Protein AF-A0A925XHB1-F1 (afdb_monomer)

Mean predicted aligned error: 20.45 Å

Secondary structure (DSSP, 8-state):
---PPPPPPPEEEEEE--BHHHHHHHHHHHHHHHHHT--EEEEEE-SSSSSBTT--EEEETTEEEESS---EETTSHHHHHHHHHHT-GGGEEEPPSTT---EEEETTEEEEPPTTEETTEES-HHHHHH-SSS-HHHHHHHHGGGGSPP----PPS----------PPPPPP-BHHHHHHHHH-HHHIIIIIHHHHHHHH-S-TTTSBHHHH-HHHHHHHHHHSSHHHHHHS--TTSSS----TT-----PPPPTT------S--SS-GGGEEEETT-THHHHHHHHHHHHHHSEEETT------------------------S-----SS-----------S-TTS------------SS--------HHHHHHHHS-GGG--HHHHHHHHHHHHHHHHHHHHHHSPPP-------SS---BTTB---SSPPP-EEEGGG-TTSEEEE--SB--TT-TTS-SB---S-TT-HHHHHHHHHHHHT-TT-HHHHHHHHHHHHHHHHSS-SSSSTT--STTSPPPSSHHHHHHHHHHHHHTTT-HHHHHHHHHTSTTTT--S--SHHHHGGGSSPPPTT--S-------GGGT-TT-TT-SSPPPEEPPHHHHHHHHHHHTT--B---SSSPB--SEEE--SSSSPEEESTTS-TTSSTT-B-GGGB--BTTB--HHHHHTTPPPTTS--SS------HHHHHHHHH-HHHHHHHHHHHHHHHHHHHHH-TT---HHHHHHHHHHHHHHHHHSSPPPHHHHHHHHHHHHHH-HHHHHHHHHTSHHHHEE-

Solvent-accessible surface area (backbone atoms only — not comparable to full-atom values): 48829 Å² total; per-residue (Å²): 132,87,83,77,79,79,82,79,78,54,52,76,43,79,41,81,44,36,23,65,69,37,39,51,48,50,42,50,51,51,51,52,28,63,77,67,73,51,68,66,43,45,37,38,26,18,57,46,91,63,75,28,62,70,46,32,50,46,80,56,96,91,42,80,43,50,75,48,57,60,58,46,59,60,88,44,61,67,63,56,51,47,30,49,77,67,71,50,51,90,41,56,36,70,57,74,78,90,75,73,62,39,68,40,80,52,95,91,36,82,39,72,49,37,42,23,35,46,70,88,39,66,70,30,66,67,38,55,70,70,37,86,84,48,52,78,65,41,38,52,39,41,64,45,21,64,74,36,75,47,87,66,70,76,79,68,82,87,82,88,91,84,81,92,80,93,76,88,78,84,68,79,85,44,28,40,42,60,51,36,34,68,44,32,27,63,60,44,30,70,64,50,29,48,63,59,49,31,74,74,66,74,53,60,44,73,77,35,50,27,64,84,73,46,47,66,58,56,50,30,27,71,77,49,37,11,59,55,44,35,60,78,58,65,66,88,83,71,86,76,75,79,88,61,98,75,81,72,82,88,80,74,81,82,69,94,77,80,75,85,80,93,77,76,63,14,40,72,67,50,95,38,32,34,32,37,78,74,31,44,34,49,60,44,52,52,40,48,58,52,28,64,75,72,31,52,74,35,63,63,36,63,83,87,76,86,86,86,92,90,90,93,92,92,91,91,92,93,93,92,92,89,82,89,83,83,84,77,95,59,103,64,87,85,84,88,86,86,83,89,81,83,90,65,69,97,86,73,72,89,85,79,86,84,87,87,88,77,88,52,86,73,70,70,77,67,66,79,64,52,71,66,60,52,56,56,66,72,45,56,80,92,76,51,50,71,70,56,50,51,53,53,49,52,52,50,51,49,54,50,51,53,51,55,56,68,69,46,73,78,77,79,85,70,94,68,89,70,65,73,58,83,66,56,90,91,50,63,50,62,98,55,66,75,91,45,48,44,38,57,90,69,37,86,91,41,63,56,61,73,57,69,74,57,56,65,70,85,49,77,83,49,80,32,57,67,92,63,98,49,87,72,39,56,67,58,52,50,51,53,50,49,50,56,53,71,32,92,74,33,66,62,50,38,41,41,54,45,31,50,58,44,17,76,74,56,80,51,28,51,32,71,38,66,86,33,89,56,94,90,27,51,72,52,71,48,57,68,59,48,52,50,50,16,48,49,38,65,74,64,73,61,42,65,66,57,53,51,50,57,49,63,70,31,70,67,62,64,38,55,48,79,82,67,64,80,77,58,64,65,70,78,61,77,81,71,93,81,66,90,67,77,86,68,84,76,67,61,61,58,82,80,41,68,83,48,76,81,56,86,48,32,60,72,41,70,58,49,30,54,52,50,53,40,48,51,37,44,56,31,72,55,52,41,84,79,78,77,82,83,54,38,70,59,41,45,80,40,90,37,100,56,94,63,62,43,77,36,58,84,73,38,61,86,83,47,80,62,69,27,51,50,56,88,42,49,56,76,52,45,91,55,76,54,70,74,40,45,59,47,48,41,78,60,66,76,56,92,72,82,71,85,64,86,82,90,50,70,66,39,51,48,43,46,55,68,32,67,69,45,52,54,37,17,47,40,30,32,56,48,44,54,54,52,50,48,72,76,47,82,78,70,86,48,74,67,63,51,46,44,52,46,45,35,49,50,33,33,61,64,60,72,40,81,53,49,76,67,53,39,52,55,50,41,55,47,26,76,77,61,36,55,32,52,48,44,38,54,51,65,50,31,66,70,51,44,38,48,108

Radius of gyration: 37.14 Å; Cα contacts (8 Å, |Δi|>4): 838; chains: 1; bounding box: 84×113×108 Å

Foldseek 3Di:
DDDDDDDDDAAEAEQEAQAPVSLVVLLVVLVVCVVVVHRHAYEYEHQAQDGHPQWDWDQDPNDIDIRHDFWDFQQDPPVCVLCVVLVQNVQKDFFDPPDFFDWFQDPNDTFTQFWCAELQFRLDLVSLCVGPLADPVLNVLQVCLLVQFQDPLDDDPDDDDDDDDDDDDDRDWAQQLRVSCSRRRDSCCVRPNVVLVCVVPVDDSRPHTCCVPPVVVVVLCVVQVGSNRCSVDPDPPPPDDDDDPPPDDDDDDDDPPPDDDPRTGGGDSSRRIIAGNNTPVVSSVSSVVSSVVRHHYHHSGRPQDDDDDDDDDDDDDDDDDDDDDDDDDDPDDDDDDDDDDDDDDDPDDPPDDDDDDDPDVVRDPCPPPPPLLVVLVVDDPVPHDPVSVVVNVVVVVVVVVVVVVVPPDDPPDDDDDDLDDDDDVPDHRPPWDDFDFDADSPDPVRGDHTDFQFADVVLVQDGRHDDFPDRRHPVRSVVRVVCVLLPPSRPCNLLLVLQLLVCVLQVAGLWNQSVDPDPVTRDGLCVVVSSVLSNCCSVVPVDPVVSNVVVCPDPLSVFAPDDDDVVVVVPPDDDPPPDPDPPPPPPPVCVVPVPCSVSPGGDKDFDALLRLLLLLLVLLVLADADDDDAAFEQWDWDPDPDPDTDTNNPPGDLVDNGPNYRPVRHDDDQQDDDPLNVLQQNDRSVDDPSRTDGDDDPSNLVSLQDPPNNLVSLVSSQVVLLVVLCVVCVPPPDPLVSLLSSQQSLCCSQLVDGDDPVSSVVLSVVCVVPNRSVSNSVSSSDPSNGIDD

pLDDT: mean 78.83, std 19.11, range [23.98, 98.38]

Nearest PDB structures (foldseek):
  2ivd-assembly2_B  TM=8.814E-01  e=1.967E-14  Myxococcus xanthus
  2ivd-assembly1_A  TM=8.766E-01  e=2.672E-14  Myxococcus xanthus
  2ive-assembly1_A  TM=8.630E-01  e=2.672E-14  Myxococcus xanthus
  3i6d-assembly2_B  TM=8.770E-01  e=3.211E-10  Bacillus subtilis
  3i6d-assembly1_A  TM=8.764E-01  e=8.916E-10  Bacillus subtilis

Sequence (789 aa):
MSTIPPPLTPQRIAIIGGGLAGLAAAHRLSELAQERGTNIAVTLFESGPRLGGVIGTERIGGCLIDTGADSFLTNKPAAVNLCRRLGIEDRLIPTSERHRGALVLFNGRPCLVPEGFQLMSPTAIWPMLTTPILSLWGKLRLLMEYFVPPREAAPAPCSFPQPSTFNPQPIADESLASFVRRRFGREALERLVQPLVGGIYTSDPEKLSLAATMPRFLEMERDHGSLLRATLFPNKKADGQQPTADGSPSGSLPDPSGTATDTKSSGARYGLFAGLAGGMEDLLSALRSRVEATCEVKLNAPVARIVRASTPESKAPHTQTLSPEDGGEGTKPLALKFALKQLHGRQHLIGRMRLSVTEAAPPVRLDAVPERIAALLATPREQRSETQRVELTAFQQLEEVERELALLPQPTMIYAAAADFEPDGGLRPPPGPRPIHVLHRGDIRHPRESALPGALACVKELPSRFELSNTTNEAVRRAALAKWLTDTQNSLTWRSIVNRVWHHHFGRGLVGTLNDFGHMGETPSHPELLDWLAVEFRDGGQSLKQLHRMIVMSETYRQSAERGARSAERKDQPPDSNSSAPRSEFRVPSLIDADNRLLWRMNRTRLDAECVRDAVVAVSGRLDLRMGGPSDRQFDLQPGIHVTPKIDYAKFDLNSDLGRRRSVYRFLFRTLPDPFMETLDCPSGDQITPARTNSVTVQQALALWNDAFIARHCEFIAARIEKEVLSRQPSAVESISLVNAHIDLAVRLILCRPATDPESRDLSEYASKHGLANVCRLLLNSNEFLFVN

Structure (mmCIF, N/CA/C/O backbone):
data_AF-A0A925XHB1-F1
#
_entry.id   AF-A0A925XHB1-F1
#
loop_
_atom_site.group_PDB
_atom_site.id
_atom_site.type_symbol
_atom_site.label_atom_id
_atom_site.label_alt_id
_atom_site.label_comp_id
_atom_site.label_asym_id
_atom_site.label_entity_id
_atom_site.label_seq_id
_atom_site.pdbx_PDB_ins_code
_atom_site.Cartn_x
_atom_site.Cartn_y
_atom_site.Cartn_z
_atom_site.occupancy
_atom_site.B_iso_or_equiv
_atom_site.auth_seq_id
_atom_site.auth_comp_id
_atom_site.auth_asym_id
_atom_site.auth_atom_id
_atom_site.pdbx_PDB_model_num
ATOM 1 N N . MET A 1 1 ? 48.708 37.293 32.678 1.00 36.91 1 MET A N 1
ATOM 2 C CA . MET A 1 1 ? 48.488 36.577 31.404 1.00 36.91 1 MET A CA 1
ATOM 3 C C . MET A 1 1 ? 46.992 36.390 31.234 1.00 36.91 1 MET A C 1
ATOM 5 O O . MET A 1 1 ? 46.382 35.722 32.055 1.00 36.91 1 MET A O 1
ATOM 9 N N . SER A 1 2 ? 46.411 37.083 30.253 1.00 36.00 2 SER A N 1
ATOM 10 C CA . SER A 1 2 ? 44.988 37.014 29.907 1.00 36.00 2 SER A CA 1
ATOM 11 C C . SER A 1 2 ? 44.685 35.634 29.320 1.00 36.00 2 SER A C 1
ATOM 13 O O . SER A 1 2 ? 45.295 35.247 28.324 1.00 36.00 2 SER A O 1
ATOM 15 N N . THR A 1 3 ? 43.814 34.861 29.964 1.00 38.06 3 THR A N 1
ATOM 16 C CA . THR A 1 3 ? 43.379 33.550 29.475 1.00 38.06 3 THR A CA 1
ATOM 17 C C . THR A 1 3 ? 42.372 33.744 28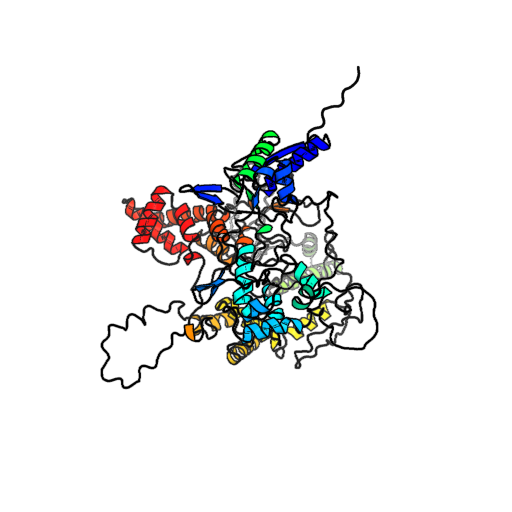.350 1.00 38.06 3 THR A C 1
ATOM 19 O O . THR A 1 3 ? 41.224 34.120 28.584 1.00 38.06 3 THR A O 1
ATOM 22 N N . ILE A 1 4 ? 42.827 33.498 27.126 1.00 41.16 4 ILE A N 1
ATOM 23 C CA . ILE A 1 4 ? 42.005 33.408 25.920 1.00 41.16 4 ILE A CA 1
ATOM 24 C C . ILE A 1 4 ? 41.015 32.236 26.101 1.00 41.16 4 ILE A C 1
ATOM 26 O O . ILE A 1 4 ? 41.461 31.134 26.431 1.00 41.16 4 ILE A O 1
ATOM 30 N N . PRO A 1 5 ? 39.694 32.430 25.920 1.00 42.47 5 PRO A N 1
ATOM 31 C CA . PRO A 1 5 ? 38.735 31.331 25.966 1.00 42.47 5 PRO A CA 1
ATOM 32 C C . PRO A 1 5 ? 38.970 30.353 24.797 1.00 42.47 5 PRO A C 1
ATOM 34 O O . PRO A 1 5 ? 39.378 30.779 23.714 1.00 42.47 5 PRO A O 1
ATOM 37 N N . PRO A 1 6 ? 38.727 29.043 24.986 1.00 43.34 6 PRO A N 1
ATOM 38 C CA . PRO A 1 6 ? 38.948 28.042 23.946 1.00 43.34 6 PRO A CA 1
ATOM 39 C C . PRO A 1 6 ? 38.026 28.293 22.738 1.00 43.34 6 PRO A C 1
ATOM 41 O O . PRO A 1 6 ? 36.905 28.778 22.919 1.00 43.34 6 PRO A O 1
ATOM 44 N N . PRO A 1 7 ? 38.452 27.958 21.505 1.00 44.94 7 PRO A N 1
ATOM 45 C CA . PRO A 1 7 ? 37.627 28.164 20.322 1.00 44.94 7 PRO A CA 1
ATOM 46 C C . PRO A 1 7 ? 36.349 27.318 20.409 1.00 44.94 7 PRO A C 1
ATOM 48 O O . PRO A 1 7 ? 36.398 26.106 20.629 1.00 44.94 7 PRO A O 1
ATOM 51 N N . LEU A 1 8 ? 35.197 27.971 20.232 1.00 54.09 8 LEU A N 1
ATOM 52 C CA . LEU A 1 8 ? 33.887 27.327 20.141 1.00 54.09 8 LEU A CA 1
ATOM 53 C C . LEU A 1 8 ? 33.904 26.315 18.991 1.00 54.09 8 LEU A C 1
ATOM 55 O O . LEU A 1 8 ? 34.117 26.681 17.832 1.00 54.09 8 LEU A O 1
ATOM 59 N N . THR A 1 9 ? 33.679 25.041 19.311 1.00 61.47 9 THR A N 1
ATOM 60 C CA . THR A 1 9 ? 33.548 23.990 18.301 1.00 61.47 9 THR A CA 1
ATOM 61 C C . THR A 1 9 ? 32.335 24.291 17.415 1.00 61.47 9 THR A C 1
ATOM 63 O O . THR A 1 9 ? 31.253 24.561 17.943 1.00 61.47 9 THR A O 1
ATOM 66 N N . PRO A 1 10 ? 32.490 24.285 16.078 1.00 71.00 10 PRO A N 1
ATOM 67 C CA . PRO A 1 10 ? 31.418 24.684 15.180 1.00 71.00 10 PRO A CA 1
ATOM 68 C C . PRO A 1 10 ? 30.238 23.723 15.293 1.00 71.00 10 PRO A C 1
ATOM 70 O O . PRO A 1 10 ? 30.410 22.497 15.349 1.00 71.00 10 PRO A O 1
ATOM 73 N N . GLN A 1 11 ? 29.026 24.277 15.285 1.00 82.06 11 GLN A N 1
ATOM 74 C CA . GLN A 1 11 ? 27.825 23.461 15.161 1.00 82.06 11 GLN A CA 1
ATOM 75 C C . GLN A 1 11 ? 27.803 22.838 13.767 1.00 82.06 11 GLN A C 1
ATOM 77 O O . GLN A 1 11 ? 27.832 23.539 12.757 1.00 82.06 11 GLN A O 1
ATOM 82 N N . ARG A 1 12 ? 27.789 21.505 13.718 1.00 87.94 12 ARG A N 1
ATOM 83 C CA . ARG A 1 12 ? 27.805 20.742 12.470 1.00 87.94 12 ARG A CA 1
ATOM 84 C C . ARG A 1 12 ? 26.379 20.498 11.992 1.00 87.94 12 ARG A C 1
ATOM 86 O O . ARG A 1 12 ? 25.597 19.864 12.698 1.00 87.94 12 ARG A O 1
ATOM 93 N N . ILE A 1 13 ? 26.060 20.992 10.801 1.00 91.56 13 ILE A N 1
ATOM 94 C CA . ILE A 1 13 ? 24.754 20.862 10.155 1.00 91.56 13 ILE A CA 1
ATOM 95 C C . ILE A 1 13 ? 24.931 20.006 8.904 1.00 91.56 13 ILE A C 1
ATOM 97 O O . ILE A 1 13 ? 25.754 20.311 8.047 1.00 91.56 13 ILE A O 1
ATOM 101 N N . ALA A 1 14 ? 24.144 18.940 8.794 1.00 92.75 14 ALA A N 1
ATOM 102 C CA . ALA A 1 14 ? 24.087 18.115 7.596 1.00 92.75 14 ALA A CA 1
ATOM 103 C C . ALA A 1 14 ? 22.842 18.478 6.775 1.00 92.75 14 ALA A C 1
ATOM 105 O O . ALA A 1 14 ? 21.737 18.492 7.316 1.00 92.75 14 ALA A O 1
ATOM 106 N N . ILE A 1 15 ? 23.015 18.741 5.480 1.00 95.88 15 ILE A N 1
ATOM 107 C CA . ILE A 1 15 ? 21.928 18.913 4.506 1.00 95.88 15 ILE A CA 1
ATOM 108 C C . ILE A 1 15 ? 21.900 17.669 3.626 1.00 95.88 15 ILE A C 1
ATOM 110 O O . ILE A 1 15 ? 22.932 17.275 3.093 1.00 95.88 15 ILE A O 1
ATOM 114 N N . ILE A 1 16 ? 20.736 17.041 3.480 1.00 95.56 16 ILE A N 1
ATOM 115 C CA . ILE A 1 16 ? 20.582 15.796 2.721 1.00 95.56 16 ILE A CA 1
ATOM 116 C C . ILE A 1 16 ? 19.748 16.095 1.476 1.00 95.56 16 ILE A C 1
ATOM 118 O O . ILE A 1 16 ? 18.583 16.472 1.592 1.00 95.56 16 ILE A O 1
ATOM 122 N N . GLY A 1 17 ? 20.355 15.933 0.301 1.00 94.69 17 GLY A N 1
ATOM 123 C CA . GLY A 1 17 ? 19.800 16.275 -1.006 1.00 94.69 17 GLY A CA 1
ATOM 124 C C . GLY A 1 17 ? 20.355 17.593 -1.555 1.00 94.69 17 GLY A C 1
ATOM 125 O O . GLY A 1 17 ? 20.276 18.639 -0.916 1.00 94.69 17 GLY A O 1
ATOM 126 N N . GLY A 1 18 ? 20.888 17.548 -2.772 1.00 94.19 18 GLY A N 1
ATOM 127 C CA . GLY A 1 18 ? 21.513 18.641 -3.518 1.00 94.19 18 GLY A CA 1
ATOM 128 C C . GLY A 1 18 ? 20.663 19.189 -4.667 1.00 94.19 18 GLY A C 1
ATOM 129 O O . GLY A 1 18 ? 21.203 19.755 -5.617 1.00 94.19 18 GLY A O 1
ATOM 130 N N . GLY A 1 19 ? 19.338 19.026 -4.607 1.00 94.00 19 GLY A N 1
ATOM 131 C CA . GLY A 1 19 ? 18.392 19.724 -5.486 1.00 94.00 19 GLY A CA 1
ATOM 132 C C . GLY A 1 19 ? 18.194 21.198 -5.101 1.00 94.00 19 GLY A C 1
ATOM 133 O O . GLY A 1 19 ? 18.776 21.676 -4.128 1.00 94.00 19 GLY A O 1
ATOM 134 N N . LEU A 1 20 ? 17.320 21.917 -5.819 1.00 93.38 20 LEU A N 1
ATOM 135 C CA . LEU A 1 20 ? 17.060 23.352 -5.593 1.00 93.38 20 LEU A CA 1
ATOM 136 C C . LEU A 1 20 ? 16.777 23.699 -4.120 1.00 93.38 20 LEU A C 1
ATOM 138 O O . LEU A 1 20 ? 17.317 24.677 -3.613 1.00 93.38 20 LEU A O 1
ATOM 142 N N . ALA A 1 21 ? 15.978 22.887 -3.418 1.00 94.31 21 ALA A N 1
ATOM 143 C CA . ALA A 1 21 ? 15.660 23.113 -2.007 1.00 94.31 21 ALA A CA 1
ATOM 144 C C . ALA A 1 21 ? 16.897 23.013 -1.096 1.00 94.31 21 ALA A C 1
ATOM 146 O O . ALA A 1 21 ? 17.118 23.892 -0.265 1.00 94.31 21 ALA A O 1
ATOM 147 N N . GLY A 1 22 ? 17.720 21.975 -1.272 1.00 94.94 22 GLY A N 1
ATOM 148 C CA . GLY A 1 22 ? 18.939 21.775 -0.487 1.00 94.94 22 GLY A CA 1
ATOM 149 C C . GLY A 1 22 ? 20.003 22.831 -0.776 1.00 94.94 22 GLY A C 1
ATOM 150 O O . GLY A 1 22 ? 20.605 23.364 0.153 1.00 94.94 22 GLY A O 1
ATOM 151 N N . LEU A 1 23 ? 20.170 23.210 -2.047 1.00 95.25 23 LEU A N 1
ATOM 152 C CA . LEU A 1 23 ? 21.081 24.280 -2.456 1.00 95.25 23 LEU A CA 1
ATOM 153 C C . LEU A 1 23 ? 20.640 25.649 -1.927 1.00 95.25 23 LEU A C 1
ATOM 155 O O . LEU A 1 23 ? 21.457 26.393 -1.390 1.00 95.25 23 LEU A O 1
ATOM 159 N N . ALA A 1 24 ? 19.349 25.975 -2.025 1.00 94.62 24 ALA A N 1
ATOM 160 C CA . ALA A 1 24 ? 18.810 27.217 -1.480 1.00 94.62 24 ALA A CA 1
ATOM 161 C C . ALA A 1 24 ? 18.934 27.266 0.051 1.00 94.62 24 ALA A C 1
ATOM 163 O O . ALA A 1 24 ? 19.271 28.314 0.601 1.00 94.62 24 ALA A O 1
ATOM 164 N N . ALA A 1 25 ? 18.713 26.139 0.738 1.00 95.44 25 ALA A N 1
ATOM 165 C CA . ALA A 1 25 ? 18.898 26.032 2.183 1.00 95.44 25 ALA A CA 1
ATOM 166 C C . ALA A 1 25 ? 20.370 26.208 2.584 1.00 95.44 25 ALA A C 1
ATOM 168 O O . ALA A 1 25 ? 20.655 26.989 3.489 1.00 95.44 25 ALA A O 1
ATOM 169 N N . ALA A 1 26 ? 21.300 25.542 1.894 1.00 94.81 26 ALA A N 1
ATOM 170 C CA . ALA A 1 26 ? 22.737 25.676 2.130 1.00 94.81 26 ALA A CA 1
ATOM 171 C C . ALA A 1 26 ? 23.207 27.123 1.929 1.00 94.81 26 ALA A C 1
ATOM 173 O O . ALA A 1 26 ? 23.860 27.693 2.804 1.00 94.81 26 ALA A O 1
ATOM 174 N N . HIS A 1 27 ? 22.795 27.744 0.820 1.00 94.31 27 HIS A N 1
ATOM 175 C CA . HIS A 1 27 ? 23.104 29.139 0.526 1.00 94.31 27 HIS A CA 1
ATOM 176 C C . HIS A 1 27 ? 22.540 30.084 1.598 1.00 94.31 27 HIS A C 1
ATOM 178 O O . HIS A 1 27 ? 23.281 30.908 2.133 1.00 94.31 27 HIS A O 1
ATOM 184 N N . ARG A 1 28 ? 21.265 29.916 1.988 1.00 94.00 28 ARG A N 1
ATOM 185 C CA . ARG A 1 28 ? 20.631 30.779 2.995 1.00 94.00 28 ARG A CA 1
ATOM 186 C C . ARG A 1 28 ? 21.217 30.598 4.392 1.00 94.00 28 ARG A C 1
ATOM 188 O O . ARG A 1 28 ? 21.343 31.578 5.120 1.00 94.00 28 ARG A O 1
ATOM 195 N N . LEU A 1 29 ? 21.591 29.375 4.769 1.00 93.06 29 LEU A N 1
ATOM 196 C CA . LEU A 1 29 ? 22.283 29.107 6.032 1.00 93.06 29 LEU A CA 1
ATOM 197 C C . LEU A 1 29 ? 23.643 29.805 6.081 1.00 93.06 29 LEU A C 1
ATOM 199 O O . LEU A 1 29 ? 23.993 30.356 7.121 1.00 93.06 29 LEU A O 1
ATOM 203 N N . SER A 1 30 ? 24.375 29.823 4.965 1.00 89.50 30 SER A N 1
ATOM 204 C CA . SER A 1 30 ? 25.650 30.534 4.879 1.00 89.50 30 SER A CA 1
ATOM 205 C C . SER A 1 30 ? 25.483 32.051 5.026 1.00 89.50 30 SER A C 1
ATOM 207 O O . SER A 1 30 ? 26.167 32.655 5.852 1.00 89.50 30 SER A O 1
ATOM 209 N N . GLU A 1 31 ? 24.531 32.662 4.311 1.00 91.06 31 GLU A N 1
ATOM 210 C CA . GLU A 1 31 ? 24.247 34.101 4.439 1.00 91.06 31 GLU A CA 1
ATOM 211 C C . GLU A 1 31 ? 23.842 34.468 5.869 1.00 91.06 31 GLU A C 1
ATOM 213 O O . GLU A 1 31 ? 24.408 35.381 6.461 1.00 91.06 31 GLU A O 1
ATOM 218 N N . LEU A 1 32 ? 22.912 33.713 6.465 1.00 91.00 32 LEU A N 1
ATOM 219 C CA . LEU A 1 32 ? 22.456 33.959 7.834 1.00 91.00 32 LEU A CA 1
ATOM 220 C C . LEU A 1 32 ? 23.583 33.785 8.856 1.00 91.00 32 LEU A C 1
ATOM 222 O O . LEU A 1 32 ? 23.620 34.510 9.850 1.00 91.00 32 LEU A O 1
ATOM 226 N N . ALA A 1 33 ? 24.500 32.840 8.634 1.00 88.69 33 ALA A N 1
ATOM 227 C CA . ALA A 1 33 ? 25.649 32.653 9.508 1.00 88.69 33 ALA A CA 1
ATOM 228 C C . ALA A 1 33 ? 26.633 33.827 9.435 1.00 88.69 33 ALA A C 1
ATOM 230 O O . ALA A 1 33 ? 27.166 34.225 10.471 1.00 88.69 33 ALA A O 1
ATOM 231 N N . GLN A 1 34 ? 26.825 34.406 8.246 1.00 86.19 34 GLN A N 1
ATOM 232 C CA . GLN A 1 34 ? 27.634 35.611 8.044 1.00 86.19 34 GLN A CA 1
ATOM 233 C C . GLN A 1 34 ? 26.964 36.850 8.649 1.00 86.19 34 GLN A C 1
ATOM 235 O O . GLN A 1 34 ? 27.608 37.578 9.400 1.00 86.19 34 GLN A O 1
ATOM 240 N N . GLU A 1 35 ? 25.665 37.049 8.400 1.00 87.75 35 GLU A N 1
ATOM 241 C CA . GLU A 1 35 ? 24.870 38.152 8.961 1.00 87.75 35 GLU A CA 1
ATOM 242 C C . GLU A 1 35 ? 24.870 38.138 10.502 1.00 87.75 35 GLU A C 1
ATOM 244 O O . GLU A 1 35 ? 24.886 39.191 11.137 1.00 87.75 35 GLU A O 1
ATOM 249 N N . ARG A 1 36 ? 24.855 36.945 11.117 1.00 87.88 36 ARG A N 1
ATOM 250 C CA . ARG A 1 36 ? 24.748 36.762 12.578 1.00 87.88 36 ARG A CA 1
ATOM 251 C C . ARG A 1 36 ? 26.075 36.475 13.286 1.00 87.88 36 ARG A C 1
ATOM 253 O O . ARG A 1 36 ? 26.081 36.359 14.509 1.00 87.88 36 ARG A O 1
ATOM 260 N N . GLY A 1 37 ? 27.178 36.316 12.553 1.00 82.44 37 GLY A N 1
ATOM 261 C CA . GLY A 1 37 ? 28.492 35.980 13.116 1.00 82.44 37 GLY A CA 1
ATOM 262 C C . GLY A 1 37 ? 28.564 34.609 13.810 1.00 82.44 37 GLY A C 1
ATOM 263 O O . GLY A 1 37 ? 29.336 34.437 14.753 1.00 82.44 37 GLY A O 1
ATOM 264 N N . THR A 1 38 ? 27.752 33.629 13.398 1.00 84.56 38 THR A N 1
ATOM 265 C CA . THR A 1 38 ? 27.689 32.299 14.039 1.00 84.56 38 THR A CA 1
ATOM 266 C C . THR A 1 38 ? 28.621 31.282 13.378 1.00 84.56 38 THR A C 1
ATOM 268 O O . THR A 1 38 ? 28.588 31.115 12.161 1.00 84.56 38 THR A O 1
ATOM 271 N N . ASN A 1 39 ? 29.388 30.531 14.180 1.00 83.75 39 ASN A N 1
ATOM 272 C CA . ASN A 1 39 ? 30.309 29.498 13.689 1.00 83.75 39 ASN A CA 1
ATOM 273 C C . ASN A 1 39 ? 29.586 28.161 13.416 1.00 83.75 39 ASN A C 1
ATOM 275 O O . ASN A 1 39 ? 29.413 27.338 14.324 1.00 83.75 39 ASN A O 1
ATOM 279 N N . ILE A 1 40 ? 29.160 27.950 12.167 1.00 89.38 40 ILE A N 1
ATOM 280 C CA . ILE A 1 40 ? 28.543 26.699 11.700 1.00 89.38 40 ILE A CA 1
ATOM 281 C C . ILE A 1 40 ? 29.416 26.012 10.647 1.00 89.38 40 ILE A C 1
ATOM 283 O O . ILE A 1 40 ? 30.045 26.664 9.821 1.00 89.38 40 ILE A O 1
ATOM 287 N N . ALA A 1 41 ? 29.415 24.681 10.658 1.00 89.12 41 ALA A N 1
ATOM 288 C CA . ALA A 1 41 ? 30.021 23.854 9.623 1.00 89.12 41 ALA A CA 1
ATOM 289 C C . ALA A 1 41 ? 28.909 23.087 8.904 1.00 89.12 41 ALA A C 1
ATOM 291 O O . ALA A 1 41 ? 28.264 22.223 9.503 1.00 89.12 41 ALA A O 1
ATOM 292 N N . VAL A 1 42 ? 28.659 23.431 7.641 1.00 93.69 42 VAL A N 1
ATOM 293 C CA . VAL A 1 42 ? 27.597 22.825 6.831 1.00 93.69 42 VAL A CA 1
ATOM 294 C C . VAL A 1 42 ? 28.204 21.802 5.878 1.00 93.69 42 VAL A C 1
ATOM 296 O O . VAL A 1 42 ? 29.073 22.148 5.077 1.00 93.69 42 VAL A O 1
ATOM 299 N N . THR A 1 43 ? 27.707 20.568 5.936 1.00 95.81 43 THR A N 1
ATOM 300 C CA . THR A 1 43 ? 28.035 19.511 4.973 1.00 95.81 43 THR A CA 1
ATOM 301 C C . THR A 1 43 ? 26.769 19.128 4.204 1.00 95.81 43 THR A C 1
ATOM 303 O O . THR A 1 43 ? 25.789 18.683 4.804 1.00 95.81 43 THR A O 1
ATOM 306 N N . LEU A 1 44 ? 26.771 19.302 2.883 1.00 97.25 44 LEU A N 1
ATOM 307 C CA . LEU A 1 44 ? 25.700 18.876 1.984 1.00 97.25 44 LEU A CA 1
ATOM 308 C C . LEU A 1 44 ? 26.037 17.510 1.390 1.00 97.25 44 LEU A C 1
ATOM 310 O O . LEU A 1 44 ? 27.117 17.312 0.844 1.00 97.25 44 LEU A O 1
ATOM 314 N N . PHE A 1 45 ? 25.093 16.583 1.463 1.00 95.81 45 PHE A N 1
ATOM 315 C CA . PHE A 1 45 ? 25.212 15.232 0.937 1.00 95.81 45 PHE A CA 1
ATOM 316 C C . PHE A 1 45 ? 24.235 15.046 -0.224 1.00 95.81 45 PHE A C 1
ATOM 318 O O . PHE A 1 45 ? 23.022 15.129 -0.035 1.00 95.81 45 PHE A O 1
ATOM 325 N N . GLU A 1 46 ? 24.755 14.785 -1.418 1.00 95.88 46 GLU A N 1
ATOM 326 C CA . GLU A 1 46 ? 23.985 14.452 -2.613 1.00 95.88 46 GLU A CA 1
ATOM 327 C C . GLU A 1 46 ? 24.241 12.993 -2.992 1.00 95.88 46 GLU A C 1
ATOM 329 O O . GLU A 1 46 ? 25.380 12.530 -3.054 1.00 95.88 46 GLU A O 1
ATOM 334 N N . SER A 1 47 ? 23.155 12.265 -3.235 1.00 93.88 47 SER A N 1
ATOM 335 C CA . SER A 1 47 ? 23.170 10.861 -3.637 1.00 93.88 47 SER A CA 1
ATOM 336 C C . SER A 1 47 ? 23.757 10.633 -5.031 1.00 93.88 47 SER A C 1
ATOM 338 O O . SER A 1 47 ? 24.419 9.623 -5.251 1.00 93.88 47 SER A O 1
ATOM 340 N N . GLY A 1 48 ? 23.518 11.557 -5.960 1.00 90.12 48 GLY A N 1
ATOM 341 C CA . GLY A 1 48 ? 23.956 11.478 -7.344 1.00 90.12 48 GLY A CA 1
ATOM 342 C C . GLY A 1 48 ? 25.317 12.130 -7.612 1.00 90.12 48 GLY A C 1
ATOM 343 O O . GLY A 1 48 ? 25.936 12.727 -6.726 1.00 90.12 48 GLY A O 1
ATOM 344 N N . PRO A 1 49 ? 25.774 12.063 -8.874 1.00 92.88 49 PRO A N 1
ATOM 345 C CA . PRO A 1 49 ? 27.062 12.609 -9.288 1.00 92.88 49 PRO A CA 1
ATOM 346 C C . PRO A 1 49 ? 27.031 14.122 -9.552 1.00 92.88 49 PRO A C 1
ATOM 348 O O . PRO A 1 49 ? 28.069 14.695 -9.870 1.00 92.88 49 PRO A O 1
ATOM 351 N N . ARG A 1 50 ? 25.865 14.778 -9.466 1.00 90.25 50 ARG A N 1
ATOM 352 C CA . ARG A 1 50 ? 25.705 16.218 -9.722 1.00 90.25 50 ARG A CA 1
ATOM 353 C C . ARG A 1 50 ? 24.682 16.854 -8.788 1.00 90.25 50 ARG A C 1
ATOM 355 O O . ARG A 1 50 ? 23.697 16.221 -8.419 1.00 90.25 50 ARG A O 1
ATOM 362 N N . LEU A 1 51 ? 24.881 18.135 -8.492 1.00 91.56 51 LEU A N 1
ATOM 363 C CA . LEU A 1 51 ? 23.880 18.989 -7.848 1.00 91.56 51 LEU A CA 1
ATOM 364 C C . LEU A 1 51 ? 22.845 19.474 -8.874 1.00 91.56 51 LEU A C 1
ATOM 366 O O . LEU A 1 51 ? 23.166 19.634 -10.052 1.00 91.56 51 LEU A O 1
ATOM 370 N N . GLY A 1 52 ? 21.627 19.768 -8.422 1.00 86.31 52 GLY A N 1
ATOM 371 C CA . GLY A 1 52 ? 20.550 20.325 -9.251 1.00 86.31 52 GLY A CA 1
ATOM 372 C C . GLY A 1 52 ? 19.237 19.547 -9.197 1.00 86.31 52 GLY A C 1
ATOM 373 O O . GLY A 1 52 ? 18.166 20.119 -9.402 1.00 86.31 52 GLY A O 1
ATOM 374 N N . GLY A 1 53 ? 19.289 18.267 -8.821 1.00 89.44 53 GLY A N 1
ATOM 375 C CA . GLY A 1 53 ? 18.107 17.408 -8.757 1.00 89.44 53 GLY A CA 1
ATOM 376 C C . GLY A 1 53 ? 17.425 17.271 -10.124 1.00 89.44 53 GLY A C 1
ATOM 377 O O . GLY A 1 53 ? 18.082 16.990 -11.124 1.00 89.44 53 GLY A O 1
ATOM 378 N N . VAL A 1 54 ? 16.104 17.475 -10.155 1.00 86.25 54 VAL A N 1
ATOM 379 C CA . VAL A 1 54 ? 15.263 17.340 -11.364 1.00 86.25 54 VAL A CA 1
ATOM 380 C C . VAL A 1 54 ? 15.315 18.548 -12.306 1.00 86.25 54 VAL A C 1
ATOM 382 O O . VAL A 1 54 ? 14.700 18.510 -13.363 1.00 86.25 54 VAL A O 1
ATOM 385 N N . ILE A 1 55 ? 15.998 19.631 -11.924 1.00 89.25 55 ILE A N 1
ATOM 386 C CA . ILE A 1 55 ? 16.161 20.817 -12.773 1.00 89.25 55 ILE A CA 1
ATOM 387 C C . ILE A 1 55 ? 17.483 20.686 -13.539 1.00 89.25 55 ILE A C 1
ATOM 389 O O . ILE A 1 55 ? 18.491 20.218 -12.996 1.00 89.25 55 ILE A O 1
ATOM 393 N N . GLY A 1 56 ? 17.461 21.088 -14.805 1.00 87.44 56 GLY A N 1
ATOM 394 C CA . GLY A 1 56 ? 18.639 21.173 -15.657 1.00 87.44 56 GLY A CA 1
ATOM 395 C C . GLY A 1 56 ? 18.270 21.617 -17.064 1.00 87.44 56 GLY A C 1
ATOM 396 O O . GLY A 1 56 ? 17.121 21.452 -17.473 1.00 87.44 56 GLY A O 1
ATOM 397 N N . THR A 1 57 ? 19.247 22.134 -17.798 1.00 92.44 57 THR A N 1
ATOM 398 C CA . THR A 1 57 ? 19.072 22.641 -19.163 1.00 92.44 57 THR A CA 1
ATOM 399 C C . THR A 1 57 ? 20.085 21.992 -20.097 1.00 92.44 57 THR A C 1
ATOM 401 O O . THR A 1 57 ? 21.278 21.953 -19.800 1.00 92.44 57 THR A O 1
ATOM 404 N N . GLU A 1 58 ? 19.626 21.525 -21.253 1.00 91.06 58 GLU A N 1
ATOM 405 C CA . GLU A 1 58 ? 20.457 20.930 -22.295 1.00 91.06 58 GLU A CA 1
ATOM 406 C C . GLU A 1 58 ? 20.382 21.733 -23.596 1.00 91.06 58 GLU A C 1
ATOM 408 O O . GLU A 1 58 ? 19.372 22.364 -23.916 1.00 91.06 58 GLU A O 1
ATOM 413 N N . ARG A 1 59 ? 21.467 21.702 -24.377 1.00 91.69 59 ARG A N 1
ATOM 414 C CA . ARG A 1 59 ? 21.508 22.307 -25.710 1.00 91.69 59 ARG A CA 1
ATOM 415 C C . ARG A 1 59 ? 21.472 21.214 -26.768 1.00 91.69 59 ARG A C 1
ATOM 417 O O . ARG A 1 59 ? 22.455 20.505 -26.958 1.00 91.69 59 ARG A O 1
ATOM 424 N N . ILE A 1 60 ? 20.356 21.113 -27.483 1.00 91.31 60 ILE A N 1
ATOM 425 C CA . ILE A 1 60 ? 20.115 20.074 -28.490 1.00 91.31 60 ILE A CA 1
ATOM 426 C C . ILE A 1 60 ? 19.722 20.755 -29.801 1.00 91.31 60 ILE A C 1
ATOM 428 O O . ILE A 1 60 ? 18.760 21.514 -29.847 1.00 91.31 60 ILE A O 1
ATOM 432 N N . GLY A 1 61 ? 20.477 20.515 -30.879 1.00 87.12 61 GLY A N 1
ATOM 433 C CA . GLY A 1 61 ? 20.130 21.013 -32.219 1.00 87.12 61 GLY A CA 1
ATOM 434 C C . GLY A 1 61 ? 20.031 22.542 -32.340 1.00 87.12 61 GLY A C 1
ATOM 435 O O . GLY A 1 61 ? 19.230 23.040 -33.120 1.00 87.12 61 GLY A O 1
ATOM 436 N N . GLY A 1 62 ? 20.800 23.295 -31.543 1.00 89.94 62 GLY A N 1
ATOM 437 C CA . GLY A 1 62 ? 20.722 24.763 -31.476 1.00 89.94 62 GLY A CA 1
ATOM 438 C C . GLY A 1 62 ? 19.609 25.298 -30.566 1.00 89.94 62 GLY A C 1
ATOM 439 O O . GLY A 1 62 ? 19.619 26.484 -30.238 1.00 89.94 62 GLY A O 1
ATOM 440 N N . CYS A 1 63 ? 18.710 24.434 -30.092 1.00 89.75 63 CYS A N 1
ATOM 441 C CA . CYS A 1 63 ? 17.687 24.757 -29.106 1.00 89.75 63 CYS A CA 1
ATOM 442 C C . CYS A 1 63 ? 18.224 24.600 -27.681 1.00 89.75 63 CYS A C 1
ATOM 444 O O . CYS A 1 63 ? 19.132 23.808 -27.422 1.00 89.75 63 CYS A O 1
ATOM 446 N N . LEU A 1 64 ? 17.636 25.360 -26.764 1.00 92.12 64 LEU A N 1
ATOM 447 C CA . LEU A 1 64 ? 17.866 25.260 -25.331 1.00 92.12 64 LEU A CA 1
ATOM 448 C C . LEU A 1 64 ? 16.621 24.632 -24.702 1.00 92.12 64 LEU A C 1
ATOM 450 O O . LEU A 1 64 ? 15.520 25.129 -24.931 1.00 92.12 64 LEU A O 1
ATOM 454 N N . ILE A 1 65 ? 16.790 23.519 -23.994 1.00 93.38 65 ILE A N 1
ATOM 455 C CA . ILE A 1 65 ? 15.687 22.679 -23.521 1.00 93.38 65 ILE A CA 1
ATOM 456 C C . ILE A 1 65 ? 15.868 22.417 -22.031 1.00 93.38 65 ILE A C 1
ATOM 458 O O . ILE A 1 65 ? 16.863 21.824 -21.620 1.00 93.38 65 ILE A O 1
ATOM 462 N N . ASP A 1 66 ? 14.895 22.829 -21.224 1.00 92.44 66 ASP A N 1
ATOM 463 C CA . ASP A 1 66 ? 14.841 22.459 -19.814 1.00 92.44 66 ASP A CA 1
ATOM 464 C C . ASP A 1 66 ? 14.313 21.026 -19.652 1.00 92.44 66 ASP A C 1
ATOM 466 O O . ASP A 1 66 ? 13.325 20.619 -20.258 1.00 92.44 66 ASP A O 1
ATOM 470 N N . THR A 1 67 ? 15.001 20.244 -18.825 1.00 87.81 67 THR A N 1
ATOM 471 C CA . THR A 1 67 ? 14.745 18.810 -18.585 1.00 87.81 67 THR A CA 1
ATOM 472 C C . THR A 1 67 ? 13.708 18.555 -17.486 1.00 87.81 67 THR A C 1
ATOM 474 O O . THR A 1 67 ? 13.297 17.415 -17.269 1.00 87.81 67 THR A O 1
ATOM 477 N N . GLY A 1 68 ? 13.279 19.612 -16.793 1.00 86.88 68 GLY A N 1
ATOM 478 C CA . GLY A 1 68 ? 12.327 19.561 -15.688 1.00 86.88 68 GLY A CA 1
ATOM 479 C C . GLY A 1 68 ? 11.492 20.833 -15.623 1.00 86.88 68 GLY A C 1
ATOM 480 O O . GLY A 1 68 ? 10.647 21.062 -16.481 1.00 86.88 68 GLY A O 1
ATOM 481 N N . ALA A 1 69 ? 11.711 21.661 -14.599 1.00 87.75 69 ALA A N 1
ATOM 482 C CA . ALA A 1 69 ? 11.081 22.979 -14.549 1.00 87.75 69 ALA A CA 1
ATOM 483 C C . ALA A 1 69 ? 11.699 23.899 -15.612 1.00 87.75 69 ALA A C 1
ATOM 485 O O . ALA A 1 69 ? 12.922 23.980 -15.695 1.00 87.75 69 ALA A O 1
ATOM 486 N N . ASP A 1 70 ? 10.855 24.599 -16.365 1.00 88.69 70 ASP A N 1
ATOM 487 C CA . ASP A 1 70 ? 11.221 25.532 -17.441 1.00 88.69 70 ASP A CA 1
ATOM 488 C C . ASP A 1 70 ? 11.050 27.009 -17.035 1.00 88.69 70 ASP A C 1
ATOM 490 O O . ASP A 1 70 ? 11.625 27.924 -17.624 1.00 88.69 70 ASP A O 1
ATOM 494 N N . SER A 1 71 ? 10.234 27.260 -16.014 1.00 89.31 71 SER A N 1
ATOM 495 C CA . SER A 1 71 ? 9.843 28.596 -15.589 1.00 89.31 71 SER A CA 1
ATOM 496 C C . SER A 1 71 ? 9.320 28.600 -14.153 1.00 89.31 71 SER A C 1
ATOM 498 O O . SER A 1 71 ? 9.025 27.562 -13.553 1.00 89.31 71 SER A O 1
ATOM 500 N N . PHE A 1 72 ? 9.187 29.791 -13.573 1.00 88.94 72 PHE A N 1
ATOM 501 C CA . PHE A 1 72 ? 8.540 29.981 -12.279 1.00 88.94 72 PHE A CA 1
ATOM 502 C C . PHE A 1 72 ? 7.631 31.208 -12.270 1.00 88.94 72 PHE A C 1
ATOM 504 O O . PHE A 1 72 ? 7.756 32.126 -13.079 1.00 88.94 72 PHE A O 1
ATOM 511 N N . LEU A 1 73 ? 6.703 31.219 -11.311 1.00 82.81 73 LEU A N 1
ATOM 512 C CA . LEU A 1 73 ? 5.752 32.307 -11.128 1.00 82.81 73 LEU A CA 1
ATOM 513 C C . LEU A 1 73 ? 6.413 33.537 -10.488 1.00 82.81 73 LEU A C 1
ATOM 515 O O . LEU A 1 73 ? 6.917 33.462 -9.366 1.00 82.81 73 LEU A O 1
ATOM 519 N N . THR A 1 74 ? 6.335 34.687 -11.153 1.00 80.94 74 THR A N 1
ATOM 520 C CA . THR A 1 74 ? 6.913 35.967 -10.707 1.00 80.94 74 THR A CA 1
ATOM 521 C C . THR A 1 74 ? 6.099 36.652 -9.612 1.00 80.94 74 THR A C 1
ATOM 523 O O . THR A 1 74 ? 6.631 37.462 -8.858 1.00 80.94 74 THR A O 1
ATOM 526 N N . ASN A 1 75 ? 4.822 36.295 -9.453 1.00 74.12 75 ASN A N 1
ATOM 527 C CA . ASN A 1 75 ? 3.981 36.810 -8.368 1.00 74.12 75 ASN A CA 1
ATOM 528 C C . ASN A 1 75 ? 4.304 36.193 -6.993 1.00 74.12 75 ASN A C 1
ATOM 530 O O . ASN A 1 75 ? 3.758 36.636 -5.983 1.00 74.12 75 ASN A O 1
ATOM 534 N N . LYS A 1 76 ? 5.179 35.179 -6.937 1.00 76.94 76 LYS A N 1
ATOM 535 C CA . LYS A 1 76 ? 5.758 34.665 -5.694 1.00 76.94 76 LYS A CA 1
ATOM 536 C C . LYS A 1 76 ? 7.158 35.265 -5.522 1.00 76.94 76 LYS A C 1
ATOM 538 O O . LYS A 1 76 ? 8.056 34.932 -6.295 1.00 76.94 76 LYS A O 1
ATOM 543 N N . PRO A 1 77 ? 7.402 36.082 -4.483 1.00 80.06 77 PRO A N 1
ATOM 544 C CA . PRO A 1 77 ? 8.639 36.857 -4.391 1.00 80.06 77 PRO A CA 1
ATOM 545 C C . PRO A 1 77 ? 9.887 35.997 -4.154 1.00 80.06 77 PRO A C 1
ATOM 547 O O . PRO A 1 77 ? 10.989 36.432 -4.459 1.00 80.06 77 PRO A O 1
ATOM 550 N N . ALA A 1 78 ? 9.752 34.775 -3.627 1.00 86.06 78 ALA A N 1
ATOM 551 C CA . ALA A 1 78 ? 10.890 33.962 -3.194 1.00 86.06 78 ALA A CA 1
ATOM 552 C C . ALA A 1 78 ? 11.891 33.634 -4.319 1.00 86.06 78 ALA A C 1
ATOM 554 O O . ALA A 1 78 ? 13.096 33.768 -4.112 1.00 86.06 78 ALA A O 1
ATOM 555 N N . ALA A 1 79 ? 11.409 33.239 -5.502 1.00 87.50 79 ALA A N 1
ATOM 556 C CA . ALA A 1 79 ? 12.271 32.862 -6.625 1.00 87.50 79 ALA A CA 1
ATOM 557 C C . ALA A 1 79 ? 12.946 34.086 -7.265 1.00 87.50 79 ALA A C 1
ATOM 559 O O . ALA A 1 79 ? 14.152 34.073 -7.505 1.00 87.50 79 ALA A O 1
ATOM 560 N N . VAL A 1 80 ? 12.195 35.178 -7.445 1.00 89.25 80 VAL A N 1
ATOM 561 C CA . VAL A 1 80 ? 12.731 36.457 -7.943 1.00 89.25 80 VAL A CA 1
ATOM 562 C C . VAL A 1 80 ? 13.768 37.021 -6.967 1.00 89.25 80 VAL A C 1
ATOM 564 O O . VAL A 1 80 ? 14.868 37.389 -7.368 1.00 89.25 80 VAL A O 1
ATOM 567 N N . ASN A 1 81 ? 13.473 37.014 -5.665 1.00 89.88 81 ASN A N 1
ATOM 568 C CA . ASN A 1 81 ? 14.406 37.467 -4.633 1.00 89.88 81 ASN A CA 1
ATOM 569 C C . ASN A 1 81 ? 15.657 36.589 -4.566 1.00 89.88 81 ASN A C 1
ATOM 571 O O . ASN A 1 81 ? 16.739 37.096 -4.289 1.00 89.88 81 ASN A O 1
ATOM 575 N N . LEU A 1 82 ? 15.537 35.281 -4.806 1.00 92.38 82 LEU A N 1
ATOM 576 C CA . LEU A 1 82 ? 16.698 34.405 -4.919 1.00 92.38 82 LEU A CA 1
ATOM 577 C C . LEU A 1 82 ? 17.560 34.791 -6.130 1.00 92.38 82 LEU A C 1
ATOM 579 O O . LEU A 1 82 ? 18.763 34.957 -5.963 1.00 92.38 82 LEU A O 1
ATOM 583 N N . CYS A 1 83 ? 16.961 35.028 -7.301 1.00 92.12 83 CYS A N 1
ATOM 584 C CA . CYS A 1 83 ? 17.687 35.498 -8.488 1.00 92.12 83 CYS A CA 1
ATOM 585 C C . CYS A 1 83 ? 18.395 36.838 -8.234 1.00 92.12 83 CYS A C 1
ATOM 587 O O . CYS A 1 83 ? 19.562 36.992 -8.587 1.00 92.12 83 CYS A O 1
ATOM 589 N N . ARG A 1 84 ? 17.731 37.774 -7.542 1.00 91.81 84 ARG A N 1
ATOM 590 C CA . ARG A 1 84 ? 18.318 39.059 -7.136 1.00 91.81 84 ARG A CA 1
ATOM 591 C C . ARG A 1 84 ? 19.518 38.886 -6.212 1.00 91.81 84 ARG A C 1
ATOM 593 O O . ARG A 1 84 ? 20.565 39.473 -6.456 1.00 91.81 84 ARG A O 1
ATOM 600 N N . ARG A 1 85 ? 19.397 38.049 -5.176 1.00 90.00 85 ARG A N 1
ATOM 601 C CA . ARG A 1 85 ? 20.499 37.770 -4.234 1.00 90.00 85 ARG A CA 1
ATOM 602 C C . ARG A 1 85 ? 21.671 37.047 -4.895 1.00 90.00 85 ARG A C 1
ATOM 604 O O . ARG A 1 85 ? 22.816 37.256 -4.511 1.00 90.00 85 ARG A O 1
ATOM 611 N N . LEU A 1 86 ? 21.397 36.242 -5.919 1.00 92.44 86 LEU A N 1
ATOM 612 C CA . LEU A 1 86 ? 22.419 35.582 -6.728 1.00 92.44 86 LEU A CA 1
ATOM 613 C C . LEU A 1 86 ? 23.026 36.495 -7.806 1.00 92.44 86 LEU A C 1
ATOM 615 O O . LEU A 1 86 ? 24.061 36.136 -8.364 1.00 92.44 86 LEU A O 1
ATOM 619 N N . GLY A 1 87 ? 22.430 37.664 -8.070 1.00 92.56 87 GLY A N 1
ATOM 620 C CA . GLY A 1 87 ? 22.889 38.615 -9.084 1.00 92.56 87 GLY A CA 1
ATOM 621 C C . GLY A 1 87 ? 22.593 38.183 -10.524 1.00 92.56 87 GLY A C 1
ATOM 622 O O . GLY A 1 87 ? 23.376 38.495 -11.410 1.00 92.56 87 GLY A O 1
ATOM 623 N N . ILE A 1 88 ? 21.506 37.435 -10.743 1.00 93.94 88 ILE A N 1
ATOM 624 C CA . ILE A 1 88 ? 21.083 36.924 -12.065 1.00 93.94 88 ILE A CA 1
ATOM 625 C C . ILE A 1 88 ? 19.682 37.411 -12.471 1.00 93.94 88 ILE A C 1
ATOM 627 O O . ILE A 1 88 ? 19.045 36.839 -13.352 1.00 93.94 88 ILE A O 1
ATOM 631 N N . GLU A 1 89 ? 19.159 38.434 -11.791 1.00 91.31 89 GLU A N 1
ATOM 632 C CA . GLU A 1 89 ? 17.827 38.999 -12.058 1.00 91.31 89 GLU A CA 1
ATOM 633 C C . GLU A 1 89 ? 17.711 39.599 -13.469 1.00 91.31 89 GLU A C 1
ATOM 635 O O . GLU A 1 89 ? 16.660 39.497 -14.095 1.00 91.31 89 GLU A O 1
ATOM 640 N N . ASP A 1 90 ? 18.799 40.153 -13.999 1.00 90.81 90 ASP A N 1
ATOM 641 C CA . ASP A 1 90 ? 18.913 40.725 -15.346 1.00 90.81 90 ASP A CA 1
ATOM 642 C C . ASP A 1 90 ? 18.756 39.690 -16.472 1.00 90.81 90 ASP A C 1
ATOM 644 O O . ASP A 1 90 ? 18.493 40.050 -17.619 1.00 90.81 90 ASP A O 1
ATOM 648 N N . ARG A 1 91 ? 18.883 38.398 -16.149 1.00 92.56 91 ARG A N 1
ATOM 649 C CA . ARG A 1 91 ? 18.732 37.286 -17.098 1.00 92.56 91 ARG A CA 1
ATOM 650 C C . ARG A 1 91 ? 17.315 36.735 -17.170 1.00 92.56 91 ARG A C 1
ATOM 652 O O . ARG A 1 91 ? 17.078 35.795 -17.934 1.00 92.56 91 ARG A O 1
ATOM 659 N N . LEU A 1 92 ? 16.396 37.256 -16.357 1.00 90.94 92 LEU A N 1
ATOM 660 C CA . LEU A 1 92 ? 15.008 36.815 -16.362 1.00 90.94 92 LEU A CA 1
ATOM 661 C C . LEU A 1 92 ? 14.341 37.210 -17.675 1.00 90.94 92 LEU A C 1
ATOM 663 O O . LEU A 1 92 ? 14.323 38.379 -18.055 1.00 90.94 92 LEU A O 1
ATOM 667 N N . ILE A 1 93 ? 13.763 36.220 -18.349 1.00 90.50 93 ILE A N 1
ATOM 668 C CA . ILE A 1 93 ? 13.032 36.414 -19.598 1.00 90.50 93 ILE A CA 1
ATOM 669 C C . ILE A 1 93 ? 11.550 36.079 -19.395 1.00 90.50 93 ILE A C 1
ATOM 671 O O . ILE A 1 93 ? 11.233 35.038 -18.809 1.00 90.50 93 ILE A O 1
ATOM 675 N N . PRO A 1 94 ? 10.622 36.936 -19.857 1.00 84.62 94 PRO A N 1
ATOM 676 C CA . PRO A 1 94 ? 9.201 36.625 -19.829 1.00 84.62 94 PRO A CA 1
ATOM 677 C C . PRO A 1 94 ? 8.848 35.624 -20.933 1.00 84.62 94 PRO A C 1
ATOM 679 O O . PRO A 1 94 ? 9.586 35.430 -21.902 1.00 84.62 94 PRO A O 1
ATOM 682 N N . THR A 1 95 ? 7.673 35.012 -20.824 1.00 81.25 95 THR A N 1
ATOM 683 C CA . THR A 1 95 ? 7.142 34.183 -21.912 1.00 81.25 95 THR A CA 1
ATOM 684 C C . THR A 1 95 ? 6.784 35.022 -23.146 1.00 81.25 95 THR A C 1
ATOM 686 O O . THR A 1 95 ? 6.332 36.166 -23.047 1.00 81.25 95 THR A O 1
ATOM 689 N N . SER A 1 96 ? 6.968 34.441 -24.337 1.00 79.38 96 SER A N 1
ATOM 690 C CA . SER A 1 96 ? 6.680 35.119 -25.606 1.00 79.38 96 SER A CA 1
ATOM 691 C C . SER A 1 96 ? 5.198 35.472 -25.748 1.00 79.38 96 SER A C 1
ATOM 693 O O . SER A 1 96 ? 4.313 34.646 -25.523 1.00 79.38 96 SER A O 1
ATOM 695 N N . GLU A 1 97 ? 4.917 36.690 -26.209 1.00 70.69 97 GLU A N 1
ATOM 696 C CA . GLU A 1 97 ? 3.543 37.154 -26.433 1.00 70.69 97 GLU A CA 1
ATOM 697 C C . GLU A 1 97 ? 2.945 36.663 -27.762 1.00 70.69 97 GLU A C 1
ATOM 699 O O . GLU A 1 97 ? 1.732 36.703 -27.953 1.00 70.69 97 GLU A O 1
ATOM 704 N N . ARG A 1 98 ? 3.786 36.163 -28.680 1.00 70.44 98 ARG A N 1
ATOM 705 C CA . ARG A 1 98 ? 3.431 35.917 -30.089 1.00 70.44 98 ARG A CA 1
ATOM 706 C C . ARG A 1 98 ? 2.418 34.782 -30.297 1.00 70.44 98 ARG A C 1
ATOM 708 O O . ARG A 1 98 ? 1.705 34.792 -31.296 1.00 70.44 98 ARG A O 1
ATOM 715 N N . HIS A 1 99 ? 2.351 33.816 -29.378 1.00 66.94 99 HIS A N 1
ATOM 716 C CA . HIS A 1 99 ? 1.513 32.611 -29.493 1.00 66.94 99 HIS A CA 1
ATOM 717 C C . HIS A 1 99 ? 0.837 32.231 -28.162 1.00 66.94 99 HIS A C 1
ATOM 719 O O . HIS A 1 99 ? 0.843 31.069 -27.762 1.00 66.94 99 HIS A O 1
ATOM 725 N N . ARG A 1 100 ? 0.277 33.215 -27.445 1.00 70.50 100 ARG A N 1
ATOM 726 C CA . ARG A 1 100 ? -0.405 32.981 -26.159 1.00 70.50 100 ARG A CA 1
ATOM 727 C C . ARG A 1 100 ? -1.703 32.186 -26.337 1.00 70.50 100 ARG A C 1
ATOM 729 O O . ARG A 1 100 ? -2.498 32.479 -27.224 1.00 70.50 100 ARG A O 1
ATOM 736 N N . GLY A 1 101 ? -1.939 31.235 -25.435 1.00 70.75 101 GLY A N 1
ATOM 737 C CA . GLY A 1 101 ? -3.183 30.469 -25.354 1.00 70.75 101 GLY A CA 1
ATOM 738 C C . GLY A 1 101 ? -2.935 28.994 -25.059 1.00 70.75 101 GLY A C 1
ATOM 739 O O . GLY A 1 101 ? -2.082 28.358 -25.673 1.00 70.75 101 GLY A O 1
ATOM 740 N N . ALA A 1 102 ? -3.694 28.440 -24.116 1.00 80.31 102 ALA A N 1
ATOM 741 C CA . ALA A 1 102 ? -3.681 27.008 -23.852 1.00 80.31 102 ALA A CA 1
ATOM 742 C C . ALA A 1 102 ? -4.576 26.271 -24.861 1.00 80.31 102 ALA A C 1
ATOM 744 O O . ALA A 1 102 ? -5.664 26.738 -25.205 1.00 80.31 102 ALA A O 1
ATOM 745 N N . LEU A 1 103 ? -4.131 25.096 -25.303 1.00 86.88 103 LEU A N 1
ATOM 746 C CA . LEU A 1 103 ? -4.899 24.188 -26.152 1.00 86.88 103 LEU A CA 1
ATOM 747 C C . LEU A 1 103 ? -5.272 22.947 -25.342 1.00 86.88 103 LEU A C 1
ATOM 749 O O . LEU A 1 103 ? -4.440 22.398 -24.624 1.00 86.88 103 LEU A O 1
ATOM 753 N N . VAL A 1 104 ? -6.506 22.477 -25.494 1.00 88.69 104 VAL A N 1
ATOM 754 C CA . VAL A 1 104 ? -6.940 21.161 -25.013 1.00 88.69 104 VAL A CA 1
ATOM 755 C C . VAL A 1 104 ? -7.249 20.265 -26.201 1.00 88.69 104 VAL A C 1
ATOM 757 O O . VAL A 1 104 ? -7.789 20.714 -27.214 1.00 88.69 104 VAL A O 1
ATOM 760 N N . LEU A 1 105 ? -6.896 18.986 -26.099 1.00 88.56 105 LEU A N 1
ATOM 761 C CA . LEU A 1 105 ? -7.206 18.012 -27.138 1.00 88.56 105 LEU A CA 1
ATOM 762 C C . LEU A 1 105 ? -8.652 17.537 -26.966 1.00 88.56 105 LEU A C 1
ATOM 764 O O . LEU A 1 105 ? -8.972 16.842 -26.005 1.00 88.56 105 LEU A O 1
ATOM 768 N N . PHE A 1 106 ? -9.525 17.891 -27.907 1.00 86.38 106 PHE A N 1
ATOM 769 C CA . PHE A 1 106 ? -10.933 17.503 -27.894 1.00 86.38 106 PHE A CA 1
ATOM 770 C C . PHE A 1 106 ? -11.293 16.790 -29.200 1.00 86.38 106 PHE A C 1
ATOM 772 O O . PHE A 1 106 ? -11.071 17.323 -30.286 1.00 86.38 106 PHE A O 1
ATOM 779 N N . ASN A 1 107 ? -11.808 15.556 -29.107 1.00 84.62 107 ASN A N 1
ATOM 780 C CA . ASN A 1 107 ? -12.098 14.687 -30.260 1.00 84.62 107 ASN A CA 1
ATOM 781 C C . ASN A 1 107 ? -10.929 14.589 -31.262 1.00 84.62 107 ASN A C 1
ATOM 783 O O . ASN A 1 107 ? -11.112 14.692 -32.474 1.00 84.62 107 ASN A O 1
ATOM 787 N N . GLY A 1 108 ? -9.707 14.437 -30.739 1.00 85.12 108 GLY A N 1
ATOM 788 C CA . GLY A 1 108 ? -8.490 14.320 -31.547 1.00 85.12 108 GLY A CA 1
ATOM 789 C C . GLY A 1 108 ? -8.029 15.619 -32.219 1.00 85.12 108 GLY A C 1
ATOM 790 O O . GLY A 1 108 ? -7.109 15.573 -33.030 1.00 85.12 108 GLY A O 1
ATOM 791 N N . ARG A 1 109 ? -8.633 16.775 -31.903 1.00 88.31 109 ARG A N 1
ATOM 792 C CA . ARG A 1 109 ? -8.248 18.085 -32.454 1.00 88.31 109 ARG A CA 1
ATOM 793 C C . ARG A 1 109 ? -7.839 19.060 -31.343 1.00 88.31 109 ARG A C 1
ATOM 795 O O . ARG A 1 109 ? -8.553 19.158 -30.344 1.00 88.31 109 ARG A O 1
ATOM 802 N N . PRO A 1 110 ? -6.725 19.800 -31.489 1.00 89.56 110 PRO A N 1
ATOM 803 C CA . PRO A 1 110 ? -6.361 20.846 -30.541 1.00 89.56 110 PRO A CA 1
ATOM 804 C C . PRO A 1 110 ? -7.365 22.000 -30.643 1.00 89.56 110 PRO A C 1
ATOM 806 O O . PRO A 1 110 ? -7.581 22.562 -31.715 1.00 89.56 110 PRO A O 1
ATOM 809 N N . CYS A 1 111 ? -8.003 22.331 -29.526 1.00 88.88 111 CYS A N 1
ATOM 810 C CA . CYS A 1 111 ? -8.993 23.395 -29.409 1.00 88.88 111 CYS A CA 1
ATOM 811 C C . CYS A 1 111 ? -8.504 24.430 -28.398 1.00 88.88 111 CYS A C 1
ATOM 813 O O . CYS A 1 111 ? -8.036 24.067 -27.319 1.00 88.88 111 CYS A O 1
ATOM 815 N N . LEU A 1 112 ? -8.626 25.717 -28.728 1.00 86.88 112 LEU A N 1
ATOM 816 C CA . LEU A 1 112 ? -8.256 26.796 -27.812 1.00 86.88 112 LEU A CA 1
ATOM 817 C C . LEU A 1 112 ? -9.158 26.784 -26.582 1.00 86.88 112 LEU A C 1
ATOM 819 O O . LEU A 1 112 ? -10.388 26.764 -26.695 1.00 86.88 112 LEU A O 1
ATOM 823 N N . VAL A 1 113 ? -8.530 26.825 -25.409 1.00 86.19 113 VAL A N 1
ATOM 824 C CA . VAL A 1 113 ? -9.224 27.120 -24.160 1.00 86.19 113 VAL A CA 1
ATOM 825 C C . VAL A 1 113 ? -9.851 28.506 -24.314 1.00 86.19 113 VAL A C 1
ATOM 827 O O . VAL A 1 113 ? -9.168 29.435 -24.739 1.00 86.19 113 VAL A O 1
ATOM 830 N N . PRO A 1 114 ? -11.148 28.669 -24.026 1.00 82.44 114 PRO A N 1
ATOM 831 C CA . PRO A 1 114 ? -11.818 29.920 -24.322 1.00 82.44 114 PRO A CA 1
ATOM 832 C C . PRO A 1 114 ? -11.289 31.069 -23.448 1.00 82.44 114 PRO A C 1
ATOM 834 O O . PRO A 1 114 ? -10.936 30.885 -22.278 1.00 82.44 114 PRO A O 1
ATOM 837 N N . GLU A 1 115 ? -11.215 32.264 -24.040 1.00 71.69 115 GLU A N 1
ATOM 838 C CA . GLU A 1 115 ? -10.721 33.477 -23.378 1.00 71.69 115 GLU A CA 1
ATOM 839 C C . GLU A 1 115 ? -11.476 33.762 -22.078 1.00 71.69 115 GLU A C 1
ATOM 841 O O . GLU A 1 115 ? -12.692 33.603 -21.984 1.00 71.69 115 GLU A O 1
ATOM 846 N N . GLY A 1 116 ? -10.734 34.142 -21.038 1.00 66.81 116 GLY A N 1
ATOM 847 C CA . GLY A 1 116 ? -11.296 34.346 -19.710 1.00 66.81 116 GLY A CA 1
ATOM 848 C C . GLY A 1 116 ? -11.640 33.065 -18.945 1.00 66.81 116 GLY A C 1
ATOM 849 O O . GLY A 1 116 ? -12.220 33.168 -17.876 1.00 66.81 116 GLY A O 1
ATOM 850 N N . PHE A 1 117 ? -11.284 31.859 -19.399 1.00 71.31 117 PHE A N 1
ATOM 851 C CA . PHE A 1 117 ? -11.274 30.689 -18.509 1.00 71.31 117 PHE A CA 1
ATOM 852 C C . PHE A 1 117 ? -9.927 30.590 -17.785 1.00 71.31 117 PHE A C 1
ATOM 854 O O . PHE A 1 117 ? -8.922 30.158 -18.356 1.00 71.31 117 PHE A O 1
ATOM 861 N N . GLN A 1 118 ? -9.893 31.017 -16.521 1.00 68.25 118 GLN A N 1
ATOM 862 C CA . GLN A 1 118 ? -8.703 30.971 -15.671 1.00 68.25 118 GLN A CA 1
ATOM 863 C C . GLN A 1 118 ? -8.759 29.749 -14.759 1.00 68.25 118 GLN A C 1
ATOM 865 O O . GLN A 1 118 ? -9.348 29.821 -13.680 1.00 68.25 118 GLN A O 1
ATOM 870 N N . LEU A 1 119 ? -8.122 28.651 -15.183 1.00 71.00 119 LEU A N 1
ATOM 871 C CA . LEU A 1 119 ? -8.011 27.360 -14.484 1.00 71.00 119 LEU A CA 1
ATOM 872 C C . LEU A 1 119 ? -9.365 26.680 -14.197 1.00 71.00 119 LEU A C 1
ATOM 874 O O . LEU A 1 119 ? -9.645 25.613 -14.729 1.00 71.00 119 LEU A O 1
ATOM 878 N N . MET A 1 120 ? -10.204 27.310 -13.378 1.00 73.94 120 MET A N 1
ATOM 879 C CA . MET A 1 120 ? -11.549 26.881 -12.985 1.00 73.94 120 MET A CA 1
ATOM 880 C C . MET A 1 120 ? -12.549 28.043 -12.927 1.00 73.94 120 MET A C 1
ATOM 882 O O . MET A 1 120 ? -13.697 27.845 -12.553 1.00 73.94 120 MET A O 1
ATOM 886 N N . SER A 1 121 ? -12.120 29.262 -13.251 1.00 71.88 121 SER A N 1
ATOM 887 C CA . SER A 1 121 ? -12.910 30.478 -13.097 1.00 71.88 121 SER A CA 1
ATOM 888 C C . SER A 1 121 ? -13.219 31.101 -14.458 1.00 71.88 121 SER A C 1
ATOM 890 O O . SER A 1 121 ? -12.296 31.582 -15.121 1.00 71.88 121 SER A O 1
ATOM 892 N N . PRO A 1 122 ? -14.485 31.108 -14.900 1.00 68.94 122 PRO A N 1
ATOM 893 C CA . PRO A 1 122 ? -14.896 31.811 -16.106 1.00 68.94 122 PRO A CA 1
ATOM 894 C C . PRO A 1 122 ? -15.045 33.313 -15.815 1.00 68.94 122 PRO A C 1
ATOM 896 O O . PRO A 1 122 ? -16.075 33.771 -15.335 1.00 68.94 122 PRO A O 1
ATOM 899 N N . THR A 1 123 ? -14.006 34.090 -16.112 1.00 69.31 123 THR A N 1
ATOM 900 C CA . THR A 1 123 ? -13.964 35.555 -15.999 1.00 69.31 123 THR A CA 1
ATOM 901 C C . THR A 1 123 ? -14.597 36.271 -17.195 1.00 69.31 123 THR A C 1
ATOM 903 O O . THR A 1 123 ? -14.890 37.458 -17.098 1.00 69.31 123 THR A O 1
ATOM 906 N N . ALA A 1 124 ? -14.821 35.579 -18.319 1.00 74.38 124 ALA A N 1
ATOM 907 C CA . ALA A 1 124 ? -15.534 36.113 -19.479 1.00 74.38 124 ALA A CA 1
ATOM 908 C C . ALA A 1 124 ? -16.600 35.121 -19.959 1.00 74.38 124 ALA A C 1
ATOM 910 O O . ALA A 1 124 ? -16.291 34.009 -20.375 1.00 74.38 124 ALA A O 1
ATOM 911 N N . ILE A 1 125 ? -17.871 35.526 -19.918 1.00 72.31 125 ILE A N 1
ATOM 912 C CA . ILE A 1 125 ? -19.001 34.635 -20.229 1.00 72.31 125 ILE A CA 1
ATOM 913 C C . ILE A 1 125 ? -19.145 34.412 -21.743 1.00 72.31 125 ILE A C 1
ATOM 915 O O . ILE A 1 125 ? -19.442 33.301 -22.177 1.00 72.31 125 ILE A O 1
ATOM 919 N N . TRP A 1 126 ? -18.899 35.436 -22.565 1.00 77.88 126 TRP A N 1
ATOM 920 C CA . TRP A 1 126 ? -19.103 35.346 -24.015 1.00 77.88 126 TRP A CA 1
ATOM 921 C C . TRP A 1 126 ? -18.218 34.283 -24.700 1.00 77.88 126 TRP A C 1
ATOM 923 O O . TRP A 1 126 ? -18.771 33.441 -25.411 1.00 77.88 126 TRP A O 1
ATOM 933 N N . PRO A 1 127 ? -16.898 34.198 -24.430 1.00 80.06 127 PRO A N 1
ATOM 934 C CA . PRO A 1 127 ? -16.063 33.127 -24.981 1.00 80.06 127 PRO A CA 1
ATOM 935 C C . PRO A 1 127 ? -16.446 31.722 -24.480 1.00 80.06 127 PRO A C 1
ATOM 937 O O . PRO A 1 127 ? -16.262 30.737 -25.198 1.00 80.06 127 PRO A O 1
ATOM 940 N N . MET A 1 128 ? -17.031 31.602 -23.278 1.00 79.62 128 MET A N 1
ATOM 941 C CA . MET A 1 128 ? -17.544 30.314 -22.777 1.00 79.62 128 MET A CA 1
ATOM 942 C C . MET A 1 128 ? -18.769 29.841 -23.560 1.00 79.62 128 MET A C 1
ATOM 944 O O . MET A 1 128 ? -18.988 28.640 -23.705 1.00 79.62 128 MET A O 1
ATOM 948 N N . LEU A 1 129 ? -19.580 30.765 -24.079 1.00 78.62 129 LEU A N 1
ATOM 949 C CA . LEU A 1 129 ? -20.779 30.430 -24.847 1.00 78.62 129 LE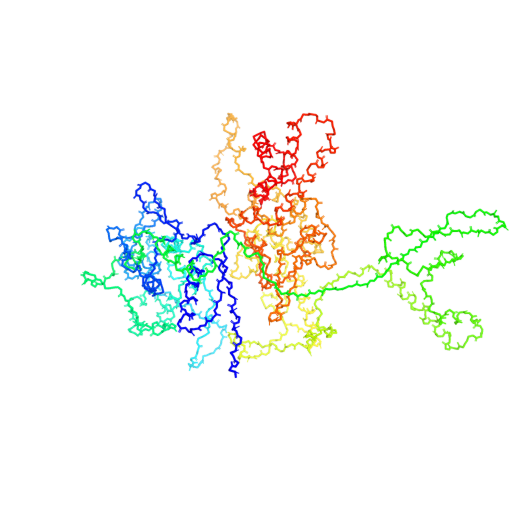U A CA 1
ATOM 950 C C . LEU A 1 129 ? -20.470 30.091 -26.305 1.00 78.62 129 LEU A C 1
ATOM 952 O O . LEU A 1 129 ? -21.193 29.300 -26.916 1.00 78.62 129 LEU A O 1
ATOM 956 N N . THR A 1 130 ? -19.375 30.612 -26.854 1.00 83.38 130 THR A N 1
ATOM 957 C CA . THR A 1 130 ? -18.969 30.369 -28.246 1.00 83.38 130 THR A CA 1
ATOM 958 C C . THR A 1 130 ? -18.010 29.187 -28.411 1.00 83.38 130 THR A C 1
ATOM 960 O O . THR A 1 130 ? -17.861 28.689 -29.524 1.00 83.38 130 THR A O 1
ATOM 963 N N . THR A 1 131 ? -17.416 28.667 -27.329 1.00 85.94 131 THR A N 1
ATOM 964 C CA . THR A 1 131 ? -16.463 27.545 -27.410 1.00 85.94 131 THR A CA 1
ATOM 965 C C . THR A 1 131 ? -17.079 26.258 -27.990 1.00 85.94 131 THR A C 1
ATOM 967 O O . THR A 1 131 ? -18.213 25.911 -27.640 1.00 85.94 131 THR A O 1
ATOM 970 N N . PRO A 1 132 ? -16.352 25.506 -28.838 1.00 86.62 132 PRO A N 1
ATOM 971 C CA . PRO A 1 132 ? -16.779 24.186 -29.307 1.00 86.62 132 PRO A CA 1
ATOM 972 C C . PRO A 1 132 ? -16.493 23.055 -28.301 1.00 86.62 132 PRO A C 1
ATOM 974 O O . PRO A 1 132 ? -16.941 21.933 -28.513 1.00 86.62 132 PRO A O 1
ATOM 977 N N . ILE A 1 133 ? -15.744 23.326 -27.222 1.00 89.38 133 ILE A N 1
ATOM 978 C CA . ILE A 1 133 ? -15.300 22.308 -26.248 1.00 89.38 133 ILE A CA 1
ATOM 979 C C . ILE A 1 133 ? -16.471 21.790 -25.395 1.00 89.38 133 ILE A C 1
ATOM 981 O O . ILE A 1 133 ? -16.519 20.615 -25.016 1.00 89.38 133 ILE A O 1
ATOM 985 N N . LEU A 1 134 ? -17.433 22.670 -25.109 1.00 89.44 134 LEU A N 1
ATOM 986 C CA . LEU A 1 134 ? -18.632 22.360 -24.338 1.00 89.44 134 LEU A CA 1
ATOM 987 C C . LEU A 1 134 ? -19.848 22.234 -25.259 1.00 89.44 134 LEU A C 1
ATOM 989 O O . LEU A 1 134 ? -20.075 23.057 -26.147 1.00 89.44 134 LEU A O 1
ATOM 993 N N . SER A 1 135 ? -20.668 21.224 -24.996 1.00 91.19 135 SER A N 1
ATOM 994 C CA . SER A 1 135 ? -21.986 21.038 -25.588 1.00 91.19 135 SER A CA 1
ATOM 995 C C . SER A 1 135 ? -22.939 22.157 -25.160 1.00 91.19 135 SER A C 1
ATOM 997 O O . SER A 1 135 ? -22.670 22.905 -24.216 1.00 91.19 135 SER A O 1
ATOM 999 N N . LEU A 1 136 ? -24.097 22.259 -25.820 1.00 89.75 136 LEU A N 1
ATOM 1000 C CA . LEU A 1 136 ? -25.141 23.208 -25.416 1.00 89.75 136 LEU A CA 1
ATOM 1001 C C . LEU A 1 136 ? -25.553 23.005 -23.944 1.00 89.75 136 LEU A C 1
ATOM 1003 O O . LEU A 1 136 ? -25.721 23.975 -23.205 1.00 89.75 136 LEU A O 1
ATOM 1007 N N . TRP A 1 137 ? -25.625 21.748 -23.499 1.00 90.00 137 TRP A N 1
ATOM 1008 C CA . TRP A 1 137 ? -25.927 21.385 -22.114 1.00 90.00 137 TRP A CA 1
ATOM 1009 C C . TRP A 1 137 ? -24.774 21.693 -21.159 1.00 90.00 137 TRP A C 1
ATOM 1011 O O . TRP A 1 137 ? -25.016 22.187 -20.061 1.00 90.00 137 TRP A O 1
ATOM 1021 N N . GLY A 1 138 ? -23.527 21.479 -21.581 1.00 88.38 138 GLY A N 1
ATOM 1022 C CA . GLY A 1 138 ? -22.338 21.846 -20.812 1.00 88.38 138 GLY A CA 1
ATOM 1023 C C . GLY A 1 138 ? -22.241 23.349 -20.573 1.00 88.38 138 GLY A C 1
ATOM 1024 O O . GLY A 1 138 ? -21.956 23.783 -19.460 1.00 88.38 138 GLY A O 1
ATOM 1025 N N . LYS A 1 139 ? -22.560 24.155 -21.592 1.00 89.69 139 LYS A N 1
ATOM 1026 C CA . LYS A 1 139 ? -22.625 25.621 -21.494 1.00 89.69 139 LYS A CA 1
ATOM 1027 C C . LYS A 1 139 ? -23.713 26.073 -20.529 1.00 89.69 139 LYS A C 1
ATOM 1029 O O . LYS A 1 139 ? -23.447 26.882 -19.642 1.00 89.69 139 LYS A O 1
ATOM 1034 N N . LEU A 1 140 ? -24.919 25.517 -20.666 1.00 89.25 140 LEU A N 1
ATOM 1035 C CA . LEU A 1 140 ? -26.022 25.801 -19.750 1.00 89.25 140 LEU A CA 1
ATOM 1036 C C . LEU A 1 140 ? -25.649 25.420 -18.309 1.00 89.25 140 LEU A C 1
ATOM 1038 O O . LEU A 1 140 ? -25.852 26.207 -17.388 1.00 89.25 140 LEU A O 1
ATOM 1042 N N . ARG A 1 141 ? -25.030 24.251 -18.117 1.00 90.69 141 ARG A N 1
ATOM 1043 C CA . ARG A 1 141 ? -24.585 23.768 -16.806 1.00 90.69 141 ARG A CA 1
ATOM 1044 C C . ARG A 1 141 ? -23.491 24.640 -16.187 1.00 90.69 141 ARG A C 1
ATOM 1046 O O . ARG A 1 141 ? -23.496 24.809 -14.967 1.00 90.69 141 ARG A O 1
ATOM 1053 N N . LEU A 1 142 ? -22.587 25.188 -16.998 1.00 86.69 142 LEU A N 1
ATOM 1054 C CA . LEU A 1 142 ? -21.552 26.126 -16.562 1.00 86.69 142 LEU A CA 1
ATOM 1055 C C . LEU A 1 142 ? -22.172 27.454 -16.106 1.00 86.69 142 LEU A C 1
ATOM 1057 O O . LEU A 1 142 ? -21.827 27.938 -15.032 1.00 86.69 142 LEU A O 1
ATOM 1061 N N . LEU A 1 143 ? -23.132 28.005 -16.860 1.00 86.12 143 LEU A N 1
ATOM 1062 C CA . LEU A 1 143 ? -23.874 29.211 -16.460 1.00 86.12 143 LEU A CA 1
ATOM 1063 C C . LEU A 1 143 ? -24.680 29.006 -15.170 1.00 86.12 143 LEU A C 1
ATOM 1065 O O . LEU A 1 143 ? -24.799 29.919 -14.354 1.00 86.12 143 LEU A O 1
ATOM 1069 N N . MET A 1 144 ? -25.207 27.797 -14.967 1.00 88.00 144 MET A N 1
ATOM 1070 C CA . MET A 1 144 ? -25.941 27.437 -13.756 1.00 88.00 144 MET A CA 1
ATOM 1071 C C . MET A 1 144 ? -25.074 27.443 -12.488 1.00 88.00 144 MET A C 1
ATOM 1073 O O . MET A 1 144 ? -25.647 27.414 -11.402 1.00 88.00 144 MET A O 1
ATOM 1077 N N . GLU A 1 145 ? -23.736 27.544 -12.576 1.00 89.88 145 GLU A N 1
ATOM 1078 C CA . GLU A 1 145 ? -22.861 27.669 -11.393 1.00 89.88 145 GLU A CA 1
ATOM 1079 C C . GLU A 1 145 ? -23.256 28.851 -10.502 1.00 89.88 145 GLU A C 1
ATOM 1081 O O . GLU A 1 145 ? -23.188 28.739 -9.280 1.00 89.88 145 GLU A O 1
ATOM 1086 N N . TYR A 1 146 ? -23.777 29.931 -11.092 1.00 87.25 146 TYR A N 1
ATOM 1087 C CA . TYR A 1 146 ? -24.276 31.100 -10.366 1.00 87.25 146 TYR A CA 1
ATOM 1088 C C . TYR A 1 146 ? -25.364 30.757 -9.331 1.00 87.25 146 TYR A C 1
ATOM 1090 O O . TYR A 1 146 ? -25.534 31.466 -8.335 1.00 87.25 146 TYR A O 1
ATOM 1098 N N . PHE A 1 147 ? -26.114 29.681 -9.582 1.00 88.56 147 PHE A N 1
ATOM 1099 C CA . PHE A 1 147 ? -27.206 29.192 -8.744 1.00 88.56 147 PHE A CA 1
ATOM 1100 C C . PHE A 1 147 ? -26.825 27.945 -7.938 1.00 88.56 147 PHE A C 1
ATOM 1102 O O . PHE A 1 147 ? -27.632 27.479 -7.136 1.00 88.56 147 PHE A O 1
ATOM 1109 N N . VAL A 1 148 ? -25.617 27.397 -8.126 1.00 87.38 148 VAL A N 1
ATOM 1110 C CA . VAL A 1 148 ? -25.142 26.263 -7.329 1.00 87.38 148 VAL A CA 1
ATOM 1111 C C . VAL A 1 148 ? -24.852 26.762 -5.910 1.00 87.38 148 VAL A C 1
ATOM 1113 O O . VAL A 1 148 ? -24.053 27.690 -5.741 1.00 87.38 148 VAL A O 1
ATOM 1116 N N . PRO A 1 149 ? -25.472 26.171 -4.876 1.00 82.88 149 PRO A N 1
ATOM 1117 C CA . PRO A 1 149 ? -25.262 26.622 -3.509 1.00 82.88 149 PRO A CA 1
ATOM 1118 C C . PRO A 1 149 ? -23.809 26.376 -3.053 1.00 82.88 149 PRO A C 1
ATOM 1120 O O . PRO A 1 149 ? -23.212 25.365 -3.450 1.00 82.88 149 PRO A O 1
ATOM 1123 N N . PRO A 1 150 ? -23.227 27.273 -2.217 1.00 82.00 150 PRO A N 1
ATOM 1124 C CA . PRO A 1 150 ? -22.021 26.969 -1.440 1.00 82.00 150 PRO A CA 1
ATOM 1125 C C . PRO A 1 150 ? -22.166 25.628 -0.755 1.00 82.00 150 PRO A C 1
ATOM 1127 O O . PRO A 1 150 ? -23.259 25.248 -0.337 1.00 82.00 150 PRO A O 1
ATOM 1130 N N . ARG A 1 151 ? -21.051 24.902 -0.646 1.00 76.94 151 ARG A N 1
ATOM 1131 C CA . ARG A 1 151 ? -21.022 23.735 0.220 1.00 76.94 151 ARG A CA 1
ATOM 1132 C C . ARG A 1 151 ? -21.334 24.211 1.631 1.00 76.94 151 ARG A C 1
ATOM 1134 O O . ARG A 1 151 ? -20.506 24.844 2.283 1.00 76.94 151 ARG A O 1
ATOM 1141 N N . GLU A 1 152 ? -22.545 23.930 2.086 1.00 60.06 152 GLU A N 1
ATOM 1142 C CA . GLU A 1 152 ? -22.894 24.125 3.479 1.00 60.06 152 GLU A CA 1
ATOM 1143 C C . GLU A 1 152 ? -21.996 23.201 4.307 1.00 60.06 152 GLU A C 1
ATOM 1145 O O . GLU A 1 152 ? -21.790 22.031 3.961 1.00 60.06 152 GLU A O 1
ATOM 1150 N N . ALA A 1 153 ? -21.441 23.712 5.409 1.00 52.22 153 ALA A N 1
ATOM 1151 C CA . ALA A 1 153 ? -21.008 22.822 6.476 1.00 52.22 153 ALA A CA 1
ATOM 1152 C C . ALA A 1 153 ? -22.226 21.955 6.803 1.00 52.22 153 ALA A C 1
ATOM 1154 O O . ALA A 1 153 ? -23.270 22.517 7.131 1.00 52.22 153 ALA A O 1
ATOM 1155 N N . ALA A 1 154 ? -22.114 20.637 6.608 1.00 38.56 154 ALA A N 1
ATOM 1156 C CA . ALA A 1 154 ? -23.249 19.720 6.630 1.00 38.56 154 ALA A CA 1
ATOM 1157 C C . ALA A 1 154 ? -24.251 20.098 7.740 1.00 38.56 154 ALA A C 1
ATOM 1159 O O . ALA A 1 154 ? -23.836 20.232 8.901 1.00 38.56 154 ALA A O 1
ATOM 1160 N N . PRO A 1 155 ? -25.546 20.299 7.427 1.00 31.09 155 PRO A N 1
ATOM 1161 C CA . PRO A 1 155 ? -26.528 20.488 8.471 1.00 31.09 155 PRO A CA 1
ATOM 1162 C C . PRO A 1 155 ? -26.522 19.236 9.345 1.00 31.09 155 PRO A C 1
ATOM 1164 O O . PRO A 1 155 ? -26.623 18.110 8.856 1.00 31.09 155 PRO A O 1
ATOM 1167 N N . ALA A 1 156 ? -26.408 19.430 10.658 1.00 35.12 156 ALA A N 1
ATOM 1168 C CA . ALA A 1 156 ? -26.852 18.402 11.584 1.00 35.12 156 ALA A CA 1
ATOM 1169 C C . ALA A 1 156 ? -28.335 18.084 11.284 1.00 35.12 156 ALA A C 1
ATOM 1171 O O . ALA A 1 156 ? -29.075 19.004 10.911 1.00 35.12 156 ALA A O 1
ATOM 1172 N N . PRO A 1 157 ? -28.782 16.824 11.445 1.00 32.50 157 PRO A N 1
ATOM 1173 C CA . PRO A 1 157 ? -30.190 16.466 11.302 1.00 32.50 157 PRO A CA 1
ATOM 1174 C C . PRO A 1 157 ? -31.055 17.387 12.177 1.00 32.50 157 PRO A C 1
ATOM 1176 O O . PRO A 1 157 ? -30.657 17.753 13.284 1.00 32.50 157 PRO A O 1
ATOM 1179 N N . CYS A 1 158 ? -32.188 17.819 11.619 1.00 28.23 158 CYS A N 1
ATOM 1180 C CA . CYS A 1 158 ? -33.056 18.892 12.105 1.00 28.23 158 CYS A CA 1
ATOM 1181 C C . CYS A 1 158 ? -33.241 18.929 13.631 1.00 28.23 158 CYS A C 1
ATOM 1183 O O . CYS A 1 158 ? -33.503 17.891 14.235 1.00 28.23 158 CYS A O 1
ATOM 1185 N N . SER A 1 159 ? -33.242 20.134 14.223 1.00 32.72 159 SER A N 1
ATOM 1186 C CA . SER A 1 159 ? -34.392 20.687 14.973 1.00 32.72 159 SER A CA 1
ATOM 1187 C C . SER A 1 159 ? -34.083 22.063 15.598 1.00 32.72 159 SER A C 1
ATOM 1189 O O . SER A 1 159 ? -33.091 22.224 16.301 1.00 32.72 159 SER A O 1
ATOM 1191 N N . PHE A 1 160 ? -35.020 22.990 15.371 1.00 28.36 160 PHE A N 1
ATOM 1192 C CA . PHE A 1 160 ? -35.270 24.318 15.965 1.00 28.36 160 PHE A CA 1
ATOM 1193 C C . PHE A 1 160 ? -34.347 25.527 15.657 1.00 28.36 160 PHE A C 1
ATOM 1195 O O . PHE A 1 160 ? -33.123 25.406 15.673 1.00 28.36 160 PHE A O 1
ATOM 1202 N N . PRO A 1 161 ? -34.935 26.720 15.383 1.00 46.75 161 PRO A N 1
ATOM 1203 C CA . PRO A 1 161 ? -34.203 27.925 14.983 1.00 46.75 161 PRO A CA 1
ATOM 1204 C C . PRO A 1 161 ? -33.942 28.896 16.155 1.00 46.75 161 PRO A C 1
ATOM 1206 O O . PRO A 1 161 ? -34.859 29.119 16.937 1.00 46.75 161 PRO A O 1
ATOM 1209 N N . GLN A 1 162 ? -32.735 29.497 16.231 1.00 34.25 162 GLN A N 1
ATOM 1210 C CA . GLN A 1 162 ? -32.387 30.880 16.682 1.00 34.25 162 GLN A CA 1
ATOM 1211 C C . GLN A 1 162 ? -30.868 31.029 17.028 1.00 34.25 162 GLN A C 1
ATOM 1213 O O . GLN A 1 162 ? -30.141 30.043 16.934 1.00 34.25 162 GLN A O 1
ATOM 1218 N N . PRO A 1 163 ? -30.336 32.235 17.351 1.00 36.78 163 PRO A N 1
ATOM 1219 C CA . PRO A 1 163 ? -29.841 33.258 16.434 1.00 36.78 163 PRO A CA 1
ATOM 1220 C C . PRO A 1 163 ? -28.299 33.398 16.464 1.00 36.78 163 PRO A C 1
ATOM 1222 O O . PRO A 1 163 ? -27.592 32.859 17.307 1.00 36.78 163 PRO A O 1
ATOM 1225 N N . SER A 1 164 ? -27.791 34.151 15.492 1.00 47.12 164 SER A N 1
ATOM 1226 C CA . SER A 1 164 ? -26.389 34.465 15.192 1.00 47.12 164 SER A CA 1
ATOM 1227 C C . SER A 1 164 ? -25.445 34.701 16.384 1.00 47.12 164 SER A C 1
ATOM 1229 O O . SER A 1 164 ? -25.678 35.611 17.174 1.00 47.12 164 SER A O 1
ATOM 1231 N N . THR A 1 165 ? -24.295 34.009 16.407 1.00 32.41 165 THR A N 1
ATOM 1232 C CA . THR A 1 165 ? -22.949 34.619 16.561 1.00 32.41 165 THR A CA 1
ATOM 1233 C C . THR A 1 165 ? -21.805 33.630 16.234 1.00 32.41 165 THR A C 1
ATOM 1235 O O . THR A 1 165 ? -21.596 32.627 16.903 1.00 32.41 165 THR A O 1
ATOM 1238 N N . PHE A 1 166 ? -21.095 33.941 15.143 1.00 36.91 166 PHE A N 1
ATOM 1239 C CA . PHE A 1 166 ? -19.640 33.884 14.905 1.00 36.91 166 PHE A CA 1
ATOM 1240 C C . PHE A 1 166 ? -18.768 32.737 15.479 1.00 36.91 166 PHE A C 1
ATOM 1242 O O . PHE A 1 166 ? -18.039 32.928 16.447 1.00 36.91 166 PHE A O 1
ATOM 1249 N N . ASN A 1 167 ? -18.712 31.596 14.772 1.00 30.05 167 ASN A N 1
ATOM 1250 C CA . ASN A 1 167 ? -17.453 31.043 14.221 1.00 30.05 167 ASN A CA 1
ATOM 1251 C C . ASN A 1 167 ? -17.724 29.826 13.294 1.00 30.05 167 ASN A C 1
ATOM 1253 O O . ASN A 1 167 ? -18.381 28.880 13.736 1.00 30.05 167 ASN A O 1
ATOM 1257 N N . PRO A 1 168 ? -17.251 29.796 12.028 1.00 37.09 168 PRO A N 1
ATOM 1258 C CA . PRO A 1 168 ? -17.475 28.658 11.125 1.00 37.09 168 PRO A CA 1
ATOM 1259 C C . PRO A 1 168 ? -16.592 27.441 11.474 1.00 37.09 168 PRO A C 1
ATOM 1261 O O . PRO A 1 168 ? -15.385 27.579 11.654 1.00 37.09 168 PRO A O 1
ATOM 1264 N N . GLN A 1 169 ? -17.190 26.245 11.532 1.00 42.41 169 GLN A N 1
ATOM 1265 C CA . GLN A 1 169 ? -16.496 24.943 11.590 1.00 42.41 169 GLN A CA 1
ATOM 1266 C C . GLN A 1 169 ? -15.684 24.689 10.297 1.00 42.41 169 GLN A C 1
ATOM 1268 O O . GLN A 1 169 ? -16.144 25.099 9.227 1.00 42.41 169 GLN A O 1
ATOM 1273 N N . PRO A 1 170 ? -14.524 23.998 10.345 1.00 46.50 170 PRO A N 1
ATOM 1274 C CA . PRO A 1 170 ? -13.755 23.667 9.147 1.00 46.50 170 PRO A CA 1
ATOM 1275 C C . PRO A 1 170 ? -14.487 22.618 8.295 1.00 46.50 170 PRO A C 1
ATOM 1277 O O . PRO A 1 170 ? -14.869 21.550 8.771 1.00 46.50 170 PRO A O 1
ATOM 1280 N N . ILE A 1 171 ? -14.697 22.945 7.021 1.00 58.06 171 ILE A N 1
ATOM 1281 C CA . ILE A 1 171 ? -15.287 22.056 6.014 1.00 58.06 171 ILE A CA 1
ATOM 1282 C C . ILE A 1 171 ? -14.283 20.925 5.734 1.00 58.06 171 ILE A C 1
ATOM 1284 O O . ILE A 1 171 ? -13.099 21.197 5.542 1.00 58.06 171 ILE A O 1
ATOM 1288 N N . ALA A 1 172 ? -14.739 19.667 5.730 1.00 63.69 172 ALA A N 1
ATOM 1289 C CA . ALA A 1 172 ? -13.908 18.525 5.342 1.00 63.69 172 ALA A CA 1
ATOM 1290 C C . ALA A 1 172 ? -13.335 18.738 3.932 1.00 63.69 172 ALA A C 1
ATOM 1292 O O . ALA A 1 172 ? -14.075 19.148 3.034 1.00 63.69 172 ALA A O 1
ATOM 1293 N N . ASP A 1 173 ? -12.038 18.467 3.761 1.00 81.38 173 ASP A N 1
ATOM 1294 C CA . ASP A 1 173 ? -11.334 18.700 2.500 1.00 81.38 173 ASP A CA 1
ATOM 1295 C C . ASP A 1 173 ? -12.014 17.954 1.340 1.00 81.38 173 ASP A C 1
ATOM 1297 O O . ASP A 1 173 ? -12.463 16.813 1.477 1.00 81.38 173 ASP A O 1
ATOM 1301 N N . GLU A 1 174 ? -12.148 18.636 0.207 1.00 87.56 174 GLU A N 1
ATOM 1302 C CA . GLU A 1 174 ? -12.840 18.147 -0.984 1.00 87.56 174 GLU A CA 1
ATOM 1303 C C . GLU A 1 174 ? -11.804 17.879 -2.074 1.00 87.56 174 GLU A C 1
ATOM 1305 O O . GLU A 1 174 ? -10.859 18.654 -2.240 1.00 87.56 174 GLU A O 1
ATOM 1310 N N . SER A 1 175 ? -11.977 16.804 -2.849 1.00 91.88 175 SER A N 1
ATOM 1311 C CA . SER A 1 175 ? -11.142 16.624 -4.033 1.00 91.88 175 SER A CA 1
ATOM 1312 C C . SER A 1 175 ? -11.438 17.713 -5.059 1.00 91.88 175 SER A C 1
ATOM 1314 O O . SER A 1 175 ? -12.575 18.177 -5.210 1.00 91.88 175 SER A O 1
ATOM 1316 N N . LEU A 1 176 ? -10.420 18.101 -5.817 1.00 90.38 176 LEU A N 1
ATOM 1317 C CA . LEU A 1 176 ? -10.559 19.063 -6.898 1.00 90.38 176 LEU A CA 1
ATOM 1318 C C . LEU A 1 176 ? -11.678 18.650 -7.866 1.00 90.38 176 LEU A C 1
ATOM 1320 O O . LEU A 1 176 ? -12.528 19.462 -8.227 1.00 90.38 176 LEU A O 1
ATOM 1324 N N . ALA A 1 177 ? -11.720 17.375 -8.248 1.00 90.69 177 ALA A N 1
ATOM 1325 C CA . ALA A 1 177 ? -12.724 16.856 -9.162 1.00 90.69 177 ALA A CA 1
ATOM 1326 C C . ALA A 1 177 ? -14.150 16.920 -8.598 1.00 90.69 177 ALA A C 1
ATOM 1328 O O . ALA A 1 177 ? -15.067 17.330 -9.316 1.00 90.69 177 ALA A O 1
ATOM 1329 N N . SER A 1 178 ? -14.343 16.566 -7.321 1.00 91.62 178 SER A N 1
ATOM 1330 C CA . SER A 1 178 ? -15.641 16.688 -6.644 1.00 91.62 178 SER A CA 1
ATOM 1331 C C . SER A 1 178 ? -16.140 18.131 -6.690 1.00 91.62 178 SER A C 1
ATOM 1333 O O . SER A 1 178 ? -17.264 18.392 -7.135 1.00 91.62 178 SER A O 1
ATOM 1335 N N . PHE A 1 179 ? -15.265 19.078 -6.349 1.00 91.69 179 PHE A N 1
ATOM 1336 C CA . PHE A 1 179 ? -15.601 20.495 -6.350 1.00 91.69 179 PHE A CA 1
ATOM 1337 C C . PHE A 1 179 ? -15.993 20.987 -7.747 1.00 91.69 179 PHE A C 1
ATOM 1339 O O . PHE A 1 179 ? -17.031 21.632 -7.913 1.00 91.69 179 PHE A O 1
ATOM 1346 N N . VAL A 1 180 ? -15.216 20.636 -8.779 1.00 91.75 180 VAL A N 1
ATOM 1347 C CA . VAL A 1 180 ? -15.496 21.047 -10.165 1.00 91.75 180 VAL A CA 1
ATOM 1348 C C . VAL A 1 180 ? -16.811 20.455 -10.658 1.00 91.75 180 VAL A C 1
ATOM 1350 O O . VAL A 1 180 ? -17.620 21.178 -11.236 1.00 91.75 180 VAL A O 1
ATOM 1353 N N . ARG A 1 181 ? -17.066 19.160 -10.429 1.00 93.38 181 ARG A N 1
ATOM 1354 C CA . ARG A 1 181 ? -18.321 18.518 -10.858 1.00 93.38 181 ARG A CA 1
ATOM 1355 C C . ARG A 1 181 ? -19.527 19.164 -10.212 1.00 93.38 181 ARG A C 1
ATOM 1357 O O . ARG A 1 181 ? -20.525 19.409 -10.891 1.00 93.38 181 ARG A O 1
ATOM 1364 N N . ARG A 1 182 ? -19.436 19.451 -8.915 1.00 91.25 18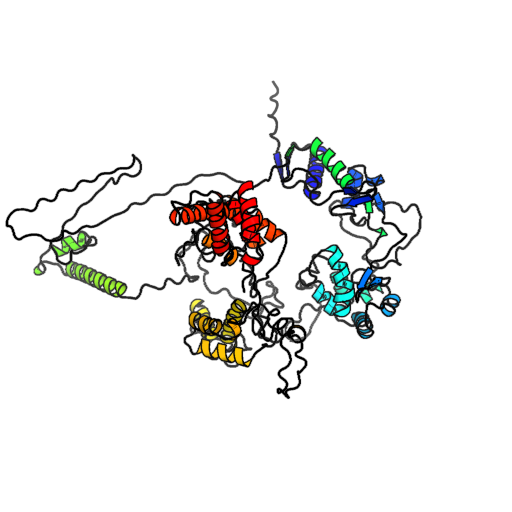2 ARG A N 1
ATOM 1365 C CA . ARG A 1 182 ? -20.502 20.116 -8.169 1.00 91.25 182 ARG A CA 1
ATOM 1366 C C . ARG A 1 182 ? -20.743 21.525 -8.697 1.00 91.25 182 ARG A C 1
ATOM 1368 O O . ARG A 1 182 ? -21.890 21.902 -8.921 1.00 91.25 182 ARG A O 1
ATOM 1375 N N . ARG A 1 183 ? -19.683 22.286 -8.960 1.00 89.75 183 ARG A N 1
ATOM 1376 C CA . ARG A 1 183 ? -19.771 23.686 -9.391 1.00 89.75 183 ARG A CA 1
ATOM 1377 C C . ARG A 1 183 ? -20.136 23.841 -10.862 1.00 89.75 183 ARG A C 1
ATOM 1379 O O . ARG A 1 183 ? -21.162 24.434 -11.179 1.00 89.75 183 ARG A O 1
ATOM 1386 N N . PHE A 1 184 ? -19.366 23.233 -11.751 1.00 89.69 184 PHE A N 1
ATOM 1387 C CA . PHE A 1 184 ? -19.421 23.451 -13.200 1.00 89.69 184 PHE A CA 1
ATOM 1388 C C . PHE A 1 184 ? -19.932 22.247 -13.998 1.00 89.69 184 PHE A C 1
ATOM 1390 O O . PHE A 1 184 ? -20.213 22.373 -15.188 1.00 89.69 184 PHE A O 1
ATOM 1397 N N . GLY A 1 185 ? -20.091 21.087 -13.358 1.00 90.19 185 GLY A N 1
ATOM 1398 C CA . GLY A 1 185 ? -20.546 19.862 -14.008 1.00 90.19 185 GLY A CA 1
ATOM 1399 C C . GLY A 1 185 ? -19.413 18.992 -14.551 1.00 90.19 185 GLY A C 1
ATOM 1400 O O . GLY A 1 185 ? -18.250 19.388 -14.632 1.00 90.19 185 GLY A O 1
ATOM 1401 N N . ARG A 1 186 ? -19.780 17.765 -14.929 1.00 92.69 186 ARG A N 1
ATOM 1402 C CA . ARG A 1 186 ? -18.855 16.732 -15.414 1.00 92.69 186 ARG A CA 1
ATOM 1403 C C . ARG A 1 186 ? -18.114 17.150 -16.685 1.00 92.69 186 ARG A C 1
ATOM 1405 O O . ARG A 1 186 ? -16.913 16.944 -16.786 1.00 92.69 186 ARG A O 1
ATOM 1412 N N . GLU A 1 187 ? -18.817 17.782 -17.619 1.00 91.62 187 GLU A N 1
ATOM 1413 C CA . GLU A 1 187 ? -18.253 18.165 -18.915 1.00 91.62 187 GLU A CA 1
ATOM 1414 C C . GLU A 1 187 ? -17.152 19.231 -18.787 1.00 91.62 187 GLU A C 1
ATOM 1416 O O . GLU A 1 187 ? -16.122 19.136 -19.449 1.00 91.62 187 GLU A O 1
ATOM 1421 N N . ALA A 1 188 ? -17.329 20.206 -17.888 1.00 89.88 188 ALA A N 1
ATOM 1422 C CA . ALA A 1 188 ? -16.315 21.217 -17.596 1.00 89.88 188 ALA A CA 1
ATOM 1423 C C . ALA A 1 188 ? -15.089 20.618 -16.890 1.00 89.88 188 ALA A C 1
ATOM 1425 O O . ALA A 1 188 ? -13.961 21.016 -17.184 1.00 89.88 188 ALA A O 1
ATOM 1426 N N . LEU A 1 189 ? -15.296 19.638 -16.000 1.00 91.38 189 LEU A N 1
ATOM 1427 C CA . LEU A 1 189 ? -14.190 18.888 -15.410 1.00 91.38 189 LEU A CA 1
ATOM 1428 C C . LEU A 1 189 ? -13.394 18.158 -16.493 1.00 91.38 189 LEU A C 1
ATOM 1430 O O . LEU A 1 189 ? -12.214 18.437 -16.652 1.00 91.38 189 LEU A O 1
ATOM 1434 N N . GLU A 1 190 ? -14.034 17.262 -17.240 1.00 90.50 190 GLU A N 1
ATOM 1435 C CA . GLU A 1 190 ? -13.343 16.346 -18.154 1.00 90.50 190 GLU A CA 1
ATOM 1436 C C . GLU A 1 190 ? -12.672 17.074 -19.326 1.00 90.50 190 GLU A C 1
ATOM 1438 O O . GLU A 1 190 ? -11.601 16.669 -19.772 1.00 90.50 190 GLU A O 1
ATOM 1443 N N . ARG A 1 191 ? -13.285 18.151 -19.836 1.00 90.31 191 ARG A N 1
ATOM 1444 C CA . ARG A 1 191 ? -12.863 18.776 -21.102 1.00 90.31 191 ARG A CA 1
ATOM 1445 C C . ARG A 1 191 ? -12.077 20.072 -20.953 1.00 90.31 191 ARG A C 1
ATOM 1447 O O . ARG A 1 191 ? -11.454 20.499 -21.920 1.00 90.31 191 ARG A O 1
ATOM 1454 N N . LEU A 1 192 ? -12.110 20.710 -19.782 1.00 87.12 192 LEU A N 1
ATOM 1455 C CA . LEU A 1 192 ? -11.420 21.984 -19.544 1.00 87.12 192 LEU A CA 1
ATOM 1456 C C . LEU A 1 192 ? -10.517 21.927 -18.313 1.00 87.12 192 LEU A C 1
ATOM 1458 O O . LEU A 1 192 ? -9.319 22.165 -18.431 1.00 87.12 192 LEU A O 1
ATOM 1462 N N . VAL A 1 193 ? -11.060 21.598 -17.139 1.00 88.56 193 VAL A N 1
ATOM 1463 C CA . VAL A 1 193 ? -10.301 21.721 -15.886 1.00 88.56 193 VAL A CA 1
ATOM 1464 C C . VAL A 1 193 ? -9.269 20.609 -15.723 1.00 88.56 193 VAL A C 1
ATOM 1466 O O . VAL A 1 193 ? -8.106 20.894 -15.454 1.00 88.56 193 VAL A O 1
ATOM 1469 N N . GLN A 1 194 ? -9.660 19.347 -15.894 1.00 88.81 194 GLN A N 1
ATOM 1470 C CA . GLN A 1 194 ? -8.765 18.204 -15.711 1.00 88.81 194 GLN A CA 1
ATOM 1471 C C . GLN A 1 194 ? -7.520 18.277 -16.614 1.00 88.81 194 GLN A C 1
ATOM 1473 O O . GLN A 1 194 ? -6.427 18.096 -16.079 1.00 88.81 194 GLN A O 1
ATOM 1478 N N . PRO A 1 195 ? -7.616 18.610 -17.918 1.00 86.88 195 PRO A N 1
ATOM 1479 C CA . PRO A 1 195 ? -6.434 18.800 -18.761 1.00 86.88 195 PRO A CA 1
ATOM 1480 C C . PRO A 1 195 ? -5.497 19.917 -18.276 1.00 86.88 195 PRO A C 1
ATOM 1482 O O . PRO A 1 195 ? -4.282 19.739 -18.267 1.00 86.88 195 PRO A O 1
ATOM 1485 N N . LEU A 1 196 ? -6.047 21.056 -17.837 1.00 83.69 196 LEU A N 1
ATOM 1486 C CA . LEU A 1 196 ? -5.253 22.199 -17.368 1.00 83.69 196 LEU A CA 1
ATOM 1487 C C . LEU A 1 196 ? -4.535 21.901 -16.049 1.00 83.69 196 LEU A C 1
ATOM 1489 O O . LEU A 1 196 ? -3.369 22.240 -15.873 1.00 83.69 196 LEU A O 1
ATOM 1493 N N . VAL A 1 197 ? -5.233 21.255 -15.121 1.00 83.31 197 VAL A N 1
ATOM 1494 C CA . VAL A 1 197 ? -4.701 20.912 -13.798 1.00 83.31 197 VAL A CA 1
ATOM 1495 C C . VAL A 1 197 ? -3.724 19.749 -13.889 1.00 83.31 197 VAL A C 1
ATOM 1497 O O . VAL A 1 197 ? -2.693 19.766 -13.212 1.00 83.31 197 VAL A O 1
ATOM 1500 N N . GLY A 1 198 ? -4.012 18.774 -14.752 1.00 79.00 198 GLY A N 1
ATOM 1501 C CA . GLY A 1 198 ? -3.103 17.676 -15.058 1.00 79.00 198 GLY A CA 1
ATOM 1502 C C . GLY A 1 198 ? -1.732 18.185 -15.503 1.00 79.00 198 GLY A C 1
ATOM 1503 O O . GLY A 1 198 ? -0.728 17.639 -15.065 1.00 79.00 198 GLY A O 1
ATOM 1504 N N . GLY A 1 199 ? -1.676 19.288 -16.257 1.00 75.25 199 GLY A N 1
ATOM 1505 C CA . GLY A 1 199 ? -0.417 19.932 -16.647 1.00 75.25 199 GLY A CA 1
ATOM 1506 C C . GLY A 1 199 ? 0.368 20.598 -15.506 1.00 75.25 199 GLY A C 1
ATOM 1507 O O . GLY A 1 199 ? 1.565 20.807 -15.650 1.00 75.25 199 GLY A O 1
ATOM 1508 N N . ILE A 1 200 ? -0.268 20.920 -14.372 1.00 79.69 200 ILE A N 1
ATOM 1509 C CA . ILE A 1 200 ? 0.395 21.558 -13.218 1.00 79.69 200 ILE A CA 1
ATOM 1510 C C . ILE A 1 200 ? 0.890 20.505 -12.224 1.00 79.69 200 ILE A C 1
ATOM 1512 O O . ILE A 1 200 ? 2.017 20.582 -11.742 1.00 79.69 200 ILE A O 1
ATOM 1516 N N . TYR A 1 201 ? 0.034 19.536 -11.891 1.00 80.31 201 TYR A N 1
ATOM 1517 C CA . TYR A 1 201 ? 0.294 18.586 -10.804 1.00 80.31 201 TYR A CA 1
ATOM 1518 C C . TYR A 1 201 ? 0.639 17.174 -11.281 1.00 80.31 201 TYR A C 1
ATOM 1520 O O . TYR A 1 201 ? 1.052 16.363 -10.459 1.00 80.31 201 TYR A O 1
ATOM 1528 N N . THR A 1 202 ? 0.455 16.858 -12.570 1.00 81.88 202 THR A N 1
ATOM 1529 C CA . THR A 1 202 ? 0.634 15.505 -13.142 1.00 81.88 202 THR A CA 1
ATOM 1530 C C . THR A 1 202 ? -0.032 14.423 -12.280 1.00 81.88 202 THR A C 1
ATOM 1532 O O . THR A 1 202 ? 0.543 13.382 -11.977 1.00 81.88 202 THR A O 1
ATOM 1535 N N . SER A 1 203 ? -1.245 14.707 -11.804 1.00 80.62 203 SER A N 1
ATOM 1536 C CA . SER A 1 203 ? -1.951 13.881 -10.825 1.00 80.62 203 SER A CA 1
ATOM 1537 C C . SER A 1 203 ? -3.441 13.822 -11.138 1.00 80.62 203 SER A C 1
ATOM 1539 O O . SER A 1 203 ? -3.978 14.678 -11.844 1.00 80.62 203 SER A O 1
ATOM 1541 N N . ASP A 1 204 ? -4.095 12.795 -10.606 1.00 84.06 204 ASP A N 1
ATOM 1542 C CA . ASP A 1 204 ? -5.527 12.565 -10.735 1.00 84.06 204 ASP A CA 1
ATOM 1543 C C . ASP A 1 204 ? -6.318 13.603 -9.909 1.00 84.06 204 ASP A C 1
ATOM 1545 O O . ASP A 1 204 ? -6.198 13.623 -8.677 1.00 84.06 204 ASP A O 1
ATOM 1549 N N . PRO A 1 205 ? -7.160 14.447 -10.543 1.00 86.81 205 PRO A N 1
ATOM 1550 C CA . PRO A 1 205 ? -8.022 15.407 -9.851 1.00 86.81 205 PRO A CA 1
ATOM 1551 C C . PRO A 1 205 ? -8.930 14.806 -8.771 1.00 86.81 205 PRO A C 1
ATOM 1553 O O . PRO A 1 205 ? -9.384 15.540 -7.892 1.00 86.81 205 PRO A O 1
ATOM 1556 N N . GLU A 1 206 ? -9.204 13.500 -8.813 1.00 90.50 206 GLU A N 1
ATOM 1557 C CA . GLU A 1 206 ? -9.973 12.799 -7.777 1.00 90.50 206 GLU A CA 1
ATOM 1558 C C . GLU A 1 206 ? -9.224 12.666 -6.453 1.00 90.50 206 GLU A C 1
ATOM 1560 O O . GLU A 1 206 ? -9.848 12.579 -5.397 1.00 90.50 206 GLU A O 1
ATOM 1565 N N . LYS A 1 207 ? -7.890 12.665 -6.504 1.00 88.69 207 LYS A N 1
ATOM 1566 C CA . LYS A 1 207 ? -7.006 12.502 -5.342 1.00 88.69 207 LYS A CA 1
ATOM 1567 C C . LYS A 1 207 ? -6.372 13.821 -4.899 1.00 88.69 207 LYS A C 1
ATOM 1569 O O . LYS A 1 207 ? -5.792 13.893 -3.819 1.00 88.69 207 LYS A O 1
ATOM 1574 N N . LEU A 1 208 ? -6.462 14.866 -5.724 1.00 86.00 208 LEU A N 1
ATOM 1575 C CA . LEU A 1 208 ? -5.917 16.184 -5.415 1.00 86.00 208 LEU A CA 1
ATOM 1576 C C . LEU A 1 208 ? -6.799 16.917 -4.400 1.00 86.00 208 LEU A C 1
ATOM 1578 O O . LEU A 1 208 ? -7.940 17.262 -4.700 1.00 86.00 208 LEU A O 1
ATOM 1582 N N . SER A 1 209 ? -6.235 17.205 -3.226 1.00 89.06 209 SER A N 1
ATOM 1583 C CA . SER A 1 209 ? -6.833 18.084 -2.213 1.00 89.06 209 SER A CA 1
ATOM 1584 C C . SER A 1 209 ? -7.049 19.483 -2.790 1.00 89.06 209 SER A C 1
ATOM 1586 O O . SER A 1 209 ? -6.092 20.123 -3.239 1.00 89.06 209 SER A O 1
ATOM 1588 N N . LEU A 1 210 ? -8.283 19.989 -2.760 1.00 87.19 210 LEU A N 1
ATOM 1589 C CA . LEU A 1 210 ? -8.576 21.359 -3.174 1.00 87.19 210 LEU A CA 1
ATOM 1590 C C . LEU A 1 210 ? -7.969 22.377 -2.200 1.00 87.19 210 LEU A C 1
ATOM 1592 O O . LEU A 1 210 ? -7.470 23.412 -2.643 1.00 87.19 210 LEU A O 1
ATOM 1596 N N . ALA A 1 211 ? -7.965 22.085 -0.896 1.00 86.56 211 ALA A N 1
ATOM 1597 C CA . ALA A 1 211 ? -7.410 22.987 0.111 1.00 86.56 211 ALA A CA 1
ATOM 1598 C C . ALA A 1 211 ? -5.890 23.167 -0.030 1.00 86.56 211 ALA A C 1
ATOM 1600 O O . ALA A 1 211 ? -5.389 24.284 0.097 1.00 86.56 211 ALA A O 1
ATOM 1601 N N . ALA A 1 212 ? -5.155 22.092 -0.329 1.00 84.19 212 ALA A N 1
ATOM 1602 C CA . ALA A 1 212 ? -3.703 22.146 -0.486 1.00 84.19 212 ALA A CA 1
ATOM 1603 C C . ALA A 1 212 ? -3.273 22.760 -1.826 1.00 84.19 212 ALA A C 1
ATOM 1605 O O . ALA A 1 212 ? -2.220 23.393 -1.914 1.00 84.19 212 ALA A O 1
ATOM 1606 N N . THR A 1 213 ? -4.070 22.559 -2.881 1.00 83.38 213 THR A N 1
ATOM 1607 C CA . THR A 1 213 ? -3.696 22.962 -4.244 1.00 83.38 213 THR A CA 1
ATOM 1608 C C . THR A 1 213 ? -4.240 24.335 -4.620 1.00 83.38 213 THR A C 1
ATOM 1610 O O . THR A 1 213 ? -3.510 25.147 -5.190 1.00 83.38 213 THR A O 1
ATOM 1613 N N . MET A 1 214 ? -5.503 24.627 -4.293 1.00 86.06 214 MET A N 1
ATOM 1614 C CA . MET A 1 214 ? -6.205 25.826 -4.757 1.00 86.06 214 MET A CA 1
ATOM 1615 C C . MET A 1 214 ? -7.107 26.470 -3.684 1.00 86.06 214 MET A C 1
ATOM 1617 O O . MET A 1 214 ? -8.303 26.681 -3.919 1.00 86.06 214 MET A O 1
ATOM 1621 N N . PRO A 1 215 ? -6.549 26.876 -2.527 1.00 81.69 215 PRO A N 1
ATOM 1622 C CA . PRO A 1 215 ? -7.324 27.414 -1.401 1.00 81.69 215 PRO A CA 1
ATOM 1623 C C . PRO A 1 215 ? -8.147 28.662 -1.758 1.00 81.69 215 PRO A C 1
ATOM 1625 O O . PRO A 1 215 ? -9.229 28.875 -1.219 1.00 81.69 215 PRO A O 1
ATOM 1628 N N . ARG A 1 216 ? -7.701 29.453 -2.741 1.00 81.06 216 ARG A N 1
ATOM 1629 C CA . ARG A 1 216 ? -8.413 30.650 -3.210 1.00 81.06 216 ARG A CA 1
ATOM 1630 C C . ARG A 1 216 ? -9.829 30.356 -3.726 1.00 81.06 216 ARG A C 1
ATOM 1632 O O . ARG A 1 216 ? -10.713 31.191 -3.568 1.00 81.06 216 ARG A O 1
ATOM 1639 N N . PHE A 1 217 ? -10.079 29.200 -4.347 1.00 86.75 217 PHE A N 1
ATOM 1640 C CA . PHE A 1 217 ? -11.431 28.880 -4.827 1.00 86.75 217 PHE A CA 1
ATOM 1641 C C . PHE A 1 217 ? -12.381 28.519 -3.681 1.00 86.75 217 PHE A C 1
ATOM 1643 O O . PHE A 1 217 ? -13.569 28.824 -3.773 1.00 86.75 217 PHE A O 1
ATOM 1650 N N . LEU A 1 218 ? -11.856 27.964 -2.583 1.00 84.44 218 LEU A N 1
ATOM 1651 C CA . LEU A 1 218 ? -12.616 27.788 -1.344 1.00 84.44 218 LEU A CA 1
ATOM 1652 C C . LEU A 1 218 ? -12.972 29.142 -0.723 1.00 84.44 218 LEU A C 1
ATOM 1654 O O . LEU A 1 218 ? -14.103 29.334 -0.290 1.00 84.44 218 LEU A O 1
ATOM 1658 N N . GLU A 1 219 ? -12.043 30.100 -0.725 1.00 81.31 219 GLU A N 1
ATOM 1659 C CA . GLU A 1 219 ? -12.305 31.470 -0.260 1.00 81.31 219 GLU A CA 1
ATOM 1660 C C . GLU A 1 219 ? -13.367 32.164 -1.122 1.00 81.31 219 GLU A C 1
ATOM 1662 O O . GLU A 1 219 ? -14.315 32.738 -0.595 1.00 81.31 219 GLU A O 1
ATOM 1667 N N . MET A 1 220 ? -13.268 32.053 -2.451 1.00 85.19 220 MET A N 1
ATOM 1668 C CA . MET A 1 220 ? -14.258 32.618 -3.374 1.00 85.19 220 MET A CA 1
ATOM 1669 C C . MET A 1 220 ? -15.653 32.010 -3.167 1.00 85.19 220 MET A C 1
ATOM 1671 O O . MET A 1 220 ? -16.634 32.753 -3.112 1.00 85.19 220 MET A O 1
ATOM 1675 N N . GLU A 1 221 ? -15.750 30.683 -3.023 1.00 86.81 221 GLU A N 1
ATOM 1676 C CA . GLU A 1 221 ? -17.005 29.994 -2.699 1.00 86.81 221 GLU A CA 1
ATOM 1677 C C . GLU A 1 221 ? -17.557 30.441 -1.339 1.00 86.81 221 GLU A C 1
ATOM 1679 O O . GLU A 1 221 ? -18.750 30.723 -1.233 1.00 86.81 221 GLU A O 1
ATOM 1684 N N . ARG A 1 222 ? -16.708 30.532 -0.310 1.00 83.19 222 ARG A N 1
ATOM 1685 C CA . ARG A 1 222 ? -17.106 30.933 1.046 1.00 83.19 222 ARG A CA 1
ATOM 1686 C C . ARG A 1 222 ? -17.620 32.370 1.088 1.00 83.19 222 ARG A C 1
ATOM 1688 O O . ARG A 1 222 ? -18.637 32.633 1.721 1.00 83.19 222 ARG A O 1
ATOM 1695 N N . ASP A 1 223 ? -16.921 33.283 0.423 1.00 82.56 223 ASP A N 1
ATOM 1696 C CA . ASP A 1 223 ? -17.165 34.718 0.554 1.00 82.56 223 ASP A CA 1
ATOM 1697 C C . ASP A 1 223 ? -18.280 35.208 -0.391 1.00 82.56 223 ASP A C 1
ATOM 1699 O O . ASP A 1 223 ? -18.979 36.165 -0.065 1.00 82.56 223 ASP A O 1
ATOM 1703 N N . HIS A 1 224 ? -18.481 34.557 -1.547 1.00 83.25 224 HIS A N 1
ATOM 1704 C CA . HIS A 1 224 ? -19.445 34.999 -2.573 1.00 83.25 224 HIS A CA 1
ATOM 1705 C C . HIS A 1 224 ? -20.509 33.947 -2.931 1.00 83.25 224 HIS A C 1
ATOM 1707 O O . HIS A 1 224 ? -21.404 34.220 -3.737 1.00 83.25 224 HIS A O 1
ATOM 1713 N N . GLY A 1 225 ? -20.423 32.730 -2.385 1.00 85.00 225 GLY A N 1
ATOM 1714 C CA . GLY A 1 225 ? -21.334 31.610 -2.659 1.00 85.00 225 GLY A CA 1
ATOM 1715 C C . GLY A 1 225 ? -21.161 30.949 -4.033 1.00 85.00 225 GLY A C 1
ATOM 1716 O O . GLY A 1 225 ? -21.536 29.788 -4.203 1.00 85.00 225 GLY A O 1
ATOM 1717 N N . SER A 1 226 ? -20.587 31.668 -5.002 1.00 85.88 226 SER A N 1
ATOM 1718 C CA . SER A 1 226 ? -20.351 31.247 -6.386 1.00 85.88 226 SER A CA 1
ATOM 1719 C C . SER A 1 226 ? -19.062 31.873 -6.920 1.00 85.88 226 SER A C 1
ATOM 1721 O O . SER A 1 226 ? -18.731 33.025 -6.615 1.00 85.88 226 SER A O 1
ATOM 1723 N N . LEU A 1 227 ? -18.354 31.123 -7.764 1.00 86.62 227 LEU A N 1
ATOM 1724 C CA . LEU A 1 227 ? -17.134 31.595 -8.421 1.00 86.62 227 LEU A CA 1
ATOM 1725 C C . LEU A 1 227 ? -17.437 32.623 -9.523 1.00 86.62 227 LEU A C 1
ATOM 1727 O O . LEU A 1 227 ? -16.693 33.596 -9.677 1.00 86.62 227 LEU A O 1
ATOM 1731 N N . LEU A 1 228 ? -18.560 32.470 -10.235 1.00 84.25 228 LEU A N 1
ATOM 1732 C CA . LEU A 1 228 ? -19.069 33.486 -11.163 1.00 84.25 228 LEU A CA 1
ATOM 1733 C C . LEU A 1 228 ? -19.414 34.802 -10.444 1.00 84.25 228 LEU A C 1
ATOM 1735 O O . LEU A 1 228 ? -19.131 35.883 -10.952 1.00 84.25 228 LEU A O 1
ATOM 1739 N N . ARG A 1 229 ? -19.982 34.749 -9.233 1.00 83.38 229 ARG A N 1
ATOM 1740 C CA . ARG A 1 229 ? -20.245 35.969 -8.442 1.00 83.38 229 ARG A CA 1
ATOM 1741 C C . ARG A 1 229 ? -18.963 36.641 -7.972 1.00 83.38 229 ARG A C 1
ATOM 1743 O O . ARG A 1 229 ? -18.839 37.854 -8.111 1.00 83.38 229 ARG A O 1
ATOM 1750 N N . ALA A 1 230 ? -18.012 35.857 -7.465 1.00 82.44 230 ALA A N 1
ATOM 1751 C CA . ALA A 1 230 ? -16.717 36.358 -7.006 1.00 82.44 230 ALA A CA 1
ATOM 1752 C C . ALA A 1 230 ? -15.910 37.052 -8.117 1.00 82.44 230 ALA A C 1
ATOM 1754 O O . ALA A 1 230 ? -15.127 37.959 -7.842 1.00 82.44 230 ALA A O 1
ATOM 1755 N N . THR A 1 231 ? -16.092 36.634 -9.371 1.00 79.44 231 THR A N 1
ATOM 1756 C CA . THR A 1 231 ? -15.436 37.253 -10.532 1.00 79.44 231 THR A CA 1
ATOM 1757 C C . THR A 1 231 ? -16.151 38.499 -11.042 1.00 79.44 231 THR A C 1
ATOM 1759 O O . THR A 1 231 ? -15.478 39.449 -11.431 1.00 79.44 231 THR A O 1
ATOM 1762 N N . LEU A 1 232 ? -17.487 38.523 -11.023 1.00 77.12 232 LEU A N 1
ATOM 1763 C CA . LEU A 1 232 ? -18.283 39.679 -11.453 1.00 77.12 232 LEU A CA 1
ATOM 1764 C C . LEU A 1 232 ? -18.295 40.821 -10.422 1.00 77.12 232 LEU A C 1
ATOM 1766 O O . LEU A 1 232 ? -18.411 41.984 -10.803 1.00 77.12 232 LEU A O 1
ATOM 1770 N N . PHE A 1 233 ? -18.153 40.505 -9.130 1.00 75.62 233 PHE A N 1
ATOM 1771 C CA . PHE A 1 233 ? -18.191 41.470 -8.026 1.00 75.62 233 PHE A CA 1
ATOM 1772 C C . PHE A 1 233 ? -16.995 41.296 -7.070 1.00 75.62 233 PHE A C 1
ATOM 1774 O O . PHE A 1 233 ? -17.178 40.886 -5.924 1.00 75.62 233 PHE A O 1
ATOM 1781 N N . PRO A 1 234 ? -15.759 41.591 -7.512 1.00 64.94 234 PRO A N 1
ATOM 1782 C CA . PRO A 1 234 ? -14.574 41.441 -6.675 1.00 64.94 234 PRO A CA 1
ATOM 1783 C C . PRO A 1 234 ? -14.591 42.416 -5.485 1.00 64.94 234 PRO A C 1
ATOM 1785 O O . PRO A 1 234 ? -14.848 43.614 -5.624 1.00 64.94 234 PRO A O 1
ATOM 1788 N N . ASN A 1 235 ? -14.286 41.905 -4.292 1.00 52.34 235 ASN A N 1
ATOM 1789 C CA . ASN A 1 235 ? -14.294 42.677 -3.051 1.00 52.34 235 ASN A CA 1
ATOM 1790 C C . ASN A 1 235 ? -13.047 43.589 -2.960 1.00 52.34 235 ASN A C 1
ATOM 1792 O O . ASN A 1 235 ? -11.921 43.097 -2.897 1.00 52.34 235 ASN A O 1
ATOM 1796 N N . LYS A 1 236 ? -13.221 44.922 -2.896 1.00 44.97 236 LYS A N 1
ATOM 1797 C CA . LYS A 1 236 ? -12.115 45.918 -2.900 1.00 44.97 236 LYS A CA 1
ATOM 1798 C C . LYS A 1 236 ? -11.110 45.803 -1.735 1.00 44.97 236 LYS A C 1
ATOM 1800 O O . LYS A 1 236 ? -10.061 46.431 -1.788 1.00 44.97 236 LYS A O 1
ATOM 1805 N N . LYS A 1 237 ? -11.410 45.033 -0.680 1.00 41.03 237 LYS A N 1
ATOM 1806 C CA . LYS A 1 237 ? -10.548 44.870 0.510 1.00 41.03 237 LYS A CA 1
ATOM 1807 C C . LYS A 1 237 ? -9.480 43.768 0.395 1.00 41.03 237 LYS A C 1
ATOM 1809 O O . LYS A 1 237 ? -8.645 43.680 1.286 1.00 41.03 237 LYS A O 1
ATOM 1814 N N . ALA A 1 238 ? -9.488 42.941 -0.654 1.00 40.41 238 ALA A N 1
ATOM 1815 C CA . ALA A 1 238 ? -8.621 41.757 -0.743 1.00 40.41 238 ALA A CA 1
ATOM 1816 C C . ALA A 1 238 ? -7.295 41.964 -1.508 1.00 40.41 238 ALA A C 1
ATOM 1818 O O . ALA A 1 238 ? -6.448 41.077 -1.489 1.00 40.41 238 ALA A O 1
ATOM 1819 N N . ASP A 1 239 ? -7.085 43.114 -2.155 1.00 32.94 239 ASP A N 1
ATOM 1820 C CA . ASP A 1 239 ? -5.944 43.322 -3.070 1.00 32.94 239 ASP A CA 1
ATOM 1821 C C . ASP A 1 239 ? -4.704 43.952 -2.403 1.00 32.94 239 ASP A C 1
ATOM 1823 O O . ASP A 1 239 ? -3.805 44.456 -3.069 1.00 32.94 239 ASP A O 1
ATOM 1827 N N . GLY A 1 240 ? -4.638 43.944 -1.068 1.00 33.53 240 GLY A N 1
ATOM 1828 C CA . GLY A 1 240 ? -3.613 44.686 -0.334 1.00 33.53 240 GLY A CA 1
ATOM 1829 C C . GLY A 1 240 ? -3.252 44.113 1.027 1.00 33.53 240 GLY A C 1
ATOM 1830 O O . GLY A 1 240 ? -3.247 44.870 1.985 1.00 33.53 240 GLY A O 1
ATOM 1831 N N . GLN A 1 241 ? -2.977 42.809 1.137 1.00 27.62 241 GLN A N 1
ATOM 1832 C CA . GLN A 1 241 ? -2.157 42.233 2.221 1.00 27.62 241 GLN A CA 1
ATOM 1833 C C . GLN A 1 241 ? -1.989 40.720 2.025 1.00 27.62 241 GLN A C 1
ATOM 1835 O O . GLN A 1 241 ? -2.789 39.916 2.493 1.00 27.62 241 GLN A O 1
ATOM 1840 N N . GLN A 1 242 ? -0.904 40.315 1.366 1.00 29.72 242 GLN A N 1
ATOM 1841 C CA . GLN A 1 242 ? -0.264 39.049 1.720 1.00 29.72 242 GLN A CA 1
ATOM 1842 C C . GLN A 1 242 ? 0.661 39.336 2.909 1.00 29.72 242 GLN A C 1
ATOM 1844 O O . GLN A 1 242 ? 1.536 40.193 2.776 1.00 29.72 242 GLN A O 1
ATOM 1849 N N . PRO A 1 243 ? 0.519 38.662 4.062 1.00 23.98 243 PRO A N 1
ATOM 1850 C CA . PRO A 1 243 ? 1.562 38.705 5.071 1.00 23.98 243 PRO A CA 1
ATOM 1851 C C . PRO A 1 243 ? 2.777 37.947 4.518 1.00 23.98 243 PRO A C 1
ATOM 1853 O O . PRO A 1 243 ? 2.737 36.733 4.325 1.00 23.98 243 PRO A O 1
ATOM 1856 N N . THR A 1 244 ? 3.857 38.667 4.218 1.00 30.64 244 THR A N 1
ATOM 1857 C CA . THR A 1 244 ? 5.177 38.055 4.047 1.00 30.64 244 THR A CA 1
ATOM 1858 C C . THR A 1 244 ? 5.724 37.723 5.433 1.00 30.64 244 THR A C 1
ATOM 1860 O O . THR A 1 244 ? 5.570 38.509 6.366 1.00 30.64 244 THR A O 1
ATOM 1863 N N . ALA A 1 245 ? 6.368 36.564 5.587 1.00 33.38 245 ALA A N 1
ATOM 1864 C CA . ALA A 1 245 ? 6.963 36.163 6.865 1.00 33.38 245 ALA A CA 1
ATOM 1865 C C . ALA A 1 245 ? 8.093 37.107 7.339 1.00 33.38 245 ALA A C 1
ATOM 1867 O O . ALA A 1 245 ? 8.399 37.103 8.523 1.00 33.38 245 ALA A O 1
ATOM 1868 N N . ASP A 1 246 ? 8.641 37.957 6.454 1.00 28.62 246 ASP A N 1
ATOM 1869 C CA . ASP A 1 246 ? 9.833 38.782 6.724 1.00 28.62 246 ASP A CA 1
ATOM 1870 C C . ASP A 1 246 ? 9.694 40.282 6.343 1.00 28.62 246 ASP A C 1
ATOM 1872 O O . ASP A 1 246 ? 10.690 40.964 6.111 1.00 28.62 246 ASP A O 1
ATOM 1876 N N . GLY A 1 247 ? 8.481 40.843 6.245 1.00 27.80 247 GLY A N 1
ATOM 1877 C CA . GLY A 1 247 ? 8.279 42.309 6.254 1.00 27.80 247 GLY A CA 1
ATOM 1878 C C . GLY A 1 247 ? 8.927 43.145 5.128 1.00 27.80 247 GLY A C 1
ATOM 1879 O O . GLY A 1 247 ? 9.061 44.357 5.277 1.00 27.80 247 GLY A O 1
ATOM 1880 N N . SER A 1 248 ? 9.324 42.549 4.001 1.00 26.66 248 SER A N 1
ATOM 1881 C CA . SER A 1 248 ? 9.949 43.272 2.874 1.00 26.66 248 SER A CA 1
ATOM 1882 C C . SER A 1 248 ? 8.922 43.679 1.796 1.00 26.66 248 SER A C 1
ATOM 1884 O O . SER A 1 248 ? 8.008 42.891 1.529 1.00 26.66 248 SER A O 1
ATOM 1886 N N . PRO A 1 249 ? 9.049 44.858 1.143 1.00 23.98 249 PRO A N 1
ATOM 1887 C CA . PRO A 1 249 ? 8.091 45.330 0.138 1.00 23.98 249 PRO A CA 1
ATOM 1888 C C . PRO A 1 249 ? 8.138 44.507 -1.162 1.00 23.98 249 PRO A C 1
ATOM 1890 O O . PRO A 1 249 ? 9.189 44.019 -1.581 1.00 23.98 249 PRO A O 1
ATOM 1893 N N . SER A 1 250 ? 6.981 44.357 -1.816 1.00 27.56 250 SER A N 1
ATOM 1894 C CA . SER A 1 250 ? 6.816 43.618 -3.072 1.00 27.56 250 SER A CA 1
ATOM 1895 C C . SER A 1 250 ? 7.421 44.380 -4.258 1.00 27.56 250 SER A C 1
ATOM 1897 O O . SER A 1 250 ? 6.799 45.295 -4.796 1.00 27.56 250 SER A O 1
ATOM 1899 N N . GLY A 1 251 ? 8.625 44.000 -4.687 1.00 28.50 251 GLY A N 1
ATOM 1900 C CA . GLY A 1 251 ? 9.195 44.454 -5.956 1.00 28.50 251 GLY A CA 1
ATOM 1901 C C . GLY A 1 251 ? 8.618 43.653 -7.122 1.00 28.50 251 GLY A C 1
ATOM 1902 O O . GLY A 1 251 ? 8.989 42.496 -7.307 1.00 28.50 251 GLY A O 1
ATOM 1903 N N . SER A 1 252 ? 7.711 44.253 -7.894 1.00 30.22 252 SER A N 1
ATOM 1904 C CA . SER A 1 252 ? 7.459 43.827 -9.275 1.00 30.22 252 SER A CA 1
ATOM 1905 C C . SER A 1 252 ? 8.569 44.397 -10.163 1.00 30.22 252 SER A C 1
ATOM 1907 O O . SER A 1 252 ? 9.021 45.520 -9.940 1.00 30.22 252 SER A O 1
ATOM 1909 N N . LEU A 1 253 ? 9.047 43.617 -11.135 1.00 33.94 253 LEU A N 1
ATOM 1910 C CA . LEU A 1 253 ? 9.937 44.133 -12.179 1.00 33.94 253 LEU A CA 1
ATOM 1911 C C . LEU A 1 253 ? 9.184 45.217 -12.978 1.00 33.94 253 LEU A C 1
ATOM 1913 O O . LEU A 1 253 ? 8.003 45.010 -13.272 1.00 33.94 253 LEU A O 1
ATOM 1917 N N . PRO A 1 254 ? 9.814 46.355 -13.326 1.00 27.61 254 PRO A N 1
ATOM 1918 C CA . PRO A 1 254 ? 9.162 47.378 -14.133 1.00 27.61 254 PRO A CA 1
ATOM 1919 C C . PRO A 1 254 ? 8.874 46.841 -15.536 1.00 27.61 254 PRO A C 1
ATOM 1921 O O . PRO A 1 254 ? 9.763 46.297 -16.188 1.00 27.61 254 PRO A O 1
ATOM 1924 N N . ASP A 1 255 ? 7.642 47.029 -16.000 1.00 32.09 255 ASP A N 1
ATOM 1925 C CA . ASP A 1 255 ? 7.255 46.857 -17.398 1.00 32.09 255 ASP A CA 1
ATOM 1926 C C . ASP A 1 255 ? 7.918 47.966 -18.245 1.00 32.09 255 ASP A C 1
ATOM 1928 O O . ASP A 1 255 ? 7.607 49.143 -18.037 1.00 32.09 255 ASP A O 1
ATOM 1932 N N . PRO A 1 256 ? 8.818 47.650 -19.196 1.00 29.67 256 PRO A N 1
ATOM 1933 C CA . PRO A 1 256 ? 9.424 48.660 -20.061 1.00 29.67 256 PRO A CA 1
ATOM 1934 C C . PRO A 1 256 ? 8.458 49.199 -21.134 1.00 29.67 256 PRO A C 1
ATOM 1936 O O . PRO A 1 256 ? 8.835 50.103 -21.877 1.00 29.67 256 PRO A O 1
ATOM 1939 N N . SER A 1 257 ? 7.226 48.678 -21.232 1.00 33.28 257 SER A N 1
ATOM 1940 C CA . SER A 1 257 ? 6.239 49.064 -22.252 1.00 33.28 257 SER A CA 1
ATOM 1941 C C . SER A 1 257 ? 5.061 49.905 -21.743 1.00 33.28 257 SER A C 1
ATOM 1943 O O . SER A 1 257 ? 4.326 50.466 -22.554 1.00 33.28 257 SER A O 1
ATOM 1945 N N . GLY A 1 258 ? 4.884 50.054 -20.426 1.00 26.48 258 GLY A N 1
ATOM 1946 C CA . GLY A 1 258 ? 3.867 50.937 -19.845 1.00 26.48 258 GLY A CA 1
ATOM 1947 C C . GLY A 1 258 ? 2.424 50.620 -20.259 1.00 26.48 258 GLY A C 1
ATOM 1948 O O . GLY A 1 258 ? 1.607 51.541 -20.330 1.00 26.48 258 GLY A O 1
ATOM 1949 N N . THR A 1 259 ? 2.077 49.355 -20.527 1.00 28.53 259 THR A N 1
ATOM 1950 C CA . THR A 1 259 ? 0.704 48.988 -20.918 1.00 28.53 259 THR A CA 1
ATOM 1951 C C . THR A 1 259 ? 0.004 48.162 -19.843 1.00 28.53 259 THR A C 1
ATOM 1953 O O . THR A 1 259 ? 0.331 47.020 -19.540 1.00 28.53 259 THR A O 1
ATOM 1956 N N . ALA A 1 260 ? -1.005 48.781 -19.234 1.00 28.42 260 ALA A N 1
ATOM 1957 C CA . ALA A 1 260 ? -1.852 48.168 -18.226 1.00 28.42 260 ALA A CA 1
ATOM 1958 C C . ALA A 1 260 ? -2.723 47.026 -18.800 1.00 28.42 260 ALA A C 1
ATOM 1960 O O . ALA A 1 260 ? -3.241 47.117 -19.911 1.00 28.42 260 ALA A O 1
ATOM 1961 N N . THR A 1 261 ? -3.007 46.034 -17.946 1.00 33.75 261 THR A N 1
ATOM 1962 C CA . THR A 1 261 ? -4.107 45.040 -18.005 1.00 33.75 261 THR A CA 1
ATOM 1963 C C . THR A 1 261 ? -3.969 43.825 -18.944 1.00 33.75 261 THR A C 1
ATOM 1965 O O . THR A 1 261 ? -4.488 43.793 -20.054 1.00 33.75 261 THR A O 1
ATOM 1968 N N . ASP A 1 262 ? -3.410 42.730 -18.414 1.00 40.41 262 ASP A N 1
ATOM 1969 C CA . ASP A 1 262 ? -3.416 41.385 -19.021 1.00 40.41 262 ASP A CA 1
ATOM 1970 C C . ASP A 1 262 ? -4.760 40.653 -18.752 1.00 40.41 262 ASP A C 1
ATOM 1972 O O . ASP A 1 262 ? -4.828 39.613 -18.096 1.00 40.41 262 ASP A O 1
ATOM 1976 N N . THR A 1 263 ? -5.881 41.250 -19.180 1.00 40.66 263 THR A N 1
ATOM 1977 C CA . THR A 1 263 ? -7.253 40.724 -18.972 1.00 40.66 263 THR A CA 1
ATOM 1978 C C . THR A 1 263 ? -7.782 39.874 -20.136 1.00 40.66 263 THR A C 1
ATOM 1980 O O . THR A 1 263 ? -8.911 39.391 -20.065 1.00 40.66 263 THR A O 1
ATOM 1983 N N . LYS A 1 264 ? -6.983 39.656 -21.194 1.00 41.12 264 LYS A N 1
ATOM 1984 C CA . LYS A 1 264 ? -7.417 39.014 -22.454 1.00 41.12 264 LYS A CA 1
ATOM 1985 C C . LYS A 1 264 ? -6.837 37.614 -22.739 1.00 41.12 264 LYS A C 1
ATOM 1987 O O . LYS A 1 264 ? -7.071 37.091 -23.819 1.00 41.12 264 LYS A O 1
ATOM 1992 N N . SER A 1 265 ? -6.105 36.974 -21.821 1.00 46.75 265 SER A N 1
ATOM 1993 C CA . SER A 1 265 ? -5.499 35.647 -22.067 1.00 46.75 265 SER A CA 1
ATOM 1994 C C . SER A 1 265 ? -6.296 34.471 -21.460 1.00 46.75 265 SER A C 1
ATOM 1996 O O . SER A 1 265 ? -6.834 34.558 -20.354 1.00 46.75 265 SER A O 1
ATOM 1998 N N . SER A 1 266 ? -6.404 33.354 -22.197 1.00 46.50 266 SER A N 1
ATOM 1999 C CA . SER A 1 266 ? -6.986 32.070 -21.750 1.00 46.50 266 SER A CA 1
ATOM 2000 C C . SER A 1 266 ? -5.924 31.139 -21.146 1.00 46.50 266 SER A C 1
ATOM 2002 O O . SER A 1 266 ? -4.868 30.955 -21.758 1.00 46.50 266 SER A O 1
ATOM 2004 N N . GLY A 1 267 ? -6.222 30.456 -20.034 1.00 55.03 267 GLY A N 1
ATOM 2005 C CA . GLY A 1 267 ? -5.323 29.454 -19.441 1.00 55.03 267 GLY A CA 1
ATOM 2006 C C . GLY A 1 267 ? -4.340 30.023 -18.408 1.00 55.03 267 GLY A C 1
ATOM 2007 O O . GLY A 1 267 ? -4.756 30.683 -17.454 1.00 55.03 267 GLY A O 1
ATOM 2008 N N . ALA A 1 268 ? -3.045 29.711 -18.547 1.00 50.62 268 ALA A N 1
ATOM 2009 C CA . ALA A 1 268 ? -1.992 30.194 -17.652 1.00 50.62 268 ALA A CA 1
ATOM 2010 C C . ALA A 1 268 ? -1.768 31.709 -17.832 1.00 50.62 268 ALA A C 1
ATOM 2012 O O . ALA A 1 268 ? -1.841 32.227 -18.942 1.00 50.62 268 ALA A O 1
ATOM 2013 N N . ARG A 1 269 ? -1.482 32.445 -16.749 1.00 56.12 269 ARG A N 1
ATOM 2014 C CA . ARG A 1 269 ? -1.134 33.875 -16.837 1.00 56.12 269 ARG A CA 1
ATOM 2015 C C . ARG A 1 269 ? 0.300 34.012 -17.345 1.00 56.12 269 ARG A C 1
ATOM 2017 O O . ARG A 1 269 ? 1.219 34.111 -16.544 1.00 56.12 269 ARG A O 1
ATOM 2024 N N . TYR A 1 270 ? 0.490 33.963 -18.658 1.00 51.34 270 TYR A N 1
ATOM 2025 C CA . TYR A 1 270 ? 1.805 33.932 -19.309 1.00 51.34 270 TYR A CA 1
ATOM 2026 C C . TYR A 1 270 ? 2.712 35.117 -18.912 1.00 51.34 270 TYR A C 1
ATOM 2028 O O . TYR A 1 270 ? 3.901 34.908 -18.676 1.00 51.34 270 TYR A O 1
ATOM 2036 N N . GLY A 1 271 ? 2.156 36.314 -18.680 1.00 59.06 271 GLY A N 1
ATOM 2037 C CA . GLY A 1 271 ? 2.900 37.459 -18.126 1.00 59.06 271 GLY A CA 1
ATOM 2038 C C . GLY A 1 271 ? 3.416 37.280 -16.686 1.00 59.06 271 GLY A C 1
ATOM 2039 O O . GLY A 1 271 ? 4.168 38.114 -16.192 1.00 59.06 271 GLY A O 1
ATOM 2040 N N . LEU A 1 272 ? 3.033 36.197 -15.997 1.00 69.81 272 LEU A N 1
ATOM 2041 C CA . LEU A 1 272 ? 3.493 35.849 -14.649 1.00 69.81 272 LEU A CA 1
ATOM 2042 C C . LEU A 1 272 ? 4.525 34.720 -14.626 1.00 69.81 272 LEU A C 1
ATOM 2044 O O . LEU A 1 272 ? 4.943 34.343 -13.537 1.00 69.81 272 LEU A O 1
ATOM 2048 N N . PHE A 1 273 ? 4.920 34.162 -15.769 1.00 82.25 273 PHE A N 1
ATOM 2049 C CA . PHE A 1 273 ? 5.980 33.157 -15.831 1.00 82.25 273 PHE A CA 1
ATOM 2050 C C . PHE A 1 273 ? 7.258 33.790 -16.363 1.00 82.25 273 PHE A C 1
ATOM 2052 O O . PHE A 1 273 ? 7.239 34.479 -17.386 1.00 82.25 273 PHE A O 1
ATOM 2059 N N . ALA A 1 274 ? 8.360 33.530 -15.669 1.00 88.06 274 ALA A N 1
ATOM 2060 C CA . ALA A 1 274 ? 9.691 33.886 -16.125 1.00 88.06 274 ALA A CA 1
ATOM 2061 C C . ALA A 1 274 ? 10.589 32.650 -16.129 1.00 88.06 274 ALA A C 1
ATOM 2063 O O . ALA A 1 274 ? 10.531 31.825 -15.212 1.00 88.06 274 ALA A O 1
ATOM 2064 N N . GLY A 1 275 ? 11.401 32.546 -17.174 1.00 90.75 275 GLY A N 1
ATOM 2065 C CA . GLY A 1 275 ? 12.553 31.654 -17.240 1.00 90.75 275 GLY A CA 1
ATOM 2066 C C . GLY A 1 275 ? 13.846 32.464 -17.174 1.00 90.75 275 GLY A C 1
ATOM 2067 O O . GLY A 1 275 ? 13.831 33.670 -16.920 1.00 90.75 275 GLY A O 1
ATOM 2068 N N . LEU A 1 276 ? 14.971 31.811 -17.443 1.00 92.50 276 LEU A N 1
ATOM 2069 C CA . LEU A 1 276 ? 16.282 32.452 -17.557 1.00 92.50 276 LEU A CA 1
ATOM 2070 C C . LEU A 1 276 ? 16.801 32.313 -18.988 1.00 92.50 276 LEU A C 1
ATOM 2072 O O . LEU A 1 276 ? 16.572 31.295 -19.636 1.00 92.50 276 LEU A O 1
ATOM 2076 N N . ALA A 1 277 ? 17.519 33.321 -19.486 1.00 90.75 277 ALA A N 1
ATOM 2077 C CA . ALA A 1 277 ? 18.056 33.319 -20.850 1.00 90.75 277 ALA A CA 1
ATOM 2078 C C . ALA A 1 277 ? 18.990 32.123 -21.142 1.00 90.75 277 ALA A C 1
ATOM 2080 O O . ALA A 1 277 ? 19.037 31.638 -22.273 1.00 90.75 277 ALA A O 1
ATOM 2081 N N . GLY A 1 278 ? 19.711 31.640 -20.123 1.00 90.50 278 GLY A N 1
ATOM 2082 C CA . GLY A 1 278 ? 20.535 30.427 -20.164 1.00 90.50 278 GLY A CA 1
ATOM 2083 C C . GLY A 1 278 ? 19.800 29.136 -19.782 1.00 90.50 278 GLY A C 1
ATOM 2084 O O . GLY A 1 278 ? 20.437 28.090 -19.687 1.00 90.50 278 GLY A O 1
ATOM 2085 N N . GLY A 1 279 ? 18.473 29.184 -19.620 1.00 92.81 279 GLY A N 1
ATOM 2086 C CA . GLY A 1 279 ? 17.649 28.101 -19.080 1.00 92.81 279 GLY A CA 1
ATOM 2087 C C . GLY A 1 279 ? 17.765 27.994 -17.563 1.00 92.81 279 GLY A C 1
ATOM 2088 O O . GLY A 1 279 ? 18.505 28.741 -16.917 1.00 92.81 279 GLY A O 1
ATOM 2089 N N . MET A 1 280 ? 17.022 27.072 -16.958 1.00 92.75 280 MET A N 1
ATOM 2090 C CA . MET A 1 280 ? 16.981 26.935 -15.501 1.00 92.75 280 MET A CA 1
ATOM 2091 C C . MET A 1 280 ? 18.305 26.451 -14.872 1.00 92.75 280 MET A C 1
ATOM 2093 O O . MET A 1 280 ? 18.502 26.615 -13.663 1.00 92.75 280 MET A O 1
ATOM 2097 N N . GLU A 1 281 ? 19.255 25.945 -15.666 1.00 91.00 281 GLU A N 1
ATOM 2098 C CA . GLU A 1 281 ? 20.629 25.644 -15.233 1.00 91.00 281 GLU A CA 1
ATOM 2099 C C . GLU A 1 281 ? 21.398 26.903 -14.793 1.00 91.00 281 GLU A C 1
ATOM 2101 O O . GLU A 1 281 ? 22.282 26.791 -13.943 1.00 91.00 281 GLU A O 1
ATOM 2106 N N . ASP A 1 282 ? 21.047 28.106 -15.270 1.00 92.00 282 ASP A N 1
ATOM 2107 C CA . ASP A 1 282 ? 21.675 29.360 -14.813 1.00 92.00 282 ASP A CA 1
ATOM 2108 C C . ASP A 1 282 ? 21.452 29.579 -13.306 1.00 92.00 282 ASP A C 1
ATOM 2110 O O . ASP A 1 282 ? 22.379 29.935 -12.570 1.00 92.00 282 ASP A O 1
ATOM 2114 N N . LEU A 1 283 ? 20.235 29.300 -12.820 1.00 92.94 283 LEU A N 1
ATOM 2115 C CA . LEU A 1 283 ? 19.898 29.387 -11.397 1.00 92.94 283 LEU A CA 1
ATOM 2116 C C . LEU A 1 283 ? 20.687 28.361 -10.580 1.00 92.94 283 LEU A C 1
ATOM 2118 O O . LEU A 1 283 ? 21.230 28.682 -9.519 1.00 92.94 283 LEU A O 1
ATOM 2122 N N . LEU A 1 284 ? 20.759 27.124 -11.075 1.00 92.81 284 LEU A N 1
ATOM 2123 C CA . LEU A 1 284 ? 21.479 26.047 -10.403 1.00 92.81 284 LEU A CA 1
ATOM 2124 C C . LEU A 1 284 ? 22.985 26.286 -10.379 1.00 92.81 284 LEU A C 1
ATOM 2126 O O . LEU A 1 284 ? 23.612 26.042 -9.353 1.00 92.81 284 LEU A O 1
ATOM 2130 N N . SER A 1 285 ? 23.559 26.793 -11.466 1.00 91.75 285 SER A N 1
ATOM 2131 C CA . SER A 1 285 ? 24.985 27.102 -11.576 1.00 91.75 285 SER A CA 1
ATOM 2132 C C . SER A 1 285 ? 25.388 28.225 -10.625 1.00 91.75 285 SER A C 1
ATOM 2134 O O . SER A 1 285 ? 26.410 28.117 -9.938 1.00 91.75 285 SER A O 1
ATOM 2136 N N . ALA A 1 286 ? 24.558 29.269 -10.513 1.00 93.50 286 ALA A N 1
ATOM 2137 C CA . ALA A 1 286 ? 24.770 30.347 -9.552 1.00 93.50 286 ALA A CA 1
ATOM 2138 C C . ALA A 1 286 ? 24.711 29.823 -8.106 1.00 93.50 286 ALA A C 1
ATOM 2140 O O . ALA A 1 286 ? 25.596 30.121 -7.304 1.00 93.50 286 ALA A O 1
ATOM 2141 N N . LEU A 1 287 ? 23.719 28.987 -7.781 1.00 94.56 287 LEU A N 1
ATOM 2142 C CA . LEU A 1 287 ? 23.599 28.360 -6.461 1.00 94.56 287 LEU A CA 1
ATOM 2143 C C . LEU A 1 287 ? 24.762 27.418 -6.145 1.00 94.56 287 LEU A C 1
ATOM 2145 O O . LEU A 1 287 ? 25.341 27.514 -5.066 1.00 94.56 287 LEU A O 1
ATOM 2149 N N . ARG A 1 288 ? 25.114 26.528 -7.078 1.00 93.69 288 ARG A N 1
ATOM 2150 C CA . ARG A 1 288 ? 26.217 25.569 -6.951 1.00 93.69 288 ARG A CA 1
ATOM 2151 C C . ARG A 1 288 ? 27.514 26.295 -6.620 1.00 93.69 288 ARG A C 1
ATOM 2153 O O . ARG A 1 288 ? 28.133 25.984 -5.610 1.00 93.69 288 ARG A O 1
ATOM 2160 N N . SER A 1 289 ? 27.832 27.338 -7.387 1.00 93.06 289 SER A N 1
ATOM 2161 C CA . SER A 1 289 ? 29.032 28.154 -7.172 1.00 93.06 289 SER A CA 1
ATOM 2162 C C . SER A 1 289 ? 29.068 28.790 -5.777 1.00 93.06 289 SER A C 1
ATOM 2164 O O . SER A 1 289 ? 30.122 28.842 -5.147 1.00 93.06 289 SER A O 1
ATOM 2166 N N . ARG A 1 290 ? 27.922 29.261 -5.258 1.00 92.38 290 ARG A N 1
ATOM 2167 C CA . ARG A 1 290 ? 27.845 29.834 -3.902 1.00 92.38 290 ARG A CA 1
ATOM 2168 C C . ARG A 1 290 ? 27.996 28.769 -2.821 1.00 92.38 290 ARG A C 1
ATOM 2170 O O . ARG A 1 290 ? 28.729 28.991 -1.867 1.00 92.38 290 ARG A O 1
ATOM 2177 N N . VAL A 1 291 ? 27.316 27.635 -2.970 1.00 93.56 291 VAL A N 1
ATOM 2178 C CA . VAL A 1 291 ? 27.308 26.554 -1.977 1.00 93.56 291 VAL A CA 1
ATOM 2179 C C . VAL A 1 291 ? 28.669 25.872 -1.886 1.00 93.56 291 VAL A C 1
ATOM 2181 O O . VAL A 1 291 ? 29.156 25.673 -0.779 1.00 93.56 291 VAL A O 1
ATOM 2184 N N . GLU A 1 292 ? 29.316 25.575 -3.013 1.00 91.56 292 GLU A N 1
ATOM 2185 C CA . GLU A 1 292 ? 30.657 24.969 -3.041 1.00 91.56 292 GLU A CA 1
ATOM 2186 C C . GLU A 1 292 ? 31.726 25.884 -2.426 1.00 91.56 292 GLU A C 1
ATOM 2188 O O . GLU A 1 292 ? 32.695 25.397 -1.850 1.00 91.56 292 GLU A O 1
ATOM 2193 N N . ALA A 1 293 ? 31.532 27.206 -2.476 1.00 89.56 293 ALA A N 1
ATOM 2194 C CA . ALA A 1 293 ? 32.428 28.163 -1.829 1.00 89.56 293 ALA A CA 1
ATOM 2195 C C . ALA A 1 293 ? 32.262 28.226 -0.298 1.00 89.56 293 ALA A C 1
ATOM 2197 O O . ALA A 1 293 ? 33.171 28.683 0.394 1.00 89.56 293 ALA A O 1
ATOM 2198 N N . THR A 1 294 ? 31.111 27.811 0.244 1.00 88.75 294 THR A N 1
ATOM 2199 C CA . THR A 1 294 ? 30.758 28.039 1.660 1.00 88.75 294 THR A CA 1
ATOM 2200 C C . THR A 1 294 ? 30.446 26.777 2.460 1.00 88.75 294 THR A C 1
ATOM 2202 O O . THR A 1 294 ? 30.304 26.847 3.681 1.00 88.75 294 THR A O 1
ATOM 2205 N N . CYS A 1 295 ? 30.278 25.632 1.803 1.00 91.75 295 CYS A N 1
ATOM 2206 C CA . CYS A 1 295 ? 29.840 24.381 2.414 1.00 91.75 295 CYS A CA 1
ATOM 2207 C C . CYS A 1 295 ? 30.668 23.201 1.894 1.00 91.75 295 CYS A C 1
ATOM 2209 O O . CYS A 1 295 ? 31.090 23.180 0.741 1.00 91.75 295 CYS A O 1
ATOM 2211 N N . GLU A 1 296 ? 30.854 22.176 2.727 1.00 94.56 296 GLU A N 1
ATOM 2212 C CA . GLU A 1 296 ? 31.445 20.912 2.284 1.00 94.56 296 GLU A CA 1
ATOM 2213 C C . GLU A 1 296 ? 30.395 20.140 1.475 1.00 94.56 296 GLU A C 1
ATOM 2215 O O . GLU A 1 296 ? 29.369 19.736 2.018 1.00 94.56 296 GLU A O 1
ATOM 2220 N N . VAL A 1 297 ? 30.629 19.929 0.182 1.00 95.88 297 VAL A N 1
ATOM 2221 C CA . VAL A 1 297 ? 29.717 19.169 -0.685 1.00 95.88 297 VAL A CA 1
ATOM 2222 C C . VAL A 1 297 ? 30.251 17.754 -0.882 1.00 95.88 297 VAL A C 1
ATOM 2224 O O . VAL A 1 297 ? 31.396 17.558 -1.283 1.00 95.88 297 VAL A O 1
ATOM 2227 N N . LYS A 1 298 ? 29.403 16.754 -0.633 1.00 95.12 298 LYS A N 1
ATOM 2228 C CA . LYS A 1 298 ? 29.683 15.337 -0.880 1.00 95.12 298 LYS A CA 1
ATOM 2229 C C . LYS A 1 298 ? 28.723 14.805 -1.928 1.00 95.12 298 LYS A C 1
ATOM 2231 O O . LYS A 1 298 ? 27.553 14.576 -1.638 1.00 95.12 298 LYS A O 1
ATOM 2236 N N . LEU A 1 299 ? 29.234 14.629 -3.140 1.00 94.19 299 LEU A N 1
ATOM 2237 C CA . LEU A 1 299 ? 28.540 13.946 -4.232 1.00 94.19 299 LEU A CA 1
ATOM 2238 C C . LEU A 1 299 ? 28.708 12.435 -4.088 1.00 94.19 299 LEU A C 1
ATOM 2240 O O . LEU A 1 299 ? 29.667 11.978 -3.461 1.00 94.19 299 LEU A O 1
ATOM 2244 N N . ASN A 1 300 ? 27.806 11.660 -4.689 1.00 92.25 300 ASN A N 1
ATOM 2245 C CA . ASN A 1 300 ? 27.775 10.199 -4.556 1.00 92.25 300 ASN A CA 1
ATOM 2246 C C . ASN A 1 300 ? 27.798 9.736 -3.086 1.00 92.25 300 ASN A C 1
ATOM 2248 O O . ASN A 1 300 ? 28.360 8.692 -2.753 1.00 92.25 300 ASN A O 1
ATOM 2252 N N . ALA A 1 301 ? 27.217 10.538 -2.192 1.00 89.31 301 ALA A N 1
ATOM 2253 C CA . ALA A 1 301 ? 27.232 10.328 -0.753 1.00 89.31 301 ALA A CA 1
ATOM 2254 C C . ALA A 1 301 ? 25.798 10.176 -0.229 1.00 89.31 301 ALA A C 1
ATOM 2256 O O . ALA A 1 301 ? 25.299 11.050 0.486 1.00 89.31 301 ALA A O 1
ATOM 2257 N N . PRO A 1 302 ? 25.102 9.078 -0.580 1.00 85.38 302 PRO A N 1
ATOM 2258 C CA . PRO A 1 302 ? 23.761 8.834 -0.080 1.00 85.38 302 PRO A CA 1
ATOM 2259 C C . PRO A 1 302 ? 23.801 8.693 1.445 1.00 85.38 302 PRO A C 1
ATOM 2261 O O . PRO A 1 302 ? 24.472 7.818 1.999 1.00 85.38 302 PRO A O 1
ATOM 2264 N N . VAL A 1 303 ? 23.064 9.556 2.145 1.00 84.00 303 VAL A N 1
ATOM 2265 C CA . VAL A 1 303 ? 22.911 9.434 3.598 1.00 84.00 303 VAL A CA 1
ATOM 2266 C C . VAL A 1 303 ? 21.909 8.324 3.877 1.00 84.00 303 VAL A C 1
ATOM 2268 O O . VAL A 1 303 ? 20.704 8.545 3.902 1.00 84.00 303 VAL A O 1
ATOM 2271 N N . ALA A 1 304 ? 22.426 7.117 4.090 1.00 71.38 304 ALA A N 1
ATOM 2272 C CA . ALA A 1 304 ? 21.611 5.931 4.342 1.00 71.38 304 ALA A CA 1
ATOM 2273 C C . ALA A 1 304 ? 21.035 5.879 5.768 1.00 71.38 304 ALA A C 1
ATOM 2275 O O . ALA A 1 304 ? 20.110 5.117 6.034 1.00 71.38 304 ALA A O 1
ATOM 2276 N N . ARG A 1 305 ? 21.626 6.619 6.722 1.00 55.75 305 ARG A N 1
ATOM 2277 C CA . ARG A 1 305 ? 21.369 6.406 8.154 1.00 55.75 305 ARG A CA 1
ATOM 2278 C C . ARG A 1 305 ? 21.787 7.579 9.040 1.00 55.75 305 ARG A C 1
ATOM 2280 O O . ARG A 1 305 ? 22.860 8.141 8.847 1.00 55.75 305 ARG A O 1
ATOM 2287 N N . ILE A 1 306 ? 21.027 7.849 10.105 1.00 66.88 306 ILE A N 1
ATOM 2288 C CA . ILE A 1 306 ? 21.403 8.756 11.210 1.00 66.88 306 ILE A CA 1
ATOM 2289 C C . ILE A 1 306 ? 21.145 8.018 12.535 1.00 66.88 306 ILE A C 1
ATOM 2291 O O . ILE A 1 306 ? 20.044 7.516 12.745 1.00 66.88 306 ILE A O 1
ATOM 2295 N N . VAL A 1 307 ? 22.143 7.900 13.423 1.00 45.41 307 VAL A N 1
ATOM 2296 C CA . VAL A 1 307 ? 22.095 7.002 14.604 1.00 45.41 307 VAL A CA 1
ATOM 2297 C C . VAL A 1 307 ? 22.568 7.676 15.893 1.00 45.41 307 VAL A C 1
ATOM 2299 O O . VAL A 1 307 ? 23.521 8.447 15.871 1.00 45.41 307 VAL A O 1
ATOM 2302 N N . ARG A 1 308 ? 21.940 7.318 17.025 1.00 40.00 308 ARG A N 1
ATOM 2303 C CA . ARG A 1 308 ? 22.432 7.525 18.408 1.00 40.00 308 ARG A CA 1
ATOM 2304 C C . ARG A 1 308 ? 22.889 6.185 19.032 1.00 40.00 308 ARG A C 1
ATOM 2306 O O . ARG A 1 308 ? 22.322 5.159 18.679 1.00 40.00 308 ARG A O 1
ATOM 2313 N N . ALA A 1 309 ? 23.878 6.161 19.937 1.00 39.31 309 ALA A N 1
ATOM 2314 C CA . ALA A 1 309 ? 24.592 4.928 20.354 1.00 39.31 309 ALA A CA 1
ATOM 2315 C C . ALA A 1 309 ? 24.288 4.393 21.791 1.00 39.31 309 ALA A C 1
ATOM 2317 O O . ALA A 1 309 ? 24.318 5.203 22.715 1.00 39.31 309 ALA A O 1
ATOM 2318 N N . SER A 1 310 ? 24.089 3.059 21.975 1.00 37.16 310 SER A N 1
ATOM 2319 C CA . SER A 1 310 ? 24.326 2.229 23.211 1.00 37.16 310 SER A CA 1
ATOM 2320 C C . SER A 1 310 ? 24.092 0.682 23.027 1.00 37.16 310 SER A C 1
ATOM 2322 O O . SER A 1 310 ? 23.517 0.286 22.015 1.00 37.16 310 SER A O 1
ATOM 2324 N N . THR A 1 311 ? 24.568 -0.176 23.974 1.00 33.84 311 THR A N 1
ATOM 2325 C CA . THR A 1 311 ? 24.816 -1.672 23.956 1.00 33.84 311 THR A CA 1
ATOM 2326 C C . THR A 1 311 ? 23.867 -2.601 24.810 1.00 33.84 311 THR A C 1
ATOM 2328 O O . THR A 1 311 ? 23.148 -2.054 25.642 1.00 33.84 311 THR A O 1
ATOM 2331 N N . PRO A 1 312 ? 23.872 -3.977 24.676 1.00 42.78 312 PRO A N 1
ATOM 2332 C CA . PRO A 1 312 ? 22.876 -4.935 25.276 1.00 42.78 312 PRO A CA 1
ATOM 2333 C C . PRO A 1 312 ? 23.382 -6.238 26.028 1.00 42.78 312 PRO A C 1
ATOM 2335 O O . PRO A 1 312 ? 24.570 -6.544 25.967 1.00 42.78 312 PRO A O 1
ATOM 2338 N N . GLU A 1 313 ? 22.484 -7.052 26.665 1.00 40.38 313 GLU A N 1
ATOM 2339 C CA . GLU A 1 313 ? 22.719 -8.393 27.334 1.00 40.38 313 GLU A CA 1
ATOM 2340 C C . GLU A 1 313 ? 21.465 -9.357 27.412 1.00 40.38 313 GLU A C 1
ATOM 2342 O O . GLU A 1 313 ? 20.346 -8.851 27.339 1.00 40.38 313 GLU A O 1
ATOM 2347 N N . SER A 1 314 ? 21.619 -10.707 27.625 1.00 42.06 314 SER A N 1
ATOM 2348 C CA . SER A 1 314 ? 20.594 -11.702 28.149 1.00 42.06 314 SER A CA 1
ATOM 2349 C C . SER A 1 314 ? 21.105 -13.178 28.421 1.00 42.06 314 SER A C 1
ATOM 2351 O O . SER A 1 314 ? 22.061 -13.598 27.773 1.00 42.06 314 SER A O 1
ATOM 2353 N N . LYS A 1 315 ? 20.473 -13.985 29.337 1.00 40.56 315 LYS A N 1
ATOM 2354 C CA . LYS A 1 315 ? 20.840 -15.356 29.880 1.00 40.56 315 LYS A CA 1
ATOM 2355 C C . LYS A 1 315 ? 19.633 -16.332 30.145 1.00 40.56 315 LYS A C 1
ATOM 2357 O O . LYS A 1 315 ? 18.714 -15.897 30.829 1.00 40.56 315 LYS A O 1
ATOM 2362 N N . ALA A 1 316 ? 19.680 -17.648 29.790 1.00 38.53 316 ALA A N 1
ATOM 2363 C CA . ALA A 1 316 ? 18.900 -18.785 30.409 1.00 38.53 316 ALA A CA 1
ATOM 2364 C C . ALA A 1 316 ? 19.351 -20.247 29.974 1.00 38.53 316 ALA A C 1
ATOM 2366 O O . ALA A 1 316 ? 19.986 -20.340 28.926 1.00 38.53 316 ALA A O 1
ATOM 2367 N N . PRO A 1 317 ? 19.057 -21.374 30.715 1.00 48.28 317 PRO A N 1
ATOM 2368 C CA . PRO A 1 317 ? 19.554 -22.781 30.474 1.00 48.28 317 PRO A CA 1
ATOM 2369 C C . PRO A 1 317 ? 18.525 -23.930 30.081 1.00 48.28 317 PRO A C 1
ATOM 2371 O O . PRO A 1 317 ? 17.326 -23.680 30.098 1.00 48.28 317 PRO A O 1
ATOM 2374 N N . HIS A 1 318 ? 18.968 -25.195 29.768 1.00 49.22 318 HIS A N 1
ATOM 2375 C CA . HIS A 1 318 ? 18.218 -26.347 29.101 1.00 49.22 318 HIS A CA 1
ATOM 2376 C C . HIS A 1 318 ? 18.313 -27.812 29.743 1.00 49.22 318 HIS A C 1
ATOM 2378 O O . HIS A 1 318 ? 19.154 -27.998 30.620 1.00 49.22 318 HIS A O 1
ATOM 2384 N N . THR A 1 319 ? 17.513 -28.872 29.344 1.00 50.59 319 THR A N 1
ATOM 2385 C CA . THR A 1 319 ? 17.387 -30.281 29.969 1.00 50.59 319 THR A CA 1
ATOM 2386 C C . THR A 1 319 ? 16.945 -31.511 29.040 1.00 50.59 319 THR A C 1
ATOM 2388 O O . THR A 1 319 ? 16.308 -31.236 28.027 1.00 50.59 319 THR A O 1
ATOM 2391 N N . GLN A 1 320 ? 17.218 -32.835 29.360 1.00 46.16 320 GLN A N 1
ATOM 2392 C CA . GLN A 1 320 ? 16.871 -34.130 28.609 1.00 46.16 320 GLN A CA 1
ATOM 2393 C C . GLN A 1 320 ? 16.684 -35.464 29.472 1.00 46.16 320 GLN A C 1
ATOM 2395 O O . GLN A 1 320 ? 17.261 -35.538 30.553 1.00 46.16 320 GLN A O 1
ATOM 2400 N N . THR A 1 321 ? 15.962 -36.537 29.009 1.00 55.44 321 THR A N 1
ATOM 2401 C CA . THR A 1 321 ? 15.665 -37.867 29.693 1.00 55.44 321 THR A CA 1
ATOM 2402 C C . THR A 1 321 ? 15.920 -39.139 28.816 1.00 55.44 321 THR A C 1
ATOM 2404 O O . THR A 1 321 ? 15.733 -39.050 27.606 1.00 55.44 321 THR A O 1
ATOM 2407 N N . LEU A 1 322 ? 16.291 -40.314 29.392 1.00 55.56 322 LEU A N 1
ATOM 2408 C CA . LEU A 1 322 ? 16.591 -41.604 28.696 1.00 55.56 322 LEU A CA 1
ATOM 2409 C C . LEU A 1 322 ? 16.024 -42.858 29.427 1.00 55.56 322 LEU A C 1
ATOM 2411 O O . LEU A 1 322 ? 16.012 -42.869 30.657 1.00 55.56 322 LEU A O 1
ATOM 2415 N N . SER A 1 323 ? 15.648 -43.926 28.700 1.00 56.84 323 SER A N 1
ATOM 2416 C CA . SER A 1 323 ? 15.153 -45.216 29.244 1.00 56.84 323 SER A CA 1
ATOM 2417 C C . SER A 1 323 ? 15.813 -46.424 28.545 1.00 56.84 323 SER A C 1
ATOM 2419 O O . SER A 1 323 ? 15.984 -46.363 27.330 1.00 56.84 323 SER A O 1
ATOM 2421 N N . PRO A 1 324 ? 16.205 -47.497 29.262 1.00 58.34 324 PRO A N 1
ATOM 2422 C CA . PRO A 1 324 ? 16.784 -48.694 28.647 1.00 58.34 324 PRO A CA 1
ATOM 2423 C C . PRO A 1 324 ? 15.706 -49.625 28.065 1.00 58.34 324 PRO A C 1
ATOM 2425 O O . PRO A 1 324 ? 14.697 -49.887 28.717 1.00 58.34 324 PRO A O 1
ATOM 2428 N N . GLU A 1 325 ? 15.946 -50.140 26.860 1.00 52.22 325 GLU A N 1
ATOM 2429 C CA . GLU A 1 325 ? 15.161 -51.206 26.228 1.00 52.22 325 GLU A CA 1
ATOM 2430 C C . GLU A 1 325 ? 15.813 -52.559 26.594 1.00 52.22 325 GLU A C 1
ATOM 2432 O O . GLU A 1 325 ? 17.002 -52.751 26.353 1.00 52.22 325 GLU A O 1
ATOM 2437 N N . ASP A 1 326 ? 15.047 -53.454 27.228 1.00 52.19 326 ASP A N 1
ATOM 2438 C CA . ASP A 1 326 ? 15.373 -54.844 27.610 1.00 52.19 326 ASP A CA 1
ATOM 2439 C C . ASP A 1 326 ? 16.447 -55.091 28.698 1.00 52.19 326 ASP A C 1
ATOM 2441 O O . ASP A 1 326 ? 17.657 -55.120 28.466 1.00 52.19 326 ASP A O 1
ATOM 2445 N N . GLY A 1 327 ? 15.984 -55.391 29.920 1.00 48.22 327 GLY A N 1
ATOM 2446 C CA . GLY A 1 327 ? 16.798 -55.966 30.997 1.00 48.22 327 GLY A CA 1
ATOM 2447 C C . GLY A 1 327 ? 16.610 -57.483 31.078 1.00 48.22 327 GLY A C 1
ATOM 2448 O O . GLY A 1 327 ? 15.570 -57.947 31.531 1.00 48.22 327 GLY A O 1
ATOM 2449 N N . GLY A 1 328 ? 17.607 -58.260 30.647 1.00 47.72 328 GLY A N 1
ATOM 2450 C CA . GLY A 1 328 ? 17.601 -59.720 30.788 1.00 47.72 328 GLY A CA 1
ATOM 2451 C C . GLY A 1 328 ? 17.572 -60.173 32.254 1.00 47.72 328 GLY A C 1
ATOM 2452 O O . GLY A 1 328 ? 18.259 -59.600 33.101 1.00 47.72 328 GLY A O 1
ATOM 2453 N N . GLU A 1 329 ? 16.795 -61.219 32.547 1.00 49.38 329 GLU A N 1
ATOM 2454 C CA . GLU A 1 329 ? 16.693 -61.843 33.871 1.00 49.38 329 GLU A CA 1
ATOM 2455 C C . GLU A 1 329 ? 18.046 -62.429 34.308 1.00 49.38 329 GLU A C 1
ATOM 2457 O O . GLU A 1 329 ? 18.465 -63.509 33.892 1.00 49.38 329 GLU A O 1
ATOM 2462 N N . GLY A 1 330 ? 18.755 -61.699 35.166 1.00 51.69 330 GLY A N 1
ATOM 2463 C CA . GLY A 1 330 ? 19.992 -62.152 35.787 1.00 51.69 330 GLY A CA 1
ATOM 2464 C C . GLY A 1 330 ? 20.205 -61.465 37.130 1.00 51.69 330 GLY A C 1
ATOM 2465 O O . GLY A 1 330 ? 20.184 -60.246 37.229 1.00 51.69 330 GLY A O 1
ATOM 2466 N N . THR A 1 331 ? 20.464 -62.245 38.177 1.00 51.81 331 THR A N 1
ATOM 2467 C CA . THR A 1 331 ? 20.654 -61.811 39.576 1.00 51.81 331 THR A CA 1
ATOM 2468 C C . THR A 1 331 ? 21.986 -61.083 39.849 1.00 51.81 331 THR A C 1
ATOM 2470 O O . THR A 1 331 ? 22.475 -61.075 40.978 1.00 51.81 331 THR A O 1
ATOM 2473 N N . LYS A 1 332 ? 22.601 -60.457 38.834 1.00 57.59 332 LYS A N 1
ATOM 2474 C CA . LYS A 1 332 ? 23.834 -59.660 38.976 1.00 57.59 332 LYS A CA 1
ATOM 2475 C C . LYS A 1 332 ? 23.520 -58.157 38.881 1.00 57.59 332 LYS A C 1
ATOM 2477 O O . LYS A 1 332 ? 22.751 -57.770 38.009 1.00 57.59 332 LYS A O 1
ATOM 2482 N N . PRO A 1 333 ? 24.125 -57.297 39.724 1.00 56.97 333 PRO A N 1
ATOM 2483 C CA . PRO A 1 333 ? 23.859 -55.857 39.718 1.00 56.97 333 PRO A CA 1
ATOM 2484 C C . PRO A 1 333 ? 24.245 -55.208 38.378 1.00 56.97 333 PRO A C 1
ATOM 2486 O O . PRO A 1 333 ? 25.363 -55.390 37.889 1.00 56.97 333 PRO A O 1
ATOM 2489 N N . LEU A 1 334 ? 23.322 -54.437 37.796 1.00 61.88 334 LEU A N 1
ATOM 2490 C CA . LEU A 1 334 ? 23.517 -53.710 36.540 1.00 61.88 334 LEU A CA 1
ATOM 2491 C C . LEU A 1 334 ? 24.334 -52.429 36.800 1.00 61.88 334 LEU A C 1
ATOM 2493 O O . LEU A 1 334 ? 23.929 -51.581 37.591 1.00 61.88 334 LEU A O 1
ATOM 2497 N N . ALA A 1 335 ? 25.484 -52.266 36.140 1.00 65.25 335 ALA A N 1
ATOM 2498 C CA . ALA A 1 335 ? 26.329 -51.077 36.279 1.00 65.25 335 ALA A CA 1
ATOM 2499 C C . ALA A 1 335 ? 26.234 -50.184 35.029 1.00 65.25 335 ALA A C 1
ATOM 2501 O O . ALA A 1 335 ? 26.703 -50.564 33.957 1.00 65.25 335 ALA A O 1
ATOM 2502 N N . LEU A 1 336 ? 25.667 -48.980 35.167 1.00 64.25 336 LEU A N 1
ATOM 2503 C CA . LEU A 1 336 ? 25.562 -47.985 34.090 1.00 64.25 336 LEU A CA 1
ATOM 2504 C C . LEU A 1 336 ? 26.714 -46.970 34.168 1.00 64.25 336 LEU A C 1
ATOM 2506 O O . LEU A 1 336 ? 26.968 -46.385 35.221 1.00 64.25 336 LEU A O 1
ATOM 2510 N N . LYS A 1 337 ? 27.404 -46.726 33.047 1.00 66.88 337 LYS A N 1
ATOM 2511 C CA . LYS A 1 337 ? 28.444 -45.688 32.923 1.00 66.88 337 LYS A CA 1
ATOM 2512 C C . LYS A 1 337 ? 27.971 -44.563 32.001 1.00 66.88 337 LYS A C 1
ATOM 2514 O O . LYS A 1 337 ? 27.619 -44.819 30.855 1.00 66.88 337 LYS A O 1
ATOM 2519 N N . PHE A 1 338 ? 28.047 -43.320 32.477 1.00 63.16 338 PHE A N 1
ATOM 2520 C CA . PHE A 1 338 ? 27.755 -42.111 31.699 1.00 63.16 338 PHE A CA 1
ATOM 2521 C C . PHE A 1 338 ? 29.045 -41.336 31.405 1.00 63.16 338 PHE A C 1
ATOM 2523 O O . PHE A 1 338 ? 29.878 -41.163 32.294 1.00 63.16 338 PHE A O 1
ATOM 2530 N N . ALA A 1 339 ? 29.197 -40.831 30.179 1.00 63.91 339 ALA A N 1
ATOM 2531 C CA . ALA A 1 339 ? 30.309 -39.967 29.788 1.00 63.91 339 ALA A CA 1
ATOM 2532 C C . ALA A 1 339 ? 29.775 -38.696 29.109 1.00 63.91 339 ALA A C 1
ATOM 2534 O O . ALA A 1 339 ? 29.190 -38.761 28.031 1.00 63.91 339 ALA A O 1
ATOM 2535 N N . LEU A 1 340 ? 29.982 -37.532 29.734 1.00 64.81 340 LEU A N 1
ATOM 2536 C CA . LEU A 1 340 ? 29.622 -36.229 29.170 1.00 64.81 340 LEU A CA 1
ATOM 2537 C C . LEU A 1 340 ? 30.817 -35.654 28.399 1.00 64.81 340 LEU A C 1
ATOM 2539 O O . LEU A 1 340 ? 31.848 -35.346 28.994 1.00 64.81 340 LEU A O 1
ATOM 2543 N N . LYS A 1 341 ? 30.678 -35.469 27.082 1.00 61.00 341 LYS A N 1
ATOM 2544 C CA . LYS A 1 341 ? 31.725 -34.892 26.224 1.00 61.00 341 LYS A CA 1
ATOM 2545 C C . LYS A 1 341 ? 31.293 -33.508 25.724 1.00 61.00 341 LYS A C 1
ATOM 2547 O O . LYS A 1 341 ? 30.453 -33.405 24.838 1.00 61.00 341 LYS A O 1
ATOM 2552 N N . GLN A 1 342 ? 31.848 -32.439 26.300 1.00 61.06 342 GLN A N 1
ATOM 2553 C CA . GLN A 1 342 ? 31.552 -31.050 25.915 1.00 61.06 342 GLN A CA 1
ATOM 2554 C C . GLN A 1 342 ? 32.552 -30.575 24.857 1.00 61.06 342 GLN A C 1
ATOM 2556 O O . GLN A 1 342 ? 33.717 -30.339 25.157 1.00 61.06 342 GLN A O 1
ATOM 2561 N N . LEU A 1 343 ? 32.103 -30.485 23.604 1.00 54.16 343 LEU A N 1
ATOM 2562 C CA . LEU A 1 343 ? 32.983 -30.307 22.442 1.00 54.16 343 LEU A CA 1
ATOM 2563 C C . LEU A 1 343 ? 33.137 -28.847 21.966 1.00 54.16 343 LEU A C 1
ATOM 2565 O O . LEU A 1 343 ? 33.694 -28.635 20.896 1.00 54.16 343 LEU A O 1
ATOM 2569 N N . HIS A 1 344 ? 32.647 -27.845 22.705 1.00 48.69 344 HIS A N 1
ATOM 2570 C CA . HIS A 1 344 ? 32.725 -26.423 22.323 1.00 48.69 344 HIS A CA 1
ATOM 2571 C C . HIS A 1 344 ? 33.230 -25.543 23.482 1.00 48.69 344 HIS A C 1
ATOM 2573 O O . HIS A 1 344 ? 33.044 -25.881 24.648 1.00 48.69 344 HIS A O 1
ATOM 2579 N N . GLY A 1 345 ? 33.920 -24.445 23.136 1.00 55.81 345 GLY A N 1
ATOM 2580 C CA . GLY A 1 345 ? 34.789 -23.637 24.008 1.00 55.81 345 GLY A CA 1
ATOM 2581 C C . GLY A 1 345 ? 34.170 -23.019 25.276 1.00 55.81 345 GLY A C 1
ATOM 2582 O O . GLY A 1 345 ? 32.978 -23.121 25.544 1.00 55.81 345 GLY A O 1
ATOM 2583 N N . ARG A 1 346 ? 35.028 -22.335 26.056 1.00 51.34 346 ARG A N 1
ATOM 2584 C CA . ARG A 1 346 ? 34.871 -21.934 27.480 1.00 51.34 346 ARG A CA 1
ATOM 2585 C C . ARG A 1 346 ? 33.604 -21.151 27.890 1.00 51.34 346 ARG A C 1
ATOM 2587 O O . ARG A 1 346 ? 33.471 -20.849 29.070 1.00 51.34 346 ARG A O 1
ATOM 2594 N N . GLN A 1 347 ? 32.702 -20.795 26.978 1.00 42.62 347 GLN A N 1
ATOM 2595 C CA . GLN A 1 347 ? 31.580 -19.882 27.249 1.00 42.62 347 GLN A CA 1
ATOM 2596 C C . GLN A 1 347 ? 30.193 -20.552 27.314 1.00 42.62 347 GLN A C 1
ATOM 2598 O O . GLN A 1 347 ? 29.261 -19.926 27.807 1.00 42.62 347 GLN A O 1
ATOM 2603 N N . HIS A 1 348 ? 30.051 -21.828 26.927 1.00 47.00 348 HIS A N 1
ATOM 2604 C CA . HIS A 1 348 ? 28.770 -22.558 26.981 1.00 47.00 348 HIS A CA 1
ATOM 2605 C C . HIS A 1 348 ? 28.928 -23.982 27.542 1.00 4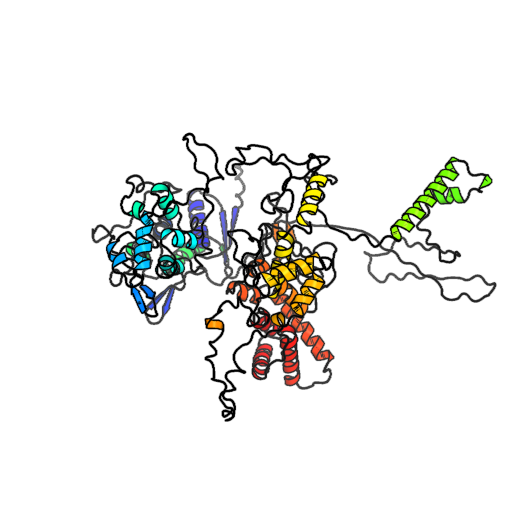7.00 348 HIS A C 1
ATOM 2607 O O . HIS A 1 348 ? 28.603 -24.973 26.891 1.00 47.00 348 HIS A O 1
ATOM 2613 N N . LEU A 1 349 ? 29.452 -24.092 28.766 1.00 55.25 349 LEU A N 1
ATOM 2614 C CA . LEU A 1 349 ? 29.612 -25.374 29.459 1.00 55.25 349 LEU A CA 1
ATOM 2615 C C . LEU A 1 349 ? 28.414 -25.640 30.388 1.00 55.25 349 LEU A C 1
ATOM 2617 O O . LEU A 1 349 ? 28.013 -24.779 31.171 1.00 55.25 349 LEU A O 1
ATOM 2621 N N . ILE A 1 350 ? 27.851 -26.850 30.334 1.00 57.94 350 ILE A N 1
ATOM 2622 C CA . ILE A 1 350 ? 26.846 -27.337 31.295 1.00 57.94 350 ILE A CA 1
ATOM 2623 C C . ILE A 1 350 ? 27.560 -27.541 32.636 1.00 57.94 350 ILE A C 1
ATOM 2625 O O . ILE A 1 350 ? 28.299 -28.509 32.798 1.00 57.94 350 ILE A O 1
ATOM 2629 N N . GLY A 1 351 ? 27.373 -26.611 33.576 1.00 55.72 351 GLY A N 1
ATOM 2630 C CA . GLY A 1 351 ? 28.112 -26.588 34.846 1.00 55.72 351 GLY A CA 1
ATOM 2631 C C . GLY A 1 351 ? 27.504 -27.407 35.992 1.00 55.72 351 GLY A C 1
ATOM 2632 O O . GLY A 1 351 ? 28.181 -27.633 36.990 1.00 55.72 351 GLY A O 1
ATOM 2633 N N . ARG A 1 352 ? 26.234 -27.833 35.897 1.00 60.16 352 ARG A N 1
ATOM 2634 C CA . ARG A 1 352 ? 25.517 -28.553 36.973 1.00 60.16 352 ARG A CA 1
ATOM 2635 C C . ARG A 1 352 ? 24.624 -29.661 36.409 1.00 60.16 352 ARG A C 1
ATOM 2637 O O . ARG A 1 352 ? 23.412 -29.503 36.315 1.00 60.16 352 ARG A O 1
ATOM 2644 N N . MET A 1 353 ? 25.234 -30.770 36.000 1.00 59.56 353 MET A N 1
ATOM 2645 C CA . MET A 1 353 ? 24.517 -31.962 35.531 1.00 59.56 353 MET A CA 1
ATOM 2646 C C . MET A 1 353 ? 23.920 -32.737 36.720 1.00 59.56 353 MET A C 1
ATOM 2648 O O . MET A 1 353 ? 24.600 -32.938 37.724 1.00 59.56 353 MET A O 1
ATOM 2652 N N . ARG A 1 354 ? 22.665 -33.189 36.603 1.00 62.38 354 ARG A N 1
ATOM 2653 C CA . ARG A 1 354 ? 21.984 -34.058 37.579 1.00 62.38 354 ARG A CA 1
ATOM 2654 C C . ARG A 1 354 ? 21.464 -35.313 36.868 1.00 62.38 354 ARG A C 1
ATOM 2656 O O . ARG A 1 354 ? 20.983 -35.210 35.745 1.00 62.38 354 ARG A O 1
ATOM 2663 N N . LEU A 1 355 ? 21.571 -36.470 37.523 1.00 63.91 355 LEU A N 1
ATOM 2664 C CA . LEU A 1 355 ? 21.058 -37.769 37.065 1.00 63.91 355 LEU A CA 1
ATOM 2665 C C . LEU A 1 355 ? 20.107 -38.343 38.129 1.00 63.91 355 LEU A C 1
ATOM 2667 O O . LEU A 1 355 ? 20.377 -38.192 39.320 1.00 63.91 355 LEU A O 1
ATOM 2671 N N . SER A 1 356 ? 19.021 -38.996 37.713 1.00 63.59 356 SER A N 1
ATOM 2672 C CA . SER A 1 356 ? 18.051 -39.687 38.582 1.00 63.59 356 SER A CA 1
ATOM 2673 C C . SER A 1 356 ? 17.577 -41.002 37.939 1.00 63.59 356 SER A C 1
ATOM 2675 O O . SER A 1 356 ? 17.640 -41.142 36.718 1.00 63.59 356 SER A O 1
ATOM 2677 N N . VAL A 1 357 ? 17.136 -41.971 38.756 1.00 67.00 357 VAL A N 1
ATOM 2678 C CA . VAL A 1 357 ? 16.689 -43.322 38.341 1.00 67.00 357 VAL A CA 1
ATOM 2679 C C . VAL A 1 357 ? 15.394 -43.684 39.087 1.00 67.00 357 VAL A C 1
ATOM 2681 O O . VAL A 1 357 ? 15.243 -43.297 40.243 1.00 67.00 357 VAL A O 1
ATOM 2684 N N . THR A 1 358 ? 14.461 -44.395 38.440 1.00 63.50 358 THR A N 1
ATOM 2685 C CA . THR A 1 358 ? 13.180 -44.852 39.022 1.00 63.50 358 THR A CA 1
ATOM 2686 C C . THR A 1 358 ? 12.825 -46.260 38.531 1.00 63.50 358 THR A C 1
ATOM 2688 O O . THR A 1 358 ? 13.117 -46.591 37.384 1.00 63.50 358 THR A O 1
ATOM 2691 N N . GLU A 1 359 ? 12.207 -47.074 39.394 1.00 62.91 359 GLU A N 1
ATOM 2692 C CA . GLU A 1 359 ? 11.734 -48.441 39.091 1.00 62.91 359 GLU A CA 1
ATOM 2693 C C . GLU A 1 359 ? 10.229 -48.499 38.774 1.00 62.91 359 GLU A C 1
ATOM 2695 O O . GLU A 1 359 ? 9.706 -49.545 38.394 1.00 62.91 359 GLU A O 1
ATOM 2700 N N . ALA A 1 360 ? 9.507 -47.387 38.935 1.00 56.69 360 ALA A N 1
ATOM 2701 C CA . ALA A 1 360 ? 8.070 -47.349 38.694 1.00 56.69 360 ALA A CA 1
ATOM 2702 C C . ALA A 1 360 ? 7.751 -47.464 37.191 1.00 56.69 360 ALA A C 1
ATOM 2704 O O . ALA A 1 360 ? 8.407 -46.824 36.370 1.00 56.69 360 ALA A O 1
ATOM 2705 N N . ALA A 1 361 ? 6.729 -48.251 36.840 1.00 53.03 361 ALA A N 1
ATOM 2706 C CA . ALA A 1 361 ? 6.217 -48.391 35.477 1.00 53.03 361 ALA A CA 1
ATOM 2707 C C . ALA A 1 361 ? 4.762 -47.866 35.395 1.00 53.03 361 ALA A C 1
ATOM 2709 O O . ALA A 1 361 ? 3.903 -48.390 36.107 1.00 53.03 361 ALA A O 1
ATOM 2710 N N . PRO A 1 362 ? 4.453 -46.865 34.544 1.00 51.50 362 PRO A N 1
ATOM 2711 C CA . PRO A 1 362 ? 5.392 -46.115 33.707 1.00 51.50 362 PRO A CA 1
ATOM 2712 C C . PRO A 1 362 ? 6.385 -45.311 34.567 1.00 51.50 362 PRO A C 1
ATOM 2714 O O . PRO A 1 362 ? 6.052 -45.013 35.717 1.00 51.50 362 PRO A O 1
ATOM 2717 N N . PRO A 1 363 ? 7.581 -44.963 34.039 1.00 52.03 363 PRO A N 1
ATOM 2718 C CA . PRO A 1 363 ? 8.550 -44.134 34.750 1.00 52.03 363 PRO A CA 1
ATOM 2719 C C . PRO A 1 363 ? 7.835 -42.892 35.247 1.00 52.03 363 PRO A C 1
ATOM 2721 O O . PRO A 1 363 ? 7.419 -42.041 34.458 1.00 52.03 363 PRO A O 1
ATOM 2724 N N . VAL A 1 364 ? 7.637 -42.827 36.564 1.00 48.59 364 VAL A N 1
ATOM 2725 C CA . VAL A 1 364 ? 6.973 -41.688 37.177 1.00 48.59 364 VAL A CA 1
ATOM 2726 C C . VAL A 1 364 ? 7.929 -40.531 36.958 1.00 48.59 364 VAL A C 1
ATOM 2728 O O . VAL A 1 364 ? 8.993 -40.455 37.580 1.00 48.59 364 VAL A O 1
ATOM 2731 N N . ARG A 1 365 ? 7.565 -39.633 36.040 1.00 47.31 365 ARG A N 1
ATOM 2732 C CA . ARG A 1 365 ? 8.005 -38.252 36.150 1.00 47.31 365 ARG A CA 1
ATOM 2733 C C . ARG A 1 365 ? 7.421 -37.767 37.461 1.00 47.31 365 ARG A C 1
ATOM 2735 O O . ARG A 1 365 ? 6.298 -37.292 37.516 1.00 47.31 365 ARG A O 1
ATOM 2742 N N . LEU A 1 366 ? 8.186 -37.947 38.530 1.00 47.84 366 LEU A N 1
ATOM 2743 C CA . LEU A 1 366 ? 8.073 -37.049 39.654 1.00 47.84 366 LEU A CA 1
ATOM 2744 C C . LEU A 1 366 ? 8.665 -35.755 39.114 1.00 47.84 366 LEU A C 1
ATOM 2746 O O . LEU A 1 366 ? 9.854 -35.473 39.283 1.00 47.84 366 LEU A O 1
ATOM 2750 N N . ASP A 1 367 ? 7.831 -34.995 38.406 1.00 50.75 367 ASP A N 1
ATOM 2751 C CA . ASP A 1 367 ? 7.955 -33.552 38.483 1.00 50.75 367 ASP A CA 1
ATOM 2752 C C . ASP A 1 367 ? 8.102 -33.261 39.971 1.00 50.75 367 ASP A C 1
ATOM 2754 O O . ASP A 1 367 ? 7.382 -33.848 40.778 1.00 50.75 367 ASP A O 1
ATOM 2758 N N . ALA A 1 368 ? 9.181 -32.564 40.329 1.00 54.78 368 ALA A N 1
ATOM 2759 C CA . ALA A 1 368 ? 9.730 -32.588 41.676 1.00 54.78 368 ALA A CA 1
ATOM 2760 C C . ALA A 1 368 ? 8.617 -32.446 42.725 1.00 54.78 368 ALA A C 1
ATOM 2762 O O . ALA A 1 368 ? 8.136 -31.338 42.957 1.00 54.78 368 ALA A O 1
ATOM 2763 N N . VAL A 1 369 ? 8.206 -33.566 43.339 1.00 60.78 369 VAL A N 1
ATOM 2764 C CA . VAL A 1 369 ? 7.204 -33.518 44.401 1.00 60.78 369 VAL A CA 1
ATOM 2765 C C . VAL A 1 369 ? 7.832 -32.653 45.477 1.00 60.78 369 VAL A C 1
ATOM 2767 O O . VAL A 1 369 ? 8.970 -32.940 45.874 1.00 60.78 369 VAL A O 1
ATOM 2770 N N . PRO A 1 370 ? 7.169 -31.565 45.901 1.00 76.94 370 PRO A N 1
ATOM 2771 C CA . PRO A 1 370 ? 7.771 -30.639 46.838 1.00 76.94 370 PRO A CA 1
ATOM 2772 C C . PRO A 1 370 ? 8.311 -31.413 48.041 1.00 76.94 370 PRO A C 1
ATOM 2774 O O . PRO A 1 370 ? 7.630 -32.294 48.563 1.00 76.94 370 PRO A O 1
ATOM 2777 N N . GLU A 1 371 ? 9.531 -31.101 48.479 1.00 73.69 371 GLU A N 1
ATOM 2778 C CA . GLU A 1 371 ? 10.244 -31.828 49.547 1.00 73.69 371 GLU A CA 1
ATOM 2779 C C . GLU A 1 371 ? 9.369 -32.033 50.796 1.00 73.69 371 GLU A C 1
ATOM 2781 O O . GLU A 1 371 ? 9.393 -33.076 51.448 1.00 73.69 371 GLU A O 1
ATOM 2786 N N . ARG A 1 372 ? 8.497 -31.057 51.050 1.00 81.00 372 ARG A N 1
ATOM 2787 C CA . ARG A 1 372 ? 7.461 -31.088 52.076 1.00 81.00 372 ARG A CA 1
ATOM 2788 C C . ARG A 1 372 ? 6.437 -32.214 51.882 1.00 81.00 372 ARG A C 1
ATOM 2790 O O . ARG A 1 372 ? 6.202 -32.967 52.817 1.00 81.00 372 ARG A O 1
ATOM 2797 N N . ILE A 1 373 ? 5.866 -32.379 50.691 1.00 83.25 373 ILE A N 1
ATOM 2798 C CA . ILE A 1 373 ? 4.912 -33.457 50.383 1.00 83.25 373 ILE A CA 1
ATOM 2799 C C . ILE A 1 373 ? 5.599 -34.826 50.458 1.00 83.25 373 ILE A C 1
ATOM 2801 O O . ILE A 1 373 ? 5.033 -35.768 51.013 1.00 83.25 373 ILE A O 1
ATOM 2805 N N . ALA A 1 374 ? 6.849 -34.928 49.997 1.00 77.00 374 ALA A N 1
ATOM 2806 C CA . ALA A 1 374 ? 7.639 -36.151 50.122 1.00 77.00 374 ALA A CA 1
ATOM 2807 C C . ALA A 1 374 ? 7.875 -36.542 51.597 1.00 77.00 374 ALA A C 1
ATOM 2809 O O . ALA A 1 374 ? 7.688 -37.703 51.967 1.00 77.00 374 ALA A O 1
ATOM 2810 N N . ALA A 1 375 ? 8.201 -35.573 52.459 1.00 79.81 375 ALA A N 1
ATOM 2811 C CA . ALA A 1 375 ? 8.353 -35.794 53.899 1.00 79.81 375 ALA A CA 1
ATOM 2812 C C . ALA A 1 375 ? 7.038 -36.237 54.573 1.00 79.81 375 ALA A C 1
ATOM 2814 O O . ALA A 1 375 ? 7.044 -37.102 55.451 1.00 79.81 375 ALA A O 1
ATOM 2815 N N . LEU A 1 376 ? 5.895 -35.696 54.138 1.00 85.00 376 LEU A N 1
ATOM 2816 C CA . LEU A 1 376 ? 4.576 -36.111 54.628 1.00 85.00 376 LEU A CA 1
ATOM 2817 C C . LEU A 1 376 ? 4.211 -37.537 54.197 1.00 85.00 376 LEU A C 1
ATOM 2819 O O . LEU A 1 376 ? 3.673 -38.308 54.996 1.00 85.00 376 LEU A O 1
ATOM 2823 N N . LEU A 1 377 ? 4.526 -37.914 52.955 1.00 78.38 377 LEU A N 1
ATOM 2824 C CA . LEU A 1 377 ? 4.299 -39.267 52.442 1.00 78.38 377 LEU A CA 1
ATOM 2825 C C . LEU A 1 377 ? 5.163 -40.316 53.155 1.00 78.38 377 LEU A C 1
ATOM 2827 O O . LEU A 1 377 ? 4.691 -41.436 53.353 1.00 78.38 377 LEU A O 1
ATOM 2831 N N . ALA A 1 378 ? 6.366 -39.941 53.605 1.00 81.38 378 ALA A N 1
ATOM 2832 C CA . ALA A 1 378 ? 7.256 -40.802 54.387 1.00 81.38 378 ALA A CA 1
ATOM 2833 C C . ALA A 1 378 ? 6.714 -41.140 55.791 1.00 81.38 378 ALA A C 1
ATOM 2835 O O . ALA A 1 378 ? 7.125 -42.133 56.388 1.00 81.38 378 ALA A O 1
ATOM 2836 N N . THR A 1 379 ? 5.772 -40.349 56.317 1.00 84.06 379 THR A N 1
ATOM 2837 C CA . THR A 1 379 ? 5.089 -40.662 57.581 1.00 84.06 379 THR A CA 1
ATOM 2838 C C . THR A 1 379 ? 4.003 -41.724 57.333 1.00 84.06 379 THR A C 1
ATOM 2840 O O . THR A 1 379 ? 3.185 -41.526 56.426 1.00 84.06 379 THR A O 1
ATOM 2843 N N . PRO A 1 380 ? 3.930 -42.829 58.107 1.00 83.75 380 PRO A N 1
ATOM 2844 C CA . PRO A 1 380 ? 2.888 -43.851 57.959 1.00 83.75 380 PRO A CA 1
ATOM 2845 C C . PRO A 1 380 ? 1.474 -43.276 58.099 1.00 83.75 380 PRO A C 1
ATOM 2847 O O . PRO A 1 380 ? 1.237 -42.383 58.912 1.00 83.75 380 PRO A O 1
ATOM 2850 N N . ARG A 1 381 ? 0.514 -43.789 57.319 1.00 77.19 381 ARG A N 1
ATOM 2851 C CA . ARG A 1 381 ? -0.851 -43.233 57.211 1.00 77.19 381 ARG A CA 1
ATOM 2852 C C . ARG A 1 381 ? -1.553 -43.105 58.568 1.00 77.19 381 ARG A C 1
ATOM 2854 O O . ARG A 1 381 ? -2.251 -42.113 58.799 1.00 77.19 381 ARG A O 1
ATOM 2861 N N . GLU A 1 382 ? -1.357 -44.071 59.461 1.00 82.12 382 GLU A N 1
ATOM 2862 C CA . GLU A 1 382 ? -1.972 -44.103 60.791 1.00 82.12 382 GLU A CA 1
ATOM 2863 C C . GLU A 1 382 ? -1.426 -43.007 61.718 1.00 82.12 382 GLU A C 1
ATOM 2865 O O . GLU A 1 382 ? -2.131 -42.570 62.622 1.00 82.12 382 GLU A O 1
ATOM 2870 N N . GLN A 1 383 ? -0.207 -42.524 61.460 1.00 85.69 383 GLN A N 1
ATOM 2871 C CA . GLN A 1 383 ? 0.518 -41.563 62.300 1.00 85.69 383 GLN A CA 1
ATOM 2872 C C . GLN A 1 383 ? 0.443 -40.119 61.781 1.00 85.69 383 GLN A C 1
ATOM 2874 O O . GLN A 1 383 ? 0.918 -39.200 62.444 1.00 85.69 383 GLN A O 1
ATOM 2879 N N . ARG A 1 384 ? -0.158 -39.898 60.604 1.00 88.31 384 ARG A N 1
ATOM 2880 C CA . ARG A 1 384 ? -0.325 -38.552 60.035 1.00 88.31 384 ARG A CA 1
ATOM 2881 C C . ARG A 1 384 ? -1.366 -37.755 60.814 1.00 88.31 384 ARG A C 1
ATOM 2883 O O . ARG A 1 384 ? -2.490 -38.237 60.984 1.00 88.31 384 ARG A O 1
ATOM 2890 N N . SER A 1 385 ? -1.027 -36.525 61.198 1.00 90.00 385 SER A N 1
ATOM 2891 C CA . SER A 1 385 ? -1.982 -35.584 61.791 1.00 90.00 385 SER A CA 1
ATOM 2892 C C . SER A 1 385 ? -3.072 -35.188 60.788 1.00 90.00 385 SER A C 1
ATOM 2894 O O . SER A 1 385 ? -2.926 -35.344 59.573 1.00 90.00 385 SER A O 1
ATOM 2896 N N . GLU A 1 386 ? -4.173 -34.631 61.287 1.00 88.00 386 GLU A N 1
ATOM 2897 C CA . GLU A 1 386 ? -5.270 -34.137 60.449 1.00 88.00 386 GLU A CA 1
ATOM 2898 C C . GLU A 1 386 ? -4.796 -33.079 59.440 1.00 88.00 386 GLU A C 1
ATOM 2900 O O . GLU A 1 386 ? -5.102 -33.170 58.253 1.00 88.00 386 GLU A O 1
ATOM 2905 N N . THR A 1 387 ? -3.936 -32.156 59.872 1.00 85.44 387 THR A N 1
ATOM 2906 C CA . THR A 1 387 ? -3.318 -31.141 59.007 1.00 85.44 387 THR A CA 1
ATOM 2907 C C . THR A 1 387 ? -2.479 -31.747 57.881 1.00 85.44 387 THR A C 1
ATOM 2909 O O . THR A 1 387 ? -2.581 -31.308 56.739 1.00 85.44 387 THR A O 1
ATOM 2912 N N . GLN A 1 388 ? -1.707 -32.800 58.160 1.00 87.50 388 GLN A N 1
ATOM 2913 C CA . GLN A 1 388 ? -0.905 -33.492 57.147 1.00 87.50 388 GLN A CA 1
ATOM 2914 C C . GLN A 1 388 ? -1.776 -34.253 56.139 1.00 87.50 388 GLN A C 1
ATOM 2916 O O . GLN A 1 388 ? -1.440 -34.336 54.959 1.00 87.50 388 GLN A O 1
ATOM 2921 N N . ARG A 1 389 ? -2.914 -34.801 56.584 1.00 84.94 389 ARG A N 1
ATOM 2922 C CA . ARG A 1 389 ? -3.884 -35.469 55.703 1.00 84.94 389 ARG A CA 1
ATOM 2923 C C . ARG A 1 389 ? -4.578 -34.474 54.778 1.00 84.94 389 ARG A C 1
ATOM 2925 O O . ARG A 1 389 ? -4.718 -34.767 53.593 1.00 84.94 389 ARG A O 1
ATOM 2932 N N . VAL A 1 390 ? -4.964 -33.306 55.294 1.00 87.31 390 VAL A N 1
ATOM 2933 C CA . VAL A 1 390 ? -5.538 -32.217 54.488 1.00 87.31 390 VAL A CA 1
ATOM 2934 C C . VAL A 1 390 ? -4.533 -31.739 53.441 1.00 87.31 390 VAL A C 1
ATOM 2936 O O . VAL A 1 390 ? -4.895 -31.604 52.278 1.00 87.31 390 VAL A O 1
ATOM 2939 N N . GLU A 1 391 ? -3.264 -31.566 53.814 1.00 85.75 391 GLU A N 1
ATOM 2940 C CA . GLU A 1 391 ? -2.215 -31.102 52.898 1.00 85.75 391 GLU A CA 1
ATOM 2941 C C . GLU A 1 391 ? -1.938 -32.102 51.758 1.00 85.75 391 GLU A C 1
ATOM 2943 O O . GLU A 1 391 ? -1.844 -31.709 50.597 1.00 85.75 391 GLU A O 1
ATOM 2948 N N . LEU A 1 392 ? -1.901 -33.407 52.057 1.00 84.38 392 LEU A N 1
ATOM 2949 C CA . LEU A 1 392 ? -1.777 -34.453 51.033 1.00 84.38 392 LEU A CA 1
ATOM 2950 C C . LEU A 1 392 ? -3.016 -34.552 50.132 1.00 84.38 392 LEU A C 1
ATOM 2952 O O . LEU A 1 392 ? -2.884 -34.787 48.934 1.00 84.38 392 LEU A O 1
ATOM 2956 N N . THR A 1 393 ? -4.210 -34.357 50.696 1.00 85.50 393 THR A N 1
ATOM 2957 C CA . THR A 1 393 ? -5.467 -34.375 49.930 1.00 85.50 393 THR A CA 1
ATOM 2958 C C . THR A 1 393 ? -5.546 -33.174 48.991 1.00 85.50 393 THR A C 1
ATOM 2960 O O . THR A 1 393 ? -5.911 -33.332 47.833 1.00 85.50 393 THR A O 1
ATOM 2963 N N . ALA A 1 394 ? -5.140 -31.989 49.455 1.00 83.88 394 ALA A N 1
ATOM 2964 C CA . ALA A 1 394 ? -5.063 -30.790 48.628 1.00 83.88 394 ALA A CA 1
ATOM 2965 C C . ALA A 1 394 ? -4.049 -30.953 47.485 1.00 83.88 394 ALA A C 1
ATOM 2967 O O . ALA A 1 394 ? -4.332 -30.555 46.359 1.00 83.88 394 ALA A O 1
ATOM 2968 N N . PHE A 1 395 ? -2.899 -31.586 47.749 1.00 83.38 395 PHE A N 1
ATOM 2969 C CA . PHE A 1 395 ? -1.916 -31.906 46.712 1.00 83.38 395 PHE A CA 1
ATOM 2970 C C . PHE A 1 395 ? -2.478 -32.877 45.661 1.00 83.38 395 PHE A C 1
ATOM 2972 O O . PHE A 1 395 ? -2.328 -32.639 44.468 1.00 83.38 395 PHE A O 1
ATOM 2979 N N . GLN A 1 396 ? -3.184 -33.930 46.086 1.00 81.88 396 GLN A N 1
ATOM 2980 C CA . GLN A 1 396 ? -3.837 -34.860 45.160 1.00 81.88 396 GLN A CA 1
ATOM 2981 C C . GLN A 1 396 ? -4.932 -34.174 44.328 1.00 81.88 396 GLN A C 1
ATOM 2983 O O . GLN A 1 396 ? -5.019 -34.405 43.126 1.00 81.88 396 GLN A O 1
ATOM 2988 N N . GLN A 1 397 ? -5.760 -33.333 44.952 1.00 83.12 397 GLN A N 1
ATOM 2989 C CA . GLN A 1 397 ? -6.795 -32.574 44.245 1.00 83.12 397 GLN A CA 1
ATOM 2990 C C . GLN A 1 397 ? -6.189 -31.616 43.218 1.00 83.12 397 GLN A C 1
ATOM 2992 O O . GLN A 1 397 ? -6.737 -31.469 42.131 1.00 83.12 397 GLN A O 1
ATOM 2997 N N . LEU A 1 398 ? -5.059 -30.984 43.543 1.00 80.62 398 LEU A N 1
ATOM 2998 C CA . LEU A 1 398 ? -4.342 -30.123 42.609 1.00 80.62 398 LEU A CA 1
ATOM 2999 C C . LEU A 1 398 ? -3.855 -30.911 41.385 1.00 80.62 398 LEU A C 1
ATOM 3001 O O . LEU A 1 398 ? -4.129 -30.497 40.266 1.00 80.62 398 LEU A O 1
ATOM 3005 N N . GLU A 1 399 ? -3.224 -32.069 41.595 1.00 79.31 399 GLU A N 1
ATOM 3006 C CA . GLU A 1 399 ? -2.797 -32.980 40.518 1.00 79.31 399 GLU A CA 1
ATOM 3007 C C . GLU A 1 399 ? -3.972 -33.436 39.637 1.00 79.31 399 GLU A C 1
ATOM 3009 O O . GLU A 1 399 ? -3.864 -33.501 38.413 1.00 79.31 399 GLU A O 1
ATOM 3014 N N . GLU A 1 400 ? -5.126 -33.734 40.239 1.00 77.44 400 GLU A N 1
ATOM 3015 C CA . GLU A 1 400 ? -6.327 -34.147 39.508 1.00 77.44 400 GLU A CA 1
ATOM 3016 C C . GLU A 1 400 ? -6.895 -33.003 38.656 1.00 77.44 400 GLU A C 1
ATOM 3018 O O . GLU A 1 400 ? -7.167 -33.200 37.471 1.00 77.44 400 GLU A O 1
ATOM 3023 N N . VAL A 1 401 ? -6.962 -31.788 39.207 1.00 78.56 401 VAL A N 1
ATOM 3024 C CA . VAL A 1 401 ? -7.356 -30.578 38.468 1.00 78.56 401 VAL A CA 1
ATOM 3025 C C . VAL A 1 401 ? -6.370 -30.268 37.339 1.00 78.56 401 VAL A C 1
ATOM 3027 O O . VAL A 1 401 ? -6.793 -29.938 36.234 1.00 78.56 401 VAL A O 1
ATOM 3030 N N . GLU A 1 402 ? -5.062 -30.394 37.568 1.00 76.81 402 GLU A N 1
ATOM 3031 C CA . GLU A 1 402 ? -4.038 -30.195 36.535 1.00 76.81 402 GLU A CA 1
ATOM 3032 C C . GLU A 1 402 ? -4.150 -31.236 35.412 1.00 76.81 402 GLU A C 1
ATOM 3034 O O . GLU A 1 402 ? -3.989 -30.907 34.232 1.00 76.81 402 GLU A O 1
ATOM 3039 N N . ARG A 1 403 ? -4.510 -32.479 35.749 1.00 76.19 403 ARG A N 1
ATOM 3040 C CA . ARG A 1 403 ? -4.769 -33.545 34.776 1.00 76.19 403 ARG A CA 1
ATOM 3041 C C . ARG A 1 403 ? -6.028 -33.287 33.954 1.00 76.19 403 ARG A C 1
ATOM 3043 O O . ARG A 1 403 ? -5.998 -33.466 32.738 1.00 76.19 403 ARG A O 1
ATOM 3050 N N . GLU A 1 404 ? -7.116 -32.855 34.587 1.00 79.12 404 GLU A N 1
ATOM 3051 C CA . GLU A 1 404 ? -8.334 -32.430 33.890 1.00 79.12 404 GLU A CA 1
ATOM 3052 C C . GLU A 1 404 ? -8.059 -31.234 32.971 1.00 79.12 404 GLU A C 1
ATOM 3054 O O . GLU A 1 404 ? -8.489 -31.228 31.816 1.00 79.12 404 GLU A O 1
ATOM 3059 N N . LEU A 1 405 ? -7.266 -30.264 33.434 1.00 73.38 405 LEU A N 1
ATOM 3060 C CA . LEU A 1 405 ? -6.835 -29.116 32.638 1.00 73.38 405 LEU A CA 1
ATOM 3061 C C . LEU A 1 405 ? -6.026 -29.552 31.405 1.00 73.38 405 LEU A C 1
ATOM 3063 O O . LEU A 1 405 ? -6.196 -28.981 30.329 1.00 73.38 405 LEU A O 1
ATOM 3067 N N . ALA A 1 406 ? -5.181 -30.579 31.534 1.00 72.44 406 ALA A N 1
ATOM 3068 C CA . ALA A 1 406 ? -4.397 -31.137 30.431 1.00 72.44 406 ALA A CA 1
ATOM 3069 C C . ALA A 1 406 ? -5.242 -31.902 29.392 1.00 72.44 406 ALA A C 1
ATOM 3071 O O . ALA A 1 406 ? -4.804 -32.055 28.249 1.00 72.44 406 ALA A O 1
ATOM 3072 N N . LEU A 1 407 ? -6.437 -32.379 29.767 1.00 80.06 407 LEU A N 1
ATOM 3073 C CA . LEU A 1 407 ? -7.397 -33.014 28.853 1.00 80.06 407 LEU A CA 1
ATOM 3074 C C . LEU A 1 407 ? -8.219 -31.999 28.054 1.00 80.06 407 LEU A C 1
ATOM 3076 O O . LEU A 1 407 ? -8.796 -32.357 27.023 1.00 80.06 407 LEU A O 1
ATOM 3080 N N . LEU A 1 408 ? -8.289 -30.744 28.506 1.00 71.88 408 LEU A N 1
ATOM 3081 C CA . LEU A 1 408 ? -8.934 -29.690 27.736 1.00 71.88 408 LEU A CA 1
ATOM 3082 C C . LEU A 1 408 ? -8.188 -29.500 26.404 1.00 71.88 408 LEU A C 1
ATOM 3084 O O . LEU A 1 408 ? -6.955 -29.573 26.361 1.00 71.88 408 LEU A O 1
ATOM 3088 N N . PRO A 1 409 ? -8.908 -29.250 25.292 1.00 69.56 409 PRO A N 1
ATOM 3089 C CA . PRO A 1 409 ? -8.260 -28.919 24.031 1.00 69.56 409 PRO A CA 1
ATOM 3090 C C . PRO A 1 409 ? -7.322 -27.736 24.257 1.00 69.56 409 PRO A C 1
ATOM 3092 O O . PRO A 1 409 ? -7.659 -26.834 25.029 1.00 69.56 409 PRO A O 1
ATOM 3095 N N . GLN A 1 410 ? -6.159 -27.743 23.586 1.00 64.06 410 GLN A N 1
ATOM 3096 C CA . GLN A 1 410 ? -5.189 -26.664 23.752 1.00 64.06 410 GLN A CA 1
ATOM 3097 C C . GLN A 1 410 ? -5.913 -25.318 23.670 1.00 64.06 410 GLN A C 1
ATOM 3099 O O . GLN A 1 410 ? -6.629 -25.091 22.682 1.00 64.06 410 GLN A O 1
ATOM 3104 N N . PRO A 1 411 ? -5.767 -24.454 24.695 1.00 57.34 411 PRO A N 1
ATOM 3105 C CA . PRO A 1 411 ? -6.432 -23.170 24.710 1.00 57.34 411 PRO A CA 1
ATOM 3106 C C . PRO A 1 411 ? -6.137 -22.486 23.390 1.00 57.34 411 PRO A C 1
ATOM 3108 O O . PRO A 1 411 ? -4.976 -22.302 23.010 1.00 57.34 411 PRO A O 1
ATOM 3111 N N . THR A 1 412 ? -7.189 -22.151 22.649 1.00 53.34 412 THR A N 1
ATOM 3112 C CA . THR A 1 412 ? -6.996 -21.365 21.441 1.00 53.34 412 THR A CA 1
ATOM 3113 C C . THR A 1 412 ? -6.588 -19.987 21.924 1.00 53.34 412 THR A C 1
ATOM 3115 O O . THR A 1 412 ? -7.423 -19.221 22.399 1.00 53.34 412 THR A O 1
ATOM 3118 N N . MET A 1 413 ? -5.285 -19.713 21.890 1.00 52.62 413 MET A N 1
ATOM 3119 C CA . MET A 1 413 ? -4.743 -18.421 22.280 1.00 52.62 413 MET A CA 1
ATOM 3120 C C . MET A 1 413 ? -5.356 -17.359 21.377 1.00 52.62 413 MET A C 1
ATOM 3122 O O . MET A 1 413 ? -4.991 -17.213 20.210 1.00 52.62 413 MET A O 1
ATOM 3126 N N . ILE A 1 414 ? -6.320 -16.634 21.932 1.00 51.59 414 ILE A N 1
ATOM 3127 C CA . ILE A 1 414 ? -6.916 -15.468 21.306 1.00 51.59 414 ILE A CA 1
ATOM 3128 C C . ILE A 1 414 ? -6.213 -14.237 21.864 1.00 51.59 414 ILE A C 1
ATOM 3130 O O . ILE A 1 414 ? -6.227 -13.966 23.062 1.00 51.59 414 ILE A O 1
ATOM 3134 N N . TYR A 1 415 ? -5.568 -13.479 20.985 1.00 52.09 415 TYR A N 1
ATOM 3135 C CA . TYR A 1 415 ? -5.055 -12.166 21.349 1.00 52.09 415 TYR A CA 1
ATOM 3136 C C . TYR A 1 415 ? -6.240 -11.202 21.391 1.00 52.09 415 TYR A C 1
ATOM 3138 O O . TYR A 1 415 ? -6.733 -10.764 20.353 1.00 52.09 415 TYR A O 1
ATOM 3146 N N . ALA A 1 416 ? -6.721 -10.904 22.596 1.00 58.84 416 ALA A N 1
ATOM 3147 C CA . ALA A 1 416 ? -7.767 -9.920 22.831 1.00 58.84 416 ALA A CA 1
ATOM 3148 C C . ALA A 1 416 ? -7.173 -8.675 23.498 1.00 58.84 416 ALA A C 1
ATOM 3150 O O . ALA A 1 416 ? -6.291 -8.767 24.349 1.00 58.84 416 ALA A O 1
ATOM 3151 N N . ALA A 1 417 ? -7.668 -7.496 23.122 1.00 60.22 417 ALA A N 1
ATOM 3152 C CA . ALA A 1 417 ? -7.360 -6.274 23.852 1.00 60.22 417 ALA A CA 1
ATOM 3153 C C . ALA A 1 417 ? -8.115 -6.303 25.189 1.00 60.22 417 ALA A C 1
ATOM 3155 O O . ALA A 1 417 ? -9.339 -6.149 25.211 1.00 60.22 417 ALA A O 1
ATOM 3156 N N . ALA A 1 418 ? -7.395 -6.528 26.287 1.00 67.50 418 ALA A N 1
ATOM 3157 C CA . ALA A 1 418 ? -7.961 -6.468 27.626 1.00 67.50 418 ALA A CA 1
ATOM 3158 C C . ALA A 1 418 ? -8.092 -5.005 28.074 1.00 67.50 418 ALA A C 1
ATOM 3160 O O . ALA A 1 418 ? -7.178 -4.201 27.895 1.00 67.50 418 ALA A O 1
ATOM 3161 N N . ALA A 1 419 ? -9.250 -4.656 28.635 1.00 68.88 419 ALA A N 1
ATOM 3162 C CA . ALA A 1 419 ? -9.452 -3.370 29.304 1.00 68.88 419 ALA A CA 1
ATOM 3163 C C . ALA A 1 419 ? -9.017 -3.415 30.779 1.00 68.88 419 ALA A C 1
ATOM 3165 O O . ALA A 1 419 ? -8.920 -2.373 31.413 1.00 68.88 419 ALA A O 1
ATOM 3166 N N . ASP A 1 420 ? -8.758 -4.611 31.300 1.00 74.69 420 ASP A N 1
ATOM 3167 C CA . ASP A 1 420 ? -8.297 -4.858 32.657 1.00 74.69 420 ASP A CA 1
ATOM 3168 C C . ASP A 1 420 ? -6.987 -5.645 32.574 1.00 74.69 420 ASP A C 1
ATOM 3170 O O . ASP A 1 420 ? -6.940 -6.722 31.977 1.00 74.69 420 ASP A O 1
ATOM 3174 N N . PHE A 1 421 ? -5.905 -5.039 33.046 1.00 79.00 421 PHE A N 1
ATOM 3175 C CA . PHE A 1 421 ? -4.554 -5.585 32.996 1.00 79.00 421 PHE A CA 1
ATOM 3176 C C . PHE A 1 421 ? -3.696 -4.912 34.067 1.00 79.00 421 PHE A C 1
ATOM 3178 O O . PHE A 1 421 ? -3.911 -3.743 34.398 1.00 79.00 421 PHE A O 1
ATOM 3185 N N . GLU A 1 422 ? -2.703 -5.640 34.577 1.00 81.25 422 GLU A N 1
ATOM 3186 C CA . GLU A 1 422 ? -1.725 -5.086 35.512 1.00 81.25 422 GLU A CA 1
ATOM 3187 C C . GLU A 1 422 ? -0.992 -3.900 34.865 1.00 81.25 422 GLU A C 1
ATOM 3189 O O . GLU A 1 422 ? -0.480 -4.042 33.750 1.00 81.25 422 GLU A O 1
ATOM 3194 N N . PRO A 1 423 ? -0.946 -2.723 35.515 1.00 82.12 423 PRO A N 1
ATOM 3195 C CA . PRO A 1 423 ? -0.249 -1.562 34.981 1.00 82.12 423 PRO A CA 1
ATOM 3196 C C . PRO A 1 423 ? 1.202 -1.875 34.587 1.00 82.12 423 PRO A C 1
ATOM 3198 O O . PRO A 1 423 ? 1.983 -2.348 35.409 1.00 82.12 423 PRO A O 1
ATOM 3201 N N . ASP A 1 424 ? 1.583 -1.521 33.359 1.00 72.88 424 ASP A N 1
ATOM 3202 C CA . ASP A 1 424 ? 2.957 -1.645 32.859 1.00 72.88 424 ASP A CA 1
ATOM 3203 C C . ASP A 1 424 ? 3.487 -0.263 32.447 1.00 72.88 424 ASP A C 1
ATOM 3205 O O . ASP A 1 424 ? 3.117 0.322 31.421 1.00 72.88 424 ASP A O 1
ATOM 3209 N N . GLY A 1 425 ? 4.312 0.320 33.318 1.00 79.00 425 GLY A N 1
ATOM 3210 C CA . GLY A 1 425 ? 4.834 1.675 33.163 1.00 79.00 425 GLY A CA 1
ATOM 3211 C C . GLY A 1 425 ? 3.728 2.739 33.072 1.00 79.00 425 GLY A C 1
ATOM 3212 O O . GLY A 1 425 ? 2.992 2.994 34.028 1.00 79.00 425 GLY A O 1
ATOM 3213 N N . GLY A 1 426 ? 3.650 3.421 31.924 1.00 73.62 426 GLY A N 1
ATOM 3214 C CA . GLY A 1 426 ? 2.626 4.436 31.640 1.00 73.62 426 GLY A CA 1
ATOM 3215 C C . GLY A 1 426 ? 1.297 3.867 31.129 1.00 73.62 426 GLY A C 1
ATOM 3216 O O . GLY A 1 426 ? 0.315 4.607 31.048 1.00 73.62 426 GLY A O 1
ATOM 3217 N N . LEU A 1 427 ? 1.252 2.577 30.782 1.00 74.50 427 LEU A N 1
ATOM 3218 C CA . LEU A 1 427 ? 0.053 1.896 30.312 1.00 74.50 427 LEU A CA 1
ATOM 3219 C C . LEU A 1 427 ? -0.742 1.409 31.528 1.00 74.50 427 LEU A C 1
ATOM 3221 O O . LEU A 1 427 ? -0.287 0.548 32.275 1.00 74.50 427 LEU A O 1
ATOM 3225 N N . ARG A 1 428 ? -1.924 1.985 31.750 1.00 80.88 428 ARG A N 1
ATOM 3226 C CA . ARG A 1 428 ? -2.786 1.669 32.898 1.00 80.88 428 ARG A CA 1
ATOM 3227 C C . ARG A 1 428 ? -4.170 1.237 32.419 1.00 80.88 428 ARG A C 1
ATOM 3229 O O . ARG A 1 428 ? -4.637 1.797 31.419 1.00 80.88 428 ARG A O 1
ATOM 3236 N N . PRO A 1 429 ? -4.837 0.304 33.118 1.00 79.88 429 PRO A N 1
ATOM 3237 C CA . PRO A 1 429 ? -6.207 -0.054 32.795 1.00 79.88 429 PRO A CA 1
ATOM 3238 C C . PRO A 1 429 ? -7.109 1.183 32.955 1.00 79.88 429 PRO A C 1
ATOM 3240 O O . PRO A 1 429 ? -6.946 1.953 33.911 1.00 79.88 429 PRO A O 1
ATOM 3243 N N . PRO A 1 430 ? -8.026 1.452 32.009 1.00 77.88 430 PRO A N 1
ATOM 3244 C CA . PRO A 1 430 ? -8.996 2.525 32.161 1.00 77.88 430 PRO A CA 1
ATOM 3245 C C . PRO A 1 430 ? -9.846 2.308 33.427 1.00 77.88 430 PRO A C 1
ATOM 3247 O O . PRO A 1 430 ? -10.317 1.198 33.653 1.00 77.88 430 PRO A O 1
ATOM 3250 N N . PRO A 1 431 ? -10.143 3.363 34.210 1.00 75.62 431 PRO A N 1
ATOM 3251 C CA . PRO A 1 431 ? -10.914 3.260 35.459 1.00 75.62 431 PRO A CA 1
ATOM 3252 C C . PRO A 1 431 ? -12.405 2.915 35.253 1.00 75.62 431 PRO A C 1
ATOM 3254 O O . PRO A 1 431 ? -13.196 2.989 36.187 1.00 75.62 431 PRO A O 1
ATOM 3257 N N . GLY A 1 432 ? -12.806 2.593 34.022 1.00 76.19 432 GLY A N 1
ATOM 3258 C CA . GLY A 1 432 ? -14.179 2.337 33.608 1.00 76.19 432 GLY A CA 1
ATOM 3259 C C . GLY A 1 432 ? -14.493 2.937 32.233 1.00 76.19 432 GLY A C 1
ATOM 3260 O O . GLY A 1 432 ? -13.653 3.618 31.629 1.00 76.19 432 GLY A O 1
ATOM 3261 N N . PRO A 1 433 ? -15.706 2.694 31.710 1.00 78.31 433 PRO A N 1
ATOM 3262 C CA . PRO A 1 433 ? -16.151 3.287 30.461 1.00 78.31 433 PRO A CA 1
ATOM 3263 C C . PRO A 1 433 ? -16.154 4.812 30.553 1.00 78.31 433 PRO A C 1
ATOM 3265 O O . PRO A 1 433 ? -16.813 5.405 31.408 1.00 78.31 433 PRO A O 1
ATOM 3268 N N . ARG A 1 434 ? -15.446 5.461 29.628 1.00 81.19 434 ARG A N 1
ATOM 3269 C CA . ARG A 1 434 ? -15.435 6.922 29.546 1.00 81.19 434 ARG A CA 1
ATOM 3270 C C . ARG A 1 434 ? -16.830 7.412 29.121 1.00 81.19 434 ARG A C 1
ATOM 3272 O O . ARG A 1 434 ? -17.385 6.851 28.171 1.00 81.19 434 ARG A O 1
ATOM 3279 N N . PRO A 1 435 ? -17.406 8.436 29.775 1.00 83.81 435 PRO A N 1
ATOM 3280 C CA . PRO A 1 435 ? -18.659 9.021 29.319 1.00 83.81 435 PRO A CA 1
ATOM 3281 C C . PRO A 1 435 ? -18.448 9.626 27.930 1.00 83.81 435 PRO A C 1
ATOM 3283 O O . PRO A 1 435 ? -17.574 10.472 27.728 1.00 83.81 435 PRO A O 1
ATOM 3286 N N . ILE A 1 436 ? -19.232 9.154 26.965 1.00 88.62 436 ILE A N 1
ATOM 3287 C CA . ILE A 1 436 ? -19.257 9.681 25.603 1.00 88.62 436 ILE A CA 1
ATOM 3288 C C . ILE A 1 436 ? -20.521 10.510 25.485 1.00 88.62 436 ILE A C 1
ATOM 3290 O O . ILE A 1 436 ? -21.586 10.058 25.885 1.00 88.62 436 ILE A O 1
ATOM 3294 N N . HIS A 1 437 ? -20.404 11.712 24.941 1.00 91.12 437 HIS A N 1
ATOM 3295 C CA . HIS A 1 437 ? -21.541 12.591 24.708 1.00 91.12 437 HIS A CA 1
ATOM 3296 C C . HIS A 1 437 ? -21.747 12.754 23.210 1.00 91.12 437 HIS A C 1
ATOM 3298 O O . HIS A 1 437 ? -20.786 12.745 22.435 1.00 91.12 437 HIS A O 1
ATOM 3304 N N . VAL A 1 438 ? -22.999 12.930 22.803 1.00 89.88 438 VAL A N 1
ATOM 3305 C CA . VAL A 1 438 ? -23.315 13.409 21.462 1.00 89.88 438 VAL A CA 1
ATOM 3306 C C . VAL A 1 438 ? -22.753 14.822 21.353 1.00 89.88 438 VAL A C 1
ATOM 3308 O O . VAL A 1 438 ? -23.093 15.700 22.141 1.00 89.88 438 VAL A O 1
ATOM 3311 N N . LEU A 1 439 ? -21.843 15.048 20.412 1.00 92.75 439 LEU A N 1
ATOM 3312 C CA . LEU A 1 439 ? -21.205 16.351 20.259 1.00 92.75 439 LEU A CA 1
ATOM 3313 C C . LEU A 1 439 ? -22.060 17.249 19.371 1.00 92.75 439 LEU A C 1
ATOM 3315 O O . LEU A 1 439 ? -22.467 16.851 18.275 1.00 92.75 439 LEU A O 1
ATOM 3319 N N . HIS A 1 440 ? -22.296 18.486 19.805 1.00 89.94 440 HIS A N 1
ATOM 3320 C CA . HIS A 1 440 ? -22.971 19.478 18.980 1.00 89.94 440 HIS A CA 1
ATOM 3321 C C . HIS A 1 440 ? -22.144 19.748 17.710 1.00 89.94 440 HIS A C 1
ATOM 3323 O O . HIS A 1 440 ? -21.116 20.421 17.767 1.00 89.94 440 HIS A O 1
ATOM 3329 N N . ARG A 1 441 ? -22.593 19.243 16.550 1.00 87.25 441 ARG A N 1
ATOM 3330 C CA . ARG A 1 441 ? -21.866 19.335 15.263 1.00 87.25 441 ARG A CA 1
ATOM 3331 C C . ARG A 1 441 ? -20.425 18.793 15.327 1.00 87.25 441 ARG A C 1
ATOM 3333 O O . ARG A 1 441 ? -19.563 19.270 14.601 1.00 87.25 441 ARG A O 1
ATOM 3340 N N . GLY A 1 442 ? -20.156 17.824 16.206 1.00 84.62 442 GLY A N 1
ATOM 3341 C CA . GLY A 1 442 ? -18.822 17.228 16.344 1.00 84.62 442 GLY A CA 1
ATOM 3342 C C . GLY A 1 442 ? -17.804 18.046 17.154 1.00 84.62 442 GLY A C 1
ATOM 3343 O O . GLY A 1 442 ? -16.672 17.592 17.294 1.00 84.62 442 GLY A O 1
ATOM 3344 N N . ASP A 1 443 ? -18.165 19.209 17.716 1.00 87.44 443 ASP A N 1
ATOM 3345 C CA . ASP A 1 443 ? -17.241 19.987 18.559 1.00 87.44 443 ASP A CA 1
ATOM 3346 C C . ASP A 1 443 ? -17.081 19.335 19.942 1.00 87.44 443 ASP A C 1
ATOM 3348 O O . ASP A 1 443 ? -18.027 19.283 20.730 1.00 87.44 443 ASP A O 1
ATOM 3352 N N . ILE A 1 444 ? -15.864 18.879 20.257 1.00 85.94 444 ILE A N 1
ATOM 3353 C CA . ILE A 1 444 ? -15.523 18.225 21.532 1.00 85.94 444 ILE A CA 1
ATOM 3354 C C . ILE A 1 444 ? -15.748 19.128 22.754 1.00 85.94 444 ILE A C 1
ATOM 3356 O O . ILE A 1 444 ? -15.903 18.631 23.867 1.00 85.94 444 ILE A O 1
ATOM 3360 N N . ARG A 1 445 ? -15.789 20.452 22.555 1.00 92.56 445 ARG A N 1
ATOM 3361 C CA . ARG A 1 445 ? -16.034 21.440 23.617 1.00 92.56 445 ARG A CA 1
ATOM 3362 C C . ARG A 1 445 ? -17.518 21.648 23.910 1.00 92.56 445 ARG A C 1
ATOM 3364 O O . ARG A 1 445 ? -17.842 22.275 24.912 1.00 92.56 445 ARG A O 1
ATOM 3371 N N . HIS A 1 446 ? -18.407 21.126 23.065 1.00 92.94 446 HIS A N 1
ATOM 3372 C CA . HIS A 1 446 ? -19.855 21.278 23.196 1.00 92.94 446 HIS A CA 1
ATOM 3373 C C . HIS A 1 446 ? -20.556 19.908 23.314 1.00 92.94 446 HIS A C 1
ATOM 3375 O O . HIS A 1 446 ? -21.311 19.519 22.412 1.00 92.94 446 HIS A O 1
ATOM 3381 N N . PRO A 1 447 ? -20.308 19.147 24.403 1.00 93.75 447 PRO A N 1
ATOM 3382 C CA . PRO A 1 447 ? -21.020 17.900 24.671 1.00 93.75 447 PRO A CA 1
ATOM 3383 C C . PRO A 1 447 ? -22.509 18.166 24.951 1.00 93.75 447 PRO A C 1
ATOM 3385 O O . PRO A 1 447 ? -22.853 19.100 25.674 1.00 93.75 447 PRO A O 1
ATOM 3388 N N . ARG A 1 448 ? -23.392 17.345 24.372 1.00 93.56 448 ARG A N 1
ATOM 3389 C CA . ARG A 1 448 ? -24.840 17.311 24.646 1.00 93.56 448 ARG A CA 1
ATOM 3390 C C . ARG A 1 448 ? -25.190 16.093 25.505 1.00 93.56 448 ARG A C 1
ATOM 3392 O O . ARG A 1 448 ? -24.442 15.768 26.422 1.00 93.56 448 ARG A O 1
ATOM 3399 N N . GLU A 1 449 ? -26.314 15.421 25.240 1.00 92.06 449 GLU A N 1
ATOM 3400 C CA . GLU A 1 449 ? -26.708 14.218 25.962 1.00 92.06 449 GLU A CA 1
ATOM 3401 C C . GLU A 1 449 ? -25.660 13.100 25.878 1.00 92.06 449 GLU A C 1
ATOM 3403 O O . GLU A 1 449 ? -24.910 12.959 24.907 1.00 92.06 449 GLU A O 1
ATOM 3408 N N . SER A 1 450 ? -25.620 12.282 26.929 1.00 88.00 450 SER A N 1
ATOM 3409 C CA . SER A 1 450 ? -24.774 11.094 26.982 1.00 88.00 450 SER A CA 1
ATOM 3410 C C . SER A 1 450 ? -25.184 10.100 25.892 1.00 88.00 450 SER A C 1
ATOM 3412 O O . SER A 1 450 ? -26.355 9.736 25.758 1.00 88.00 450 SER A O 1
ATOM 3414 N N . ALA A 1 451 ? -24.208 9.645 25.112 1.00 87.50 451 ALA A N 1
ATOM 3415 C CA . ALA A 1 451 ? -24.375 8.594 24.127 1.00 87.50 451 ALA A CA 1
ATOM 3416 C C . ALA A 1 451 ? -24.413 7.240 24.846 1.00 87.50 451 ALA A C 1
ATOM 3418 O O . ALA A 1 451 ? -23.388 6.695 25.270 1.00 87.50 451 ALA A O 1
ATOM 3419 N N . LEU A 1 452 ? -25.622 6.699 24.990 1.00 84.56 452 LEU A N 1
ATOM 3420 C CA . LEU A 1 452 ? -25.833 5.392 25.599 1.00 84.56 452 LEU A CA 1
ATOM 3421 C C . LEU A 1 452 ? -25.362 4.254 24.676 1.00 84.56 452 LEU A C 1
ATOM 3423 O O . LEU A 1 452 ? -25.363 4.410 23.451 1.00 84.56 452 LEU A O 1
ATOM 3427 N N . PRO A 1 453 ? -24.991 3.090 25.241 1.00 85.69 453 PRO A N 1
ATOM 3428 C CA . PRO A 1 453 ? -24.667 1.905 24.455 1.00 85.69 453 PRO A CA 1
ATOM 3429 C C . PRO A 1 453 ? -25.818 1.524 23.516 1.00 85.69 453 PRO A C 1
ATOM 3431 O O . PRO A 1 453 ? -26.978 1.452 23.924 1.00 85.69 453 PRO A O 1
ATOM 3434 N N . GLY A 1 454 ? -25.493 1.258 22.257 1.00 89.12 454 GLY A N 1
ATOM 3435 C CA . GLY A 1 454 ? -26.474 0.894 21.246 1.00 89.12 454 GLY A CA 1
ATOM 3436 C C . GLY A 1 454 ? -25.827 0.581 19.904 1.00 89.12 454 GLY A C 1
ATOM 3437 O O . GLY A 1 454 ? -24.602 0.544 19.781 1.00 89.12 454 GLY A O 1
ATOM 3438 N N . ALA A 1 455 ? -26.674 0.372 18.905 1.00 91.75 455 ALA A N 1
ATOM 3439 C CA . ALA A 1 455 ? -26.307 0.036 17.538 1.00 91.75 455 ALA A CA 1
ATOM 3440 C C . ALA A 1 455 ? -27.019 0.944 16.522 1.00 91.75 455 ALA A C 1
ATOM 3442 O O . ALA A 1 455 ? -27.710 1.904 16.879 1.00 91.75 455 ALA A O 1
ATOM 3443 N N . LEU A 1 456 ? -26.831 0.646 15.237 1.00 88.00 456 LEU A N 1
ATOM 3444 C CA . LEU A 1 456 ? -27.447 1.389 14.145 1.00 88.00 456 LEU A CA 1
ATOM 3445 C C . LEU A 1 456 ? -28.956 1.126 14.094 1.00 88.00 456 LEU A C 1
ATOM 3447 O O . LEU A 1 456 ? -29.390 -0.013 13.961 1.00 88.00 456 LEU A O 1
ATOM 3451 N N . ALA A 1 457 ? -29.755 2.193 14.120 1.00 88.75 457 ALA A N 1
ATOM 3452 C CA . ALA A 1 457 ? -31.213 2.104 13.997 1.00 88.75 457 ALA A CA 1
ATOM 3453 C C . ALA A 1 457 ? -31.705 1.785 12.572 1.00 88.75 457 ALA A C 1
ATOM 3455 O O . ALA A 1 457 ? -32.899 1.590 12.370 1.00 88.75 457 ALA A O 1
ATOM 3456 N N . CYS A 1 458 ? -30.808 1.746 11.580 1.00 85.56 458 CYS A N 1
ATOM 3457 C CA . CYS A 1 458 ? -31.163 1.411 10.201 1.00 85.56 458 CYS A CA 1
ATOM 3458 C C . CYS A 1 458 ? -31.383 -0.092 9.966 1.00 85.56 458 CYS A C 1
ATOM 3460 O O . CYS A 1 458 ? -32.005 -0.443 8.968 1.00 85.56 458 CYS A O 1
ATOM 3462 N N . VAL A 1 459 ? -30.922 -0.963 10.872 1.00 90.00 459 VAL A N 1
ATOM 3463 C CA . VAL A 1 459 ? -31.247 -2.398 10.862 1.00 90.00 459 VAL A CA 1
ATOM 3464 C C . VAL A 1 459 ? -32.522 -2.576 11.676 1.00 90.00 459 VAL A C 1
ATOM 3466 O O . VAL A 1 459 ? -32.482 -2.591 12.903 1.00 90.00 459 VAL A O 1
ATOM 3469 N N . LYS A 1 460 ? -33.669 -2.610 10.995 1.00 87.62 460 LYS A N 1
ATOM 3470 C CA . LYS A 1 460 ? -34.992 -2.537 11.637 1.00 87.62 460 LYS A CA 1
ATOM 3471 C C . LYS A 1 460 ? -35.351 -3.807 12.401 1.00 87.62 460 LYS A C 1
ATOM 3473 O O . LYS A 1 460 ? -36.151 -3.758 13.327 1.00 87.62 460 LYS A O 1
ATOM 3478 N N . GLU A 1 461 ? -34.761 -4.925 12.003 1.00 91.31 461 GLU A N 1
ATOM 3479 C CA . GLU A 1 461 ? -35.016 -6.257 12.540 1.00 91.31 461 GLU A CA 1
ATOM 3480 C C . GLU A 1 461 ? -34.382 -6.460 13.924 1.00 91.31 461 GLU A C 1
ATOM 3482 O O . GLU A 1 461 ? -34.684 -7.443 14.596 1.00 91.31 461 GLU A O 1
ATOM 3487 N N . LEU A 1 462 ? -33.519 -5.536 14.366 1.00 93.06 462 LEU A N 1
ATOM 3488 C CA . LEU A 1 462 ? -32.805 -5.627 15.634 1.00 93.06 462 LEU A CA 1
ATOM 3489 C C . LEU A 1 462 ? -32.946 -4.348 16.467 1.00 93.06 462 LEU A C 1
ATOM 3491 O O . LEU A 1 462 ? -32.922 -3.238 15.931 1.00 93.06 462 LEU A O 1
ATOM 3495 N N . PRO A 1 463 ? -33.017 -4.463 17.803 1.00 91.00 463 PRO A N 1
ATOM 3496 C CA . PRO A 1 463 ? -33.078 -3.298 18.671 1.00 91.00 463 PRO A CA 1
ATOM 3497 C C . PRO A 1 463 ? -31.776 -2.490 18.585 1.00 91.00 463 PRO A C 1
ATOM 3499 O O . PRO A 1 463 ? -30.672 -3.015 18.717 1.00 91.00 463 PRO A O 1
ATOM 3502 N N . SER A 1 464 ? -31.902 -1.175 18.399 1.00 90.62 464 SER A N 1
ATOM 3503 C CA . SER A 1 464 ? -30.761 -0.245 18.331 1.00 90.62 464 SER A CA 1
ATOM 3504 C C . SER A 1 464 ? -30.266 0.224 19.703 1.00 90.62 464 SER A C 1
ATOM 3506 O O . SER A 1 464 ? -29.300 0.986 19.805 1.00 90.62 464 SER A O 1
ATOM 3508 N N . ARG A 1 465 ? -30.930 -0.199 20.778 1.00 90.81 465 ARG A N 1
ATOM 3509 C CA . ARG A 1 465 ? -30.556 0.067 22.168 1.00 90.81 465 ARG A CA 1
ATOM 3510 C C . ARG A 1 465 ? -30.465 -1.255 22.904 1.00 90.81 465 ARG A C 1
ATOM 3512 O O . ARG A 1 465 ? -31.298 -2.130 22.701 1.00 90.81 465 ARG A O 1
ATOM 3519 N N . PHE A 1 466 ? -29.429 -1.393 23.723 1.00 89.06 466 PHE A N 1
ATOM 3520 C CA . PHE A 1 466 ? -29.163 -2.633 24.436 1.00 89.06 466 PHE A CA 1
ATOM 3521 C C . PHE A 1 466 ? -29.758 -2.583 25.839 1.00 89.06 466 PHE A C 1
ATOM 3523 O O . PHE A 1 466 ? -29.527 -1.625 26.579 1.00 89.06 466 PHE A O 1
ATOM 3530 N N . GLU A 1 467 ? -30.458 -3.644 26.224 1.00 84.88 467 GLU A N 1
ATOM 3531 C CA . GLU A 1 467 ? -30.850 -3.883 27.610 1.00 84.88 467 GLU A CA 1
ATOM 3532 C C . GLU A 1 467 ? -29.660 -4.502 28.348 1.00 84.88 467 GLU A C 1
ATOM 3534 O O . GLU A 1 467 ? -29.324 -5.672 28.167 1.00 84.88 467 GLU A O 1
ATOM 3539 N N . LEU A 1 468 ? -28.953 -3.682 29.126 1.00 85.69 468 LEU A N 1
ATOM 3540 C CA . LEU A 1 468 ? -27.750 -4.099 29.841 1.00 85.69 468 LEU A CA 1
ATOM 3541 C C . LEU A 1 468 ? -28.045 -4.234 31.332 1.00 85.69 468 LEU A C 1
ATOM 3543 O O . LEU A 1 468 ? -28.554 -3.300 31.947 1.00 85.69 468 LEU A O 1
ATOM 3547 N N . SER A 1 469 ? -27.635 -5.356 31.926 1.00 81.06 469 SER A N 1
ATOM 3548 C CA . SER A 1 469 ? -27.719 -5.584 33.376 1.00 81.06 469 SER A CA 1
ATOM 3549 C C . SER A 1 469 ? -26.864 -4.603 34.181 1.00 81.06 469 SER A C 1
ATOM 3551 O O . SER A 1 469 ? -27.222 -4.236 35.295 1.00 81.06 469 SER A O 1
ATOM 3553 N N . ASN A 1 470 ? -25.737 -4.161 33.613 1.00 81.75 470 ASN A N 1
ATOM 3554 C CA . ASN A 1 470 ? -24.889 -3.125 34.184 1.00 81.75 470 ASN A CA 1
ATOM 3555 C C . ASN A 1 470 ? -24.272 -2.250 33.079 1.00 81.75 470 ASN A C 1
ATOM 3557 O O . ASN A 1 470 ? -23.389 -2.682 32.336 1.00 81.75 470 ASN A O 1
ATOM 3561 N N . THR A 1 471 ? -24.718 -0.997 32.992 1.00 77.88 471 THR A N 1
ATOM 3562 C CA . THR A 1 471 ? -24.271 -0.021 31.986 1.00 77.88 471 THR A CA 1
ATOM 3563 C C . THR A 1 471 ? -22.874 0.547 32.254 1.00 77.88 471 THR A C 1
ATOM 3565 O O . THR A 1 471 ? -22.261 1.096 31.336 1.00 77.88 471 THR A O 1
ATOM 3568 N N . THR A 1 472 ? -22.336 0.395 33.469 1.00 80.44 472 THR A N 1
ATOM 3569 C CA . THR A 1 472 ? -20.978 0.840 33.827 1.00 80.44 472 THR A CA 1
ATOM 3570 C C . THR A 1 472 ? -19.920 -0.235 33.580 1.00 80.44 472 THR A C 1
ATOM 3572 O O . THR A 1 472 ? -18.728 0.044 33.681 1.00 80.44 472 THR A O 1
ATOM 3575 N N . ASN A 1 473 ? -20.323 -1.447 33.187 1.00 82.75 473 ASN A N 1
ATOM 3576 C CA . ASN A 1 473 ? -19.403 -2.524 32.847 1.00 82.75 473 ASN A CA 1
ATOM 3577 C C . ASN A 1 473 ? -19.103 -2.542 31.334 1.00 82.75 473 ASN A C 1
ATOM 3579 O O . ASN A 1 473 ? -19.955 -2.870 30.506 1.00 82.75 473 ASN A O 1
ATOM 3583 N N . GLU A 1 474 ? -17.863 -2.213 30.969 1.00 81.62 474 GLU A N 1
ATOM 3584 C CA . GLU A 1 474 ? -17.401 -2.159 29.574 1.00 81.62 474 GLU A CA 1
ATOM 3585 C C . GLU A 1 474 ? -17.470 -3.523 28.863 1.00 81.62 474 GLU A C 1
ATOM 3587 O O . GLU A 1 474 ? -17.824 -3.587 27.682 1.00 81.62 474 GLU A O 1
ATOM 3592 N N . ALA A 1 475 ? -17.194 -4.625 29.568 1.00 81.50 475 ALA A N 1
ATOM 3593 C CA . ALA A 1 475 ? -17.261 -5.968 28.993 1.00 81.50 475 ALA A CA 1
ATOM 3594 C C . ALA A 1 475 ? -18.701 -6.335 28.600 1.00 81.50 475 ALA A C 1
ATOM 3596 O O . ALA A 1 475 ? -18.934 -6.829 27.496 1.00 81.50 475 ALA A O 1
ATOM 3597 N N . VAL A 1 476 ? -19.677 -6.006 29.455 1.00 85.69 476 VAL A N 1
ATOM 3598 C CA . VAL A 1 476 ? -21.111 -6.225 29.185 1.00 85.69 476 VAL A CA 1
ATOM 3599 C C . VAL A 1 476 ? -21.570 -5.418 27.965 1.00 85.69 476 VAL A C 1
ATOM 3601 O O . VAL A 1 476 ? -22.249 -5.953 27.088 1.00 85.69 476 VAL A O 1
ATOM 3604 N N . ARG A 1 477 ? -21.135 -4.155 27.848 1.00 86.31 477 ARG A N 1
ATOM 3605 C CA . ARG A 1 477 ? -21.432 -3.295 26.687 1.00 86.31 477 ARG A CA 1
ATOM 3606 C C . ARG A 1 477 ? -20.886 -3.868 25.377 1.00 86.31 477 ARG A C 1
ATOM 3608 O O . ARG A 1 477 ? -21.600 -3.901 24.376 1.00 86.31 477 ARG A O 1
ATOM 3615 N N . ARG A 1 478 ? -19.626 -4.320 25.373 1.00 86.19 478 ARG A N 1
ATOM 3616 C CA . ARG A 1 478 ? -18.969 -4.903 24.189 1.00 86.19 478 ARG A CA 1
ATOM 3617 C C . ARG A 1 478 ? -19.591 -6.232 23.785 1.00 86.19 478 ARG A C 1
ATOM 3619 O O . ARG A 1 478 ? -19.798 -6.457 22.597 1.00 86.19 478 ARG A O 1
ATOM 3626 N N . ALA A 1 479 ? -19.933 -7.075 24.759 1.00 88.12 479 ALA A N 1
ATOM 3627 C CA . ALA A 1 479 ? -20.612 -8.340 24.508 1.00 88.12 479 ALA A CA 1
ATOM 3628 C C . ALA A 1 479 ? -21.993 -8.130 23.868 1.00 88.12 479 ALA A C 1
ATOM 3630 O O . ALA A 1 479 ? -22.345 -8.854 22.940 1.00 88.12 479 ALA A O 1
ATOM 3631 N N . ALA A 1 480 ? -22.757 -7.125 24.310 1.00 91.25 480 ALA A N 1
ATOM 3632 C CA . ALA A 1 480 ? -24.043 -6.791 23.698 1.00 91.25 480 ALA A CA 1
ATOM 3633 C C . ALA A 1 480 ? -23.896 -6.332 22.238 1.00 91.25 480 ALA A C 1
ATOM 3635 O O . ALA A 1 480 ? -24.614 -6.823 21.369 1.00 91.25 480 ALA A O 1
ATOM 3636 N N . LEU A 1 481 ? -22.918 -5.464 21.945 1.00 92.00 481 LEU A N 1
ATOM 3637 C CA . LEU A 1 481 ? -22.626 -5.054 20.568 1.00 92.00 481 LEU A CA 1
ATOM 3638 C C . LEU A 1 481 ? -22.172 -6.235 19.699 1.00 92.00 481 LEU A C 1
ATOM 3640 O O . LEU A 1 481 ? -22.616 -6.352 18.562 1.00 92.00 481 LEU A O 1
ATOM 3644 N N . ALA A 1 482 ? -21.317 -7.118 20.225 1.00 91.75 482 ALA A N 1
ATOM 3645 C CA . ALA A 1 482 ? -20.867 -8.307 19.507 1.00 91.75 482 ALA A CA 1
ATOM 3646 C C . ALA A 1 482 ? -22.048 -9.218 19.143 1.00 91.75 482 ALA A C 1
ATOM 3648 O O . ALA A 1 482 ? -22.180 -9.581 17.980 1.00 91.75 482 ALA A O 1
ATOM 3649 N N . LYS A 1 483 ? -22.947 -9.495 20.100 1.00 92.19 483 LYS A N 1
ATOM 3650 C CA . LYS A 1 483 ? -24.174 -10.273 19.859 1.00 92.19 483 LYS A CA 1
ATOM 3651 C C . LYS A 1 483 ? -25.056 -9.638 18.785 1.00 92.19 483 LYS A C 1
ATOM 3653 O O . LYS A 1 483 ? -25.526 -10.349 17.911 1.00 92.19 483 LYS A O 1
ATOM 3658 N N . TRP A 1 484 ? -25.234 -8.315 18.819 1.00 94.69 484 TRP A N 1
ATOM 3659 C CA . TRP A 1 484 ? -26.010 -7.586 17.810 1.00 94.69 484 TRP A CA 1
ATOM 3660 C C . TRP A 1 484 ? -25.374 -7.650 16.412 1.00 94.69 484 TRP A C 1
ATOM 3662 O O . TRP A 1 484 ? -26.071 -7.813 15.412 1.00 94.69 484 TRP A O 1
ATOM 3672 N N . LEU A 1 485 ? -24.043 -7.528 16.325 1.00 93.19 485 LEU A N 1
ATOM 3673 C CA . LEU A 1 485 ? -23.311 -7.615 15.058 1.00 93.19 485 LEU A CA 1
ATOM 3674 C C . LEU A 1 485 ? -23.420 -9.013 14.446 1.00 93.19 485 LEU A C 1
ATOM 3676 O O . LEU A 1 485 ? -23.615 -9.126 13.241 1.00 93.19 485 LEU A O 1
ATOM 3680 N N . THR A 1 486 ? -23.304 -10.061 15.259 1.00 92.62 486 THR A N 1
ATOM 3681 C CA . THR A 1 486 ? -23.340 -11.458 14.803 1.00 92.62 486 THR A CA 1
ATOM 3682 C C . THR A 1 486 ? -24.744 -12.060 14.800 1.00 92.62 486 THR A C 1
ATOM 3684 O O . THR A 1 486 ? -24.879 -13.274 14.661 1.00 92.62 486 THR A O 1
ATOM 3687 N N . ASP A 1 487 ? -25.789 -11.257 15.001 1.00 93.94 487 ASP A N 1
ATOM 3688 C CA . ASP A 1 487 ? -27.157 -11.761 14.991 1.00 93.94 487 ASP A CA 1
ATOM 3689 C C . ASP A 1 487 ? -27.543 -12.233 13.580 1.00 93.94 487 ASP A C 1
ATOM 3691 O O . ASP A 1 487 ? -27.245 -11.594 12.566 1.00 93.94 487 ASP A O 1
ATOM 3695 N N . THR A 1 488 ? -28.231 -13.367 13.500 1.00 93.81 488 THR A N 1
ATOM 3696 C CA . THR A 1 488 ? -28.702 -13.945 12.234 1.00 93.81 488 THR A CA 1
ATOM 3697 C C . THR A 1 488 ? -29.651 -13.033 11.448 1.00 93.81 488 THR A C 1
ATOM 3699 O O . THR A 1 488 ? -29.703 -13.133 10.218 1.00 93.81 488 THR A O 1
ATOM 3702 N N . GLN A 1 489 ? -30.348 -12.118 12.130 1.00 93.00 489 GLN A N 1
ATOM 3703 C CA . GLN A 1 489 ? -31.225 -11.111 11.528 1.00 93.00 489 GLN A CA 1
ATOM 3704 C C . GLN A 1 489 ? -30.465 -9.857 11.067 1.00 93.00 489 GLN A C 1
ATOM 3706 O O . GLN A 1 489 ? -31.026 -8.999 10.386 1.00 93.00 489 GLN A O 1
ATOM 3711 N N . ASN A 1 490 ? -29.172 -9.733 11.390 1.00 93.62 490 ASN A N 1
ATOM 3712 C CA . ASN A 1 490 ? -28.359 -8.606 10.951 1.00 93.62 490 ASN A CA 1
ATOM 3713 C C . ASN A 1 490 ? -27.937 -8.761 9.483 1.00 93.62 490 ASN A C 1
ATOM 3715 O O . ASN A 1 490 ? -26.902 -9.347 9.169 1.00 93.62 490 ASN A O 1
ATOM 3719 N N . SER A 1 491 ? -28.715 -8.198 8.561 1.00 88.38 491 SER A N 1
ATOM 3720 C CA . SER A 1 491 ? -28.439 -8.339 7.126 1.00 88.38 491 SER A CA 1
ATOM 3721 C C . SER A 1 491 ? -27.152 -7.642 6.650 1.00 88.38 491 SER A C 1
ATOM 3723 O O . SER A 1 491 ? -26.575 -8.049 5.639 1.00 88.38 491 SER A O 1
ATOM 3725 N N . LEU A 1 492 ? -26.666 -6.619 7.362 1.00 91.44 492 LEU A N 1
ATOM 3726 C CA . LEU A 1 492 ? -25.474 -5.864 6.961 1.00 91.44 492 LEU A CA 1
ATOM 3727 C C . LEU A 1 492 ? -24.190 -6.655 7.200 1.00 91.44 492 LEU A C 1
ATOM 3729 O O . LEU A 1 492 ? -23.313 -6.656 6.336 1.00 91.44 492 LEU A O 1
ATOM 3733 N N . THR A 1 493 ? -24.079 -7.343 8.339 1.00 92.69 493 THR A N 1
ATOM 3734 C CA . THR A 1 493 ? -22.872 -8.102 8.696 1.00 92.69 493 THR A CA 1
ATOM 3735 C C . THR A 1 493 ? -22.552 -9.160 7.646 1.00 92.69 493 THR A C 1
ATOM 3737 O O . THR A 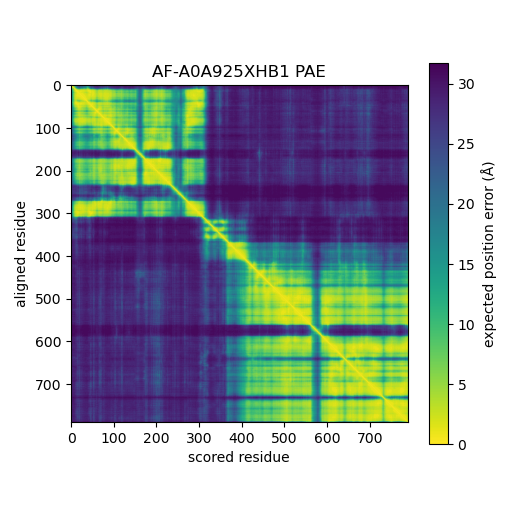1 493 ? -21.433 -9.199 7.129 1.00 92.69 493 THR A O 1
ATOM 3740 N N . TRP A 1 494 ? -23.546 -9.976 7.286 1.00 94.69 494 TRP A N 1
ATOM 3741 C CA . TRP A 1 494 ? -23.374 -11.113 6.379 1.00 94.69 494 TRP A CA 1
ATOM 3742 C C . TRP A 1 494 ? -23.102 -10.671 4.937 1.00 94.69 494 TRP A C 1
ATOM 3744 O O . TRP A 1 494 ? -22.174 -11.173 4.302 1.00 94.69 494 TRP A O 1
ATOM 3754 N N . ARG A 1 495 ? -23.830 -9.659 4.443 1.00 95.25 495 ARG A N 1
ATOM 3755 C CA . ARG A 1 495 ? -23.577 -9.071 3.116 1.00 95.25 495 ARG A CA 1
ATOM 3756 C C . ARG A 1 495 ? -22.207 -8.400 3.043 1.00 95.25 495 ARG A C 1
ATOM 3758 O O . ARG A 1 495 ? -21.495 -8.562 2.054 1.00 95.25 495 ARG A O 1
ATOM 3765 N N . SER A 1 496 ? -21.812 -7.672 4.088 1.00 94.06 496 SER A N 1
ATOM 3766 C CA . SER A 1 496 ? 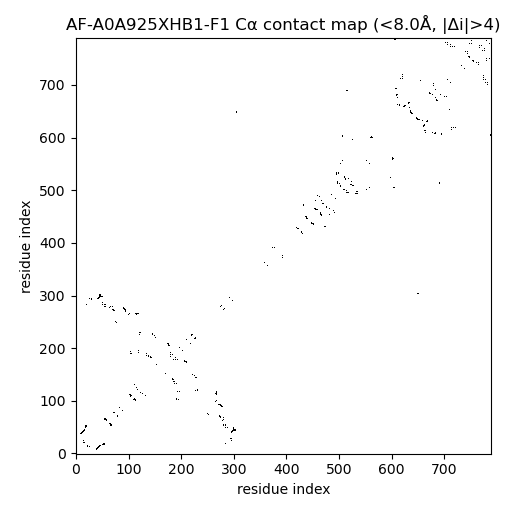-20.539 -6.947 4.114 1.00 94.06 496 SER A CA 1
ATOM 3767 C C . SER A 1 496 ? -19.337 -7.891 4.068 1.00 94.06 496 SER A C 1
ATOM 3769 O O . SER A 1 496 ? -18.443 -7.695 3.241 1.00 94.06 496 SER A O 1
ATOM 3771 N N . ILE A 1 497 ? -19.314 -8.942 4.900 1.00 95.00 497 ILE A N 1
ATOM 3772 C CA . ILE A 1 497 ? -18.178 -9.874 4.934 1.00 95.00 497 ILE A CA 1
ATOM 3773 C C . ILE A 1 497 ? -18.040 -10.659 3.629 1.00 95.00 497 ILE A C 1
ATOM 3775 O O . ILE A 1 497 ? -16.939 -10.748 3.086 1.00 95.00 497 ILE A O 1
ATOM 3779 N N . VAL A 1 498 ? -19.147 -11.152 3.071 1.00 97.00 498 VAL A N 1
ATOM 3780 C CA . VAL A 1 498 ? -19.143 -11.861 1.788 1.00 97.00 498 VAL A CA 1
ATOM 3781 C C . VAL A 1 498 ? -18.679 -10.954 0.656 1.00 97.00 498 VAL A C 1
ATOM 3783 O O . VAL A 1 498 ? -17.829 -11.357 -0.135 1.00 97.00 498 VAL A O 1
ATOM 3786 N N . ASN A 1 499 ? -19.168 -9.713 0.597 1.00 97.06 499 ASN A N 1
ATOM 3787 C CA . ASN A 1 499 ? -18.755 -8.757 -0.427 1.00 97.06 499 ASN A CA 1
ATOM 3788 C C . ASN A 1 499 ? -17.251 -8.436 -0.35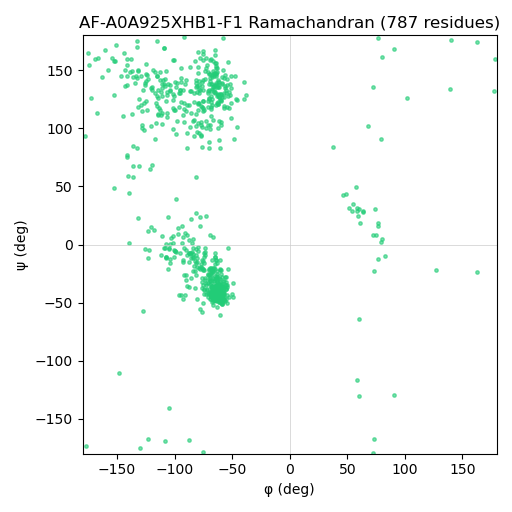4 1.00 97.06 499 ASN A C 1
ATOM 3790 O O . ASN A 1 499 ? -16.602 -8.283 -1.388 1.00 97.06 499 ASN A O 1
ATOM 3794 N N . ARG A 1 500 ? -16.674 -8.381 0.855 1.00 95.19 500 ARG A N 1
ATOM 3795 C CA . ARG A 1 500 ? -15.222 -8.223 1.049 1.00 95.19 500 ARG A CA 1
ATOM 3796 C C . ARG A 1 500 ? -14.439 -9.448 0.587 1.00 95.19 500 ARG A C 1
ATOM 3798 O O . ARG A 1 500 ? -13.438 -9.298 -0.107 1.00 95.19 500 ARG A O 1
ATOM 3805 N N . VAL A 1 501 ? -14.893 -10.654 0.932 1.00 96.00 501 VAL A N 1
ATOM 3806 C CA . VAL A 1 501 ? -14.255 -11.896 0.464 1.00 96.00 501 VAL A CA 1
ATOM 3807 C C . VAL A 1 501 ? -14.314 -11.988 -1.062 1.00 96.00 501 VAL A C 1
ATOM 3809 O O . VAL A 1 501 ? -13.313 -12.317 -1.695 1.00 96.00 501 VAL A O 1
ATOM 3812 N N . TRP A 1 502 ? -15.452 -11.629 -1.657 1.00 95.62 502 TRP A N 1
ATOM 3813 C CA . TRP A 1 502 ? -15.619 -11.535 -3.104 1.00 95.62 502 TRP A CA 1
ATOM 3814 C C . TRP A 1 502 ? -14.639 -10.534 -3.726 1.00 95.62 502 TRP A C 1
ATOM 3816 O O . TRP A 1 502 ? -13.936 -10.862 -4.680 1.00 95.62 502 TRP A O 1
ATOM 3826 N N . HIS A 1 503 ? -14.540 -9.329 -3.161 1.00 93.62 503 HIS A N 1
ATOM 3827 C CA . HIS A 1 503 ? -13.620 -8.295 -3.630 1.00 93.62 503 HIS A CA 1
ATOM 3828 C C . HIS A 1 503 ? -12.168 -8.767 -3.693 1.00 93.62 503 HIS A C 1
ATOM 3830 O O . HIS A 1 503 ? -11.508 -8.518 -4.696 1.00 93.62 503 HIS A O 1
ATOM 3836 N N . HIS A 1 504 ? -11.683 -9.483 -2.677 1.00 91.31 504 HIS A N 1
ATOM 3837 C CA . HIS A 1 504 ? -10.306 -9.982 -2.678 1.00 91.31 504 HIS A CA 1
ATOM 3838 C C . HIS A 1 504 ? -10.035 -11.052 -3.744 1.00 91.31 504 HIS A C 1
ATOM 3840 O O . HIS A 1 504 ? -8.888 -11.219 -4.146 1.00 91.31 504 HIS A O 1
ATOM 3846 N N . HIS A 1 505 ? -11.065 -11.752 -4.226 1.00 92.56 505 HIS A N 1
ATOM 3847 C CA . HIS A 1 505 ? -10.929 -12.731 -5.307 1.00 92.56 505 HIS A CA 1
ATOM 3848 C C . HIS A 1 505 ? -11.048 -12.113 -6.702 1.00 92.56 505 HIS A C 1
ATOM 3850 O O . HIS A 1 505 ? -10.347 -12.542 -7.611 1.00 92.56 505 HIS A O 1
ATOM 3856 N N . PHE A 1 506 ? -11.915 -11.112 -6.881 1.00 91.06 506 PHE A N 1
ATOM 3857 C CA . PHE A 1 506 ? -12.235 -10.545 -8.202 1.00 91.06 506 PHE A CA 1
ATOM 3858 C C . PHE A 1 506 ? -11.689 -9.125 -8.438 1.00 91.06 506 PHE A C 1
ATOM 3860 O O . PHE A 1 506 ? -11.894 -8.550 -9.510 1.00 91.06 506 PHE A O 1
ATOM 3867 N N . GLY A 1 507 ? -11.040 -8.519 -7.440 1.00 88.88 507 GLY A N 1
ATOM 3868 C CA . GLY A 1 507 ? -10.548 -7.134 -7.451 1.00 88.88 507 GLY A CA 1
ATOM 3869 C C . GLY A 1 507 ? -11.634 -6.067 -7.245 1.00 88.88 507 GLY A C 1
ATOM 3870 O O . GLY A 1 507 ? -11.328 -4.912 -6.956 1.00 88.88 507 GLY A O 1
ATOM 3871 N N . ARG A 1 508 ? -12.919 -6.431 -7.335 1.00 89.31 508 ARG A N 1
ATOM 3872 C CA . ARG A 1 508 ? -14.076 -5.547 -7.118 1.00 89.31 508 ARG A CA 1
ATOM 3873 C C . ARG A 1 508 ? -15.175 -6.309 -6.379 1.00 89.31 508 ARG A C 1
ATOM 3875 O O . ARG A 1 508 ? -15.434 -7.465 -6.694 1.00 89.31 508 ARG A O 1
ATOM 3882 N N . GLY A 1 509 ? -15.803 -5.670 -5.392 1.00 92.62 509 GLY A N 1
ATOM 3883 C CA . GLY A 1 509 ? -16.973 -6.231 -4.712 1.00 92.62 509 GLY A CA 1
ATOM 3884 C C . GLY A 1 509 ? -18.203 -6.270 -5.625 1.00 92.62 509 GLY A C 1
ATOM 3885 O O . GLY A 1 509 ? -18.300 -5.498 -6.580 1.00 92.62 509 GLY A O 1
ATOM 3886 N N . LEU A 1 510 ? -19.169 -7.130 -5.298 1.00 95.12 510 LEU A N 1
ATOM 3887 C CA . LEU A 1 510 ? -20.519 -7.080 -5.872 1.00 95.12 510 LEU A CA 1
ATOM 3888 C C . LEU A 1 510 ? -21.169 -5.714 -5.608 1.00 95.12 510 LEU A C 1
ATOM 3890 O O . LEU A 1 510 ? -21.836 -5.165 -6.480 1.00 95.12 510 LEU A O 1
ATOM 3894 N N . VAL A 1 511 ? -20.907 -5.140 -4.432 1.00 94.94 511 VAL A N 1
ATOM 3895 C CA . VAL A 1 511 ? -21.083 -3.714 -4.137 1.00 94.94 511 VAL A CA 1
ATOM 3896 C C . VAL A 1 511 ? -19.706 -3.055 -4.187 1.00 94.94 511 VAL A C 1
ATOM 3898 O O . VAL A 1 511 ? -18.825 -3.413 -3.401 1.00 94.94 511 VAL A O 1
ATOM 3901 N N . GLY A 1 512 ? -19.511 -2.108 -5.113 1.00 90.19 512 GLY A N 1
ATOM 3902 C CA . GLY A 1 512 ? -18.217 -1.442 -5.328 1.00 90.19 512 GLY A CA 1
ATOM 3903 C C . GLY A 1 512 ? -17.733 -0.639 -4.115 1.00 90.19 512 GLY A C 1
ATOM 3904 O O . GLY A 1 512 ? -16.533 -0.555 -3.858 1.00 90.19 512 GLY A O 1
ATOM 3905 N N . THR A 1 513 ? -18.662 -0.115 -3.315 1.00 91.12 513 THR A N 1
ATOM 3906 C CA . THR A 1 513 ? -18.400 0.611 -2.068 1.00 91.12 513 THR A CA 1
ATOM 3907 C C . THR A 1 513 ? -18.341 -0.344 -0.873 1.00 91.12 513 THR A C 1
ATOM 3909 O O . THR A 1 513 ? -19.305 -0.520 -0.137 1.00 91.12 513 THR A O 1
ATOM 3912 N N . LEU A 1 514 ? -17.184 -0.967 -0.641 1.00 88.75 514 LEU A N 1
ATOM 3913 C CA . LEU A 1 514 ? -17.022 -2.066 0.333 1.00 88.75 514 LEU A CA 1
ATOM 3914 C C . LEU A 1 514 ? -17.470 -1.761 1.776 1.00 88.75 514 LEU A C 1
ATOM 3916 O O . LEU A 1 514 ? -17.835 -2.686 2.503 1.00 88.75 514 LEU A O 1
ATOM 3920 N N . ASN A 1 515 ? -17.426 -0.493 2.196 1.00 85.50 515 ASN A N 1
ATOM 3921 C CA . ASN A 1 515 ? -17.851 -0.044 3.527 1.00 85.50 515 ASN A CA 1
ATOM 3922 C C . ASN A 1 515 ? -19.204 0.678 3.546 1.00 85.50 515 ASN A C 1
ATOM 3924 O O . ASN A 1 515 ? -19.657 1.044 4.628 1.00 85.50 515 ASN A O 1
ATOM 3928 N N . ASP A 1 516 ? -19.835 0.896 2.394 1.00 87.12 516 ASP A N 1
ATOM 3929 C CA . ASP A 1 516 ? -21.083 1.649 2.305 1.00 87.12 516 ASP A CA 1
ATOM 3930 C C . ASP A 1 516 ? -22.130 0.844 1.535 1.00 87.12 516 ASP A C 1
ATOM 3932 O O . ASP A 1 516 ? -22.086 0.736 0.311 1.00 87.12 516 ASP A O 1
ATOM 3936 N N . PHE A 1 517 ? -23.051 0.257 2.297 1.00 88.50 517 PHE A N 1
ATOM 3937 C CA . PHE A 1 517 ? -24.259 -0.418 1.814 1.00 88.50 517 PHE A CA 1
ATOM 3938 C C . PHE A 1 517 ? -25.502 0.480 1.969 1.00 88.50 517 PHE A C 1
ATOM 3940 O O . PHE A 1 517 ? -26.630 0.015 1.816 1.00 88.50 517 PHE A O 1
ATOM 3947 N N . GLY A 1 518 ? -25.308 1.747 2.350 1.00 82.88 518 GLY A N 1
ATOM 3948 C CA . GLY A 1 518 ? -26.361 2.740 2.498 1.00 82.88 518 GLY A CA 1
ATOM 3949 C C . GLY A 1 518 ? -26.648 3.482 1.193 1.00 82.88 518 GLY A C 1
ATOM 3950 O O . GLY A 1 518 ? -26.184 3.117 0.118 1.00 82.88 518 GLY A O 1
ATOM 3951 N N . HIS A 1 519 ? -27.412 4.571 1.289 1.00 80.31 519 HIS A N 1
ATOM 3952 C CA . HIS A 1 519 ? -27.842 5.355 0.123 1.00 80.31 519 HIS A CA 1
ATOM 3953 C C . HIS A 1 519 ? -26.708 6.055 -0.639 1.00 80.31 519 HIS A C 1
ATOM 3955 O O . HIS A 1 519 ? -26.914 6.441 -1.786 1.00 80.31 519 HIS A O 1
ATOM 3961 N N . MET A 1 520 ? -25.551 6.261 -0.003 1.00 82.31 520 MET A N 1
ATOM 3962 C CA . MET A 1 520 ? -24.363 6.843 -0.641 1.00 82.31 520 MET A CA 1
ATOM 3963 C C . MET A 1 520 ? -23.463 5.770 -1.280 1.00 82.31 520 MET A C 1
ATOM 3965 O O . MET A 1 520 ? -22.538 6.108 -2.019 1.00 82.31 520 MET A O 1
ATOM 3969 N N . GLY A 1 521 ? -23.750 4.491 -1.020 1.00 85.62 521 GLY A N 1
ATOM 3970 C CA . GLY A 1 521 ? -23.087 3.350 -1.629 1.00 85.62 521 GLY A CA 1
ATOM 3971 C C . GLY A 1 521 ? -23.591 3.028 -3.036 1.00 85.62 521 GLY A C 1
ATOM 3972 O O . GLY A 1 521 ? -24.644 3.486 -3.480 1.00 85.62 521 GLY A O 1
ATOM 3973 N N . GLU A 1 522 ? -22.835 2.198 -3.749 1.00 90.38 522 GLU A N 1
ATOM 3974 C CA . GLU A 1 522 ? -23.268 1.626 -5.022 1.00 90.38 522 GLU A CA 1
ATOM 3975 C C . GLU A 1 522 ? -24.333 0.541 -4.818 1.00 90.38 522 GLU A C 1
ATOM 3977 O O . GLU A 1 522 ? -24.306 -0.223 -3.853 1.00 90.38 522 GLU A O 1
ATOM 3982 N N . THR A 1 523 ? -25.233 0.390 -5.791 1.00 92.06 523 THR A N 1
ATOM 3983 C CA . THR A 1 523 ? -26.115 -0.778 -5.835 1.00 92.06 523 THR A CA 1
ATOM 3984 C C . THR A 1 523 ? -25.326 -2.045 -6.196 1.00 92.06 523 THR A C 1
ATOM 3986 O O . THR A 1 523 ? -24.374 -1.971 -6.989 1.00 92.06 523 THR A O 1
ATOM 3989 N N . PRO A 1 524 ? -25.709 -3.222 -5.656 1.00 94.25 524 PRO A N 1
ATOM 3990 C CA . PRO A 1 524 ? -25.073 -4.484 -6.016 1.00 94.25 524 PRO A CA 1
ATOM 3991 C C . PRO A 1 524 ? -25.192 -4.764 -7.519 1.00 94.25 524 PRO A C 1
ATOM 3993 O O . PRO A 1 524 ? -26.255 -4.566 -8.103 1.00 94.25 524 PRO A O 1
ATOM 3996 N N . SER A 1 525 ? -24.125 -5.255 -8.155 1.00 94.62 525 SER A N 1
ATOM 3997 C CA . SER A 1 525 ? -24.187 -5.741 -9.542 1.00 94.62 525 SER A CA 1
ATOM 3998 C C . SER A 1 525 ? -25.051 -6.997 -9.672 1.00 94.62 525 SER A C 1
ATOM 4000 O O . SER A 1 525 ? -25.803 -7.114 -10.632 1.00 94.62 525 SER A O 1
ATOM 4002 N N . HIS A 1 526 ? -24.975 -7.894 -8.683 1.00 96.50 526 HIS A N 1
ATOM 4003 C CA . HIS A 1 526 ? -25.732 -9.146 -8.618 1.00 96.50 526 HIS A CA 1
ATOM 4004 C C . HIS A 1 526 ? -26.355 -9.295 -7.216 1.00 96.50 526 HIS A C 1
ATOM 4006 O O . HIS A 1 526 ? -25.748 -9.921 -6.342 1.00 96.50 526 HIS A O 1
ATOM 4012 N N . PRO A 1 527 ? -27.524 -8.680 -6.953 1.00 96.19 527 PRO A N 1
ATOM 4013 C CA . PRO A 1 527 ? -28.123 -8.656 -5.616 1.00 96.19 527 PRO A CA 1
ATOM 4014 C C . PRO A 1 527 ? -28.514 -10.051 -5.112 1.00 96.19 527 PRO A C 1
ATOM 4016 O O . PRO A 1 527 ? -28.231 -10.379 -3.965 1.00 96.19 527 PRO A O 1
ATOM 4019 N N . GLU A 1 528 ? -29.076 -10.901 -5.975 1.00 97.69 528 GLU A N 1
ATOM 4020 C CA . GLU A 1 528 ? -29.465 -12.273 -5.612 1.00 97.69 528 GLU A CA 1
ATOM 4021 C C . GLU A 1 528 ? -28.253 -13.133 -5.235 1.00 97.69 528 GLU A C 1
ATOM 4023 O O . GLU A 1 528 ? -28.296 -13.874 -4.258 1.00 97.69 528 GLU A O 1
ATOM 4028 N N . LEU A 1 529 ? -27.139 -12.987 -5.962 1.00 97.38 529 LEU A N 1
ATOM 4029 C CA . LEU A 1 529 ? -25.891 -13.689 -5.658 1.00 97.38 529 LEU A CA 1
ATOM 4030 C C . LEU A 1 529 ? -25.297 -13.237 -4.319 1.00 97.38 529 LEU A C 1
ATOM 4032 O O . LEU A 1 529 ? -24.828 -14.067 -3.542 1.00 97.38 529 LEU A O 1
ATOM 4036 N N . LEU A 1 530 ? -25.309 -11.927 -4.052 1.00 97.38 530 LEU A N 1
ATOM 4037 C CA . LEU A 1 530 ? -24.852 -11.376 -2.778 1.00 97.38 530 LEU A CA 1
ATOM 4038 C C . LEU A 1 530 ? -25.673 -11.937 -1.612 1.00 97.38 530 LEU A C 1
ATOM 4040 O O . LEU A 1 530 ? -25.098 -12.343 -0.603 1.00 97.38 530 LEU A O 1
ATOM 4044 N N . ASP A 1 531 ? -26.996 -11.970 -1.762 1.00 96.56 531 ASP A N 1
ATOM 4045 C CA . ASP A 1 531 ? -27.910 -12.471 -0.738 1.00 96.56 531 ASP A CA 1
ATOM 4046 C C . ASP A 1 531 ? -27.748 -13.974 -0.523 1.00 96.56 531 ASP A C 1
ATOM 4048 O O . ASP A 1 531 ? -27.641 -14.416 0.621 1.00 96.56 531 ASP A O 1
ATOM 4052 N N . TRP A 1 532 ? -27.642 -14.749 -1.604 1.00 97.56 532 TRP A N 1
ATOM 4053 C CA . TRP A 1 532 ? -27.399 -16.185 -1.529 1.00 97.56 532 TRP A CA 1
ATOM 4054 C C . TRP A 1 532 ? -26.089 -16.496 -0.798 1.00 97.56 532 TRP A C 1
ATOM 4056 O O . TRP A 1 532 ? -26.097 -17.230 0.186 1.00 97.56 532 TRP A O 1
ATOM 4066 N N . LEU A 1 533 ? -24.976 -15.867 -1.190 1.00 97.44 533 LEU A N 1
ATOM 4067 C CA . LEU A 1 533 ? -23.689 -16.069 -0.519 1.00 97.44 533 LEU A CA 1
ATOM 4068 C C . LEU A 1 533 ? -23.723 -15.634 0.957 1.00 97.44 533 LEU A C 1
ATOM 4070 O O . LEU A 1 533 ? -23.093 -16.275 1.799 1.00 97.44 533 LEU A O 1
ATOM 4074 N N . ALA A 1 534 ? -24.433 -14.548 1.284 1.00 96.94 534 ALA A N 1
ATOM 4075 C CA . ALA A 1 534 ? -24.590 -14.073 2.659 1.00 96.94 534 ALA A CA 1
ATOM 4076 C C . ALA A 1 534 ? -25.350 -15.082 3.533 1.00 96.94 534 ALA A C 1
ATOM 4078 O O . ALA A 1 534 ? -24.930 -15.340 4.662 1.00 96.94 534 ALA A O 1
ATOM 4079 N N . VAL A 1 535 ? -26.428 -15.670 3.007 1.00 96.50 535 VAL A N 1
ATOM 4080 C CA . VAL A 1 535 ? -27.216 -16.709 3.686 1.00 96.50 535 VAL A CA 1
ATOM 4081 C C . VAL A 1 535 ? -26.403 -17.992 3.849 1.00 96.50 535 VAL A C 1
ATOM 4083 O O . VAL A 1 535 ? -26.291 -18.491 4.966 1.00 96.50 535 VAL A O 1
ATOM 4086 N N . GLU A 1 536 ? -25.754 -18.472 2.785 1.00 96.06 536 GLU A N 1
ATOM 4087 C CA . GLU A 1 536 ? -24.891 -19.661 2.834 1.00 96.06 536 GLU A CA 1
ATOM 4088 C C . GLU A 1 536 ? -23.756 -19.501 3.850 1.00 96.06 536 GLU A C 1
ATOM 4090 O O . GLU A 1 536 ? -23.460 -20.415 4.617 1.00 96.06 536 GLU A O 1
ATOM 4095 N N . PHE A 1 537 ? -23.125 -18.324 3.911 1.00 96.56 537 PHE A N 1
ATOM 4096 C CA . PHE A 1 537 ? -22.080 -18.064 4.897 1.00 96.56 537 PHE A CA 1
ATOM 4097 C C . PHE A 1 537 ? -22.630 -18.028 6.330 1.00 96.56 537 PHE A C 1
ATOM 4099 O O . PHE A 1 537 ? -22.026 -18.617 7.230 1.00 96.56 537 PHE A O 1
ATOM 4106 N N . ARG A 1 538 ? -23.767 -17.356 6.552 1.00 95.50 538 ARG A N 1
ATOM 4107 C CA . ARG A 1 538 ? -24.417 -17.249 7.866 1.00 95.50 538 ARG A CA 1
ATOM 4108 C C . ARG A 1 538 ? -24.832 -18.620 8.407 1.00 95.50 538 ARG A C 1
ATOM 4110 O O . ARG A 1 538 ? -24.527 -18.922 9.562 1.00 95.50 538 ARG A O 1
ATOM 4117 N N . ASP A 1 539 ? -25.493 -19.425 7.576 1.00 94.56 539 ASP A N 1
ATOM 4118 C CA . ASP A 1 539 ? -26.138 -20.683 7.975 1.00 94.56 539 ASP A CA 1
ATOM 4119 C C . ASP A 1 539 ? -25.184 -21.888 7.860 1.00 94.56 539 ASP A C 1
ATOM 4121 O O . ASP A 1 539 ? -25.283 -22.840 8.632 1.00 94.56 539 ASP A O 1
ATOM 4125 N N . GLY A 1 540 ? -24.181 -21.821 6.978 1.00 89.06 540 GLY A N 1
ATOM 4126 C CA . GLY A 1 540 ? -23.147 -22.843 6.766 1.00 89.06 540 GLY A CA 1
ATOM 4127 C C . GLY A 1 540 ? -22.025 -22.862 7.813 1.00 89.06 540 GLY A C 1
ATOM 4128 O O . GLY A 1 540 ? -20.909 -23.292 7.528 1.00 89.06 540 GLY A O 1
ATOM 4129 N N . GLY A 1 541 ? -22.270 -22.363 9.027 1.00 87.69 541 GLY A N 1
ATOM 4130 C CA . GLY A 1 541 ? -21.287 -22.372 10.116 1.00 87.69 541 GLY A CA 1
ATOM 4131 C C . GLY A 1 541 ? -20.186 -21.309 10.007 1.00 87.69 541 GLY A C 1
ATOM 4132 O O . GLY A 1 541 ? -19.148 -21.451 10.653 1.00 87.69 541 GLY A O 1
ATOM 4133 N N . GLN A 1 542 ? -20.392 -20.251 9.208 1.00 93.38 542 GLN A N 1
ATOM 4134 C CA . GLN A 1 542 ? -19.556 -19.036 9.189 1.00 93.38 542 GLN A CA 1
ATOM 4135 C C . GLN A 1 542 ? -18.076 -19.309 8.867 1.00 93.38 542 GLN A C 1
ATOM 4137 O O . GLN A 1 542 ? -17.160 -18.590 9.278 1.00 93.38 542 GLN A O 1
ATOM 4142 N N . SER A 1 543 ? -17.823 -20.367 8.094 1.00 94.31 543 SER A N 1
ATOM 4143 C CA . SER A 1 543 ? -16.478 -20.794 7.728 1.00 94.31 543 SER A CA 1
ATOM 4144 C C . SER A 1 543 ? -15.967 -20.024 6.515 1.00 94.31 543 SER A C 1
ATOM 4146 O O . SER A 1 543 ? -16.332 -20.309 5.372 1.00 94.31 543 SER A O 1
ATOM 4148 N N . LEU A 1 544 ? -15.031 -19.092 6.741 1.00 95.38 544 LEU A N 1
ATOM 4149 C CA . LEU A 1 544 ? -14.361 -18.377 5.646 1.00 95.38 544 LEU A CA 1
ATOM 4150 C C . LEU A 1 544 ? -13.709 -19.350 4.654 1.00 95.38 544 LEU A C 1
ATOM 4152 O O . LEU A 1 544 ? -13.739 -19.114 3.453 1.00 95.38 544 LEU A O 1
ATOM 4156 N N . LYS A 1 545 ? -13.173 -20.486 5.125 1.00 95.50 545 LYS A N 1
ATOM 4157 C CA . LYS A 1 545 ? -12.584 -21.509 4.246 1.00 95.50 545 LYS A CA 1
ATOM 4158 C C . LYS A 1 545 ? -13.614 -22.132 3.301 1.00 95.50 545 LYS A C 1
ATOM 4160 O O . LYS A 1 545 ? -13.288 -22.363 2.139 1.00 95.50 545 LYS A O 1
ATOM 4165 N N . GLN A 1 546 ? -14.827 -22.412 3.781 1.00 96.38 546 GLN A N 1
ATOM 4166 C CA . GLN A 1 546 ? -15.898 -22.942 2.931 1.00 96.38 546 GLN A CA 1
ATOM 4167 C C . GLN A 1 546 ? -16.368 -21.892 1.921 1.00 96.38 546 GLN A C 1
ATOM 4169 O O . GLN A 1 546 ? -16.489 -22.219 0.744 1.00 96.38 546 GLN A O 1
ATOM 4174 N N . LEU A 1 547 ? -16.515 -20.630 2.341 1.00 97.31 547 LEU A N 1
ATOM 4175 C CA . LEU A 1 547 ? -16.850 -19.523 1.442 1.00 97.31 547 LEU A CA 1
ATOM 4176 C C . LEU A 1 547 ? -15.782 -19.324 0.354 1.00 97.31 547 LEU A C 1
ATOM 4178 O O . LEU A 1 547 ? -16.111 -19.257 -0.829 1.00 97.31 547 LEU A O 1
ATOM 4182 N N . HIS A 1 548 ? -14.493 -19.300 0.723 1.00 97.44 548 HIS A N 1
ATOM 4183 C CA . HIS A 1 548 ? -13.406 -19.238 -0.255 1.00 97.44 548 HIS A CA 1
ATOM 4184 C C . HIS A 1 548 ? -13.470 -20.426 -1.220 1.00 97.44 548 HIS A C 1
ATOM 4186 O O . HIS A 1 548 ? -13.391 -20.202 -2.422 1.00 97.44 548 HIS A O 1
ATOM 4192 N N . ARG A 1 549 ? -13.653 -21.662 -0.723 1.00 96.69 549 ARG A N 1
ATOM 4193 C CA . ARG A 1 549 ? -13.785 -22.866 -1.564 1.00 96.69 549 ARG A CA 1
ATOM 4194 C C . ARG A 1 549 ? -14.938 -22.731 -2.560 1.00 96.69 549 ARG A C 1
ATOM 4196 O O . ARG A 1 549 ? -14.749 -23.031 -3.731 1.00 96.69 549 ARG A O 1
ATOM 4203 N N . MET A 1 550 ? -16.104 -22.283 -2.106 1.00 96.19 550 MET A N 1
ATOM 4204 C CA . MET A 1 550 ? -17.281 -22.094 -2.953 1.00 96.19 550 MET A CA 1
ATOM 4205 C C . MET A 1 550 ? -16.995 -21.113 -4.097 1.00 96.19 550 MET A C 1
ATOM 4207 O O . MET A 1 550 ? -17.291 -21.412 -5.252 1.00 96.19 550 MET A O 1
ATOM 4211 N N . ILE A 1 551 ? -16.339 -19.988 -3.793 1.00 96.81 551 ILE A N 1
ATOM 4212 C CA . ILE A 1 551 ? -15.968 -18.984 -4.795 1.00 96.81 551 ILE A CA 1
ATOM 4213 C C . ILE A 1 551 ? -14.927 -19.539 -5.776 1.00 96.81 551 ILE A C 1
ATOM 4215 O O . ILE A 1 551 ? -15.159 -19.493 -6.982 1.00 96.81 551 ILE A O 1
ATOM 4219 N N . VAL A 1 552 ? -13.812 -20.104 -5.298 1.00 96.31 552 VAL A N 1
ATOM 4220 C CA . VAL A 1 552 ? -12.709 -20.535 -6.184 1.00 96.31 552 VAL A CA 1
ATOM 4221 C C . VAL A 1 552 ? -13.052 -21.759 -7.039 1.00 96.31 552 VAL A C 1
ATOM 4223 O O . VAL A 1 552 ? -12.435 -21.979 -8.077 1.00 96.31 552 VAL A O 1
ATOM 4226 N N . MET A 1 553 ? -14.048 -22.551 -6.631 1.00 96.81 553 MET A N 1
ATOM 4227 C CA . MET A 1 553 ? -14.550 -23.688 -7.410 1.00 96.81 553 MET A CA 1
ATOM 4228 C C . MET A 1 553 ? -15.652 -23.293 -8.410 1.00 96.81 553 MET A C 1
ATOM 4230 O O . MET A 1 553 ? -16.048 -24.119 -9.237 1.00 96.81 553 MET A O 1
ATOM 4234 N N . SER A 1 554 ? -16.144 -22.050 -8.373 1.00 96.12 554 SER A N 1
ATOM 4235 C CA . SER A 1 554 ? -17.159 -21.563 -9.315 1.00 96.12 554 SER A CA 1
ATOM 4236 C C . SER A 1 554 ? -16.635 -21.523 -10.756 1.00 96.12 554 SER A C 1
ATOM 4238 O O . SER A 1 554 ? -15.429 -21.465 -11.007 1.00 96.12 554 SER A O 1
ATOM 4240 N N . GLU A 1 555 ? -17.538 -21.575 -11.736 1.00 93.88 555 GLU A N 1
ATOM 4241 C CA . GLU A 1 555 ? -17.174 -21.335 -13.140 1.00 93.88 555 GLU A CA 1
ATOM 4242 C C . GLU A 1 555 ? -16.696 -19.896 -13.349 1.00 93.88 555 GLU A C 1
ATOM 4244 O O . GLU A 1 555 ? -15.738 -19.675 -14.082 1.00 93.88 555 GLU A O 1
ATOM 4249 N N . THR A 1 556 ? -17.302 -18.937 -12.643 1.00 92.50 556 THR A N 1
ATOM 4250 C CA . THR A 1 556 ? -16.954 -17.513 -12.699 1.00 92.50 556 THR A CA 1
ATOM 4251 C C . THR A 1 556 ? -15.501 -17.254 -12.309 1.00 92.50 556 THR A C 1
ATOM 4253 O O . THR A 1 556 ? -14.803 -16.543 -13.023 1.00 92.50 556 THR A O 1
ATOM 4256 N N . TYR A 1 557 ? -15.012 -17.856 -11.218 1.00 93.00 557 TYR A N 1
ATOM 4257 C CA . TYR A 1 557 ? -13.612 -17.704 -10.800 1.00 93.00 557 TYR A CA 1
ATOM 4258 C C . TYR A 1 557 ? -12.632 -18.392 -11.762 1.00 93.00 557 TYR A C 1
ATOM 4260 O O . TYR A 1 557 ? -11.514 -17.926 -11.950 1.00 93.00 557 TYR A O 1
ATOM 4268 N N . ARG A 1 558 ? -13.051 -19.493 -12.400 1.00 91.38 558 ARG A N 1
ATOM 4269 C CA . ARG A 1 558 ? -12.224 -20.280 -13.332 1.00 91.38 558 ARG A CA 1
ATOM 4270 C C . ARG A 1 558 ? -12.216 -19.740 -14.768 1.00 91.38 558 ARG A C 1
ATOM 4272 O O . ARG A 1 558 ? -11.645 -20.380 -15.651 1.00 91.38 558 ARG A O 1
ATOM 4279 N N . GLN A 1 559 ? -12.846 -18.593 -15.028 1.00 89.62 559 GLN A N 1
ATOM 4280 C CA . GLN A 1 559 ? -12.766 -17.926 -16.328 1.00 89.62 559 GLN A CA 1
ATOM 4281 C C . GLN A 1 559 ? -11.323 -17.495 -16.641 1.00 89.62 559 GLN A C 1
ATOM 4283 O O . GLN A 1 559 ? -10.538 -17.199 -15.748 1.00 89.62 559 GLN A O 1
ATOM 4288 N N . SER A 1 560 ? -10.971 -17.414 -17.927 1.00 85.62 560 SER A N 1
ATOM 4289 C CA . SER A 1 560 ? -9.669 -16.876 -18.346 1.00 85.62 560 SER A CA 1
ATOM 4290 C C . SER A 1 560 ? -9.671 -15.343 -18.333 1.00 85.62 560 SER A C 1
ATOM 4292 O O . SER A 1 560 ? -10.696 -14.714 -18.620 1.00 85.62 560 SER A O 1
ATOM 4294 N N . ALA A 1 561 ? -8.521 -14.737 -18.027 1.00 82.56 561 ALA A N 1
ATOM 4295 C CA . ALA A 1 561 ? -8.293 -13.305 -18.209 1.00 82.56 561 ALA A CA 1
ATOM 4296 C C . ALA A 1 561 ? -7.996 -12.932 -19.676 1.00 82.56 561 ALA A C 1
ATOM 4298 O O . ALA A 1 561 ? -8.187 -11.779 -20.072 1.00 82.56 561 ALA A O 1
ATOM 4299 N N . GLU A 1 562 ? -7.568 -13.893 -20.501 1.00 72.44 562 GLU A N 1
ATOM 4300 C CA . GLU A 1 562 ? -7.331 -13.693 -21.928 1.00 72.44 562 GLU A CA 1
ATOM 4301 C C . GLU A 1 562 ? -8.645 -13.744 -22.720 1.00 72.44 562 GLU A C 1
ATOM 4303 O O . GLU A 1 562 ? -9.434 -14.685 -22.619 1.00 72.44 562 GLU A O 1
ATOM 4308 N N . ARG A 1 563 ? -8.876 -12.754 -23.587 1.00 57.81 563 ARG A N 1
ATOM 4309 C CA . ARG A 1 563 ? -9.909 -12.837 -24.629 1.00 57.81 563 ARG A CA 1
ATOM 4310 C C . ARG A 1 563 ? -9.340 -12.283 -25.930 1.00 57.81 563 ARG A C 1
ATOM 4312 O O . ARG A 1 563 ? -9.098 -11.085 -26.017 1.00 57.81 563 ARG A O 1
ATOM 4319 N N . GLY A 1 564 ? -9.144 -13.139 -26.940 1.00 44.75 564 GLY A N 1
ATOM 4320 C CA . GLY A 1 564 ? -8.863 -12.639 -28.291 1.00 44.75 564 GLY A CA 1
ATOM 4321 C C . GLY A 1 564 ? -8.251 -13.567 -29.342 1.00 44.75 564 GLY A C 1
ATOM 4322 O O . GLY A 1 564 ? -8.486 -13.294 -30.510 1.00 44.75 564 GLY A O 1
ATOM 4323 N N . ALA A 1 565 ? -7.531 -14.649 -29.017 1.00 36.66 565 ALA A N 1
ATOM 4324 C CA . ALA A 1 565 ? -6.933 -15.486 -30.077 1.00 36.66 565 ALA A CA 1
ATOM 4325 C C . ALA A 1 565 ? -7.942 -16.474 -30.702 1.00 36.66 565 ALA A C 1
ATOM 4327 O O . ALA A 1 565 ? -8.129 -16.500 -31.917 1.00 36.66 565 ALA A O 1
ATOM 4328 N N . ARG A 1 566 ? -8.718 -17.203 -29.883 1.00 39.28 566 ARG A N 1
ATOM 4329 C CA . ARG A 1 566 ? -9.618 -18.261 -30.396 1.00 39.28 566 ARG A CA 1
ATOM 4330 C C . ARG A 1 566 ? -10.827 -17.769 -31.204 1.00 39.28 566 ARG A C 1
ATOM 4332 O O . ARG A 1 566 ? -11.388 -18.544 -31.971 1.00 39.28 566 ARG A O 1
ATOM 4339 N N . SER A 1 567 ? -11.235 -16.505 -31.064 1.00 39.53 567 SER A N 1
ATOM 4340 C CA . SER A 1 567 ? -12.323 -15.931 -31.880 1.00 39.53 567 SER A CA 1
ATOM 4341 C C . SER A 1 567 ? -11.824 -15.223 -33.143 1.00 39.53 567 SER A C 1
ATOM 4343 O O . SER A 1 567 ? -12.626 -14.965 -34.036 1.00 39.53 567 SER A O 1
ATOM 4345 N N . ALA A 1 568 ? -10.523 -14.926 -33.241 1.00 39.81 568 ALA A N 1
ATOM 4346 C CA . ALA A 1 568 ? -9.912 -14.361 -34.443 1.00 39.81 568 ALA A CA 1
ATOM 4347 C C . ALA A 1 568 ? -9.409 -15.452 -35.408 1.00 39.81 568 ALA A C 1
ATOM 4349 O O . ALA A 1 568 ? -9.486 -15.261 -36.619 1.00 39.81 568 ALA A O 1
ATOM 4350 N N . GLU A 1 569 ? -8.985 -16.613 -34.893 1.00 35.06 569 GLU A N 1
ATOM 4351 C CA . GLU A 1 569 ? -8.521 -17.762 -35.695 1.00 35.06 569 GLU A CA 1
ATOM 4352 C C . GLU A 1 569 ? -9.655 -18.547 -36.374 1.00 35.06 569 GLU A C 1
ATOM 4354 O O . GLU A 1 569 ? -9.429 -19.275 -37.335 1.00 35.06 569 GLU A O 1
ATOM 4359 N N . ARG A 1 570 ? -10.915 -18.340 -35.973 1.00 40.31 570 ARG A N 1
ATOM 4360 C CA . ARG A 1 570 ? -12.085 -18.871 -36.697 1.00 40.31 570 ARG A CA 1
ATOM 4361 C C . ARG A 1 570 ? -12.489 -18.014 -37.908 1.00 40.31 570 ARG A C 1
ATOM 4363 O O . ARG A 1 570 ? -13.658 -17.994 -38.289 1.00 40.31 570 ARG A O 1
ATOM 4370 N N . LYS A 1 571 ? -11.536 -17.291 -38.506 1.00 43.25 571 LYS A N 1
ATOM 4371 C CA . LYS A 1 571 ? -11.693 -16.655 -39.825 1.00 43.25 571 LYS A CA 1
ATOM 4372 C C . LYS A 1 571 ? -11.446 -17.622 -40.987 1.00 43.25 571 LYS A C 1
ATOM 4374 O O . LYS A 1 571 ? -12.020 -17.398 -42.047 1.00 43.25 571 LYS A O 1
ATOM 4379 N N . ASP A 1 572 ? -10.704 -18.709 -40.765 1.00 41.53 572 ASP A N 1
ATOM 4380 C CA . ASP A 1 572 ? -10.245 -19.596 -41.847 1.00 41.53 572 ASP A CA 1
ATOM 4381 C C . ASP A 1 572 ? -11.022 -20.920 -41.971 1.00 41.53 572 ASP A C 1
ATOM 4383 O O . ASP A 1 572 ? -10.685 -21.763 -42.800 1.00 41.53 572 ASP A O 1
ATOM 4387 N N . GLN A 1 573 ? -12.100 -21.116 -41.200 1.00 37.91 573 GLN A N 1
ATOM 4388 C CA . GLN A 1 573 ? -13.051 -22.198 -41.478 1.00 37.91 573 GLN A CA 1
ATOM 4389 C C . GLN A 1 573 ? -14.115 -21.710 -42.473 1.00 37.91 573 GLN A C 1
ATOM 4391 O O . GLN A 1 573 ? -14.828 -20.747 -42.161 1.00 37.91 573 GLN A O 1
ATOM 4396 N N . PRO A 1 574 ? -14.254 -22.346 -43.656 1.00 41.81 574 PRO A N 1
ATOM 4397 C CA . PRO A 1 574 ? -15.352 -22.041 -44.560 1.00 41.81 574 PRO A CA 1
ATOM 4398 C C . PRO A 1 574 ? -16.682 -22.289 -43.832 1.00 41.81 574 PRO A C 1
ATOM 4400 O O . PRO A 1 574 ? -16.766 -23.183 -42.989 1.00 41.81 574 PRO A O 1
ATOM 4403 N N . PRO A 1 575 ? -17.717 -21.477 -44.092 1.00 42.75 575 PRO A N 1
ATOM 4404 C CA . PRO A 1 575 ? -19.000 -21.644 -43.431 1.00 42.75 575 PRO A CA 1
ATOM 4405 C C . PRO A 1 575 ? -19.589 -23.010 -43.795 1.00 42.75 575 PRO A C 1
ATOM 4407 O O . PRO A 1 575 ? -19.811 -23.290 -44.972 1.00 42.75 575 PRO A O 1
ATOM 4410 N N . ASP A 1 576 ? -19.880 -23.830 -42.785 1.00 44.75 576 ASP A N 1
ATOM 4411 C CA . ASP A 1 576 ? -20.744 -24.994 -42.955 1.00 44.75 576 ASP A CA 1
ATOM 4412 C C . ASP A 1 576 ? -22.093 -24.507 -43.497 1.00 44.75 576 ASP A C 1
ATOM 4414 O O . ASP A 1 576 ? -22.810 -23.735 -42.851 1.00 44.75 576 ASP A O 1
ATOM 4418 N N . SER A 1 577 ? -22.437 -24.952 -44.702 1.00 43.50 577 SER A N 1
ATOM 4419 C CA . SER A 1 577 ? -23.591 -24.514 -45.496 1.00 43.50 577 SER A CA 1
ATOM 4420 C C . SER A 1 577 ? -24.964 -24.882 -44.913 1.00 43.50 577 SER A C 1
ATOM 4422 O O . SER A 1 577 ? -25.976 -24.623 -45.556 1.00 43.50 577 SER A O 1
ATOM 4424 N N . ASN A 1 578 ? -25.028 -25.434 -43.696 1.00 44.03 578 ASN A N 1
ATOM 4425 C CA . ASN A 1 578 ? -26.256 -25.969 -43.097 1.00 44.03 578 ASN A CA 1
ATOM 4426 C C . ASN A 1 578 ? -26.648 -25.346 -41.745 1.00 44.03 578 ASN A C 1
ATOM 4428 O O . ASN A 1 578 ? -27.553 -25.849 -41.083 1.00 44.03 578 ASN A O 1
ATOM 4432 N N . SER A 1 579 ? -26.024 -24.244 -41.323 1.00 39.69 579 SER A N 1
ATOM 4433 C CA . SER A 1 579 ? -26.463 -23.505 -40.131 1.00 39.69 579 SER A CA 1
ATOM 4434 C C . SER A 1 579 ? -27.253 -22.259 -40.530 1.00 39.69 579 SER A C 1
ATOM 4436 O O . SER A 1 579 ? -26.687 -21.226 -40.877 1.00 39.69 579 SER A O 1
ATOM 4438 N N . SER A 1 580 ? -28.582 -22.347 -40.470 1.00 35.91 580 SER A N 1
ATOM 4439 C CA . SER A 1 580 ? -29.518 -21.239 -40.705 1.00 35.91 580 SER A CA 1
ATOM 4440 C C . SER A 1 580 ? -29.653 -20.282 -39.510 1.00 35.91 580 SER A C 1
ATOM 4442 O O . SER A 1 580 ? -30.614 -19.516 -39.437 1.00 35.91 580 SER A O 1
ATOM 4444 N N . ALA A 1 581 ? -28.728 -20.319 -38.547 1.00 37.19 581 ALA A N 1
ATOM 4445 C CA . ALA A 1 581 ? -28.715 -19.362 -37.450 1.00 37.19 581 ALA A CA 1
ATOM 4446 C C . ALA A 1 581 ? -28.092 -18.043 -37.945 1.00 37.19 581 ALA A C 1
ATOM 4448 O O . ALA A 1 581 ? -26.937 -18.048 -38.386 1.00 37.19 581 ALA A O 1
ATOM 4449 N N . PRO A 1 582 ? -28.807 -16.904 -37.894 1.00 34.84 582 PRO A N 1
ATOM 4450 C CA . PRO A 1 582 ? -28.219 -15.622 -38.253 1.00 34.84 582 PRO A CA 1
ATOM 4451 C C . PRO A 1 582 ? -26.989 -15.381 -37.373 1.00 34.84 582 PRO A C 1
ATOM 4453 O O . PRO A 1 582 ? -27.058 -15.531 -36.152 1.00 34.84 582 PRO A O 1
ATOM 4456 N N . ARG A 1 583 ? -25.857 -15.014 -37.992 1.00 40.09 583 ARG A N 1
ATOM 4457 C CA . ARG A 1 583 ? -24.674 -14.483 -37.300 1.00 40.09 583 ARG A CA 1
ATOM 4458 C C . ARG A 1 583 ? -25.095 -13.197 -36.591 1.00 40.09 583 ARG A C 1
ATOM 4460 O O . ARG A 1 583 ? -24.956 -12.112 -37.146 1.00 40.09 583 ARG A O 1
ATOM 4467 N N . SER A 1 584 ? -25.673 -13.319 -35.399 1.00 37.12 584 SER A N 1
ATOM 4468 C CA . SER A 1 584 ? -25.968 -12.177 -34.546 1.00 37.12 584 SER A CA 1
ATOM 4469 C C . SER A 1 584 ? -24.667 -11.415 -34.346 1.00 37.12 584 SER A C 1
ATOM 4471 O O . SER A 1 584 ? -23.649 -12.034 -34.029 1.00 37.12 584 SER A O 1
ATOM 4473 N N . GLU A 1 585 ? -24.698 -10.102 -34.553 1.00 39.06 585 GLU A N 1
ATOM 4474 C CA . GLU A 1 585 ? -23.635 -9.173 -34.188 1.00 39.06 585 GLU A CA 1
ATOM 4475 C C . GLU A 1 585 ? -23.201 -9.437 -32.738 1.00 39.06 585 GLU A C 1
ATOM 4477 O O . GLU A 1 585 ? -23.768 -8.894 -31.789 1.00 39.06 585 GLU A O 1
ATOM 4482 N N . PHE A 1 586 ? -22.210 -10.305 -32.531 1.00 43.62 586 PHE A N 1
ATOM 4483 C CA . PHE A 1 586 ? -21.598 -10.490 -31.226 1.00 43.62 586 PHE A CA 1
ATOM 4484 C C . PHE A 1 586 ? -20.795 -9.221 -30.951 1.00 43.62 586 PHE A C 1
ATOM 4486 O O . PHE A 1 586 ? -19.627 -9.103 -31.324 1.00 43.62 586 PHE A O 1
ATOM 4493 N N . ARG A 1 587 ? -21.462 -8.227 -30.353 1.00 52.78 587 ARG A N 1
ATOM 4494 C CA . ARG A 1 587 ? -20.829 -7.009 -29.849 1.00 52.78 587 ARG A CA 1
ATOM 4495 C C . ARG A 1 587 ? -19.689 -7.424 -28.933 1.00 52.78 587 ARG A C 1
ATOM 4497 O O . ARG A 1 587 ? -19.875 -8.264 -28.054 1.00 52.78 587 ARG A O 1
ATOM 4504 N N . VAL A 1 588 ? -18.516 -6.833 -29.144 1.00 65.38 588 VAL A N 1
ATOM 4505 C CA . VAL A 1 588 ? -17.350 -7.050 -28.284 1.00 65.38 588 VAL A CA 1
ATOM 4506 C C . VAL A 1 588 ? -17.782 -6.742 -26.843 1.00 65.38 588 VAL A C 1
ATOM 4508 O O . VAL A 1 588 ? -18.203 -5.613 -26.599 1.00 65.38 588 VAL A O 1
ATOM 4511 N N . PRO A 1 589 ? -17.740 -7.691 -25.889 1.00 70.62 589 PRO A N 1
ATOM 4512 C CA . PRO A 1 589 ? -18.339 -7.477 -24.565 1.00 70.62 589 PRO A CA 1
ATOM 4513 C C . PRO A 1 589 ? -17.758 -6.296 -23.779 1.00 70.62 589 PRO A C 1
ATOM 4515 O O . PRO A 1 589 ? -18.465 -5.709 -22.969 1.00 70.62 589 PRO A O 1
ATOM 4518 N N . SER A 1 590 ? -16.537 -5.854 -24.097 1.00 73.56 590 SER A N 1
ATOM 4519 C CA . SER A 1 590 ? -15.959 -4.608 -23.575 1.00 73.56 590 SER A CA 1
ATOM 4520 C C . SER A 1 590 ? -16.694 -3.333 -24.013 1.00 73.56 590 SER A C 1
ATOM 4522 O O . SER A 1 590 ? -16.563 -2.313 -23.349 1.00 73.56 590 SER A O 1
ATOM 4524 N N . LEU A 1 591 ? -17.475 -3.363 -25.098 1.00 74.00 591 LEU A N 1
ATOM 4525 C CA . LEU A 1 591 ? -18.332 -2.247 -25.522 1.00 74.00 591 LEU A CA 1
ATOM 4526 C C . LEU A 1 591 ? -19.626 -2.158 -24.703 1.00 74.00 591 LEU A C 1
ATOM 4528 O O . LEU A 1 591 ? -20.268 -1.112 -24.698 1.00 74.00 591 LEU A O 1
ATOM 4532 N N . ILE A 1 592 ? -20.029 -3.256 -24.055 1.00 80.38 592 ILE A N 1
ATOM 4533 C CA . ILE A 1 592 ? -21.221 -3.322 -23.198 1.00 80.38 592 ILE A CA 1
ATOM 4534 C C . ILE A 1 592 ? -20.819 -3.110 -21.735 1.00 80.38 592 ILE A C 1
ATOM 4536 O O . ILE A 1 592 ? -21.474 -2.363 -21.017 1.00 80.38 592 ILE A O 1
ATOM 4540 N N . ASP A 1 593 ? -19.734 -3.753 -21.310 1.00 84.06 593 ASP A N 1
ATOM 4541 C CA . ASP A 1 593 ? -19.248 -3.768 -19.936 1.00 84.06 593 ASP A CA 1
ATOM 4542 C C . ASP A 1 593 ? -17.713 -3.707 -19.924 1.00 84.06 593 ASP A C 1
ATOM 4544 O O . ASP A 1 593 ? -17.016 -4.715 -19.766 1.00 84.06 593 ASP A O 1
ATOM 4548 N N . ALA A 1 594 ? -17.177 -2.505 -20.154 1.00 83.19 594 ALA A N 1
ATOM 4549 C CA . ALA A 1 594 ? -15.735 -2.254 -20.186 1.00 83.19 594 ALA A CA 1
ATOM 4550 C C . ALA A 1 594 ? -15.056 -2.573 -18.842 1.00 83.19 594 ALA A C 1
ATOM 4552 O O . ALA A 1 594 ? -13.951 -3.119 -18.824 1.00 83.19 594 ALA A O 1
ATOM 4553 N N . ASP A 1 595 ? -15.752 -2.294 -17.738 1.00 82.38 595 ASP A N 1
ATOM 4554 C CA . ASP A 1 595 ? -15.266 -2.481 -16.367 1.00 82.38 595 ASP A CA 1
ATOM 4555 C C . ASP A 1 595 ? -15.357 -3.937 -15.887 1.00 82.38 595 ASP A C 1
ATOM 4557 O O . ASP A 1 595 ? -14.944 -4.246 -14.767 1.00 82.38 595 ASP A O 1
ATOM 4561 N N . ASN A 1 596 ? -15.894 -4.838 -16.719 1.00 87.75 596 ASN A N 1
ATOM 4562 C CA . ASN A 1 596 ? -16.120 -6.243 -16.385 1.00 87.75 596 ASN A CA 1
ATOM 4563 C C . ASN A 1 596 ? -16.964 -6.419 -15.099 1.00 87.75 596 ASN A C 1
ATOM 4565 O O . ASN A 1 596 ? -16.754 -7.344 -14.311 1.00 87.75 596 ASN A O 1
ATOM 4569 N N . ARG A 1 597 ? -17.930 -5.516 -14.874 1.00 88.44 597 ARG A N 1
ATOM 4570 C CA . ARG A 1 597 ? -18.872 -5.536 -13.743 1.00 88.44 597 ARG A CA 1
ATOM 4571 C C . ARG A 1 597 ? -19.790 -6.763 -13.779 1.00 88.44 597 ARG A C 1
ATOM 4573 O O . ARG A 1 597 ? -20.227 -7.219 -12.722 1.00 88.44 597 ARG A O 1
ATOM 4580 N N . LEU A 1 598 ? -20.075 -7.279 -14.972 1.00 89.75 598 LEU A N 1
ATOM 4581 C CA . LEU A 1 598 ? -20.889 -8.466 -15.242 1.00 89.75 598 LEU A CA 1
ATOM 4582 C C . LEU A 1 598 ? -20.056 -9.753 -15.349 1.00 89.75 598 LEU A C 1
ATOM 4584 O O . LEU A 1 598 ? -20.611 -10.800 -15.667 1.00 89.75 598 LEU A O 1
ATOM 4588 N N . LEU A 1 599 ? -18.747 -9.693 -15.059 1.00 89.75 599 LEU A N 1
ATOM 4589 C CA . LEU A 1 599 ? -17.882 -10.866 -14.870 1.00 89.75 599 LEU A CA 1
ATOM 4590 C C . LEU A 1 599 ? -17.857 -11.802 -16.094 1.00 89.75 599 LEU A C 1
ATOM 4592 O O . LEU A 1 599 ? -18.058 -13.014 -15.993 1.00 89.75 599 LEU A O 1
ATOM 4596 N N . TRP A 1 600 ? -17.629 -11.227 -17.277 1.00 86.88 600 TRP A N 1
ATOM 4597 C CA . TRP A 1 600 ? -17.530 -11.969 -18.539 1.00 86.88 600 TRP A CA 1
ATOM 4598 C C . TRP A 1 600 ? -16.123 -12.517 -18.830 1.00 86.88 600 TRP A C 1
ATOM 4600 O O . TRP A 1 600 ? -15.937 -13.228 -19.826 1.00 86.88 600 TRP A O 1
ATOM 4610 N N . ARG A 1 601 ? -15.136 -12.148 -18.008 1.00 87.25 601 ARG A N 1
ATOM 4611 C CA . ARG A 1 601 ? -13.772 -12.700 -17.951 1.00 87.25 601 ARG A CA 1
ATOM 4612 C C . ARG A 1 601 ? -13.213 -12.587 -16.531 1.00 87.25 601 ARG A C 1
ATOM 4614 O O . ARG A 1 601 ? -13.755 -11.842 -15.714 1.00 87.25 601 ARG A O 1
ATOM 4621 N N . MET A 1 602 ? -12.054 -13.193 -16.277 1.00 89.81 602 MET A N 1
ATOM 4622 C CA . MET A 1 602 ? -11.291 -12.891 -15.063 1.00 89.81 602 MET A CA 1
ATOM 4623 C C . MET A 1 602 ? -10.585 -11.527 -15.178 1.00 89.81 602 MET A C 1
ATOM 4625 O O . MET A 1 602 ? -10.112 -11.121 -16.249 1.00 89.81 602 MET A O 1
ATOM 4629 N N . ASN A 1 603 ? -10.544 -10.776 -14.077 1.00 87.06 603 ASN A N 1
ATOM 4630 C CA . ASN A 1 603 ? -9.801 -9.516 -13.997 1.00 87.06 603 ASN A CA 1
ATOM 4631 C C . ASN A 1 603 ? -8.337 -9.812 -13.736 1.00 87.06 603 ASN A C 1
ATOM 4633 O O . ASN A 1 603 ? -8.075 -10.591 -12.844 1.00 87.06 603 ASN A O 1
ATOM 4637 N N . ARG A 1 604 ? -7.388 -9.166 -14.421 1.00 85.94 604 ARG A N 1
ATOM 4638 C CA . ARG A 1 604 ? -5.978 -9.196 -13.998 1.00 85.94 604 ARG A CA 1
ATOM 4639 C C . ARG A 1 604 ? -5.828 -8.429 -12.691 1.00 85.94 604 ARG A C 1
ATOM 4641 O O . ARG A 1 604 ? -6.275 -7.284 -12.614 1.00 85.94 604 ARG A O 1
ATOM 4648 N N . THR A 1 605 ? -5.215 -9.041 -11.685 1.00 86.62 605 THR A N 1
ATOM 4649 C CA . THR A 1 605 ? -5.003 -8.410 -10.380 1.00 86.62 605 THR A CA 1
ATOM 4650 C C . THR A 1 605 ? -3.519 -8.275 -10.109 1.00 86.62 605 THR A C 1
ATOM 4652 O O . THR A 1 605 ? -2.744 -9.217 -10.244 1.00 86.62 605 THR A O 1
ATOM 4655 N N . ARG A 1 606 ? -3.111 -7.069 -9.724 1.00 89.94 606 ARG A N 1
ATOM 4656 C CA . ARG A 1 606 ? -1.761 -6.833 -9.225 1.00 89.94 606 ARG A CA 1
ATOM 4657 C C . ARG A 1 606 ? -1.644 -7.415 -7.818 1.00 89.94 606 ARG A C 1
ATOM 4659 O O . ARG A 1 606 ? -2.594 -7.320 -7.043 1.00 89.94 606 ARG A O 1
ATOM 4666 N N . LEU A 1 607 ? -0.492 -7.985 -7.495 1.00 92.00 607 LEU A N 1
ATOM 4667 C CA . LEU A 1 607 ? -0.160 -8.402 -6.141 1.00 92.00 607 LEU A CA 1
ATOM 4668 C C . LEU A 1 607 ? -0.070 -7.182 -5.213 1.00 92.00 607 LEU A C 1
ATOM 4670 O O . LEU A 1 607 ? 0.534 -6.161 -5.558 1.00 92.00 607 LEU A O 1
ATOM 4674 N N . ASP A 1 608 ? -0.640 -7.321 -4.018 1.00 92.44 608 ASP A N 1
ATOM 4675 C CA . ASP A 1 608 ? -0.486 -6.355 -2.930 1.00 92.44 608 ASP A CA 1
ATOM 4676 C C . ASP A 1 608 ? 0.955 -6.360 -2.393 1.00 92.44 608 ASP A C 1
ATOM 4678 O O . ASP A 1 608 ? 1.670 -7.357 -2.529 1.00 92.44 608 ASP A O 1
ATOM 4682 N N . ALA A 1 609 ? 1.376 -5.288 -1.715 1.00 94.38 609 ALA A N 1
ATOM 4683 C CA . ALA A 1 609 ? 2.727 -5.149 -1.161 1.00 94.38 609 ALA A CA 1
ATOM 4684 C C . ALA A 1 609 ? 3.186 -6.370 -0.335 1.00 94.38 609 ALA A C 1
ATOM 4686 O O . ALA A 1 609 ? 4.300 -6.870 -0.505 1.00 94.38 609 ALA A O 1
ATOM 4687 N N . GLU A 1 610 ? 2.321 -6.890 0.540 1.00 94.69 610 GLU A N 1
ATOM 4688 C CA . GLU A 1 610 ? 2.594 -8.078 1.354 1.00 94.69 610 GLU A CA 1
ATOM 4689 C C . GLU A 1 610 ? 2.757 -9.338 0.506 1.00 94.69 610 GLU A C 1
ATOM 4691 O O . GLU A 1 610 ? 3.632 -10.156 0.789 1.00 94.69 610 GLU A O 1
ATOM 4696 N N . CYS A 1 611 ? 1.944 -9.485 -0.542 1.00 94.56 611 CYS A N 1
ATOM 4697 C CA . CYS A 1 611 ? 2.018 -10.607 -1.471 1.00 94.56 611 CYS A CA 1
ATOM 4698 C C . CYS A 1 611 ? 3.293 -10.552 -2.314 1.00 94.56 611 CYS A C 1
ATOM 4700 O O . CYS A 1 611 ? 3.940 -11.582 -2.468 1.00 94.56 611 CYS A O 1
ATOM 4702 N N . VAL A 1 612 ? 3.690 -9.370 -2.799 1.00 96.00 612 VAL A N 1
ATOM 4703 C CA . VAL A 1 612 ? 4.958 -9.168 -3.519 1.00 96.00 612 VAL A CA 1
ATOM 4704 C C . VAL A 1 612 ? 6.132 -9.573 -2.632 1.00 96.00 612 VAL A C 1
ATOM 4706 O O . VAL A 1 612 ? 6.960 -10.391 -3.028 1.00 96.00 612 VAL A O 1
ATOM 4709 N N . ARG A 1 613 ? 6.180 -9.061 -1.397 1.00 96.06 613 ARG A N 1
ATOM 4710 C CA . ARG A 1 613 ? 7.235 -9.410 -0.442 1.00 96.06 613 ARG A CA 1
ATOM 4711 C C . ARG A 1 613 ? 7.253 -10.912 -0.151 1.00 96.06 613 ARG A C 1
ATOM 4713 O O . ARG A 1 613 ? 8.310 -11.532 -0.231 1.00 96.06 613 ARG A O 1
ATOM 4720 N N . ASP A 1 614 ? 6.105 -11.501 0.180 1.00 97.38 614 ASP A N 1
ATOM 4721 C CA . ASP A 1 614 ? 6.010 -12.927 0.510 1.00 97.38 614 ASP A CA 1
ATOM 4722 C C . ASP A 1 614 ? 6.379 -13.815 -0.688 1.00 97.38 614 ASP A C 1
ATOM 4724 O O . ASP A 1 614 ? 7.045 -14.832 -0.492 1.00 97.38 614 ASP A O 1
ATOM 4728 N N . ALA A 1 615 ? 6.034 -13.415 -1.918 1.00 96.81 615 ALA A N 1
ATOM 4729 C CA . ALA A 1 615 ? 6.438 -14.097 -3.144 1.00 96.81 615 ALA A CA 1
ATOM 4730 C C . ALA A 1 615 ? 7.962 -14.071 -3.330 1.00 96.81 615 ALA A C 1
ATOM 4732 O O . ALA A 1 615 ? 8.561 -15.115 -3.573 1.00 96.81 615 ALA A O 1
ATOM 4733 N N . VAL A 1 616 ? 8.619 -12.925 -3.121 1.00 97.62 616 VAL A N 1
ATOM 4734 C CA . VAL A 1 616 ? 10.090 -12.825 -3.182 1.00 97.62 616 VAL A CA 1
ATOM 4735 C C . VAL A 1 616 ? 10.756 -13.764 -2.165 1.00 97.62 616 VAL A C 1
ATOM 4737 O O . VAL A 1 616 ? 11.674 -14.514 -2.514 1.00 97.62 616 VAL A O 1
ATOM 4740 N N . VAL A 1 617 ? 10.275 -13.791 -0.915 1.00 96.75 617 VAL A N 1
ATOM 4741 C CA . VAL A 1 617 ? 10.820 -14.698 0.113 1.00 96.75 617 VAL A CA 1
ATOM 4742 C C . VAL A 1 617 ? 10.547 -16.166 -0.249 1.00 96.75 617 VAL A C 1
ATOM 4744 O O . VAL A 1 617 ? 11.432 -17.014 -0.090 1.00 96.75 617 VAL A O 1
ATOM 4747 N N . ALA A 1 618 ? 9.364 -16.481 -0.781 1.00 97.12 618 ALA A N 1
ATOM 4748 C CA . ALA A 1 618 ? 9.000 -17.828 -1.221 1.00 97.12 618 ALA A CA 1
ATOM 4749 C C . ALA A 1 618 ? 9.905 -18.334 -2.350 1.00 97.12 618 ALA A C 1
ATOM 4751 O O . ALA A 1 618 ? 10.473 -19.425 -2.248 1.00 97.12 618 ALA A O 1
ATOM 4752 N N . VAL A 1 619 ? 10.102 -17.527 -3.395 1.00 96.69 619 VAL A N 1
ATOM 4753 C CA . VAL A 1 619 ? 10.938 -17.885 -4.546 1.00 96.69 619 VAL A CA 1
ATOM 4754 C C . VAL A 1 619 ? 12.402 -18.051 -4.132 1.00 96.69 619 VAL A C 1
ATOM 4756 O O . VAL A 1 619 ? 13.059 -19.003 -4.555 1.00 96.69 619 VAL A O 1
ATOM 4759 N N . SER A 1 620 ? 12.889 -17.242 -3.183 1.00 96.56 620 SER A N 1
ATOM 4760 C CA . SER A 1 620 ? 14.231 -17.415 -2.599 1.00 96.56 620 SER A CA 1
ATOM 4761 C C . SER A 1 620 ? 14.419 -18.713 -1.804 1.00 96.56 620 SER A C 1
ATOM 4763 O O . SER A 1 620 ? 15.541 -19.057 -1.441 1.00 96.56 620 SER A O 1
ATOM 4765 N N . GLY A 1 621 ? 13.336 -19.448 -1.524 1.00 95.44 621 GLY A N 1
ATOM 4766 C CA . GLY A 1 621 ? 13.366 -20.699 -0.764 1.00 95.44 621 GLY A CA 1
ATOM 4767 C C . GLY A 1 621 ? 13.534 -20.503 0.741 1.00 95.44 621 GLY A C 1
ATOM 4768 O O . GLY A 1 621 ? 13.892 -21.444 1.443 1.00 95.44 621 GLY A O 1
ATOM 4769 N N . ARG A 1 622 ? 13.302 -19.284 1.244 1.00 95.00 622 ARG A N 1
ATOM 4770 C CA . ARG A 1 622 ? 13.542 -18.916 2.647 1.00 95.00 622 ARG A CA 1
ATOM 4771 C C . ARG A 1 622 ? 12.266 -18.721 3.459 1.00 95.00 622 ARG A C 1
ATOM 4773 O O . ARG A 1 622 ? 12.385 -18.465 4.649 1.00 95.00 622 ARG A O 1
ATOM 4780 N N . LEU A 1 623 ? 11.078 -18.822 2.856 1.00 96.44 623 LEU A N 1
ATOM 4781 C CA . LEU A 1 623 ? 9.806 -18.536 3.531 1.00 96.44 623 LEU A CA 1
ATOM 4782 C C . LEU A 1 623 ? 9.563 -19.483 4.718 1.00 96.44 623 LEU A C 1
ATOM 4784 O O . LEU A 1 623 ? 9.457 -20.694 4.542 1.00 96.44 623 LEU A O 1
ATOM 4788 N N . ASP A 1 624 ? 9.410 -18.913 5.914 1.00 93.88 624 ASP A N 1
ATOM 4789 C CA . ASP A 1 624 ? 8.989 -19.619 7.129 1.00 93.88 624 ASP A CA 1
ATOM 4790 C C . ASP A 1 624 ? 7.452 -19.580 7.249 1.00 93.88 624 ASP A C 1
ATOM 4792 O O . ASP A 1 624 ? 6.842 -18.516 7.416 1.00 93.88 624 ASP A O 1
ATOM 4796 N N . LEU A 1 625 ? 6.821 -20.757 7.164 1.00 93.88 625 LEU A N 1
ATOM 4797 C CA . LEU A 1 625 ? 5.366 -20.945 7.234 1.00 93.88 625 LEU A CA 1
ATOM 4798 C C . LEU A 1 625 ? 4.823 -21.117 8.663 1.00 93.88 625 LEU A C 1
ATOM 4800 O O . LEU A 1 625 ? 3.624 -21.347 8.840 1.00 93.88 625 LEU A O 1
ATOM 4804 N N . ARG A 1 626 ? 5.666 -20.998 9.692 1.00 88.06 626 ARG A N 1
ATOM 4805 C CA . ARG A 1 626 ? 5.249 -21.095 11.094 1.00 88.06 626 ARG A CA 1
ATOM 4806 C C . ARG A 1 626 ? 4.159 -20.076 11.430 1.00 88.06 626 ARG A C 1
ATOM 4808 O O . ARG A 1 626 ? 4.324 -18.864 11.249 1.00 88.06 626 ARG A O 1
ATOM 4815 N N . MET A 1 627 ? 3.059 -20.578 11.985 1.00 85.06 627 MET A N 1
ATOM 4816 C CA . MET A 1 627 ? 1.913 -19.775 12.409 1.00 85.06 627 MET A CA 1
ATOM 4817 C C . MET A 1 627 ? 1.985 -19.395 13.893 1.00 85.06 627 MET A C 1
ATOM 4819 O O . MET A 1 627 ? 2.539 -20.131 14.704 1.00 85.06 627 MET A O 1
ATOM 4823 N N . GLY A 1 628 ? 1.374 -18.262 14.248 1.00 82.06 628 GLY A N 1
ATOM 4824 C CA . GLY A 1 628 ? 1.257 -17.787 15.633 1.00 82.06 628 GLY A CA 1
ATOM 4825 C C . GLY A 1 628 ? 2.565 -17.245 16.222 1.00 82.06 628 GLY A C 1
ATOM 4826 O O . GLY A 1 628 ? 3.525 -16.989 15.500 1.00 82.06 628 GLY A O 1
ATOM 4827 N N . GLY A 1 629 ? 2.607 -17.048 17.539 1.00 81.44 629 GLY A N 1
ATOM 4828 C CA . GLY A 1 629 ? 3.786 -16.518 18.229 1.00 81.44 629 GLY A CA 1
ATOM 4829 C C . GLY A 1 629 ? 4.051 -15.024 17.979 1.00 81.44 629 GLY A C 1
ATOM 4830 O O . GLY A 1 629 ? 3.280 -14.358 17.283 1.00 81.44 629 GLY A O 1
ATOM 4831 N N . PRO A 1 630 ? 5.130 -14.477 18.568 1.00 81.88 630 PRO A N 1
ATOM 4832 C CA . PRO A 1 630 ? 5.459 -13.063 18.440 1.00 81.88 630 PRO A CA 1
ATOM 4833 C C . PRO A 1 630 ? 5.778 -12.689 16.990 1.00 81.88 630 PRO A C 1
ATOM 4835 O O . PRO A 1 630 ? 6.244 -13.509 16.198 1.00 81.88 630 PRO A O 1
ATOM 4838 N N . SER A 1 631 ? 5.522 -11.429 16.655 1.00 86.62 631 SER A N 1
ATOM 4839 C CA . SER A 1 631 ? 5.845 -10.859 15.350 1.00 86.62 631 SER A CA 1
ATOM 4840 C C . SER A 1 631 ? 7.351 -10.662 15.161 1.00 86.62 631 SER A C 1
ATOM 4842 O O . SER A 1 631 ? 8.048 -10.284 16.106 1.00 86.62 631 SER A O 1
ATOM 4844 N N . ASP A 1 632 ? 7.828 -10.788 13.925 1.00 88.75 632 ASP A N 1
ATOM 4845 C CA . ASP A 1 632 ? 9.210 -10.496 13.557 1.00 88.75 632 ASP A CA 1
ATOM 4846 C C . ASP A 1 632 ? 9.412 -8.985 13.451 1.00 88.75 632 ASP A C 1
ATOM 4848 O O . ASP A 1 632 ? 8.798 -8.306 12.619 1.00 88.75 632 ASP A O 1
ATOM 4852 N N . ARG A 1 633 ? 10.310 -8.451 14.278 1.00 89.75 633 ARG A N 1
ATOM 4853 C CA . ARG A 1 633 ? 10.738 -7.058 14.183 1.00 89.75 633 ARG A CA 1
ATOM 4854 C C . ARG A 1 633 ? 11.827 -6.937 13.122 1.00 89.75 633 ARG A C 1
ATOM 4856 O O . ARG A 1 633 ? 12.954 -7.363 13.342 1.00 89.75 633 ARG A O 1
ATOM 4863 N N . GLN A 1 634 ? 11.471 -6.363 11.978 1.00 90.44 634 GLN A N 1
ATOM 4864 C CA . GLN A 1 634 ? 12.341 -6.260 10.798 1.00 90.44 634 GLN A CA 1
ATOM 4865 C C . GLN A 1 634 ? 13.007 -4.889 10.689 1.00 90.44 634 GLN A C 1
ATOM 4867 O O . GLN A 1 634 ? 13.066 -4.288 9.622 1.00 90.44 634 GLN A O 1
ATOM 4872 N N . PHE A 1 635 ? 13.415 -4.352 11.830 1.00 89.12 635 PHE A N 1
ATOM 4873 C CA . PHE A 1 635 ? 14.014 -3.035 11.945 1.00 89.12 635 PHE A CA 1
ATOM 4874 C C . PHE A 1 635 ? 14.661 -2.890 13.315 1.00 89.12 635 PHE A C 1
ATOM 4876 O O . PHE A 1 635 ? 14.274 -3.555 14.284 1.00 89.12 635 PHE A O 1
ATOM 4883 N N . ASP A 1 636 ? 15.567 -1.931 13.411 1.00 84.62 636 ASP A N 1
ATOM 4884 C CA . ASP A 1 636 ? 16.125 -1.519 14.689 1.00 84.62 636 ASP A CA 1
ATOM 4885 C C . ASP A 1 636 ? 15.299 -0.390 15.306 1.00 84.62 636 ASP A C 1
ATOM 4887 O O . ASP A 1 636 ? 14.838 0.526 14.618 1.00 84.62 636 ASP A O 1
ATOM 4891 N N . LEU A 1 637 ? 15.141 -0.446 16.630 1.00 83.50 637 LEU A N 1
ATOM 4892 C CA . LEU A 1 637 ? 14.510 0.607 17.419 1.00 83.50 637 LEU A CA 1
ATOM 4893 C C . LEU A 1 637 ? 15.553 1.504 18.060 1.00 83.50 637 LEU A C 1
ATOM 4895 O O . LEU A 1 637 ? 16.503 1.027 18.678 1.00 83.50 637 LEU A O 1
ATOM 4899 N N . GLN A 1 638 ? 15.323 2.810 17.983 1.00 76.69 638 GLN A N 1
ATOM 4900 C CA . GLN A 1 638 ? 16.081 3.796 18.742 1.00 76.69 638 GLN A CA 1
ATOM 4901 C C . GLN A 1 638 ? 15.141 4.669 19.574 1.00 76.69 638 GLN A C 1
ATOM 4903 O O . GLN A 1 638 ? 14.028 4.970 19.125 1.00 76.69 638 GLN A O 1
ATOM 4908 N N . PRO A 1 639 ? 15.577 5.120 20.766 1.00 72.38 639 PRO A N 1
ATOM 4909 C CA . PRO A 1 639 ? 14.805 6.057 21.569 1.00 72.38 639 PRO A CA 1
ATOM 4910 C C . PRO A 1 639 ? 14.422 7.306 20.760 1.00 72.38 639 PRO A C 1
ATOM 4912 O O . PRO A 1 639 ? 15.273 7.949 20.134 1.00 72.38 639 PRO A O 1
ATOM 4915 N N . GLY A 1 640 ? 13.129 7.631 20.754 1.00 63.84 640 GLY A N 1
ATOM 4916 C CA . GLY A 1 640 ? 12.595 8.847 20.145 1.00 63.84 640 GLY A CA 1
ATOM 4917 C C . GLY A 1 640 ? 12.867 10.095 20.990 1.00 63.84 640 GLY A C 1
ATOM 4918 O O . GLY A 1 640 ? 13.240 10.004 22.155 1.00 63.84 640 GLY A O 1
ATOM 4919 N N . ILE A 1 641 ? 12.674 11.283 20.401 1.00 57.16 641 ILE A N 1
ATOM 4920 C CA . ILE A 1 641 ? 12.658 12.563 21.148 1.00 57.16 641 ILE A CA 1
ATOM 4921 C C . ILE A 1 641 ? 11.325 12.717 21.916 1.00 57.16 641 ILE A C 1
ATOM 4923 O O . ILE A 1 641 ? 11.239 13.451 22.898 1.00 57.16 641 ILE A O 1
ATOM 4927 N N . HIS A 1 642 ? 10.287 11.999 21.482 1.00 62.34 642 HIS A N 1
ATOM 4928 C CA . HIS A 1 642 ? 8.979 11.874 22.130 1.00 62.34 642 HIS A CA 1
ATOM 4929 C C . HIS A 1 642 ? 8.678 10.389 22.401 1.00 62.34 642 HIS A C 1
ATOM 4931 O O . HIS A 1 642 ? 9.562 9.544 22.280 1.00 62.34 642 HIS A O 1
ATOM 4937 N N . VAL A 1 643 ? 7.429 10.064 22.753 1.00 62.78 643 VAL A N 1
ATOM 4938 C CA . VAL A 1 643 ? 6.983 8.689 23.051 1.00 62.78 643 VAL A CA 1
ATOM 4939 C C . VAL A 1 643 ? 7.145 7.748 21.844 1.00 62.78 643 VAL A C 1
ATOM 4941 O O . VAL A 1 643 ? 7.378 6.555 22.020 1.00 62.78 643 VAL A O 1
ATOM 4944 N N . THR A 1 644 ? 7.070 8.270 20.615 1.00 64.44 644 THR A N 1
ATOM 4945 C CA . THR A 1 644 ? 7.221 7.471 19.389 1.00 64.44 644 THR A CA 1
ATOM 4946 C C . THR A 1 644 ? 8.701 7.189 19.092 1.00 64.44 644 THR A C 1
ATOM 4948 O O . THR A 1 644 ? 9.474 8.140 18.928 1.00 64.44 644 THR A O 1
ATOM 4951 N N . PRO A 1 645 ? 9.124 5.914 18.995 1.00 72.56 645 PRO A N 1
ATOM 4952 C CA . PRO A 1 645 ? 10.515 5.563 18.732 1.00 72.56 645 PRO A CA 1
ATOM 4953 C C . PRO A 1 645 ? 10.908 5.848 17.279 1.00 72.56 645 PRO A C 1
ATOM 4955 O O . PRO A 1 645 ? 10.062 5.940 16.391 1.00 72.56 645 PRO A O 1
ATOM 4958 N N . LYS A 1 646 ? 12.214 5.956 17.027 1.00 80.00 646 LYS A N 1
ATOM 4959 C CA . LYS A 1 646 ? 12.745 5.985 15.660 1.00 80.00 646 LYS A CA 1
ATOM 4960 C C . LYS A 1 646 ? 12.947 4.556 15.172 1.00 80.00 646 LYS A C 1
ATOM 4962 O O . LYS A 1 646 ? 13.547 3.747 15.881 1.00 80.00 646 LYS A O 1
ATOM 4967 N N . ILE A 1 647 ? 12.464 4.281 13.968 1.00 85.69 647 ILE A N 1
ATOM 4968 C CA . ILE A 1 647 ? 12.539 2.974 13.318 1.00 85.69 647 ILE A CA 1
ATOM 4969 C C . ILE A 1 647 ? 13.502 3.073 12.147 1.00 85.69 647 ILE A C 1
ATOM 4971 O O . ILE A 1 647 ? 13.432 4.027 11.374 1.00 85.69 647 ILE A O 1
ATOM 4975 N N . ASP A 1 648 ? 14.384 2.090 12.017 1.00 86.88 648 ASP A N 1
ATOM 4976 C CA . ASP A 1 648 ? 15.311 1.998 10.897 1.00 86.88 648 ASP A CA 1
ATOM 4977 C C . ASP A 1 648 ? 15.234 0.609 10.258 1.00 86.88 648 ASP A C 1
ATOM 4979 O O . ASP A 1 648 ? 15.795 -0.361 10.774 1.00 86.88 648 ASP A O 1
ATOM 4983 N N . TYR A 1 649 ? 14.510 0.532 9.140 1.00 87.56 649 TYR A N 1
ATOM 4984 C CA . TYR A 1 649 ? 14.344 -0.690 8.355 1.00 87.56 649 TYR A CA 1
ATOM 4985 C C . TYR A 1 649 ? 15.631 -1.083 7.608 1.00 87.56 649 TYR A C 1
ATOM 4987 O O . TYR A 1 649 ? 15.867 -2.266 7.387 1.00 87.56 649 TYR A O 1
ATOM 4995 N N . ALA A 1 650 ? 16.511 -0.128 7.282 1.00 85.88 650 ALA A N 1
ATOM 4996 C CA . ALA A 1 650 ? 17.722 -0.387 6.498 1.00 85.88 650 ALA A CA 1
ATOM 4997 C C . ALA A 1 650 ? 18.827 -1.097 7.298 1.00 85.88 650 ALA A C 1
ATOM 4999 O O . ALA A 1 650 ? 19.708 -1.726 6.717 1.00 85.88 650 ALA A O 1
ATOM 5000 N N . LYS A 1 651 ? 18.802 -1.008 8.635 1.00 87.44 651 LYS A N 1
ATOM 5001 C CA . LYS A 1 651 ? 19.735 -1.750 9.505 1.00 87.44 651 LYS A CA 1
ATOM 5002 C C . LYS A 1 651 ? 19.404 -3.227 9.659 1.00 87.44 651 LYS A C 1
ATOM 5004 O O . LYS A 1 651 ? 20.221 -3.963 10.209 1.00 87.44 651 LYS A O 1
ATOM 5009 N N . PHE A 1 652 ? 18.211 -3.640 9.255 1.00 89.19 652 PHE A N 1
ATOM 5010 C CA . PHE A 1 652 ? 17.791 -5.010 9.450 1.00 89.19 652 PHE A CA 1
ATOM 5011 C C . PHE A 1 652 ? 18.724 -5.970 8.702 1.00 89.19 652 PHE A C 1
ATOM 5013 O O . PHE A 1 652 ? 18.953 -5.820 7.502 1.00 89.19 652 PHE A O 1
ATOM 5020 N N . ASP A 1 653 ? 19.268 -6.965 9.407 1.00 91.75 653 ASP A N 1
ATOM 5021 C CA . ASP A 1 653 ? 20.098 -7.986 8.771 1.00 91.75 653 ASP A CA 1
ATOM 5022 C C . ASP A 1 653 ? 19.230 -8.913 7.915 1.00 91.75 653 ASP A C 1
ATOM 5024 O O . ASP A 1 653 ? 18.580 -9.835 8.408 1.00 91.75 653 ASP A O 1
ATOM 5028 N N . LEU A 1 654 ? 19.271 -8.694 6.602 1.00 91.19 654 LEU A N 1
ATOM 5029 C CA . LEU A 1 654 ? 18.555 -9.491 5.605 1.00 91.19 654 LEU A CA 1
ATOM 5030 C C . LEU A 1 654 ? 19.024 -10.960 5.545 1.00 91.19 654 LEU A C 1
ATOM 5032 O O . LEU A 1 654 ? 18.350 -11.803 4.948 1.00 91.19 654 LEU A O 1
ATOM 5036 N N . ASN A 1 655 ? 20.164 -11.297 6.159 1.00 91.69 655 ASN A N 1
ATOM 5037 C CA . ASN A 1 655 ? 20.636 -12.680 6.275 1.00 91.69 655 ASN A CA 1
ATOM 5038 C C . ASN A 1 655 ? 20.016 -13.433 7.442 1.00 91.69 655 ASN A C 1
ATOM 5040 O O . ASN A 1 655 ? 20.020 -14.671 7.422 1.00 91.69 655 ASN A O 1
ATOM 5044 N N . SER A 1 656 ? 19.462 -12.704 8.410 1.00 88.88 656 SER A N 1
ATOM 5045 C CA . SER A 1 656 ? 18.858 -13.257 9.611 1.00 88.88 656 SER A CA 1
ATOM 5046 C C . SER A 1 656 ? 17.790 -14.308 9.292 1.00 88.88 656 SER A C 1
ATOM 5048 O O . SER A 1 656 ? 17.221 -14.379 8.194 1.00 88.88 656 SER A O 1
ATOM 5050 N N . ASP A 1 657 ? 17.538 -15.183 10.264 1.00 84.88 657 ASP A N 1
ATOM 5051 C CA . ASP A 1 657 ? 16.354 -16.045 10.266 1.00 84.88 657 ASP A CA 1
ATOM 5052 C C . ASP A 1 657 ? 15.076 -15.230 10.504 1.00 84.88 657 ASP A C 1
ATOM 5054 O O . ASP A 1 657 ? 13.999 -15.613 10.042 1.00 84.88 657 ASP A O 1
ATOM 5058 N N . LEU A 1 658 ? 15.203 -14.074 11.165 1.00 84.25 658 LEU A N 1
ATOM 5059 C CA . LEU A 1 658 ? 14.124 -13.108 11.297 1.00 84.25 658 LEU A CA 1
ATOM 5060 C C . LEU A 1 658 ? 13.749 -12.561 9.919 1.00 84.25 658 LEU A C 1
ATOM 5062 O O . LEU A 1 658 ? 14.582 -12.420 9.026 1.00 84.25 658 LEU A O 1
ATOM 5066 N N . GLY A 1 659 ? 12.473 -12.244 9.732 1.00 85.19 659 GLY A N 1
ATOM 5067 C CA . GLY 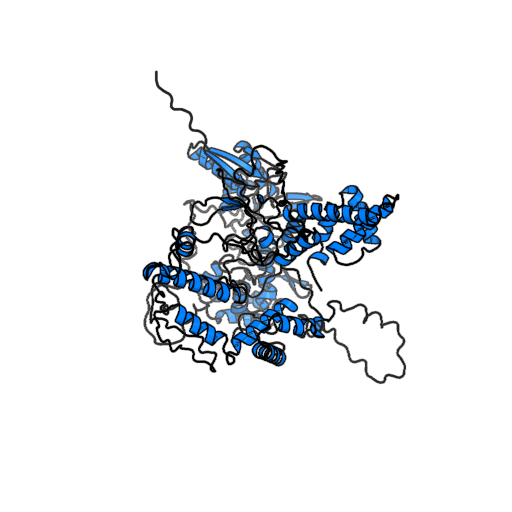A 1 659 ? 11.993 -11.643 8.493 1.00 85.19 659 GLY A CA 1
ATOM 5068 C C . GLY A 1 659 ? 11.760 -12.621 7.348 1.00 85.19 659 GLY A C 1
ATOM 5069 O O . GLY A 1 659 ? 11.344 -12.217 6.265 1.00 85.19 659 GLY A O 1
ATOM 5070 N N . ARG A 1 660 ? 11.923 -13.916 7.600 1.00 92.94 660 ARG A N 1
ATOM 5071 C CA . ARG A 1 660 ? 11.556 -14.985 6.669 1.00 92.94 660 ARG A CA 1
ATOM 5072 C C . ARG A 1 660 ? 10.082 -15.353 6.718 1.00 92.94 660 ARG A C 1
ATOM 5074 O O . ARG A 1 660 ? 9.599 -16.049 5.834 1.00 92.94 660 ARG A O 1
ATOM 5081 N N . ARG A 1 661 ? 9.359 -14.910 7.745 1.00 93.56 661 ARG A N 1
ATOM 5082 C CA . ARG A 1 661 ? 7.939 -15.219 7.916 1.00 93.56 661 ARG A CA 1
ATOM 5083 C C . ARG A 1 661 ? 7.064 -14.417 6.957 1.00 93.56 661 ARG A C 1
ATOM 5085 O O . ARG A 1 661 ? 7.451 -13.344 6.477 1.00 93.56 661 ARG A O 1
ATOM 5092 N N . ARG A 1 662 ? 5.851 -14.935 6.737 1.00 94.88 662 ARG A N 1
ATOM 5093 C CA . ARG A 1 662 ? 4.778 -14.238 6.012 1.00 94.88 662 ARG A CA 1
ATOM 5094 C C . ARG A 1 662 ? 4.558 -12.835 6.565 1.00 94.88 662 ARG A C 1
ATOM 5096 O O . ARG A 1 662 ? 4.612 -12.623 7.778 1.00 94.88 662 ARG A O 1
ATOM 5103 N N . SER A 1 663 ? 4.215 -11.904 5.685 1.00 94.81 663 SER A N 1
ATOM 5104 C CA . SER A 1 663 ? 4.100 -10.481 6.005 1.00 94.81 663 SER A CA 1
ATOM 5105 C C . SER A 1 663 ? 3.054 -10.164 7.080 1.00 94.81 663 SER A C 1
ATOM 5107 O O . SER A 1 663 ? 3.175 -9.164 7.779 1.00 94.81 663 SER A O 1
ATOM 5109 N N . VAL A 1 664 ? 2.083 -11.057 7.294 1.00 92.44 664 VAL A N 1
ATOM 5110 C CA . VAL A 1 664 ? 1.097 -10.972 8.387 1.00 92.44 664 VAL A CA 1
ATOM 5111 C C . VAL A 1 664 ? 1.718 -11.056 9.791 1.00 92.44 664 VAL A C 1
ATOM 5113 O O . VAL A 1 664 ? 1.123 -10.583 10.753 1.00 92.44 664 VAL A O 1
ATOM 5116 N N . TYR A 1 665 ? 2.916 -11.634 9.928 1.00 92.44 665 TYR A N 1
ATOM 5117 C CA . TYR A 1 665 ? 3.637 -11.751 11.202 1.00 92.44 665 TYR A CA 1
ATOM 5118 C C . TYR A 1 665 ? 4.684 -10.656 11.400 1.00 92.44 665 TYR A C 1
ATOM 5120 O O . TYR A 1 665 ? 5.549 -10.774 12.266 1.00 92.44 665 TYR A O 1
ATOM 5128 N N . ARG A 1 666 ? 4.647 -9.592 10.601 1.00 91.69 666 ARG A N 1
ATOM 5129 C CA . ARG A 1 666 ? 5.577 -8.473 10.735 1.00 91.69 666 ARG A CA 1
ATOM 5130 C C . ARG A 1 666 ? 5.148 -7.578 11.879 1.00 91.69 666 ARG A C 1
ATOM 5132 O O . ARG A 1 666 ? 3.971 -7.258 12.024 1.00 91.69 666 ARG A O 1
ATOM 5139 N N . PHE A 1 667 ? 6.113 -7.142 12.677 1.00 88.75 667 PHE A N 1
ATOM 5140 C CA . PHE A 1 667 ? 5.865 -6.040 13.590 1.00 88.75 667 PHE A CA 1
ATOM 5141 C C . PHE A 1 667 ? 5.745 -4.759 12.759 1.00 88.75 667 PHE A C 1
ATOM 5143 O O . PHE A 1 667 ? 6.614 -4.487 11.933 1.00 88.75 667 PHE A O 1
ATOM 5150 N N . LEU A 1 668 ? 4.713 -3.953 13.011 1.00 86.69 668 LEU A N 1
ATOM 5151 C CA . LEU A 1 668 ? 4.524 -2.655 12.365 1.00 86.69 668 LEU A CA 1
ATOM 5152 C C . LEU A 1 668 ? 4.195 -1.570 13.389 1.00 86.69 668 LEU A C 1
ATOM 5154 O O . LEU A 1 668 ? 3.467 -1.804 14.356 1.00 86.69 668 LEU A O 1
ATOM 5158 N N . PHE A 1 669 ? 4.703 -0.363 13.155 1.00 83.38 669 PHE A N 1
ATOM 5159 C CA . PHE A 1 669 ? 4.244 0.834 13.849 1.00 83.38 669 PHE A CA 1
ATOM 5160 C C . PHE A 1 669 ? 3.173 1.510 13.004 1.00 83.38 669 PHE A C 1
ATOM 5162 O O . PHE A 1 669 ? 3.423 1.875 11.861 1.00 83.38 669 PHE A O 1
ATOM 5169 N N . ARG A 1 670 ? 1.979 1.704 13.575 1.00 82.88 670 ARG A N 1
ATOM 5170 C CA . ARG A 1 670 ? 0.813 2.204 12.823 1.00 82.88 670 ARG A CA 1
ATOM 5171 C C . ARG A 1 670 ? 1.041 3.552 12.137 1.00 82.88 670 ARG A C 1
ATOM 5173 O O . ARG A 1 670 ? 0.467 3.781 11.087 1.00 82.88 670 ARG A O 1
ATOM 5180 N N . THR A 1 671 ? 1.875 4.408 12.722 1.00 82.56 671 THR A N 1
ATOM 5181 C CA . THR A 1 671 ? 2.161 5.767 12.236 1.00 82.56 671 THR A CA 1
ATOM 5182 C C . THR A 1 671 ? 3.491 5.881 11.487 1.00 82.56 671 THR A C 1
ATOM 5184 O O . THR A 1 671 ? 3.895 6.989 11.151 1.00 82.56 671 THR A O 1
ATOM 5187 N N . LEU A 1 672 ? 4.235 4.782 11.327 1.00 84.19 672 LEU A N 1
ATOM 5188 C CA . LEU A 1 672 ? 5.569 4.774 10.720 1.00 84.19 672 LEU A CA 1
ATOM 5189 C C . LEU A 1 672 ? 5.676 3.584 9.753 1.00 84.19 672 LEU A C 1
ATOM 5191 O O . LEU A 1 672 ? 6.128 2.502 10.157 1.00 84.19 672 LEU A O 1
ATOM 5195 N N . PRO A 1 673 ? 5.218 3.761 8.502 1.00 85.38 673 PRO A N 1
ATOM 5196 C CA . PRO A 1 673 ? 5.219 2.694 7.514 1.00 85.38 673 PRO A CA 1
A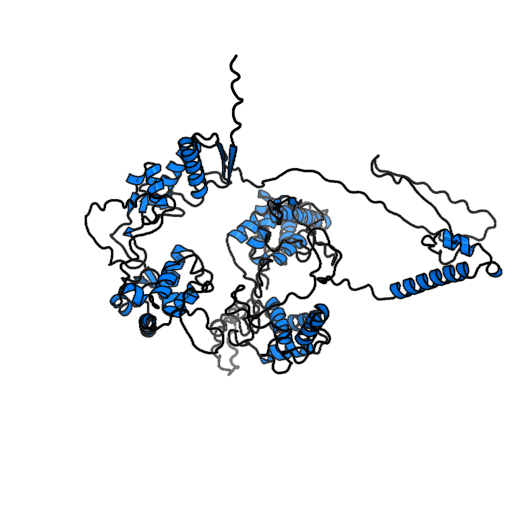TOM 5197 C C . PRO A 1 673 ? 6.645 2.282 7.119 1.00 85.38 673 PRO A C 1
ATOM 5199 O O . PRO A 1 673 ? 7.613 3.022 7.298 1.00 85.38 673 PRO A O 1
ATOM 5202 N N . ASP A 1 674 ? 6.770 1.059 6.609 1.00 90.75 674 ASP A N 1
ATOM 5203 C CA . ASP A 1 674 ? 7.989 0.583 5.952 1.00 90.75 674 ASP A CA 1
ATOM 5204 C C . ASP A 1 674 ? 8.082 1.219 4.552 1.00 90.75 674 ASP A C 1
ATOM 5206 O O . ASP A 1 674 ? 7.154 1.015 3.767 1.00 90.75 674 ASP A O 1
ATOM 5210 N N . PRO A 1 675 ? 9.173 1.933 4.206 1.00 91.56 675 PRO A N 1
ATOM 5211 C CA . PRO A 1 675 ? 9.304 2.615 2.917 1.00 91.56 675 PRO A CA 1
ATOM 5212 C C . PRO A 1 675 ? 9.155 1.705 1.689 1.00 91.56 675 PRO A C 1
ATOM 5214 O O . PRO A 1 675 ? 8.561 2.114 0.688 1.00 91.56 675 PRO A O 1
ATOM 5217 N N . PHE A 1 676 ? 9.666 0.471 1.748 1.00 93.12 676 PHE A N 1
ATOM 5218 C CA . PHE A 1 676 ? 9.541 -0.485 0.645 1.00 93.12 676 PHE A CA 1
ATOM 5219 C C . PHE A 1 676 ? 8.076 -0.890 0.456 1.00 93.12 676 PHE A C 1
ATOM 5221 O O . PHE A 1 676 ? 7.558 -0.913 -0.661 1.00 93.12 676 PHE A O 1
ATOM 5228 N N . MET A 1 677 ? 7.378 -1.147 1.562 1.00 93.56 677 MET A N 1
ATOM 5229 C CA . MET A 1 677 ? 5.964 -1.519 1.545 1.00 93.56 677 MET A CA 1
ATOM 5230 C C . MET A 1 677 ? 5.071 -0.360 1.113 1.00 93.56 677 MET A C 1
ATOM 5232 O O . MET A 1 677 ? 4.169 -0.555 0.304 1.00 93.56 677 MET A O 1
ATOM 5236 N N . GLU A 1 678 ? 5.322 0.837 1.640 1.00 92.31 678 GLU A N 1
ATOM 5237 C CA . GLU A 1 678 ? 4.599 2.063 1.302 1.00 92.31 678 GLU A CA 1
ATOM 5238 C C . GLU A 1 678 ? 4.717 2.371 -0.191 1.00 92.31 678 GLU A C 1
ATOM 5240 O O . GLU A 1 678 ? 3.715 2.648 -0.846 1.00 92.31 678 GLU A O 1
ATOM 5245 N N . THR A 1 679 ? 5.920 2.220 -0.759 1.00 94.00 679 THR A N 1
ATOM 5246 C CA . THR A 1 679 ? 6.135 2.397 -2.201 1.00 94.00 679 THR A CA 1
ATOM 5247 C C . THR A 1 679 ? 5.252 1.451 -3.019 1.00 94.00 679 THR A C 1
ATOM 5249 O O . THR A 1 679 ? 4.747 1.838 -4.071 1.00 94.00 679 THR A O 1
ATOM 5252 N N . LEU A 1 680 ? 5.010 0.232 -2.528 1.00 93.56 680 LEU A N 1
ATOM 5253 C CA . LEU A 1 680 ? 4.149 -0.779 -3.151 1.00 93.56 680 LEU A CA 1
ATOM 5254 C C . LEU A 1 680 ? 2.653 -0.641 -2.792 1.00 93.56 680 LEU A C 1
ATOM 5256 O O . LEU A 1 680 ? 1.914 -1.614 -2.932 1.00 93.56 680 LEU A O 1
ATOM 5260 N N . ASP A 1 681 ? 2.214 0.548 -2.366 1.00 92.56 681 ASP A N 1
ATOM 5261 C CA . ASP A 1 681 ? 0.838 0.878 -1.963 1.00 92.56 681 ASP A CA 1
ATOM 5262 C C . ASP A 1 681 ? 0.331 0.114 -0.716 1.00 92.56 681 ASP A C 1
ATOM 5264 O O . ASP A 1 681 ? -0.872 -0.112 -0.552 1.00 92.56 681 ASP A O 1
ATOM 5268 N N . CYS A 1 682 ? 1.219 -0.297 0.200 1.00 92.38 682 CYS A N 1
ATOM 5269 C CA . CYS A 1 682 ? 0.785 -0.881 1.473 1.00 92.38 682 CYS A CA 1
ATOM 5270 C C . CYS A 1 682 ? -0.067 0.133 2.261 1.00 92.38 682 CYS A C 1
ATOM 5272 O O . CYS A 1 682 ? 0.376 1.266 2.468 1.00 92.38 682 CYS A O 1
ATOM 5274 N N . PRO A 1 683 ? -1.264 -0.246 2.746 1.00 89.50 683 PRO A N 1
ATOM 5275 C CA . PRO A 1 683 ? -2.138 0.680 3.454 1.00 89.50 683 PRO A CA 1
ATOM 5276 C C . PRO A 1 683 ? -1.513 1.168 4.762 1.00 89.50 683 PRO A C 1
ATOM 5278 O O . PRO A 1 683 ? -0.849 0.407 5.473 1.00 89.50 683 PRO A O 1
ATOM 5281 N N . SER A 1 684 ? -1.783 2.428 5.110 1.00 85.12 684 SER A N 1
ATOM 5282 C CA . SER A 1 684 ? -1.320 2.994 6.376 1.00 85.12 684 SER A CA 1
ATOM 5283 C C . SER A 1 684 ? -2.006 2.321 7.566 1.00 85.12 684 SER A C 1
ATOM 5285 O O . SER A 1 684 ? -3.222 2.114 7.572 1.00 85.12 684 SER A O 1
ATOM 5287 N N . GLY A 1 685 ? -1.230 1.990 8.600 1.00 84.00 685 GLY A N 1
ATOM 5288 C CA . GLY A 1 685 ? -1.723 1.272 9.779 1.00 84.00 685 GLY A CA 1
ATOM 5289 C C . GLY A 1 685 ? -2.594 2.111 10.721 1.00 84.00 685 GLY A C 1
ATOM 5290 O O . GLY A 1 685 ? -3.166 1.567 11.669 1.00 84.00 685 GLY A O 1
ATOM 5291 N N . ASP A 1 686 ? -2.681 3.421 10.499 1.00 82.25 686 ASP A N 1
ATOM 5292 C CA . ASP A 1 686 ? -3.496 4.375 11.256 1.00 82.25 686 ASP A CA 1
ATOM 5293 C C . ASP A 1 686 ? -4.823 4.740 10.564 1.00 82.25 686 ASP A C 1
ATOM 5295 O O . ASP A 1 686 ? -5.662 5.404 11.175 1.00 82.25 686 ASP A O 1
ATOM 5299 N N . GLN A 1 687 ? -5.051 4.266 9.334 1.00 83.88 687 GLN A N 1
ATOM 5300 C CA . GLN A 1 687 ? -6.252 4.553 8.548 1.00 83.88 687 GLN A CA 1
ATOM 5301 C C . GLN A 1 687 ? -7.063 3.292 8.240 1.00 83.88 687 GLN A C 1
ATOM 5303 O O . GLN A 1 687 ? -6.539 2.192 8.059 1.00 83.88 687 GLN A O 1
ATOM 5308 N N . ILE A 1 688 ? -8.384 3.453 8.139 1.00 85.00 688 ILE A N 1
ATOM 5309 C CA . ILE A 1 688 ? -9.270 2.384 7.673 1.00 85.00 688 ILE A CA 1
ATOM 5310 C C . ILE A 1 688 ? -9.188 2.338 6.147 1.00 85.00 688 ILE A C 1
ATOM 5312 O O . ILE A 1 688 ? -9.625 3.272 5.481 1.00 85.00 688 ILE A O 1
ATOM 5316 N N . THR A 1 689 ? -8.691 1.229 5.601 1.00 87.75 689 THR A N 1
ATOM 5317 C CA . THR A 1 689 ? -8.547 1.038 4.150 1.00 87.75 689 THR A CA 1
ATOM 5318 C C . THR A 1 689 ? -9.427 -0.122 3.681 1.00 87.75 689 THR A C 1
ATOM 5320 O O . THR A 1 689 ? -8.995 -1.273 3.742 1.00 87.75 689 THR A O 1
ATOM 5323 N N . PRO A 1 690 ? -10.685 0.131 3.273 1.00 84.56 690 PRO A N 1
ATOM 5324 C CA . PRO A 1 690 ? -11.590 -0.942 2.869 1.00 84.56 690 PRO A CA 1
ATOM 5325 C C . PRO A 1 690 ? -11.280 -1.527 1.495 1.00 84.56 690 PRO A C 1
ATOM 5327 O O . PRO A 1 690 ? -11.469 -2.722 1.308 1.00 84.56 690 PRO A O 1
ATOM 5330 N N . ALA A 1 691 ? -10.812 -0.694 0.563 1.00 86.44 691 ALA A N 1
ATOM 5331 C CA . ALA A 1 691 ? -10.315 -1.088 -0.749 1.00 86.44 691 ALA A CA 1
ATOM 5332 C C . ALA A 1 691 ? -8.857 -0.642 -0.852 1.00 86.44 691 ALA A C 1
ATOM 5334 O O . ALA A 1 691 ? -8.545 0.503 -0.516 1.00 86.44 691 ALA A O 1
ATOM 5335 N N . ARG A 1 692 ? -7.976 -1.530 -1.312 1.00 85.69 692 ARG A N 1
ATOM 5336 C CA . ARG A 1 692 ? -6.567 -1.196 -1.542 1.00 85.69 692 ARG A CA 1
ATOM 5337 C C . ARG A 1 692 ? -6.417 -0.489 -2.885 1.00 85.69 692 ARG A C 1
ATOM 5339 O O . ARG A 1 692 ? -7.070 -0.849 -3.864 1.00 85.69 692 ARG A O 1
ATOM 5346 N N . THR A 1 693 ? -5.584 0.544 -2.918 1.00 79.94 693 THR A N 1
ATOM 5347 C CA . THR A 1 693 ? -5.194 1.201 -4.166 1.00 79.94 693 THR A CA 1
ATOM 5348 C C . THR A 1 693 ? -4.056 0.424 -4.797 1.00 79.94 693 THR A C 1
ATOM 5350 O O . THR A 1 693 ? -3.062 0.180 -4.131 1.00 79.94 693 THR A O 1
ATOM 5353 N N . ASN A 1 694 ? -4.179 0.105 -6.082 1.00 79.25 694 ASN A N 1
ATOM 5354 C CA . ASN A 1 694 ? -3.089 -0.478 -6.853 1.00 79.25 694 ASN A CA 1
ATOM 5355 C C . ASN A 1 694 ? -2.624 0.547 -7.880 1.00 79.25 694 ASN A C 1
ATOM 5357 O O . ASN A 1 694 ? -3.369 0.901 -8.797 1.00 79.25 694 ASN A O 1
ATOM 5361 N N . SER A 1 695 ? -1.402 1.031 -7.710 1.00 85.88 695 SER A N 1
ATOM 5362 C CA . SER A 1 695 ? -0.745 1.946 -8.630 1.00 85.88 695 SER A CA 1
ATOM 5363 C C . SER A 1 695 ? 0.239 1.175 -9.517 1.00 85.88 695 SER A C 1
ATOM 5365 O O . SER A 1 695 ? 0.680 0.074 -9.192 1.00 85.88 695 SER A O 1
ATOM 5367 N N . VAL A 1 696 ? 0.579 1.753 -10.669 1.00 87.56 696 VAL A N 1
ATOM 5368 C CA . VAL A 1 696 ? 1.704 1.306 -11.500 1.00 87.56 696 VAL A CA 1
ATOM 5369 C C . VAL A 1 696 ? 2.562 2.531 -11.740 1.00 87.56 696 VAL A C 1
ATOM 5371 O O . VAL A 1 696 ? 2.225 3.384 -12.559 1.00 87.56 696 VAL A O 1
ATOM 5374 N N . THR A 1 697 ? 3.626 2.663 -10.954 1.00 91.38 697 THR A N 1
ATOM 5375 C CA . THR A 1 697 ? 4.475 3.857 -10.965 1.00 91.38 697 THR A CA 1
ATOM 5376 C C . THR A 1 697 ? 5.929 3.495 -11.219 1.00 91.38 697 THR A C 1
ATOM 5378 O O . THR A 1 697 ? 6.386 2.389 -10.924 1.00 91.38 697 THR A O 1
ATOM 5381 N N . VAL A 1 698 ? 6.685 4.459 -11.742 1.00 93.12 698 VAL A N 1
ATOM 5382 C CA . VAL A 1 698 ? 8.129 4.301 -11.954 1.00 93.12 698 VAL A CA 1
ATOM 5383 C C . VAL A 1 698 ? 8.845 4.063 -10.620 1.00 93.12 698 VAL A C 1
ATOM 5385 O O . VAL A 1 698 ? 9.783 3.278 -10.565 1.00 93.12 698 VAL A O 1
ATOM 5388 N N . GLN A 1 699 ? 8.375 4.668 -9.525 1.00 93.62 699 GLN A N 1
ATOM 5389 C CA . GLN A 1 699 ? 8.923 4.473 -8.181 1.00 93.62 699 GLN A CA 1
ATOM 5390 C C . GLN A 1 699 ? 8.827 3.012 -7.726 1.00 93.62 699 GLN A C 1
ATOM 5392 O O . GLN A 1 699 ? 9.775 2.500 -7.143 1.00 93.62 699 GLN A O 1
ATOM 5397 N N . GLN A 1 700 ? 7.727 2.321 -8.034 1.00 93.88 700 GLN A N 1
ATOM 5398 C CA . GLN A 1 700 ? 7.565 0.900 -7.713 1.00 93.88 700 GLN A CA 1
ATOM 5399 C C . GLN A 1 700 ? 8.515 0.016 -8.508 1.00 93.88 700 GLN A C 1
ATOM 5401 O O . GLN A 1 700 ? 9.169 -0.851 -7.930 1.00 93.88 700 GLN A O 1
ATOM 5406 N N . ALA A 1 701 ? 8.640 0.270 -9.813 1.00 94.38 701 ALA A N 1
ATOM 5407 C CA . ALA A 1 701 ? 9.617 -0.423 -10.644 1.00 94.38 701 ALA A CA 1
ATOM 5408 C C . ALA A 1 701 ? 11.044 -0.167 -10.130 1.00 94.38 701 ALA A C 1
ATOM 5410 O O . ALA A 1 701 ? 11.829 -1.099 -9.977 1.00 94.38 701 ALA A O 1
ATOM 5411 N N . LEU A 1 702 ? 11.377 1.073 -9.763 1.00 95.12 702 LEU A N 1
ATOM 5412 C CA . LEU A 1 702 ? 12.685 1.415 -9.205 1.00 95.12 702 LEU A CA 1
ATOM 5413 C C . LEU A 1 702 ? 12.926 0.820 -7.815 1.00 95.12 702 LEU A C 1
ATOM 5415 O O . LEU A 1 702 ? 14.071 0.481 -7.531 1.00 95.12 702 LEU A O 1
ATOM 5419 N N . ALA A 1 703 ? 11.903 0.664 -6.975 1.00 94.44 703 ALA A N 1
ATOM 5420 C CA . ALA A 1 703 ? 12.016 -0.015 -5.685 1.00 94.44 703 ALA A CA 1
ATOM 5421 C C . ALA A 1 703 ? 12.265 -1.513 -5.877 1.00 94.44 703 ALA A C 1
ATOM 5423 O O . ALA A 1 703 ? 13.210 -2.058 -5.317 1.00 94.44 703 ALA A O 1
ATOM 5424 N N . LEU A 1 704 ? 11.501 -2.168 -6.755 1.00 94.56 704 LEU A N 1
ATOM 5425 C CA . LEU A 1 704 ? 11.741 -3.567 -7.111 1.00 94.56 704 LEU A CA 1
ATOM 5426 C C . LEU A 1 704 ? 13.091 -3.775 -7.788 1.00 94.56 704 LEU A C 1
ATOM 5428 O O . LEU A 1 704 ? 13.663 -4.854 -7.718 1.00 94.56 704 LEU A O 1
ATOM 5432 N N . TRP A 1 705 ? 13.619 -2.752 -8.453 1.00 94.75 705 TRP A N 1
ATOM 5433 C CA . TRP A 1 705 ? 14.964 -2.821 -8.982 1.00 94.75 705 TRP A CA 1
ATOM 5434 C C . TRP A 1 705 ? 15.958 -2.642 -7.836 1.00 94.75 705 TRP A C 1
ATOM 5436 O O . TRP A 1 705 ? 16.790 -3.504 -7.620 1.00 94.75 705 TRP A O 1
ATOM 5446 N N . ASN A 1 706 ? 15.927 -1.545 -7.087 1.00 93.75 706 ASN A N 1
ATOM 5447 C CA . ASN A 1 706 ? 17.069 -1.085 -6.288 1.00 93.75 706 ASN A CA 1
ATOM 5448 C C . ASN A 1 706 ? 17.016 -1.402 -4.794 1.00 93.75 706 ASN A C 1
ATOM 5450 O O . ASN A 1 706 ? 18.028 -1.203 -4.123 1.00 93.75 706 ASN A O 1
ATOM 5454 N N . ASP A 1 707 ? 15.890 -1.868 -4.262 1.00 95.69 707 ASP A N 1
ATOM 5455 C CA . ASP A 1 707 ? 15.780 -2.118 -2.829 1.00 95.69 707 ASP A CA 1
ATOM 5456 C C . ASP A 1 707 ? 16.736 -3.236 -2.374 1.00 95.69 707 ASP A C 1
ATOM 5458 O O . ASP A 1 707 ? 16.880 -4.274 -3.032 1.00 95.69 707 ASP A O 1
ATOM 5462 N N . ALA A 1 708 ? 17.391 -3.030 -1.227 1.00 94.44 708 ALA A N 1
ATOM 5463 C CA . ALA A 1 708 ? 18.344 -3.981 -0.661 1.00 94.44 708 ALA A CA 1
ATOM 5464 C C . ALA A 1 708 ? 17.694 -5.339 -0.358 1.00 94.44 708 ALA A C 1
ATOM 5466 O O . ALA A 1 708 ? 18.332 -6.379 -0.537 1.00 94.44 708 ALA A O 1
ATOM 5467 N N . PHE A 1 709 ? 16.418 -5.342 0.048 1.00 95.25 709 PHE A N 1
ATOM 5468 C CA . PHE A 1 709 ? 15.635 -6.557 0.232 1.00 95.25 709 PHE A CA 1
ATOM 5469 C C . PHE A 1 709 ? 15.566 -7.357 -1.070 1.00 95.25 709 PHE A C 1
ATOM 5471 O O . PHE A 1 709 ? 15.860 -8.554 -1.053 1.00 95.25 709 PHE A O 1
ATOM 5478 N N . ILE A 1 710 ? 15.244 -6.712 -2.195 1.00 96.88 710 ILE A N 1
ATOM 5479 C CA . ILE A 1 710 ? 15.141 -7.396 -3.489 1.00 96.88 710 ILE A CA 1
ATOM 5480 C C . ILE A 1 710 ? 16.507 -7.876 -3.959 1.00 96.88 710 ILE A C 1
ATOM 5482 O O . ILE A 1 710 ? 16.649 -9.054 -4.287 1.00 96.88 710 ILE A O 1
ATOM 5486 N N . ALA A 1 711 ? 17.517 -7.004 -3.947 1.00 96.19 711 ALA A N 1
ATOM 5487 C CA . ALA A 1 711 ? 18.865 -7.352 -4.386 1.00 96.19 711 ALA A CA 1
ATOM 5488 C C . ALA A 1 711 ? 19.407 -8.567 -3.616 1.00 96.19 711 ALA A C 1
ATOM 5490 O O . ALA A 1 711 ? 19.858 -9.539 -4.225 1.00 96.19 711 ALA A O 1
ATOM 5491 N N . ARG A 1 712 ? 19.261 -8.575 -2.283 1.00 96.56 712 ARG A N 1
ATOM 5492 C CA . ARG A 1 712 ? 19.727 -9.692 -1.455 1.00 96.56 712 ARG A CA 1
ATOM 5493 C C . ARG A 1 712 ? 18.930 -10.975 -1.693 1.00 96.56 712 ARG A C 1
ATOM 5495 O O . ARG A 1 712 ? 19.509 -12.059 -1.714 1.00 96.56 712 ARG A O 1
ATOM 5502 N N . HIS A 1 713 ? 17.617 -10.886 -1.909 1.00 97.38 713 HIS A N 1
ATOM 5503 C CA . HIS A 1 713 ? 16.823 -12.072 -2.238 1.00 97.38 713 HIS A CA 1
ATOM 5504 C C . HIS A 1 713 ? 17.126 -12.610 -3.639 1.00 97.38 713 HIS A C 1
ATOM 5506 O O . HIS A 1 713 ? 17.095 -13.824 -3.813 1.00 97.38 713 HIS A O 1
ATOM 5512 N N . CYS A 1 714 ? 17.513 -11.772 -4.603 1.00 98.31 714 CYS A N 1
ATOM 5513 C CA . CYS A 1 714 ? 17.986 -12.232 -5.912 1.00 98.31 714 CYS A CA 1
ATOM 5514 C C . CYS A 1 714 ? 19.263 -13.077 -5.804 1.00 98.31 714 CYS A C 1
ATOM 5516 O O . CYS A 1 714 ? 19.392 -14.080 -6.502 1.00 98.31 714 CYS A O 1
ATOM 5518 N N . GLU A 1 715 ? 20.178 -12.724 -4.899 1.00 98.06 715 GLU A N 1
ATOM 5519 C CA . GLU A 1 715 ? 21.372 -13.530 -4.614 1.00 98.06 715 GLU A CA 1
ATOM 5520 C C . GLU A 1 715 ? 21.001 -14.884 -3.990 1.00 98.06 715 GLU A C 1
ATOM 5522 O O . GLU A 1 715 ? 21.543 -15.918 -4.380 1.00 98.06 715 GLU A O 1
ATOM 5527 N N . PHE A 1 716 ? 20.029 -14.909 -3.070 1.00 97.81 716 PHE A N 1
ATOM 5528 C CA . PHE A 1 716 ? 19.513 -16.165 -2.516 1.00 97.81 716 PHE A CA 1
ATOM 5529 C C . PHE A 1 716 ? 18.815 -17.034 -3.570 1.00 97.81 716 PHE A C 1
ATOM 5531 O O . PHE A 1 716 ? 19.005 -18.250 -3.571 1.00 97.81 716 PHE A O 1
ATOM 5538 N N . ILE A 1 717 ? 18.041 -16.429 -4.477 1.00 98.38 717 ILE A N 1
ATOM 5539 C CA . ILE A 1 717 ? 17.390 -17.133 -5.590 1.00 98.38 717 ILE A CA 1
ATOM 5540 C C . ILE A 1 717 ? 18.448 -17.730 -6.526 1.00 98.38 717 ILE A C 1
ATOM 5542 O O . ILE A 1 717 ? 18.363 -18.911 -6.852 1.00 98.38 717 ILE A O 1
ATOM 5546 N N . ALA A 1 718 ? 19.472 -16.961 -6.904 1.00 98.00 718 ALA A N 1
ATOM 5547 C CA . ALA A 1 718 ? 20.556 -17.445 -7.756 1.00 98.00 718 ALA A CA 1
ATOM 5548 C C . ALA A 1 718 ? 21.300 -18.631 -7.120 1.00 98.00 718 ALA A C 1
ATOM 5550 O O . ALA A 1 718 ? 21.422 -19.681 -7.747 1.00 98.00 718 ALA A O 1
ATOM 5551 N N . ALA A 1 719 ? 21.692 -18.519 -5.845 1.00 97.12 719 ALA A N 1
ATOM 5552 C CA . ALA A 1 719 ? 22.357 -19.605 -5.122 1.00 97.12 719 ALA A CA 1
ATOM 5553 C C . ALA A 1 719 ? 21.476 -20.865 -5.009 1.00 97.12 719 ALA A C 1
ATOM 5555 O O . ALA A 1 719 ? 21.967 -21.996 -5.072 1.00 97.12 719 ALA A O 1
ATOM 5556 N N . ARG A 1 720 ? 20.157 -20.686 -4.854 1.00 96.56 720 ARG A N 1
ATOM 5557 C CA . ARG A 1 720 ? 19.188 -21.788 -4.877 1.00 96.56 720 ARG A CA 1
ATOM 5558 C C . ARG A 1 720 ? 19.148 -22.466 -6.248 1.00 96.56 720 ARG A C 1
ATOM 5560 O O . ARG A 1 720 ? 19.203 -23.692 -6.300 1.00 96.56 720 ARG A O 1
ATOM 5567 N N . ILE A 1 721 ? 19.058 -21.692 -7.330 1.00 96.06 721 ILE A N 1
ATOM 5568 C CA . ILE A 1 721 ? 19.009 -22.206 -8.706 1.00 96.06 721 ILE A CA 1
ATOM 5569 C C . ILE A 1 721 ? 20.276 -22.999 -9.030 1.00 96.06 721 ILE A C 1
ATOM 5571 O O . ILE A 1 721 ? 20.169 -24.132 -9.493 1.00 96.06 721 ILE A O 1
ATOM 5575 N N . GLU A 1 722 ? 21.454 -22.452 -8.728 1.00 93.88 722 GLU A N 1
ATOM 5576 C CA . GLU A 1 722 ? 22.741 -23.129 -8.937 1.00 93.88 722 GLU A CA 1
ATOM 5577 C C . GLU A 1 722 ? 22.779 -24.479 -8.211 1.00 93.88 722 GLU A C 1
ATOM 5579 O O . GLU A 1 722 ? 23.079 -25.514 -8.807 1.00 93.88 722 GLU A O 1
ATOM 5584 N N . LYS A 1 723 ? 22.388 -24.500 -6.931 1.00 93.00 723 LYS A N 1
ATOM 5585 C CA . LYS A 1 723 ? 22.332 -25.734 -6.140 1.00 93.00 723 LYS A CA 1
ATOM 5586 C C . LYS A 1 723 ? 21.357 -26.759 -6.727 1.00 93.00 723 LYS A C 1
ATOM 5588 O O . LYS A 1 723 ? 21.680 -27.947 -6.780 1.00 93.00 723 LYS A O 1
ATOM 5593 N N . GLU A 1 724 ? 20.163 -26.330 -7.135 1.00 92.88 724 GLU A N 1
ATOM 5594 C CA . GLU A 1 724 ? 19.144 -27.229 -7.683 1.00 92.88 724 GLU A CA 1
ATOM 5595 C C . GLU A 1 724 ? 19.556 -27.798 -9.048 1.00 92.88 724 GLU A C 1
ATOM 5597 O O . GLU A 1 724 ? 19.419 -29.004 -9.258 1.00 92.88 724 GLU A O 1
ATOM 5602 N N . VAL A 1 725 ? 20.114 -26.988 -9.951 1.00 90.75 725 VAL A N 1
ATOM 5603 C CA . VAL A 1 725 ? 20.581 -27.460 -11.266 1.00 90.75 725 VAL A CA 1
ATOM 5604 C C . VAL A 1 725 ? 21.751 -28.435 -11.120 1.00 90.75 725 VAL A C 1
ATOM 5606 O O . VAL A 1 725 ? 21.691 -29.534 -11.676 1.00 90.75 725 VAL A O 1
ATOM 5609 N N . LEU A 1 726 ? 22.755 -28.108 -10.296 1.00 85.62 726 LEU A N 1
ATOM 5610 C CA . LEU A 1 726 ? 23.899 -28.995 -10.039 1.00 85.62 726 LEU A CA 1
ATOM 5611 C C . LEU A 1 726 ? 23.473 -30.341 -9.433 1.00 85.62 726 LEU A C 1
ATOM 5613 O O . LEU A 1 726 ? 24.055 -31.376 -9.752 1.00 85.62 726 LEU A O 1
ATOM 5617 N N . SER A 1 727 ? 22.430 -30.350 -8.596 1.00 84.81 727 SER A N 1
ATOM 5618 C CA . SER A 1 727 ? 21.896 -31.588 -8.012 1.00 84.81 727 SER A CA 1
ATOM 5619 C C . SER A 1 727 ? 21.191 -32.496 -9.029 1.00 84.81 727 SER A C 1
ATOM 5621 O O . SER A 1 727 ? 21.171 -33.712 -8.851 1.00 84.81 727 SER A O 1
ATOM 5623 N N . ARG A 1 728 ? 20.616 -31.920 -10.096 1.00 81.50 728 ARG A N 1
ATOM 5624 C CA . ARG A 1 728 ? 19.839 -32.644 -11.119 1.00 81.50 728 ARG A CA 1
ATOM 5625 C C . ARG A 1 728 ? 20.689 -33.116 -12.297 1.00 81.50 728 ARG A C 1
ATOM 5627 O O . ARG A 1 728 ? 20.318 -34.091 -12.943 1.00 81.50 728 ARG A O 1
ATOM 5634 N N . GLN A 1 729 ? 21.798 -32.439 -12.590 1.00 69.06 729 GLN A N 1
ATOM 5635 C CA . GLN A 1 729 ? 22.677 -32.759 -13.719 1.00 69.06 729 GLN A CA 1
ATOM 5636 C C . GLN A 1 729 ? 24.165 -32.707 -13.320 1.00 69.06 729 GLN A C 1
ATOM 5638 O O . GLN A 1 729 ? 24.907 -31.864 -13.822 1.00 69.06 729 GLN A O 1
ATOM 5643 N N . PRO A 1 730 ? 24.647 -33.622 -12.453 1.00 59.84 730 PRO A N 1
ATOM 5644 C CA . PRO A 1 730 ? 26.049 -33.641 -12.021 1.00 59.84 730 PRO A CA 1
ATOM 5645 C C . PRO A 1 730 ? 27.053 -33.930 -13.157 1.00 59.84 730 PRO A C 1
ATOM 5647 O O . PRO A 1 730 ? 28.251 -33.740 -12.972 1.00 59.84 730 PRO A O 1
ATOM 5650 N N . SER A 1 731 ? 26.583 -34.389 -14.324 1.00 57.59 731 SER A N 1
ATOM 5651 C CA . SER A 1 731 ? 27.395 -34.835 -15.465 1.00 57.59 731 SER A CA 1
ATOM 5652 C C . SER A 1 731 ? 27.204 -34.023 -16.762 1.00 57.59 731 SER A C 1
ATOM 5654 O O . SER A 1 731 ? 27.682 -34.450 -17.812 1.00 57.59 731 SER A O 1
ATOM 5656 N N . ALA A 1 732 ? 26.543 -32.858 -16.734 1.00 54.53 732 ALA A N 1
ATOM 5657 C CA . ALA A 1 732 ? 26.415 -32.000 -17.919 1.00 54.53 732 ALA A CA 1
ATOM 5658 C C . ALA A 1 732 ? 27.695 -31.165 -18.136 1.00 54.53 732 ALA A C 1
ATOM 5660 O O . ALA A 1 732 ? 27.896 -30.124 -17.516 1.00 54.53 732 ALA A O 1
ATOM 5661 N N . VAL A 1 733 ? 28.577 -31.653 -19.014 1.00 51.03 733 VAL A N 1
ATOM 5662 C CA . VAL A 1 733 ? 29.918 -31.098 -19.308 1.00 51.03 733 VAL A CA 1
ATOM 5663 C C . VAL A 1 733 ? 29.890 -29.964 -20.356 1.00 51.03 733 VAL A C 1
ATOM 5665 O O . VAL A 1 733 ? 30.921 -29.373 -20.664 1.00 51.03 733 VAL A O 1
ATOM 5668 N N . GLU A 1 734 ? 28.721 -29.573 -20.872 1.00 62.19 734 GLU A N 1
ATOM 5669 C CA . GLU A 1 734 ? 28.607 -28.439 -21.800 1.00 62.19 734 GLU A CA 1
ATOM 5670 C C . GLU A 1 734 ? 28.123 -27.166 -21.094 1.00 62.19 734 GLU A C 1
ATOM 5672 O O . GLU A 1 734 ? 26.983 -27.073 -20.632 1.00 62.19 734 GLU A O 1
ATOM 5677 N N . SER A 1 735 ? 28.987 -26.144 -21.060 1.00 65.06 735 SER A N 1
ATOM 5678 C CA . SER A 1 735 ? 28.726 -24.854 -20.401 1.00 65.06 735 SER A CA 1
ATOM 5679 C C . SER A 1 735 ? 27.432 -24.175 -20.884 1.00 65.06 735 SER A C 1
ATOM 5681 O O . SER A 1 735 ? 26.723 -23.581 -20.076 1.00 65.06 735 SER A O 1
ATOM 5683 N N . ILE A 1 736 ? 27.072 -24.322 -22.166 1.00 66.19 736 ILE A N 1
ATOM 5684 C CA . ILE A 1 736 ? 25.862 -23.720 -22.757 1.00 66.19 736 ILE A CA 1
ATOM 5685 C C . ILE A 1 736 ? 24.582 -24.411 -22.254 1.00 66.19 736 ILE A C 1
ATOM 5687 O O . ILE A 1 736 ? 23.615 -23.733 -21.903 1.00 66.19 736 ILE A O 1
ATOM 5691 N N . SER A 1 737 ? 24.578 -25.746 -22.151 1.00 76.38 737 SER A N 1
ATOM 5692 C CA . SER A 1 737 ? 23.427 -26.499 -21.629 1.00 76.38 737 SER A CA 1
ATOM 5693 C C . SER A 1 737 ? 23.153 -26.163 -20.162 1.00 76.38 737 SER A C 1
ATOM 5695 O O . SER A 1 737 ? 21.996 -26.084 -19.749 1.00 76.38 737 SER A O 1
ATOM 5697 N N . LEU A 1 738 ? 24.210 -25.932 -19.377 1.00 82.69 738 LEU A N 1
ATOM 5698 C CA . LEU A 1 738 ? 24.094 -25.588 -17.962 1.00 82.69 738 LEU A CA 1
ATOM 5699 C C . LEU A 1 738 ? 23.481 -24.193 -17.754 1.00 82.69 738 LEU A C 1
ATOM 5701 O O . LEU A 1 738 ? 22.603 -24.028 -16.909 1.00 82.69 738 LEU A O 1
ATOM 5705 N N . VAL A 1 739 ? 23.899 -23.192 -18.538 1.00 86.06 739 VAL A N 1
ATOM 5706 C CA . VAL A 1 739 ? 23.325 -21.837 -18.461 1.00 86.06 739 VAL A CA 1
ATOM 5707 C C . VAL A 1 739 ? 21.844 -21.858 -18.841 1.00 86.06 739 VAL A C 1
ATOM 5709 O O . VAL A 1 739 ? 21.026 -21.325 -18.093 1.00 86.06 739 VAL A O 1
ATOM 5712 N N . ASN A 1 740 ? 21.471 -22.549 -19.921 1.00 87.81 740 ASN A N 1
ATOM 5713 C CA . ASN A 1 740 ? 20.065 -22.659 -20.321 1.00 87.81 740 ASN A CA 1
ATOM 5714 C C . ASN A 1 740 ? 19.205 -23.345 -19.246 1.00 87.81 740 ASN A C 1
ATOM 5716 O O . ASN A 1 740 ? 18.081 -22.910 -19.001 1.00 87.81 740 ASN A O 1
ATOM 5720 N N . ALA A 1 741 ? 19.739 -24.358 -18.552 1.00 89.81 741 ALA A N 1
ATOM 5721 C CA . ALA A 1 741 ? 19.054 -24.998 -17.428 1.00 89.81 741 ALA A CA 1
ATOM 5722 C C . ALA A 1 741 ? 18.853 -24.043 -16.234 1.00 89.81 741 ALA A C 1
ATOM 5724 O O . ALA A 1 741 ? 17.787 -24.058 -15.614 1.00 89.81 741 ALA A O 1
ATOM 5725 N N . HIS A 1 742 ? 19.833 -23.183 -15.926 1.00 94.06 742 HIS A N 1
ATOM 5726 C CA . HIS A 1 742 ? 19.668 -22.139 -14.907 1.00 94.06 742 HIS A CA 1
ATOM 5727 C C . HIS A 1 742 ? 18.579 -21.130 -15.292 1.00 94.06 742 HIS A C 1
ATOM 5729 O O . HIS A 1 742 ? 17.761 -20.778 -14.443 1.00 94.06 742 HIS A O 1
ATOM 5735 N N . ILE A 1 743 ? 18.545 -20.683 -16.552 1.00 96.25 743 ILE A N 1
ATOM 5736 C CA . ILE A 1 743 ? 17.538 -19.728 -17.035 1.00 96.25 743 ILE A CA 1
ATOM 5737 C C . ILE A 1 743 ? 16.136 -20.337 -17.019 1.00 96.25 743 ILE A C 1
ATOM 5739 O O . ILE A 1 743 ? 15.217 -19.714 -16.488 1.00 96.25 743 ILE A O 1
ATOM 5743 N N . ASP A 1 744 ? 15.960 -21.556 -17.535 1.00 94.75 744 ASP A N 1
ATOM 5744 C CA . ASP A 1 744 ? 14.660 -22.234 -17.505 1.00 94.75 744 ASP A CA 1
ATOM 5745 C C . ASP A 1 744 ? 14.167 -22.415 -16.061 1.00 94.75 744 ASP A C 1
ATOM 5747 O O . ASP A 1 744 ? 13.009 -22.120 -15.760 1.00 94.75 744 ASP A O 1
ATOM 5751 N N . LEU A 1 745 ? 15.050 -22.802 -15.128 1.00 95.31 745 LEU A N 1
ATOM 5752 C CA . LEU A 1 745 ? 14.674 -22.900 -13.719 1.00 95.31 745 LEU A CA 1
ATOM 5753 C C . LEU A 1 745 ? 14.340 -21.530 -13.106 1.00 95.31 745 LEU A C 1
ATOM 5755 O O . LEU A 1 745 ? 13.376 -21.439 -12.348 1.00 95.31 745 LEU A O 1
ATOM 5759 N N . ALA A 1 746 ? 15.078 -20.466 -13.442 1.00 97.12 746 ALA A N 1
ATOM 5760 C CA . ALA A 1 746 ? 14.789 -19.109 -12.975 1.00 97.12 746 ALA A CA 1
ATOM 5761 C C . ALA A 1 746 ? 13.390 -18.646 -13.410 1.00 97.12 746 ALA A C 1
ATOM 5763 O O . ALA A 1 746 ? 12.604 -18.187 -12.579 1.00 97.12 746 ALA A O 1
ATOM 5764 N N . VAL A 1 747 ? 13.056 -18.825 -14.692 1.00 97.38 747 VAL A N 1
ATOM 5765 C CA . VAL A 1 747 ? 11.749 -18.452 -15.250 1.00 97.38 747 VAL A CA 1
ATOM 5766 C C . VAL A 1 747 ? 10.634 -19.302 -14.641 1.00 97.38 747 VAL A C 1
ATOM 5768 O O . VAL A 1 747 ? 9.609 -18.758 -14.240 1.00 97.38 747 VAL A O 1
ATOM 5771 N N . ARG A 1 748 ? 10.841 -20.608 -14.446 1.00 95.88 748 ARG A N 1
ATOM 5772 C CA . ARG A 1 748 ? 9.848 -21.470 -13.782 1.00 95.88 748 ARG A CA 1
ATOM 5773 C C . ARG A 1 748 ? 9.612 -21.105 -12.325 1.00 95.88 748 ARG A C 1
ATOM 5775 O O . ARG A 1 748 ? 8.475 -21.167 -11.871 1.00 95.88 748 ARG A O 1
ATOM 5782 N N . LEU A 1 749 ? 10.666 -20.766 -11.586 1.00 95.81 749 LEU A N 1
ATOM 5783 C CA . LEU A 1 749 ? 10.551 -20.412 -10.174 1.00 95.81 749 LEU A CA 1
ATOM 5784 C C . LEU A 1 749 ? 9.893 -19.044 -9.973 1.00 95.81 749 LEU A C 1
ATOM 5786 O O . LEU A 1 749 ? 9.120 -18.896 -9.032 1.00 95.81 749 LEU A O 1
ATOM 5790 N N . ILE A 1 750 ? 10.206 -18.058 -10.822 1.00 96.94 750 ILE A N 1
ATOM 5791 C CA . ILE A 1 750 ? 9.733 -16.675 -10.661 1.00 96.94 750 ILE A CA 1
ATOM 5792 C C . ILE A 1 750 ? 8.406 -16.432 -11.395 1.00 96.94 750 ILE A C 1
ATOM 5794 O O . ILE A 1 750 ? 7.513 -15.808 -10.831 1.00 96.94 750 ILE A O 1
ATOM 5798 N N . LEU A 1 751 ? 8.268 -16.924 -12.630 1.00 95.00 751 LEU A N 1
ATOM 5799 C CA . LEU A 1 751 ? 7.125 -16.662 -13.519 1.00 95.00 751 LEU A CA 1
ATOM 5800 C C . LEU A 1 751 ? 6.191 -17.871 -13.688 1.00 95.00 751 LEU A C 1
ATOM 5802 O O . LEU A 1 751 ? 5.202 -17.790 -14.408 1.00 95.00 751 LEU A O 1
ATOM 5806 N N . CYS A 1 752 ? 6.474 -19.001 -13.029 1.00 93.50 752 CYS A N 1
ATOM 5807 C CA . CYS A 1 752 ? 5.612 -20.193 -13.022 1.00 93.50 752 CYS A CA 1
ATOM 5808 C C . CYS A 1 752 ? 5.330 -20.811 -14.409 1.00 93.50 752 CYS A C 1
ATOM 5810 O O . CYS A 1 752 ? 4.346 -21.532 -14.581 1.00 93.50 752 CYS A O 1
ATOM 5812 N N . ARG A 1 753 ? 6.212 -20.593 -15.392 1.00 93.75 753 ARG A N 1
ATOM 5813 C CA . ARG A 1 753 ? 6.128 -21.159 -16.751 1.00 93.75 753 ARG A CA 1
ATOM 5814 C C . ARG A 1 753 ? 7.520 -21.504 -17.303 1.00 93.75 753 ARG A C 1
ATOM 5816 O O . ARG A 1 753 ? 8.509 -21.059 -16.728 1.00 93.75 753 ARG A O 1
ATOM 5823 N N . PRO A 1 754 ? 7.645 -22.304 -18.378 1.00 94.00 754 PRO A N 1
ATOM 5824 C CA . PRO A 1 754 ? 8.926 -22.461 -19.072 1.00 94.00 754 PRO A CA 1
ATOM 5825 C C . PRO A 1 754 ? 9.409 -21.148 -19.706 1.00 94.00 754 PRO A C 1
ATOM 5827 O O . PRO A 1 754 ? 8.598 -20.299 -20.095 1.00 94.00 754 PRO A O 1
ATOM 5830 N N . ALA A 1 755 ? 10.728 -21.022 -19.859 1.00 94.00 755 ALA A N 1
ATOM 5831 C CA . ALA A 1 755 ? 11.317 -19.992 -20.711 1.00 94.00 755 ALA A CA 1
ATOM 5832 C C . ALA A 1 755 ? 11.030 -20.300 -22.189 1.00 94.00 755 ALA A C 1
ATOM 5834 O O . ALA A 1 755 ? 11.072 -21.457 -22.609 1.00 94.00 755 ALA A O 1
ATOM 5835 N N . THR A 1 756 ? 10.745 -19.271 -22.982 1.00 94.12 756 THR A N 1
ATOM 5836 C CA . THR A 1 756 ? 10.682 -19.394 -24.446 1.00 94.12 756 THR A CA 1
ATOM 5837 C C . THR A 1 756 ? 12.089 -19.412 -25.052 1.00 94.12 756 THR A C 1
ATOM 5839 O O . THR A 1 756 ? 13.040 -18.952 -24.421 1.00 94.12 756 THR A O 1
ATOM 5842 N N . ASP A 1 757 ? 12.247 -19.899 -26.288 1.00 91.25 757 ASP A N 1
ATOM 5843 C CA . ASP A 1 757 ? 13.563 -19.931 -26.948 1.00 91.25 757 ASP A CA 1
ATOM 5844 C C . ASP A 1 757 ? 14.236 -18.543 -27.056 1.00 91.25 757 ASP A C 1
ATOM 5846 O O . ASP A 1 757 ? 15.444 -18.458 -26.806 1.00 91.25 757 ASP A O 1
ATOM 5850 N N . PRO A 1 758 ? 13.513 -17.443 -27.382 1.00 94.12 758 PRO A N 1
ATOM 5851 C CA . PRO A 1 758 ? 14.093 -16.100 -27.361 1.00 94.12 758 PRO A CA 1
ATOM 5852 C C . PRO A 1 758 ? 14.517 -15.664 -25.956 1.00 94.12 758 PRO A C 1
ATOM 5854 O O . PRO A 1 758 ? 15.638 -15.200 -25.779 1.00 94.12 758 PRO A O 1
ATOM 5857 N N . GLU A 1 759 ? 13.674 -15.881 -24.940 1.00 94.19 759 GLU A N 1
ATOM 5858 C CA . GLU A 1 759 ? 14.016 -15.536 -23.553 1.00 94.19 759 GLU A CA 1
ATOM 5859 C C . GLU A 1 759 ? 15.220 -16.330 -23.056 1.00 94.19 759 GLU A C 1
ATOM 5861 O O . GLU A 1 759 ? 16.098 -15.769 -22.410 1.00 94.19 759 GLU A O 1
ATOM 5866 N N . SER A 1 760 ? 15.291 -17.626 -23.369 1.00 93.56 760 SER A N 1
ATOM 5867 C CA . SER A 1 760 ? 16.427 -18.461 -22.994 1.00 93.56 760 SER A CA 1
ATOM 5868 C C . SER A 1 760 ? 17.720 -17.905 -23.586 1.00 93.56 760 SER A C 1
ATOM 5870 O O . SER A 1 760 ? 18.700 -17.755 -22.865 1.00 93.56 760 SER A O 1
ATOM 5872 N N . ARG A 1 761 ? 17.712 -17.513 -24.865 1.00 92.38 761 ARG A N 1
ATOM 5873 C CA . ARG A 1 761 ? 18.872 -16.907 -25.529 1.00 92.38 761 ARG A CA 1
ATOM 5874 C C . ARG A 1 761 ? 19.273 -15.571 -24.897 1.00 92.38 761 ARG A C 1
ATOM 5876 O O . ARG A 1 761 ? 20.429 -15.414 -24.505 1.00 92.38 761 ARG A O 1
ATOM 5883 N N . ASP A 1 762 ? 18.328 -14.643 -24.778 1.00 95.56 762 ASP A N 1
ATOM 5884 C CA . ASP A 1 762 ? 18.594 -13.268 -24.344 1.00 95.56 762 ASP A CA 1
ATOM 5885 C C . ASP A 1 762 ? 18.992 -13.213 -22.861 1.00 95.56 762 ASP A C 1
ATOM 5887 O O . ASP A 1 762 ? 19.939 -12.518 -22.480 1.00 95.56 762 ASP A O 1
ATOM 5891 N N . LEU A 1 763 ? 18.319 -13.995 -22.009 1.00 96.44 763 LEU A N 1
ATOM 5892 C CA . LEU A 1 763 ? 18.643 -14.078 -20.586 1.00 96.44 763 LEU A CA 1
ATOM 5893 C C . LEU A 1 763 ? 19.947 -14.842 -20.340 1.00 96.44 763 LEU A C 1
ATOM 5895 O O . LEU A 1 763 ? 20.677 -14.467 -19.425 1.00 96.44 763 LEU A O 1
ATOM 5899 N N . SER A 1 764 ? 20.282 -15.858 -21.146 1.00 93.94 764 SER A N 1
ATOM 5900 C CA . SER A 1 764 ? 21.592 -16.525 -21.081 1.00 93.94 764 SER A CA 1
ATOM 5901 C C . SER A 1 764 ? 22.725 -15.561 -21.446 1.00 93.94 764 SER A C 1
ATOM 5903 O O . SER A 1 764 ? 23.736 -15.503 -20.740 1.00 93.94 764 SER A O 1
ATOM 5905 N N . GLU A 1 765 ? 22.556 -14.748 -22.496 1.00 93.88 765 GLU A N 1
ATOM 5906 C CA . GLU A 1 765 ? 23.524 -13.701 -22.842 1.00 93.88 765 GLU A CA 1
ATOM 5907 C C . GLU A 1 765 ? 23.653 -12.674 -21.708 1.00 93.88 765 GLU A C 1
ATOM 5909 O O . GLU A 1 765 ? 24.766 -12.337 -21.293 1.00 93.88 765 GLU A O 1
ATOM 5914 N N . TYR A 1 766 ? 22.534 -12.219 -21.145 1.00 95.44 766 TYR A N 1
ATOM 5915 C CA . TYR A 1 766 ? 22.536 -11.285 -20.022 1.00 95.44 766 TYR A CA 1
ATOM 5916 C C . TYR A 1 766 ? 23.207 -11.875 -18.768 1.00 95.44 766 TYR A C 1
ATOM 5918 O O . TYR A 1 766 ? 24.040 -11.213 -18.143 1.00 95.44 766 TYR A O 1
ATOM 5926 N N . ALA A 1 767 ? 22.918 -13.136 -18.431 1.00 94.75 767 ALA A N 1
ATOM 5927 C CA . ALA A 1 767 ? 23.532 -13.855 -17.316 1.00 94.75 767 ALA A CA 1
ATOM 5928 C C . ALA A 1 767 ? 25.051 -13.964 -17.468 1.00 94.75 767 ALA A C 1
ATOM 5930 O O . ALA A 1 767 ? 25.773 -13.817 -16.486 1.00 94.75 767 ALA A O 1
ATOM 5931 N N . SER A 1 768 ? 25.547 -14.179 -18.690 1.00 90.75 768 SER A N 1
ATOM 5932 C CA . SER A 1 768 ? 26.989 -14.260 -18.953 1.00 90.75 768 SER A CA 1
ATOM 5933 C C . SER A 1 768 ? 27.724 -12.948 -18.652 1.00 90.75 768 SER A C 1
ATOM 5935 O O . SER A 1 768 ? 28.871 -12.970 -18.211 1.00 90.75 768 SER A O 1
ATOM 5937 N N . LYS A 1 769 ? 27.052 -11.803 -18.840 1.00 94.31 769 LYS A N 1
ATOM 5938 C CA . LYS A 1 769 ? 27.618 -10.463 -18.619 1.00 94.31 769 LYS A CA 1
ATOM 5939 C C . LYS A 1 769 ? 27.432 -9.970 -17.185 1.00 94.31 769 LYS A C 1
ATOM 5941 O O . LYS A 1 769 ? 28.293 -9.266 -16.665 1.00 94.31 769 LYS A O 1
ATOM 5946 N N . HIS A 1 770 ? 26.305 -10.308 -16.557 1.00 95.31 770 HIS A N 1
ATOM 5947 C CA . HIS A 1 770 ? 25.872 -9.689 -15.298 1.00 95.31 770 HIS A CA 1
ATOM 5948 C C . HIS A 1 770 ? 25.581 -10.682 -14.164 1.00 95.31 770 HIS A C 1
ATOM 5950 O O . HIS A 1 770 ? 25.302 -10.259 -13.044 1.00 95.31 770 HIS A O 1
ATOM 5956 N N . GLY A 1 771 ? 25.666 -11.986 -14.412 1.00 95.00 771 GLY A N 1
ATOM 5957 C CA . GLY A 1 771 ? 25.385 -13.035 -13.436 1.00 95.00 771 GLY A CA 1
ATOM 5958 C C . GLY A 1 771 ? 23.894 -13.331 -13.244 1.00 95.00 771 GLY A C 1
ATOM 5959 O O . GLY A 1 771 ? 23.010 -12.528 -13.556 1.00 95.00 771 GLY A O 1
ATOM 5960 N N . LEU A 1 772 ? 23.612 -14.508 -12.682 1.00 96.38 772 LEU A N 1
ATOM 5961 C CA . LEU A 1 772 ? 22.254 -15.034 -12.509 1.00 96.38 772 LEU A CA 1
ATOM 5962 C C . LEU A 1 772 ? 21.399 -14.213 -11.528 1.00 96.38 772 LEU A C 1
ATOM 5964 O O . LEU A 1 772 ? 20.191 -14.085 -11.721 1.00 96.38 772 LEU A O 1
ATOM 5968 N N . ALA A 1 773 ? 22.005 -13.599 -10.508 1.00 97.44 773 ALA A N 1
ATOM 5969 C CA . ALA A 1 773 ? 21.279 -12.734 -9.574 1.00 97.44 773 ALA A CA 1
ATOM 5970 C C . ALA A 1 773 ? 20.638 -11.526 -10.287 1.00 97.44 773 ALA A C 1
ATOM 5972 O O . ALA A 1 773 ? 19.503 -11.163 -9.984 1.00 97.44 773 ALA A O 1
ATOM 5973 N N . ASN A 1 774 ? 21.310 -10.945 -11.289 1.00 97.06 774 ASN A N 1
ATOM 5974 C CA . ASN A 1 774 ? 20.739 -9.842 -12.064 1.00 97.06 774 ASN A CA 1
ATOM 5975 C C . ASN A 1 774 ? 19.635 -10.309 -13.028 1.00 97.06 774 ASN A C 1
ATOM 5977 O O . ASN A 1 774 ? 18.684 -9.564 -13.251 1.00 97.06 774 ASN A O 1
ATOM 5981 N N . VAL A 1 775 ? 19.694 -11.545 -13.539 1.00 97.62 775 VAL A N 1
ATOM 5982 C CA . VAL A 1 775 ? 18.554 -12.148 -14.260 1.00 97.62 775 VAL A CA 1
ATOM 5983 C C . VAL A 1 775 ? 17.343 -12.260 -13.337 1.00 97.62 775 VAL A C 1
ATOM 5985 O O . VAL A 1 775 ? 16.249 -11.841 -13.704 1.00 97.62 775 VAL A O 1
ATOM 5988 N N . CYS A 1 776 ? 17.531 -12.773 -12.116 1.00 98.06 776 CYS A N 1
ATOM 5989 C CA . CYS A 1 776 ? 16.447 -12.887 -11.137 1.00 98.06 776 CYS A CA 1
ATOM 5990 C C . CYS A 1 776 ? 15.825 -11.517 -10.840 1.00 98.06 776 CYS A C 1
ATOM 5992 O O . CYS A 1 776 ? 14.606 -11.384 -10.804 1.00 98.06 776 CYS A O 1
ATOM 5994 N N . ARG A 1 777 ? 16.662 -10.483 -10.707 1.00 97.12 777 ARG A N 1
ATOM 5995 C CA . ARG A 1 777 ? 16.233 -9.094 -10.514 1.00 97.12 777 ARG A CA 1
ATOM 5996 C C . ARG A 1 777 ? 15.382 -8.576 -11.676 1.00 97.12 777 ARG A C 1
ATOM 5998 O O . ARG A 1 777 ? 14.351 -7.957 -11.427 1.00 97.12 777 ARG A O 1
ATOM 6005 N N . LEU A 1 778 ? 15.772 -8.864 -12.921 1.00 96.88 778 LEU A N 1
ATOM 6006 C CA . LEU A 1 778 ? 14.989 -8.521 -14.113 1.00 96.88 778 LEU A CA 1
ATOM 6007 C C . LEU A 1 778 ? 13.616 -9.205 -14.101 1.00 96.88 778 LEU A C 1
ATOM 6009 O O . LEU A 1 778 ? 12.601 -8.550 -14.329 1.00 96.88 778 LEU A O 1
ATOM 6013 N N . LEU A 1 779 ? 13.580 -10.499 -13.779 1.00 97.44 779 LEU A N 1
ATOM 6014 C CA . LEU A 1 779 ? 12.344 -11.281 -13.733 1.00 97.44 779 LEU A CA 1
ATOM 6015 C C . LEU A 1 779 ? 11.398 -10.802 -12.617 1.00 97.44 779 LEU A C 1
ATOM 6017 O O . LEU A 1 779 ? 10.206 -10.636 -12.873 1.00 97.44 779 LEU A O 1
ATOM 6021 N N . LEU A 1 780 ? 11.909 -10.498 -11.417 1.00 96.88 780 LEU A N 1
ATOM 6022 C CA . LEU A 1 780 ? 11.110 -9.942 -10.309 1.00 96.88 780 LEU A CA 1
ATOM 6023 C C . LEU A 1 780 ? 10.576 -8.528 -10.595 1.00 96.88 780 LEU A C 1
ATOM 6025 O O . LEU A 1 780 ? 9.592 -8.112 -9.990 1.00 96.88 780 LEU A O 1
ATOM 6029 N N . ASN A 1 781 ? 11.207 -7.779 -11.503 1.00 95.62 781 ASN A N 1
ATOM 6030 C CA . ASN A 1 781 ? 10.723 -6.463 -11.930 1.00 95.62 781 ASN A CA 1
ATOM 6031 C C . ASN A 1 781 ? 9.678 -6.537 -13.056 1.00 95.62 781 ASN A C 1
ATOM 6033 O O . ASN A 1 781 ? 9.119 -5.518 -13.453 1.00 95.62 781 ASN A O 1
ATOM 6037 N N . SER A 1 782 ? 9.424 -7.724 -13.608 1.00 94.56 782 SER A N 1
ATOM 6038 C CA . SER A 1 782 ? 8.502 -7.879 -14.729 1.00 94.56 782 SER A CA 1
ATOM 6039 C C . SER A 1 782 ? 7.039 -7.719 -14.303 1.00 94.56 782 SER A C 1
ATOM 6041 O O . SER A 1 782 ? 6.639 -8.063 -13.187 1.00 94.56 782 SER A O 1
ATOM 6043 N N . ASN A 1 783 ? 6.197 -7.264 -15.235 1.00 92.06 783 ASN A N 1
ATOM 6044 C CA . ASN A 1 783 ? 4.747 -7.257 -15.026 1.00 92.06 783 ASN A CA 1
ATOM 6045 C C . ASN A 1 783 ? 4.199 -8.670 -14.790 1.00 92.06 783 ASN A C 1
ATOM 6047 O O . ASN A 1 783 ? 3.240 -8.828 -14.049 1.00 92.06 783 ASN A O 1
ATOM 6051 N N . GLU A 1 784 ? 4.804 -9.691 -15.394 1.00 91.75 784 GLU A N 1
ATOM 6052 C CA . GLU A 1 784 ? 4.366 -11.077 -15.232 1.00 91.75 784 GLU A CA 1
ATOM 6053 C C . GLU A 1 784 ? 4.578 -11.599 -13.803 1.00 91.75 784 GLU A C 1
ATOM 6055 O O . GLU A 1 784 ? 3.791 -12.406 -13.323 1.00 91.75 784 GLU A O 1
ATOM 6060 N N . PHE A 1 785 ? 5.575 -11.082 -13.078 1.00 94.50 785 PHE A N 1
ATOM 6061 C CA . PHE A 1 785 ? 5.721 -11.363 -11.650 1.00 94.50 785 PHE A CA 1
ATOM 6062 C C . PHE A 1 785 ? 4.691 -10.606 -10.792 1.00 94.50 785 PHE A C 1
ATOM 6064 O O . PHE A 1 785 ? 4.180 -11.135 -9.805 1.00 94.50 785 PHE A O 1
ATOM 6071 N N . LEU A 1 786 ? 4.390 -9.350 -11.141 1.00 92.88 786 LEU A N 1
ATOM 6072 C CA . LEU A 1 786 ? 3.550 -8.467 -10.321 1.00 92.88 786 LEU A CA 1
ATOM 6073 C C . LEU A 1 786 ? 2.049 -8.634 -10.535 1.00 92.88 786 LEU A C 1
ATOM 6075 O O . LEU A 1 786 ? 1.271 -8.235 -9.667 1.00 92.88 786 LEU A O 1
ATOM 6079 N N . PHE A 1 787 ? 1.631 -9.164 -11.678 1.00 90.31 787 PHE A N 1
ATOM 6080 C CA . PHE A 1 787 ? 0.231 -9.345 -12.029 1.00 90.31 787 PHE A CA 1
ATOM 6081 C C . PHE A 1 787 ? -0.083 -10.828 -12.140 1.00 90.31 787 PHE A C 1
ATOM 6083 O O . PHE A 1 787 ? 0.567 -11.557 -12.879 1.00 90.31 787 PHE A O 1
ATOM 6090 N N . VAL A 1 788 ? -1.125 -11.252 -11.434 1.00 83.69 788 VAL A N 1
ATOM 6091 C CA . VAL A 1 788 ? -1.691 -12.592 -11.557 1.00 83.69 788 VAL A CA 1
ATOM 6092 C C . VAL A 1 788 ? -2.966 -12.550 -12.404 1.00 83.69 788 VAL A C 1
ATOM 6094 O O . VAL A 1 788 ? -3.601 -11.491 -12.528 1.00 83.69 788 VAL A O 1
ATOM 6097 N N . ASN A 1 789 ? -3.305 -13.730 -12.943 1.00 62.50 789 ASN A N 1
ATOM 6098 C CA . ASN A 1 789 ? -4.467 -14.132 -13.764 1.00 62.50 789 ASN A CA 1
ATOM 6099 C C . ASN A 1 789 ? -4.199 -14.379 -15.248 1.00 62.50 789 ASN A C 1
ATOM 6101 O O . ASN A 1 789 ? -3.908 -13.411 -15.994 1.00 62.50 789 ASN A O 1
#